Protein AF-A0A925QGD0-F1 (afdb_monomer_lite)

Sequence (1045 aa):
MNSRRFLRGVLAGTLLAGLLAALILISPPASSQDLARMRQDIDKVLKSYDQIDLDPAVALKQVRQTRQLSLATSHGTFDLTLEPHDMRAPNYRAEVWGVAGVRALERGPVHTYKGTVRGMDGAQARFTIDGQTVVGTIITPGGLFFVEPASNFSPAARKTDFVVHAESSVKEGILGECGTTLAEDVGERVVALKQRTESRAAQDPDVREVFGPHLDIDTATEADFEYFTAFGNSATTANDQILTIMNQVEGIYSSQLGLEFNIVFQRVWESNTDPYTSTAASAALTEFRTAYDGSFGPGAPPQRDLTHMWTGKDFDSSTIGIAYRPGFNCPDVGFAYGISQDILNNKAALSAHEIGHNFGARHPNQLTPVPSDCGGTIMNSFLTASTTFCQFSKDEITNHTADNVACLTRLSQPGCTYSISPPTQVFPSVGGSGSVNITTGSGCAWGVAEGATWVTFTGDSGAGSGTANYTVGANNGGARSVVVDIAGQPLTIQQAASANCTITPIGFGQTSNGTLATSDCRSGQPERTDAFIDQYSFSGSMGQGIRIEMNAVTAPPAGLDTFLYLFAPDGSIAASNDDIVLGSQTNSRIPMAAGTFFSLPQSGTFIIVATSFENDETGDYSVTLTAQDGGTPTPTPTPTPTPTPTPTPTPTPTPNPNASNVQFSSGNYAVVEAVGGDGLGFEGTGFRTITVTRSGDLSTPASVDYATSDGTANGRKDYEISLGTLRFGAGETSKTFIVFIADDVFLEADETVNLTLSNPVATILGAIPVALLTIDSQDSSDGPNPVAAASFNPGFFVRINYLDFFTREPDLSGFNFWVGQTSGGCGNPDLVVCRVNTSGAFFLSIEFQQTGYVVYRTFTSAFGPTSVGGTVPLTLEEFLPDVQRIGRGVIIGQPGADALLEANKQAYFNEFVARARFVAQYPTSQSPGVFVNALNANAGGALSQSQRDTLVAELTGGTKTRAQVLRAVAEDSDLVGAHFNRAFVLMQYFGYLRRNPFDSPEPTLNFAGYNFWLGKLNQFNGDFVSAEMVKAFIESSEYRERFGP

Foldseek 3Di:
DDDDDDDDDDDDDDDDDDDDDDDDDDDDDQDPVLVVVLCVQVVVWWQDWDKFQAQLQVQVVCCVVPQWDWDQTPVGIFTKRKDFDDLADPLAWEWEQEPVGIDTDDDDDTQWIKTAGPPAPLKIKIWGGDNQDIWIWIQHPVAIKTKGQSCLRDPSGDSRTIIIDTLVGTDDDAQFFADEAQQVLLVQVLVLLLVPPPPDDDDDDDDDPDDDAAFEFEEAEEEEQLLCVVQPLDPVSSVSVVVSLLSVLQVLCCSAQRYHYHHRYYYYYSYPPDQQDALAANVSQVSVLVCQQVVDDPDGHPQGLAYEYEYQDHHPDRHFKYAYACCDDPPRNSRRYIYGYPDSDDSNLRVSQRNLRPLRFAALVVRVVRDPPQVQASNHRGHHSHSHDDPRSSVSSNVSCVSHVQSRDFLWPPPKDKDKPPLEDEAELQWFKDKIKIAMDAFRKKAKHDKPPQKAWPDGIDGHIDMIIITGHHHQAAKDWIWIDMNNGTRIYTYHGDPQADEAEDDAQDKDKDKQDPSAGFPCDPLGRAWGKHKYKDWDAAFWFKKKKKAWPDFPPVTFQKKKWKADPVGDTPDIFRDLEPPDGSMTMVVNDPPGTDGDHHGTMMMMMITGPHGPDIGMMMMHMHTDDDDDDDDDDDDDDDDDDDDDDDDDDDDDPQFKAKAWPDQEAEAELDADPQLQNPSVHQKDKTKMFMDGQLQAKKKKKKWKDADPDDCQFFKPTDIAMDIRGRPRTMDIDMIGTQRFFAPDAFGKIKMAIHDIGSHHHDPHRIHMYTHGYPHDHFDDQCLDPVNDDLSSLLQLLCCLQQVDGDDPVVSVVLSCQLVCVSNDPDSLVSSLSSSLSSCSRPLNCLFQLLLLLLQLLQPAADPFQRARPAWLVNRPRRSCQLNPVADPPDPCNVVSSVVSLLVSLVVVCVDPVSCVSPPPPDQLLVLLVSSCVSLVNLDDPVSSVVSNVCVVVVVDDSSRSSSCSSPRPSSCVVCVLSSSLQSLCSRQLVGGCLDPVPVRSRNPVSVVLSVLCVVVVNPCVNSCPSVCSSVDPSNSVSHGD

Structure (mmCIF, N/CA/C/O backbone):
data_AF-A0A925QGD0-F1
#
_entry.id   AF-A0A925QGD0-F1
#
loop_
_atom_site.group_PDB
_atom_site.id
_atom_site.type_symbol
_atom_site.label_atom_id
_atom_site.label_alt_id
_atom_site.label_comp_id
_atom_site.label_asym_id
_atom_site.label_entity_id
_atom_site.label_seq_id
_atom_site.pdbx_PDB_ins_code
_atom_site.Cartn_x
_atom_site.Cartn_y
_atom_site.Cartn_z
_atom_site.occupancy
_atom_site.B_iso_or_equiv
_atom_site.auth_seq_id
_atom_site.auth_comp_id
_atom_site.auth_asym_id
_atom_site.auth_atom_id
_atom_site.pdbx_PDB_model_num
ATOM 1 N N . MET A 1 1 ? -31.158 84.415 5.275 1.00 31.31 1 MET A N 1
ATOM 2 C CA . MET A 1 1 ? -30.586 85.781 5.175 1.00 31.31 1 MET A CA 1
ATOM 3 C C . MET A 1 1 ? -29.456 85.777 4.145 1.00 31.31 1 MET A C 1
ATOM 5 O O . MET A 1 1 ? -29.075 84.703 3.705 1.00 31.31 1 MET A O 1
ATOM 9 N N . ASN A 1 2 ? -28.988 86.961 3.739 1.00 33.88 2 ASN A N 1
ATOM 10 C CA . ASN A 1 2 ? -27.954 87.239 2.719 1.00 33.88 2 ASN A CA 1
ATOM 11 C C . ASN A 1 2 ? -26.645 86.410 2.906 1.00 33.88 2 ASN A C 1
ATOM 13 O O . ASN A 1 2 ? -26.377 85.970 4.017 1.00 33.88 2 ASN A O 1
ATOM 17 N N . SER A 1 3 ? -25.754 86.227 1.912 1.00 38.00 3 SER A N 1
ATOM 18 C CA . SER A 1 3 ? -25.413 87.184 0.839 1.00 38.00 3 SER A CA 1
ATOM 19 C C . SER A 1 3 ? -24.612 86.616 -0.364 1.00 38.00 3 SER A C 1
ATOM 21 O O . SER A 1 3 ? -23.861 85.665 -0.213 1.00 38.00 3 SER A O 1
ATOM 23 N N . ARG A 1 4 ? -24.664 87.353 -1.494 1.00 39.19 4 ARG A N 1
ATOM 24 C CA . ARG A 1 4 ? -23.730 87.416 -2.661 1.00 39.19 4 ARG A CA 1
ATOM 25 C C . ARG A 1 4 ? -23.638 86.279 -3.723 1.00 39.19 4 ARG A C 1
ATOM 27 O O . ARG A 1 4 ? -22.869 85.344 -3.578 1.00 39.19 4 ARG A O 1
ATOM 34 N N . ARG A 1 5 ? -24.159 86.649 -4.916 1.00 43.16 5 ARG A N 1
ATOM 35 C CA . ARG A 1 5 ? -23.635 86.486 -6.310 1.00 43.16 5 ARG A CA 1
ATOM 36 C C . ARG A 1 5 ? -23.916 85.217 -7.158 1.00 43.16 5 ARG A C 1
ATOM 38 O O . ARG A 1 5 ? -23.405 84.157 -6.852 1.00 43.16 5 ARG A O 1
ATOM 45 N N . PHE A 1 6 ? -24.480 85.491 -8.358 1.00 32.09 6 PHE A N 1
ATOM 46 C CA . PHE A 1 6 ? -24.287 84.828 -9.680 1.00 32.09 6 PHE A CA 1
ATOM 47 C C . PHE A 1 6 ? -24.783 83.365 -9.834 1.00 32.09 6 PHE A C 1
ATOM 49 O O . PHE A 1 6 ? -24.745 82.605 -8.883 1.00 32.09 6 PHE A O 1
ATOM 56 N N . LEU A 1 7 ? -25.250 82.876 -10.998 1.00 27.52 7 LEU A N 1
ATOM 57 C CA . LEU A 1 7 ? -25.846 83.490 -12.212 1.00 27.52 7 LEU A CA 1
ATOM 58 C C . LEU A 1 7 ? -26.756 82.418 -12.896 1.00 27.52 7 LEU A C 1
ATOM 60 O O . LEU A 1 7 ? -26.761 81.268 -12.471 1.00 27.52 7 LEU A O 1
ATOM 64 N N . ARG A 1 8 ? -27.546 82.756 -13.930 1.00 32.31 8 ARG A N 1
ATOM 65 C CA . ARG A 1 8 ? -28.428 81.805 -14.658 1.00 32.31 8 ARG A CA 1
ATOM 66 C C . ARG A 1 8 ? -27.741 81.127 -15.860 1.00 32.31 8 ARG A C 1
ATOM 68 O O . ARG A 1 8 ? -27.150 81.848 -16.658 1.00 32.31 8 ARG A O 1
ATOM 75 N N . GLY A 1 9 ? -28.059 79.847 -16.111 1.00 28.83 9 GLY A N 1
ATOM 76 C CA . GLY A 1 9 ? -28.420 79.372 -17.466 1.00 28.83 9 GLY A CA 1
ATOM 77 C C . GLY A 1 9 ? -27.849 78.029 -17.971 1.00 28.83 9 GLY A C 1
ATOM 78 O O . GLY A 1 9 ? -26.639 77.923 -18.099 1.00 28.83 9 GLY A O 1
ATOM 79 N N . VAL A 1 10 ? -28.760 77.130 -18.413 1.00 32.72 10 VAL A N 1
ATOM 80 C CA . VAL A 1 10 ? -28.604 75.992 -19.378 1.00 32.72 10 VAL A CA 1
ATOM 81 C C . VAL A 1 10 ? -27.551 74.890 -19.058 1.00 32.72 10 VAL A C 1
ATOM 83 O O . VAL A 1 10 ? -26.688 75.097 -18.222 1.00 32.72 10 VAL A O 1
ATOM 86 N N . LEU A 1 11 ? -27.576 73.657 -19.606 1.00 27.48 11 LEU A N 1
ATOM 87 C CA . LEU A 1 11 ? -28.367 73.022 -20.694 1.00 27.48 11 LEU A CA 1
ATOM 88 C C . LEU A 1 11 ? -28.887 71.604 -20.274 1.00 27.48 11 LEU A C 1
ATOM 90 O O . LEU A 1 11 ? -29.039 71.369 -19.079 1.00 27.48 11 LEU A O 1
ATOM 94 N N . ALA A 1 12 ? -29.245 70.693 -21.200 1.00 30.91 12 ALA A N 1
ATOM 95 C CA . ALA A 1 12 ? -30.087 69.500 -20.932 1.00 30.91 12 ALA A CA 1
ATOM 96 C C . ALA A 1 12 ? -29.628 68.165 -21.587 1.00 30.91 12 ALA A C 1
ATOM 98 O O . ALA A 1 12 ? -28.854 68.186 -22.540 1.00 30.91 12 ALA A O 1
ATOM 99 N N . GLY A 1 13 ? -30.197 67.033 -21.122 1.00 28.69 13 GLY A N 1
ATOM 100 C CA . GLY A 1 13 ? -30.033 65.653 -21.648 1.00 28.69 13 GLY A CA 1
ATOM 101 C C . GLY A 1 13 ? -29.218 64.716 -20.725 1.00 28.69 13 GLY A C 1
ATOM 102 O O . GLY A 1 13 ? -28.343 65.203 -20.021 1.00 28.69 13 GLY A O 1
ATOM 103 N N . THR A 1 14 ? -29.433 63.387 -20.654 1.00 32.31 14 THR A N 1
ATOM 104 C CA . THR A 1 14 ? -30.451 62.525 -21.312 1.00 32.31 14 THR A CA 1
ATOM 105 C C . THR A 1 14 ? -30.561 61.127 -20.651 1.00 32.31 14 THR A C 1
ATOM 107 O O . THR A 1 14 ? -29.597 60.665 -20.054 1.00 32.31 14 THR A O 1
ATOM 110 N N . LEU A 1 15 ? -31.672 60.417 -20.925 1.00 28.31 15 LEU A N 1
ATOM 111 C CA . LEU A 1 15 ? -31.855 58.943 -20.889 1.00 28.31 15 LEU A CA 1
ATOM 112 C C . LEU A 1 15 ? -31.986 58.193 -19.540 1.00 28.31 15 LEU A C 1
ATOM 114 O O . LEU A 1 15 ? -31.924 58.780 -18.466 1.00 28.31 15 LEU A O 1
ATOM 118 N N . LEU A 1 16 ? -32.382 56.911 -19.645 1.00 38.38 16 LEU A N 1
ATOM 119 C CA . LEU A 1 16 ? -33.252 56.214 -18.686 1.00 38.38 16 LEU A CA 1
ATOM 120 C C . LEU A 1 16 ? -32.875 54.727 -18.489 1.00 38.38 16 LEU A C 1
ATOM 122 O O . LEU A 1 16 ? -32.901 53.962 -19.449 1.00 38.38 16 LEU A O 1
ATOM 126 N N . ALA A 1 17 ? -32.608 54.323 -17.244 1.00 28.38 17 ALA A N 1
ATOM 127 C CA . ALA A 1 17 ? -32.645 52.954 -16.698 1.00 28.38 17 ALA A CA 1
ATOM 128 C C . ALA A 1 17 ? -32.521 53.065 -15.157 1.00 28.38 17 ALA A C 1
ATOM 130 O O . ALA A 1 17 ? -31.949 54.034 -14.669 1.00 28.38 17 ALA A O 1
ATOM 131 N N . GLY A 1 18 ? -33.015 52.161 -14.309 1.00 28.33 18 GLY A N 1
ATOM 132 C CA . GLY A 1 18 ? -33.725 50.907 -14.572 1.00 28.33 18 GLY A CA 1
ATOM 133 C C . GLY A 1 18 ? -33.719 50.010 -13.325 1.00 28.33 18 GLY A C 1
ATOM 134 O O . GLY A 1 18 ? -33.228 48.892 -13.393 1.00 28.33 18 GLY A O 1
ATOM 135 N N . LEU A 1 19 ? -34.179 50.519 -12.172 1.00 31.20 19 LEU A N 1
ATOM 136 C CA . LEU A 1 19 ? -34.149 49.793 -10.893 1.00 31.20 19 LEU A CA 1
ATOM 137 C C . LEU A 1 19 ? -35.474 49.072 -10.607 1.00 31.20 19 LEU A C 1
ATOM 139 O O . LEU A 1 19 ? -36.514 49.719 -10.496 1.00 31.20 19 LEU A O 1
ATOM 143 N N . LEU A 1 20 ? -35.407 47.758 -10.378 1.00 31.67 20 LEU A N 1
ATOM 144 C CA . LEU A 1 20 ? -36.472 46.972 -9.754 1.00 31.67 20 LEU A CA 1
ATOM 145 C C . LEU A 1 20 ? -35.869 46.157 -8.597 1.00 31.67 20 LEU A C 1
ATOM 147 O O . LEU A 1 20 ? -35.367 45.056 -8.796 1.00 31.67 20 LEU A O 1
ATOM 151 N N . ALA A 1 21 ? -35.888 46.714 -7.386 1.00 33.22 21 ALA A N 1
ATOM 152 C CA . ALA A 1 21 ? -35.538 45.969 -6.179 1.00 33.22 21 ALA A CA 1
ATOM 153 C C . ALA A 1 21 ? -36.771 45.188 -5.699 1.00 33.22 21 ALA A C 1
ATOM 155 O O . ALA A 1 21 ? -37.814 45.787 -5.426 1.00 33.22 21 ALA A O 1
ATOM 156 N N . ALA A 1 22 ? -36.671 43.860 -5.620 1.00 35.00 22 ALA A N 1
ATOM 157 C CA . ALA A 1 22 ? -37.748 43.016 -5.114 1.00 35.00 22 ALA A CA 1
ATOM 158 C C . ALA A 1 22 ? -37.791 43.068 -3.578 1.00 35.00 22 ALA A C 1
ATOM 160 O O . ALA A 1 22 ? -36.783 42.856 -2.909 1.00 35.00 22 ALA A O 1
ATOM 161 N N . LEU A 1 23 ? -38.966 43.359 -3.014 1.00 35.38 23 LEU A N 1
ATOM 162 C CA . LEU A 1 23 ? -39.160 43.436 -1.567 1.00 35.38 23 LEU A CA 1
ATOM 163 C C . LEU A 1 23 ? -39.446 42.032 -1.009 1.00 35.38 23 LEU A C 1
ATOM 165 O O . LEU A 1 23 ? -40.459 41.428 -1.365 1.00 35.38 23 LEU A O 1
ATOM 169 N N . ILE A 1 24 ? -38.566 41.517 -0.147 1.00 39.31 24 ILE A N 1
ATOM 170 C CA . ILE A 1 24 ? -38.722 40.195 0.481 1.00 39.31 24 ILE A CA 1
ATOM 171 C C . ILE A 1 24 ? -39.913 40.216 1.454 1.00 39.31 24 ILE A C 1
ATOM 173 O O . ILE A 1 24 ? -40.088 41.158 2.231 1.00 39.31 24 ILE A O 1
ATOM 177 N N . LEU A 1 25 ? -40.746 39.172 1.407 1.00 35.12 25 LEU A N 1
ATOM 178 C CA . LEU A 1 25 ? -41.879 38.998 2.316 1.00 35.12 25 LEU A CA 1
ATOM 179 C C . LEU A 1 25 ? -41.391 38.461 3.666 1.00 35.12 25 LEU A C 1
ATOM 181 O O . LEU A 1 25 ? -40.912 37.337 3.766 1.00 35.12 25 LEU A O 1
ATOM 185 N N . ILE A 1 26 ? -41.534 39.278 4.709 1.00 37.69 26 ILE A N 1
ATOM 186 C CA . ILE A 1 26 ? -41.058 38.964 6.058 1.00 37.69 26 ILE A CA 1
ATOM 187 C C . ILE A 1 26 ? -41.940 37.870 6.682 1.00 37.69 26 ILE A C 1
ATOM 189 O O . ILE A 1 26 ? -43.096 38.114 7.036 1.00 37.69 26 ILE A O 1
ATOM 193 N N . SER A 1 27 ? -41.372 36.673 6.842 1.00 41.72 27 SER A N 1
ATOM 194 C CA . SER A 1 27 ? -41.927 35.613 7.696 1.00 41.72 27 SER A CA 1
ATOM 195 C C . SER A 1 27 ? -42.014 36.076 9.160 1.00 41.72 27 SER A C 1
ATOM 197 O O . SER A 1 27 ? -41.230 36.936 9.568 1.00 41.72 27 SER A O 1
ATOM 199 N N . PRO A 1 28 ? -42.935 35.532 9.985 1.00 46.72 28 PRO A N 1
ATOM 200 C CA . PRO A 1 28 ? -43.021 35.908 11.395 1.00 46.72 28 PRO A CA 1
ATOM 201 C C . PRO A 1 28 ? -41.665 35.708 12.098 1.00 46.72 28 PRO A C 1
ATOM 203 O O . PRO A 1 28 ? -40.990 34.709 11.833 1.00 46.72 28 PRO A O 1
ATOM 206 N N . PRO A 1 29 ? -41.248 36.637 12.978 1.00 53.28 29 PRO A N 1
ATOM 207 C CA . PRO A 1 29 ? -39.946 36.554 13.624 1.00 53.28 29 PRO A CA 1
ATOM 208 C C . PRO A 1 29 ? -39.860 35.299 14.496 1.00 53.28 29 PRO A C 1
ATOM 210 O O . PRO A 1 29 ? -40.768 35.020 15.283 1.00 53.28 29 PRO A O 1
ATOM 213 N N . ALA A 1 30 ? -38.746 34.572 14.378 1.00 55.50 30 ALA A N 1
ATOM 214 C CA . ALA A 1 30 ? -38.374 33.535 15.336 1.00 55.50 30 ALA A CA 1
ATOM 215 C C . ALA A 1 30 ? -38.306 34.125 16.757 1.00 55.50 30 ALA A C 1
ATOM 217 O O . ALA A 1 30 ? -38.094 35.333 16.927 1.00 55.50 30 ALA A O 1
ATOM 218 N N . SER A 1 31 ? -38.493 33.297 17.792 1.00 60.56 31 SER A N 1
ATOM 219 C CA . SER A 1 31 ? -38.429 33.824 19.154 1.00 60.56 31 SER A CA 1
ATOM 220 C C . SER A 1 31 ? -37.020 34.342 19.459 1.00 60.56 31 SER A C 1
ATOM 222 O O . SER A 1 31 ? -36.017 33.870 18.916 1.00 60.56 31 SER A O 1
ATOM 224 N N . SER A 1 32 ? -36.923 35.307 20.374 1.00 62.28 32 SER A N 1
ATOM 225 C CA . SER A 1 32 ? -35.627 35.825 20.822 1.00 62.28 32 SER A CA 1
ATOM 226 C C . SER A 1 32 ? -34.759 34.764 21.510 1.00 62.28 32 SER A C 1
ATOM 228 O O . SER A 1 32 ? -33.556 34.972 21.644 1.00 62.28 32 SER A O 1
ATOM 230 N N . GLN A 1 33 ? -35.342 33.631 21.921 1.00 65.50 33 GLN A N 1
ATOM 231 C CA . GLN A 1 33 ? -34.616 32.485 22.467 1.00 65.50 33 GLN A CA 1
ATOM 232 C C . GLN A 1 33 ? -34.072 31.576 21.357 1.00 65.50 33 GLN A C 1
ATOM 234 O O . GLN A 1 33 ? -32.922 31.154 21.447 1.00 65.50 33 GLN A O 1
ATOM 239 N N . ASP A 1 34 ? -34.837 31.337 20.288 1.00 71.75 34 ASP A N 1
ATOM 240 C CA . ASP A 1 34 ? -34.401 30.495 19.162 1.00 71.75 34 ASP A CA 1
ATOM 241 C C . ASP A 1 34 ? -33.256 31.157 18.386 1.00 71.75 34 ASP A C 1
ATOM 243 O O . ASP A 1 34 ? -32.241 30.519 18.120 1.00 71.75 34 ASP A O 1
ATOM 247 N N . LEU A 1 35 ? -33.354 32.467 18.124 1.00 74.69 35 LEU A N 1
ATOM 248 C CA . LEU A 1 35 ? -32.278 33.242 17.489 1.00 74.69 35 LEU A CA 1
ATOM 249 C C . LEU A 1 35 ? -31.003 33.297 18.345 1.00 74.69 35 LEU A C 1
ATOM 251 O O . LEU A 1 35 ? -29.898 33.258 17.806 1.00 74.69 35 LEU A O 1
ATOM 255 N N . ALA A 1 36 ? -31.141 33.378 19.673 1.00 76.94 36 ALA A N 1
ATOM 256 C CA . ALA A 1 36 ? -30.000 33.343 20.585 1.00 76.94 36 ALA A CA 1
ATOM 257 C C . ALA A 1 36 ? -29.346 31.953 20.623 1.00 76.94 36 ALA A C 1
ATOM 259 O O . ALA A 1 36 ? -28.121 31.855 20.599 1.00 76.94 36 ALA A O 1
ATOM 260 N N . ARG A 1 37 ? -30.154 30.885 20.623 1.00 79.19 37 ARG A N 1
ATOM 261 C CA . ARG A 1 37 ? -29.684 29.496 20.577 1.00 79.19 37 ARG A CA 1
ATOM 262 C C . ARG A 1 37 ? -28.984 29.173 19.258 1.00 79.19 37 ARG A C 1
ATOM 264 O O . ARG A 1 37 ? -27.882 28.645 19.291 1.00 79.19 37 ARG A O 1
ATOM 271 N N . MET A 1 38 ? -29.587 29.529 18.124 1.00 84.00 38 MET A N 1
ATOM 272 C CA . MET A 1 38 ? -29.006 29.317 16.797 1.00 84.00 38 MET A CA 1
ATOM 273 C C . MET A 1 38 ? -27.627 29.970 16.685 1.00 84.00 38 MET A C 1
ATOM 275 O O . MET A 1 38 ? -26.682 29.324 16.247 1.00 84.00 38 MET A O 1
ATOM 279 N N . ARG A 1 39 ? -27.482 31.217 17.154 1.00 84.19 39 ARG A N 1
ATOM 280 C CA . ARG A 1 39 ? -26.175 31.890 17.203 1.00 84.19 39 ARG A CA 1
ATOM 281 C C . ARG A 1 39 ? -25.210 31.193 18.154 1.00 84.19 39 ARG A C 1
ATOM 283 O O . ARG A 1 39 ? -24.106 30.890 17.743 1.00 84.19 39 ARG A O 1
ATOM 290 N N . GLN A 1 40 ? -25.635 30.834 19.368 1.00 80.44 40 GLN A N 1
ATOM 291 C CA . GLN A 1 40 ? -24.795 30.072 20.305 1.00 80.44 40 GLN A CA 1
ATOM 292 C C . GLN A 1 40 ? -24.326 28.717 19.734 1.00 80.44 40 GLN A C 1
ATOM 294 O O . GLN A 1 40 ? -23.266 28.228 20.122 1.00 80.44 40 GLN A O 1
ATOM 299 N N . ASP A 1 41 ? -25.106 28.096 18.851 1.00 73.50 41 ASP A N 1
ATOM 300 C CA . ASP A 1 41 ? -24.743 26.860 18.162 1.00 73.50 41 ASP A CA 1
ATOM 301 C C . ASP A 1 41 ? -23.742 27.120 17.014 1.00 73.50 41 ASP A C 1
ATOM 303 O O . ASP A 1 41 ? -22.681 26.497 17.008 1.00 73.50 41 ASP A O 1
ATOM 307 N N . ILE A 1 42 ? -23.996 28.090 16.120 1.00 74.62 42 ILE A N 1
ATOM 308 C CA . ILE A 1 42 ? -23.058 28.486 15.043 1.00 74.62 42 ILE A CA 1
ATOM 309 C C . ILE A 1 42 ? -21.723 28.987 15.629 1.00 74.62 42 ILE A C 1
ATOM 311 O O . ILE A 1 42 ? -20.648 28.604 15.165 1.00 74.62 42 ILE A O 1
ATOM 315 N N . ASP A 1 43 ? -21.775 29.770 16.710 1.00 81.06 43 ASP A N 1
ATOM 316 C CA . ASP A 1 43 ? -20.621 30.305 17.442 1.00 81.06 43 ASP A CA 1
ATOM 317 C C . ASP A 1 43 ? -19.727 29.202 18.050 1.00 81.06 43 ASP A C 1
ATOM 319 O O . ASP A 1 43 ? -18.641 29.511 18.544 1.00 81.06 43 ASP A O 1
ATOM 323 N N . LYS A 1 44 ? -20.115 27.918 18.034 1.00 67.44 44 LYS A N 1
ATOM 324 C CA . LYS A 1 44 ? -19.212 26.802 18.385 1.00 67.44 44 LYS A CA 1
ATOM 325 C C . LYS A 1 44 ? -18.251 26.464 17.248 1.00 67.44 44 LYS A C 1
ATOM 327 O O . LYS A 1 44 ? -17.107 26.119 17.523 1.00 67.44 44 LYS A O 1
ATOM 332 N N . VAL A 1 45 ? -18.713 26.589 16.003 1.00 57.69 45 VAL A N 1
ATOM 333 C CA . VAL A 1 45 ? -18.028 26.123 14.786 1.00 57.69 45 VAL A CA 1
ATOM 334 C C . VAL A 1 45 ? -17.341 27.276 14.051 1.00 57.69 45 VAL A C 1
ATOM 336 O O . VAL A 1 45 ? -16.243 27.104 13.528 1.00 57.69 45 VAL A O 1
ATOM 339 N N . LEU A 1 46 ? -17.928 28.478 14.061 1.00 68.75 46 LEU A N 1
ATOM 340 C CA . LEU A 1 46 ? -17.412 29.636 13.327 1.00 68.75 46 LEU A CA 1
ATOM 341 C C . LEU A 1 46 ? -16.832 30.727 14.249 1.00 68.75 46 LEU A C 1
ATOM 343 O O . LEU A 1 46 ? -17.335 31.017 15.338 1.00 68.75 46 LEU A O 1
ATOM 347 N N . LYS A 1 47 ? -15.728 31.332 13.797 1.00 79.00 47 LYS A N 1
ATOM 348 C CA . LYS A 1 47 ? -15.051 32.532 14.322 1.00 79.00 47 LYS A CA 1
ATOM 349 C C . LYS A 1 47 ? -15.828 33.806 13.961 1.00 79.00 47 LYS A C 1
ATOM 351 O O . LYS A 1 47 ? -15.853 34.742 14.755 1.00 79.00 47 LYS A O 1
ATOM 356 N N . SER A 1 48 ? -16.433 33.842 12.772 1.00 83.12 48 SER A N 1
ATOM 357 C CA . SER A 1 48 ? -17.214 34.963 12.230 1.00 83.12 48 SER A CA 1
ATOM 358 C C . SER A 1 48 ? -18.136 34.494 11.098 1.00 83.12 48 SER A C 1
ATOM 360 O O . SER A 1 48 ? -17.845 33.502 10.440 1.00 83.12 48 SER A O 1
ATOM 362 N N . TYR A 1 49 ? -19.256 35.185 10.882 1.00 87.12 49 TYR A N 1
ATOM 363 C CA . TYR A 1 49 ? -20.195 34.924 9.787 1.00 87.12 49 TYR A CA 1
ATOM 364 C C . TYR A 1 49 ? -21.181 36.087 9.626 1.00 87.12 49 TYR A C 1
ATOM 366 O O . TYR A 1 49 ? -21.445 36.830 10.575 1.00 87.12 49 TYR A O 1
ATOM 374 N N . ASP A 1 50 ? -21.769 36.196 8.440 1.00 89.75 50 ASP A N 1
ATOM 375 C CA . ASP A 1 50 ? -22.983 36.957 8.172 1.00 89.75 50 ASP A CA 1
ATOM 376 C C . ASP A 1 50 ? -24.203 36.026 8.230 1.00 89.75 50 ASP A C 1
ATOM 378 O O . ASP A 1 50 ? -24.193 34.931 7.671 1.00 89.75 50 ASP A O 1
ATOM 382 N N . GLN A 1 51 ? -25.278 36.465 8.889 1.00 88.38 51 GLN A N 1
ATOM 383 C CA . GLN A 1 51 ? -26.580 35.790 8.848 1.00 88.38 51 GLN A CA 1
ATOM 384 C C . GLN A 1 51 ? -27.478 36.517 7.839 1.00 88.38 51 GLN A C 1
ATOM 386 O O . GLN A 1 51 ? -27.756 37.705 8.020 1.00 88.38 51 GLN A O 1
ATOM 391 N N . ILE A 1 52 ? -27.971 35.808 6.823 1.00 87.81 52 ILE A N 1
ATOM 392 C CA . ILE A 1 52 ? -28.887 36.347 5.805 1.00 87.81 52 ILE A CA 1
ATOM 393 C C . ILE A 1 52 ? -30.252 35.641 5.865 1.00 87.81 52 ILE A C 1
ATOM 395 O O . ILE A 1 52 ? -30.333 34.463 6.206 1.00 87.81 52 ILE A O 1
ATOM 399 N N . ASP A 1 53 ? -31.329 36.365 5.538 1.00 88.00 53 ASP A N 1
ATOM 400 C CA . ASP A 1 53 ? -32.678 35.797 5.376 1.00 88.00 53 ASP A CA 1
ATOM 401 C C . ASP A 1 53 ? -32.944 35.619 3.871 1.00 88.00 53 ASP A C 1
ATOM 403 O O . ASP A 1 53 ? -33.112 36.600 3.141 1.00 88.00 53 ASP A O 1
ATOM 407 N N . LEU A 1 54 ? -32.888 34.373 3.397 1.00 87.50 54 LEU A N 1
ATOM 408 C CA . LEU A 1 54 ? -32.901 34.001 1.982 1.00 87.50 54 LEU A CA 1
ATOM 409 C C . LEU A 1 54 ? -33.955 32.913 1.744 1.00 87.50 54 LEU A C 1
ATOM 411 O O . LEU A 1 54 ? -33.820 31.791 2.217 1.00 87.50 54 LEU A O 1
ATOM 415 N N . ASP A 1 55 ? -35.011 33.240 0.997 1.00 89.62 55 ASP A N 1
ATOM 416 C CA . ASP A 1 55 ? -36.044 32.279 0.588 1.00 89.62 55 ASP A CA 1
ATOM 417 C C . ASP A 1 55 ? -35.575 31.502 -0.664 1.00 89.62 55 ASP A C 1
ATOM 419 O O . ASP A 1 55 ? -35.406 32.121 -1.724 1.00 89.62 55 ASP A O 1
ATOM 423 N N . PRO A 1 56 ? -35.383 30.167 -0.591 1.00 87.75 56 PRO A N 1
ATOM 424 C CA . PRO A 1 56 ? -34.886 29.380 -1.721 1.00 87.75 56 PRO A CA 1
ATOM 425 C C . PRO A 1 56 ? -35.818 29.374 -2.934 1.00 87.75 56 PRO A C 1
ATOM 427 O O . PRO A 1 56 ? -35.361 29.468 -4.071 1.00 87.75 56 PRO A O 1
ATOM 430 N N . ALA A 1 57 ? -37.137 29.341 -2.723 1.00 86.38 57 ALA A N 1
ATOM 431 C CA . ALA A 1 57 ? -38.107 29.334 -3.813 1.00 86.38 57 ALA A CA 1
ATOM 432 C C . ALA A 1 57 ? -38.157 30.691 -4.540 1.00 86.38 57 ALA A C 1
ATOM 434 O O . ALA A 1 57 ? -38.345 30.738 -5.762 1.00 86.38 57 ALA A O 1
ATOM 435 N N . VAL A 1 58 ? -37.943 31.797 -3.818 1.00 89.12 58 VAL A N 1
ATOM 436 C CA . VAL A 1 58 ? -37.757 33.132 -4.408 1.00 89.12 58 VAL A CA 1
ATOM 437 C C . VAL A 1 58 ? -36.416 33.220 -5.141 1.00 89.12 58 VAL A C 1
ATOM 439 O O . VAL A 1 58 ? -36.402 33.666 -6.289 1.00 89.12 58 VAL A O 1
ATOM 442 N N . ALA A 1 59 ? -35.318 32.750 -4.540 1.00 87.19 59 ALA A N 1
ATOM 443 C CA . ALA A 1 59 ? -33.986 32.751 -5.149 1.00 87.19 59 ALA A CA 1
ATOM 444 C C . ALA A 1 59 ? -33.949 31.934 -6.454 1.00 87.19 59 ALA A C 1
ATOM 446 O O . ALA A 1 59 ? -33.538 32.449 -7.495 1.00 87.19 59 ALA A O 1
ATOM 447 N N . LEU A 1 60 ? -34.483 30.708 -6.438 1.00 87.75 60 LEU A N 1
ATOM 448 C CA . LEU A 1 60 ? -34.627 29.847 -7.614 1.00 87.75 60 LEU A CA 1
ATOM 449 C C . LEU A 1 60 ? -35.424 30.533 -8.724 1.00 87.75 60 LEU A C 1
ATOM 451 O O . LEU A 1 60 ? -35.032 30.507 -9.893 1.00 87.75 60 LEU A O 1
ATOM 455 N N . LYS A 1 61 ? -36.558 31.150 -8.372 1.00 86.19 61 LYS A N 1
ATOM 456 C CA . LYS A 1 61 ? -37.399 31.870 -9.330 1.00 86.19 61 LYS A CA 1
ATOM 457 C C . LYS A 1 61 ? -36.664 33.071 -9.923 1.00 86.19 61 LYS A C 1
ATOM 459 O O . LYS A 1 61 ? -36.772 33.289 -11.127 1.00 86.19 61 LYS A O 1
ATOM 464 N N . GLN A 1 62 ? -35.921 33.820 -9.109 1.00 87.44 62 GLN A N 1
ATOM 465 C CA . GLN A 1 62 ? -35.134 34.963 -9.559 1.00 87.44 62 GLN A CA 1
ATOM 466 C C . GLN A 1 62 ? -34.037 34.516 -10.531 1.00 87.44 62 GLN A C 1
ATOM 468 O O . GLN A 1 62 ? -34.048 34.947 -11.680 1.00 87.44 62 GLN A O 1
ATOM 473 N N . VAL A 1 63 ? -33.170 33.579 -10.137 1.00 89.12 63 VAL A N 1
ATOM 474 C CA . VAL A 1 63 ? -32.072 33.077 -10.984 1.00 89.12 63 VAL A CA 1
ATOM 475 C C . VAL A 1 63 ? -32.597 32.480 -12.295 1.00 89.12 63 VAL A C 1
ATOM 477 O O . VAL A 1 63 ? -32.066 32.778 -13.365 1.00 89.12 63 VAL A O 1
ATOM 480 N N . ARG A 1 64 ? -33.711 31.734 -12.267 1.00 84.50 64 ARG A N 1
ATOM 481 C CA . ARG A 1 64 ? -34.351 31.212 -13.491 1.00 84.50 64 ARG A CA 1
ATOM 482 C C . ARG A 1 64 ? -34.946 32.294 -14.405 1.00 84.50 64 ARG A C 1
ATOM 484 O O . ARG A 1 64 ? -35.136 32.012 -15.585 1.00 84.50 64 ARG A O 1
ATOM 491 N N . GLN A 1 65 ? -35.242 33.496 -13.902 1.00 86.81 65 GLN A N 1
ATOM 492 C CA . GLN A 1 65 ? -35.831 34.603 -14.674 1.00 86.81 65 GLN A CA 1
ATOM 493 C C . GLN A 1 65 ? -34.823 35.678 -15.108 1.00 86.81 65 GLN A C 1
ATOM 495 O O . GLN A 1 65 ? -34.990 36.250 -16.182 1.00 86.81 65 GLN A O 1
ATOM 500 N N . THR A 1 66 ? -33.808 35.972 -14.293 1.00 87.81 66 THR A N 1
ATOM 501 C CA . THR A 1 66 ? -32.872 37.095 -14.499 1.00 87.81 66 THR A CA 1
ATOM 502 C C . THR A 1 66 ? -31.409 36.675 -14.596 1.00 87.81 66 THR A C 1
ATOM 504 O O . THR A 1 66 ? -30.574 37.526 -14.894 1.00 87.81 66 THR A O 1
ATOM 507 N N . ARG A 1 67 ? -31.089 35.401 -14.319 1.00 90.12 67 ARG A N 1
ATOM 508 C CA . ARG A 1 67 ? -29.719 34.883 -14.143 1.00 90.12 67 ARG A CA 1
ATOM 509 C C . ARG A 1 67 ? -28.929 35.566 -13.023 1.00 90.12 67 ARG A C 1
ATOM 511 O O . ARG A 1 67 ? -27.710 35.472 -13.005 1.00 90.12 67 ARG A O 1
ATOM 518 N N . GLN A 1 68 ? -29.589 36.260 -12.091 1.00 91.00 68 GLN A N 1
ATOM 519 C CA . GLN A 1 68 ? -28.915 37.086 -11.081 1.00 91.00 68 GLN A CA 1
ATOM 520 C C . GLN A 1 68 ? -29.330 36.743 -9.650 1.00 91.00 68 GLN A C 1
ATOM 522 O O . GLN A 1 68 ? -30.519 36.604 -9.355 1.00 91.00 68 GLN A O 1
ATOM 527 N N . LEU A 1 69 ? -28.347 36.690 -8.750 1.00 92.44 69 LEU A N 1
ATOM 528 C CA . LEU A 1 69 ? -28.522 36.565 -7.301 1.00 92.44 69 LEU A CA 1
ATOM 529 C C . LEU A 1 69 ? -27.561 37.539 -6.608 1.00 92.44 69 LEU A C 1
ATOM 531 O O . LEU A 1 69 ? -26.360 37.460 -6.829 1.00 92.44 69 LEU A O 1
ATOM 535 N N . SER A 1 70 ? -28.077 38.443 -5.775 1.00 90.81 70 SER A N 1
ATOM 536 C CA . SER A 1 70 ? -27.258 39.401 -5.020 1.00 90.81 70 SER A CA 1
ATOM 537 C C . SER A 1 70 ? -27.263 39.028 -3.541 1.00 90.81 70 SER A C 1
ATOM 539 O O . SER A 1 70 ? -28.329 39.005 -2.924 1.00 90.81 70 SER A O 1
ATOM 541 N N . LEU A 1 71 ? -26.088 38.757 -2.971 1.00 89.75 71 LEU A N 1
ATOM 542 C CA . LEU A 1 71 ? -25.922 38.417 -1.554 1.00 89.75 71 LEU A CA 1
ATOM 543 C C . LEU A 1 71 ? -25.182 39.549 -0.833 1.00 89.75 71 LEU A C 1
ATOM 545 O O . LEU A 1 71 ? -24.029 39.839 -1.147 1.00 89.75 71 LEU A O 1
ATOM 549 N N . ALA A 1 72 ? -25.848 40.205 0.119 1.00 84.62 72 ALA A N 1
ATOM 550 C CA . ALA A 1 72 ? -25.261 41.277 0.922 1.00 84.62 72 ALA A CA 1
ATOM 551 C C . ALA A 1 72 ? -24.600 40.707 2.188 1.00 84.62 72 ALA A C 1
ATOM 553 O O . ALA A 1 72 ? -25.244 39.992 2.952 1.00 84.62 72 ALA A O 1
ATOM 554 N N . THR A 1 73 ? -23.329 41.042 2.403 1.00 85.25 73 THR A N 1
ATOM 555 C CA . THR A 1 73 ? -22.471 40.545 3.486 1.00 85.25 73 THR A CA 1
ATOM 556 C C . THR A 1 73 ? -21.665 41.695 4.104 1.00 85.25 73 THR A C 1
ATOM 558 O O . THR A 1 73 ? -21.561 42.788 3.540 1.00 85.25 73 THR A O 1
ATOM 561 N N . SER A 1 74 ? -21.038 41.453 5.252 1.00 78.44 74 SER A N 1
ATOM 562 C CA . SER A 1 74 ? -20.057 42.350 5.873 1.00 78.44 74 SER A CA 1
ATOM 563 C C . SER A 1 74 ? -18.813 42.585 5.002 1.00 78.44 74 SER A C 1
ATOM 565 O O . SER A 1 74 ? -18.152 43.616 5.139 1.00 78.44 74 SER A O 1
ATOM 567 N N . HIS A 1 75 ? -18.529 41.672 4.067 1.00 71.38 75 HIS A N 1
ATOM 568 C CA . HIS A 1 75 ? -17.428 41.756 3.106 1.00 71.38 75 HIS A CA 1
ATOM 569 C C . HIS A 1 75 ? -17.789 42.527 1.820 1.00 71.38 75 HIS A C 1
ATOM 571 O O . HIS A 1 75 ? -16.895 42.886 1.054 1.00 71.38 75 HIS A O 1
ATOM 577 N N . GLY A 1 76 ? -19.074 42.810 1.570 1.00 79.31 76 GLY A N 1
ATOM 578 C CA . GLY A 1 76 ? -19.546 43.527 0.383 1.00 79.31 76 GLY A CA 1
ATOM 579 C C . GLY A 1 76 ? -20.888 43.004 -0.131 1.00 79.31 76 GLY A C 1
ATOM 580 O O . GLY A 1 76 ? -21.641 42.353 0.581 1.00 79.31 76 GLY A O 1
ATOM 581 N N . THR A 1 77 ? -21.229 43.292 -1.386 1.00 86.56 77 THR A N 1
ATOM 582 C CA . THR A 1 77 ? -22.365 42.636 -2.059 1.00 86.56 77 THR A CA 1
ATOM 583 C C . THR A 1 77 ? -21.838 41.782 -3.197 1.00 86.56 77 THR A C 1
ATOM 585 O O . THR A 1 77 ? -21.245 42.304 -4.140 1.00 86.56 77 THR A O 1
ATOM 588 N N . PHE A 1 78 ? -22.060 40.474 -3.111 1.00 88.44 78 PHE A N 1
ATOM 589 C CA . PHE A 1 78 ? -21.773 39.542 -4.191 1.00 88.44 78 PHE A CA 1
ATOM 590 C C . PHE A 1 78 ? -22.931 39.572 -5.192 1.00 88.44 78 PHE A C 1
ATOM 592 O O . PHE A 1 78 ? -23.931 38.880 -5.015 1.00 88.44 78 PHE A O 1
ATOM 599 N N . ASP A 1 79 ? -22.806 40.405 -6.227 1.00 91.06 79 ASP A N 1
ATOM 600 C CA . ASP A 1 79 ? -23.695 40.412 -7.395 1.00 91.06 79 ASP A CA 1
ATOM 601 C C . ASP A 1 79 ? -23.309 39.246 -8.324 1.00 91.06 79 ASP A C 1
ATOM 603 O O . ASP A 1 79 ? -22.407 39.367 -9.157 1.00 91.06 79 ASP A O 1
ATOM 607 N N . LEU A 1 80 ? -23.965 38.097 -8.173 1.00 91.38 80 LEU A N 1
ATOM 608 C CA . LEU A 1 80 ? -23.691 36.888 -8.950 1.00 91.38 80 LEU A CA 1
ATOM 609 C C . LEU A 1 80 ? -24.485 36.881 -10.259 1.00 91.38 80 LEU A C 1
ATOM 611 O O . LEU A 1 80 ? -25.687 37.156 -10.265 1.00 91.38 80 LEU A O 1
ATOM 615 N N . THR A 1 81 ? -23.834 36.491 -11.355 1.00 91.25 81 THR A N 1
ATOM 616 C CA . THR A 1 81 ? -24.504 36.071 -12.599 1.00 91.25 81 THR A CA 1
ATOM 617 C C . THR A 1 81 ? -24.357 34.556 -12.725 1.00 91.25 81 THR A C 1
ATOM 619 O O . THR A 1 81 ? -23.232 34.074 -12.812 1.00 91.25 81 THR A O 1
ATOM 622 N N . LEU A 1 82 ? -25.468 33.816 -12.683 1.00 87.50 82 LEU A N 1
ATOM 623 C CA . LEU A 1 82 ? -25.532 32.355 -12.556 1.00 87.50 82 LEU A CA 1
ATOM 624 C C . LEU A 1 82 ? -26.260 31.725 -13.753 1.00 87.50 82 LEU A C 1
ATOM 626 O O . LEU A 1 82 ? -27.457 31.951 -13.947 1.00 87.50 82 LEU A O 1
ATOM 630 N N . GLU A 1 83 ? -25.557 30.879 -14.503 1.00 87.44 83 GLU A N 1
ATOM 631 C CA . GLU A 1 83 ? -26.112 30.050 -15.576 1.00 87.44 83 GLU A CA 1
ATOM 632 C C . GLU A 1 83 ? -26.340 28.608 -15.082 1.00 87.44 83 GLU A C 1
ATOM 634 O O . GLU A 1 83 ? -25.523 28.094 -14.313 1.00 87.44 83 GLU A O 1
ATOM 639 N N . PRO A 1 84 ? -27.432 27.924 -15.484 1.00 84.31 84 PRO A N 1
ATOM 640 C CA . PRO A 1 84 ? -27.626 26.508 -15.183 1.00 84.31 84 PRO A CA 1
ATOM 641 C C . PRO A 1 84 ? -26.497 25.676 -15.787 1.00 84.31 84 PRO A C 1
ATOM 643 O O . PRO A 1 84 ? -26.172 25.833 -16.964 1.00 84.31 84 PRO A O 1
ATOM 646 N N . HIS A 1 85 ? -25.943 24.767 -14.997 1.00 84.56 85 HIS A N 1
ATOM 647 C CA . HIS A 1 85 ? -24.816 23.933 -15.385 1.00 84.56 85 HIS A CA 1
ATOM 648 C C . HIS A 1 85 ? -25.102 22.509 -14.924 1.00 84.56 85 HIS A C 1
ATOM 650 O O . HIS A 1 85 ? -25.098 22.219 -13.730 1.00 84.56 85 HIS A O 1
ATOM 656 N N . ASP A 1 86 ? -25.438 21.640 -15.874 1.00 85.00 86 ASP A N 1
ATOM 657 C CA . ASP A 1 86 ? -25.708 20.232 -15.608 1.00 85.00 86 ASP A CA 1
ATOM 658 C C . ASP A 1 86 ? -24.435 19.426 -15.864 1.00 85.00 86 ASP A C 1
ATOM 660 O O . ASP A 1 86 ? -24.104 19.166 -17.017 1.00 85.00 86 ASP A O 1
ATOM 664 N N . MET A 1 87 ? -23.738 19.033 -14.795 1.00 84.31 87 MET A N 1
ATOM 665 C CA . MET A 1 87 ? -22.536 18.192 -14.876 1.00 84.31 87 MET A CA 1
ATOM 666 C C . MET A 1 87 ? -22.819 16.789 -15.424 1.00 84.31 87 MET A C 1
ATOM 668 O O . MET A 1 87 ? -21.896 16.032 -15.691 1.00 84.31 87 MET A O 1
ATOM 672 N N . ARG A 1 88 ? -24.088 16.375 -15.523 1.00 84.56 88 ARG A N 1
ATOM 673 C CA . ARG A 1 88 ? -24.436 15.002 -15.893 1.00 84.56 88 ARG A CA 1
ATOM 674 C C . ARG A 1 88 ? -24.327 14.821 -17.402 1.00 84.56 88 ARG A C 1
ATOM 676 O O . ARG A 1 88 ? -25.080 15.437 -18.164 1.00 84.56 88 ARG A O 1
ATOM 683 N N . ALA A 1 89 ? -23.445 13.927 -17.824 1.00 77.06 89 ALA A N 1
ATOM 684 C CA . ALA A 1 89 ? -23.126 13.672 -19.223 1.00 77.06 89 ALA A CA 1
ATOM 685 C C . ALA A 1 89 ? -24.366 13.262 -20.062 1.00 77.06 89 ALA A C 1
ATOM 687 O O . ALA A 1 89 ? -25.393 12.846 -19.509 1.00 77.06 89 ALA A O 1
ATOM 688 N N . PRO A 1 90 ? -24.334 13.346 -21.408 1.00 70.31 90 PRO A N 1
ATOM 689 C CA . PRO A 1 90 ? -25.471 12.961 -22.257 1.00 70.31 90 PRO A CA 1
ATOM 690 C C . PRO A 1 90 ? -25.894 11.486 -22.118 1.00 70.31 90 PRO A C 1
ATOM 692 O O . PRO A 1 90 ? -27.064 11.161 -22.303 1.00 70.31 90 PRO A O 1
ATOM 695 N N . ASN A 1 91 ? -24.948 10.612 -21.767 1.00 66.62 91 ASN A N 1
ATOM 696 C CA . ASN A 1 91 ? -25.105 9.180 -21.490 1.00 66.62 91 ASN A CA 1
ATOM 697 C C . ASN A 1 91 ? -25.396 8.856 -20.006 1.00 66.62 91 ASN A C 1
ATOM 699 O O . ASN A 1 91 ? -25.460 7.676 -19.660 1.00 66.62 91 ASN A O 1
ATOM 703 N N . TYR A 1 92 ? -25.568 9.867 -19.142 1.00 81.88 92 TYR A N 1
ATOM 704 C CA . TYR A 1 92 ? -25.814 9.691 -17.707 1.00 81.88 92 TYR A CA 1
ATOM 705 C C . TYR A 1 92 ? -26.960 8.719 -17.415 1.00 81.88 92 TYR A C 1
ATOM 707 O O . TYR A 1 92 ? -28.075 8.877 -17.925 1.00 81.88 92 TYR A O 1
ATOM 715 N N . ARG A 1 93 ? -26.711 7.797 -16.483 1.00 83.12 93 ARG A N 1
ATOM 716 C CA . ARG A 1 93 ? -27.751 7.033 -15.784 1.00 83.12 93 ARG A CA 1
ATOM 717 C C . ARG A 1 93 ? -27.489 7.041 -14.281 1.00 83.12 93 ARG A C 1
ATOM 719 O O . ARG A 1 93 ? -26.339 7.110 -13.854 1.00 83.12 93 ARG A O 1
ATOM 726 N N . ALA A 1 94 ? -28.547 6.891 -13.494 1.00 88.25 94 ALA A N 1
ATOM 727 C CA . ALA A 1 94 ? -28.438 6.645 -12.064 1.00 88.25 94 ALA A CA 1
ATOM 728 C C . ALA A 1 94 ? -29.217 5.386 -11.667 1.00 88.25 94 ALA A C 1
ATOM 730 O O . ALA A 1 94 ? -30.231 5.041 -12.279 1.00 88.25 94 ALA A O 1
ATOM 731 N N . GLU A 1 95 ? -28.730 4.699 -10.641 1.00 90.19 95 GLU A N 1
ATOM 732 C CA . GLU A 1 95 ? -29.271 3.444 -10.123 1.00 90.19 95 GLU A CA 1
ATOM 733 C C . GLU A 1 95 ? -29.427 3.528 -8.599 1.00 90.19 95 GLU A C 1
ATOM 735 O O . GLU A 1 95 ? -28.668 4.212 -7.912 1.00 90.19 95 GLU A O 1
ATOM 740 N N . VAL A 1 96 ? -30.406 2.810 -8.054 1.00 90.38 96 VAL A N 1
ATOM 741 C CA . VAL A 1 96 ? -30.549 2.597 -6.612 1.00 90.38 96 VAL A CA 1
ATOM 742 C C . VAL A 1 96 ? -30.628 1.103 -6.345 1.00 90.38 96 VAL A C 1
ATOM 744 O O . VAL A 1 96 ? -31.304 0.366 -7.070 1.00 90.38 96 VAL A O 1
ATOM 747 N N . TRP A 1 97 ? -29.899 0.669 -5.328 1.00 89.12 97 TRP A N 1
ATOM 748 C CA . TRP A 1 97 ? -29.679 -0.725 -4.978 1.00 89.12 97 TRP A CA 1
ATOM 749 C C . TRP A 1 97 ? -30.273 -1.010 -3.596 1.00 89.12 97 TRP A C 1
ATOM 751 O O . TRP A 1 97 ? -29.915 -0.369 -2.610 1.00 89.12 97 TRP A O 1
ATOM 761 N N . GLY A 1 98 ? -31.205 -1.961 -3.511 1.00 83.31 98 GLY A N 1
ATOM 762 C CA . GLY A 1 98 ? -31.892 -2.294 -2.262 1.00 83.31 98 GLY A CA 1
ATOM 763 C C . GLY A 1 98 ? -32.498 -3.696 -2.260 1.00 83.31 98 GLY A C 1
ATOM 764 O O . GLY A 1 98 ? -32.343 -4.462 -3.210 1.00 83.31 98 GLY A O 1
ATOM 765 N N . VAL A 1 99 ? -33.239 -4.038 -1.201 1.00 76.88 99 VAL A N 1
ATOM 766 C CA . VAL A 1 99 ? -33.804 -5.392 -0.987 1.00 76.88 99 VAL A CA 1
ATOM 767 C C . VAL A 1 99 ? -34.783 -5.871 -2.072 1.00 76.88 99 VAL A C 1
ATOM 769 O O . VAL A 1 99 ? -35.105 -7.055 -2.130 1.00 76.88 99 VAL A O 1
ATOM 772 N N . ALA A 1 100 ? -35.268 -4.968 -2.930 1.00 75.94 100 ALA A N 1
ATOM 773 C CA . ALA A 1 100 ? -36.121 -5.278 -4.079 1.00 75.94 100 ALA A CA 1
ATOM 774 C C . ALA A 1 100 ? -35.334 -5.532 -5.386 1.00 75.94 100 ALA A C 1
ATOM 776 O O . ALA A 1 100 ? -35.947 -5.787 -6.423 1.00 75.94 100 ALA A O 1
ATOM 777 N N . GLY A 1 101 ? -33.999 -5.465 -5.345 1.00 79.38 101 GLY A N 1
ATOM 778 C CA . GLY A 1 101 ? -33.112 -5.487 -6.506 1.00 79.38 101 GLY A CA 1
ATOM 779 C C . GLY A 1 101 ? -32.701 -4.084 -6.968 1.00 79.38 101 GLY A C 1
ATOM 780 O O . GLY A 1 101 ? -32.885 -3.094 -6.260 1.00 79.38 101 GLY A O 1
ATOM 781 N N . VAL A 1 102 ? -32.128 -4.012 -8.170 1.00 85.50 102 VAL A N 1
ATOM 782 C CA . VAL A 1 102 ? -31.671 -2.759 -8.789 1.00 85.50 102 VAL A CA 1
ATOM 783 C C . VAL A 1 102 ? -32.833 -2.048 -9.475 1.00 85.50 102 VAL A C 1
ATOM 785 O O . VAL A 1 102 ? -33.571 -2.656 -10.253 1.00 85.50 102 VAL A O 1
ATOM 788 N N . ARG A 1 103 ? -32.962 -0.740 -9.244 1.00 88.50 103 ARG A N 1
ATOM 789 C CA . ARG A 1 103 ? -33.916 0.134 -9.940 1.00 88.50 103 ARG A CA 1
ATOM 790 C C . ARG A 1 103 ? -33.204 1.345 -10.536 1.00 88.50 103 ARG A C 1
ATOM 792 O O . ARG A 1 103 ? -32.356 1.948 -9.887 1.00 88.50 103 ARG A O 1
ATOM 799 N N . ALA A 1 104 ? -33.573 1.735 -11.754 1.00 86.31 104 ALA A N 1
ATOM 800 C CA . ALA A 1 104 ? -33.112 2.998 -12.326 1.00 86.31 104 ALA A CA 1
ATOM 801 C C . ALA A 1 104 ? -33.687 4.196 -11.545 1.00 86.31 104 ALA A C 1
ATOM 803 O O . ALA A 1 104 ? -34.781 4.118 -10.972 1.00 86.31 104 ALA A O 1
ATOM 804 N N . LEU A 1 105 ? -32.958 5.309 -11.548 1.00 85.62 105 LEU A N 1
ATOM 805 C CA . LEU A 1 105 ? -33.399 6.603 -11.041 1.00 85.62 105 LEU A CA 1
ATOM 806 C C . LEU A 1 105 ? -33.500 7.587 -12.214 1.00 85.62 105 LEU A C 1
ATOM 808 O O . LEU A 1 105 ? -32.545 7.772 -12.967 1.00 85.62 105 LEU A O 1
ATOM 812 N N . GLU A 1 106 ? -34.669 8.204 -12.375 1.00 82.75 106 GLU A N 1
ATOM 813 C CA . GLU A 1 106 ? -34.935 9.166 -13.450 1.00 82.75 106 GLU A CA 1
ATOM 814 C C . GLU A 1 106 ? -34.034 10.407 -13.354 1.00 82.75 106 GLU A C 1
ATOM 816 O O . GLU A 1 106 ? -33.758 10.909 -12.260 1.00 82.75 106 GLU A O 1
ATOM 821 N N . ARG A 1 107 ? -33.613 10.949 -14.507 1.00 82.19 107 ARG A N 1
ATOM 822 C CA . ARG A 1 107 ? -32.760 12.148 -14.568 1.00 82.19 107 ARG A CA 1
ATOM 823 C C . ARG A 1 107 ? -33.540 13.378 -14.091 1.00 82.19 107 ARG A C 1
ATOM 825 O O . ARG A 1 107 ? -34.286 13.994 -14.851 1.00 82.19 107 ARG A O 1
ATOM 832 N N . GLY A 1 108 ? -33.341 13.744 -12.824 1.00 79.25 108 GLY A N 1
ATOM 833 C CA . GLY A 1 108 ? -33.958 14.917 -12.201 1.00 79.25 108 GLY A CA 1
ATOM 834 C C . GLY A 1 108 ? -33.600 16.244 -12.897 1.00 79.25 108 GLY A C 1
ATOM 835 O O . GLY A 1 108 ? -32.605 16.316 -13.629 1.00 79.25 108 GLY A O 1
ATOM 836 N N . PRO A 1 109 ? -34.386 17.315 -12.684 1.00 79.56 109 PRO A N 1
ATOM 837 C CA . PRO A 1 109 ? -34.108 18.629 -13.260 1.00 79.56 109 PRO A CA 1
ATOM 838 C C . PRO A 1 109 ? -32.769 19.207 -12.772 1.00 79.56 109 PRO A C 1
ATOM 840 O O . PRO A 1 109 ? -32.208 18.770 -11.775 1.00 79.56 109 PRO A O 1
ATOM 843 N N . VAL A 1 110 ? -32.245 20.205 -13.489 1.00 79.25 110 VAL A N 1
ATOM 844 C CA . VAL A 1 110 ? -30.968 20.844 -13.133 1.00 79.25 110 VAL A CA 1
ATOM 845 C C . VAL A 1 110 ? -31.149 21.752 -11.913 1.00 79.25 110 VAL A C 1
ATOM 847 O O . VAL A 1 110 ? -31.993 22.662 -11.919 1.00 79.25 110 VAL A O 1
ATOM 850 N N . HIS A 1 111 ? -30.329 21.501 -10.894 1.00 83.50 111 HIS A N 1
ATOM 851 C CA . HIS A 1 111 ? -30.256 22.267 -9.648 1.00 83.50 111 HIS A CA 1
ATOM 852 C C . HIS A 1 111 ? -28.926 23.010 -9.473 1.00 83.50 111 HIS A C 1
ATOM 854 O O . HIS A 1 111 ? -28.886 24.002 -8.750 1.00 83.50 111 HIS A O 1
ATOM 860 N N . THR A 1 112 ? -27.874 22.579 -10.167 1.00 87.38 112 THR A N 1
ATOM 861 C CA . THR A 1 112 ? -26.530 23.168 -10.179 1.00 87.38 112 THR A CA 1
ATOM 862 C C . THR A 1 112 ? -26.399 24.331 -11.176 1.00 87.38 112 THR A C 1
ATOM 864 O O . THR A 1 112 ? -27.009 24.350 -12.250 1.00 87.38 112 THR A O 1
ATOM 867 N N . TYR A 1 113 ? -25.594 25.325 -10.805 1.00 86.62 113 TYR A N 1
ATOM 868 C CA . TYR A 1 113 ? -25.323 26.553 -11.554 1.00 86.62 113 TYR A CA 1
ATOM 869 C C . TYR A 1 113 ? -23.830 26.908 -11.460 1.00 86.62 113 TYR A C 1
ATOM 871 O O . TYR A 1 113 ? -23.269 26.868 -10.357 1.00 86.62 113 TYR A O 1
ATOM 879 N N . LYS A 1 114 ? -23.223 27.335 -12.581 1.00 87.38 114 LYS A N 1
ATOM 880 C CA . LYS A 1 114 ? -21.900 27.992 -12.611 1.00 87.38 114 LYS A CA 1
ATOM 881 C C . LYS A 1 114 ? -22.014 29.441 -13.085 1.00 87.38 114 LYS A C 1
ATOM 883 O O . LYS A 1 114 ? -22.947 29.803 -13.802 1.00 87.38 114 LYS A O 1
ATOM 888 N N . GLY A 1 115 ? -21.127 30.309 -12.608 1.00 85.19 115 GLY A N 1
ATOM 889 C CA . GLY A 1 115 ? -21.289 31.748 -12.795 1.00 85.19 115 GLY A CA 1
ATOM 890 C C . GLY A 1 115 ? -20.113 32.603 -12.341 1.00 85.19 115 GLY A C 1
ATOM 891 O O . GLY A 1 115 ? -19.076 32.090 -11.928 1.00 85.19 115 GLY A O 1
ATOM 892 N N . THR A 1 116 ? -20.295 33.921 -12.411 1.00 87.12 116 THR A N 1
ATOM 893 C CA . THR A 1 116 ? -19.254 34.936 -12.161 1.00 87.12 116 THR A CA 1
ATOM 894 C C . THR A 1 116 ? -19.713 35.998 -11.166 1.00 87.12 116 THR A C 1
ATOM 896 O O . THR A 1 116 ? -20.900 36.342 -11.129 1.00 87.12 116 THR A O 1
ATOM 899 N N . VAL A 1 117 ? -18.771 36.592 -10.429 1.00 86.06 117 VAL A N 1
ATOM 900 C CA . VAL A 1 117 ? -19.030 37.747 -9.552 1.00 86.06 117 VAL A CA 1
ATOM 901 C C . VAL A 1 117 ? -18.851 39.053 -10.332 1.00 86.06 117 VAL A C 1
ATOM 903 O O . VAL A 1 117 ? -17.815 39.307 -10.944 1.00 86.06 117 VAL A O 1
ATOM 906 N N . ARG A 1 118 ? -19.869 39.914 -10.326 1.00 85.81 118 ARG A N 1
ATOM 907 C CA . ARG A 1 118 ? -19.876 41.149 -11.114 1.00 85.81 118 ARG A CA 1
ATOM 908 C C . ARG A 1 118 ? -18.827 42.151 -10.622 1.00 85.81 118 ARG A C 1
ATOM 910 O O . ARG A 1 118 ? -18.894 42.625 -9.493 1.00 85.81 118 ARG A O 1
ATOM 917 N N . GLY A 1 119 ? -17.924 42.553 -11.518 1.00 77.88 119 GLY A N 1
ATOM 918 C CA . GLY A 1 119 ? -16.886 43.549 -11.224 1.00 77.88 119 GLY A CA 1
ATOM 919 C C . GLY A 1 119 ? -15.675 42.994 -10.470 1.00 77.88 119 GLY A C 1
ATOM 920 O O . GLY A 1 119 ? -14.919 43.776 -9.899 1.00 77.88 119 GLY A O 1
ATOM 921 N N . MET A 1 120 ? -15.498 41.670 -10.460 1.00 79.06 120 MET A N 1
ATOM 922 C CA . MET A 1 120 ? -14.350 40.993 -9.866 1.00 79.06 120 MET A CA 1
ATOM 923 C C . MET A 1 120 ? -13.812 39.961 -10.864 1.00 79.06 120 MET A C 1
ATOM 925 O O . MET A 1 120 ? -14.310 38.840 -10.949 1.00 79.06 120 MET A O 1
ATOM 929 N N . ASP A 1 121 ? -12.824 40.366 -11.662 1.00 71.62 121 ASP A N 1
ATOM 930 C CA . ASP A 1 121 ? -12.273 39.523 -12.726 1.00 71.62 121 ASP A CA 1
ATOM 931 C C . ASP A 1 121 ? -11.656 38.235 -12.151 1.00 71.62 121 ASP A C 1
ATOM 933 O O . ASP A 1 121 ? -11.015 38.242 -11.098 1.00 71.62 121 ASP A O 1
ATOM 937 N N . GLY A 1 122 ? -11.898 37.109 -12.827 1.00 64.00 122 GLY A N 1
ATOM 938 C CA . GLY A 1 122 ? -11.489 35.771 -12.383 1.00 64.00 122 GLY A CA 1
ATOM 939 C C . GLY A 1 122 ? -12.349 35.142 -11.275 1.00 64.00 122 GLY A C 1
ATOM 940 O O . GLY A 1 122 ? -12.231 33.941 -11.049 1.00 64.00 122 GLY A O 1
ATOM 941 N N . ALA A 1 123 ? -13.236 35.891 -10.608 1.00 74.06 123 ALA A N 1
ATOM 942 C CA . ALA A 1 123 ? -14.053 35.351 -9.520 1.00 74.06 123 ALA A CA 1
ATOM 943 C C . ALA A 1 123 ? -15.260 34.540 -10.021 1.00 74.06 123 ALA A C 1
ATOM 945 O O . ALA A 1 123 ? -16.059 35.003 -10.844 1.00 74.06 123 ALA A O 1
ATOM 946 N N . GLN A 1 124 ? -15.418 33.339 -9.466 1.00 80.81 124 GLN A N 1
ATOM 947 C CA . GLN A 1 124 ? -16.408 32.349 -9.886 1.00 80.81 124 GLN A CA 1
ATOM 948 C C . GLN A 1 124 ? -17.433 32.062 -8.784 1.00 80.81 124 GLN A C 1
ATOM 950 O O . GLN A 1 124 ? -17.178 32.243 -7.596 1.00 80.81 124 GLN A O 1
ATOM 955 N N . ALA A 1 125 ? -18.598 31.569 -9.187 1.00 84.75 125 ALA A N 1
ATOM 956 C CA . ALA A 1 125 ? -19.654 31.103 -8.300 1.00 84.75 125 ALA A CA 1
ATOM 957 C C . ALA A 1 125 ? -20.106 29.699 -8.721 1.00 84.75 125 ALA A C 1
ATOM 959 O O . ALA A 1 125 ? -20.307 29.443 -9.912 1.00 84.75 125 ALA A O 1
ATOM 960 N N . ARG A 1 126 ? -20.277 28.803 -7.747 1.00 84.88 126 ARG A N 1
ATOM 961 C CA . ARG A 1 126 ? -20.808 27.443 -7.922 1.00 84.88 126 ARG A CA 1
ATOM 962 C C . ARG A 1 126 ? -21.921 27.228 -6.902 1.00 84.88 126 ARG A C 1
ATOM 964 O O . ARG A 1 126 ? -21.668 27.262 -5.704 1.00 84.88 126 ARG A O 1
ATOM 971 N N . PHE A 1 127 ? -23.160 27.091 -7.369 1.00 86.25 127 PHE A N 1
ATOM 972 C CA . PHE A 1 127 ? -24.357 27.057 -6.518 1.00 86.25 127 PHE A CA 1
ATOM 973 C C . PHE A 1 127 ? -25.270 25.888 -6.875 1.00 86.25 127 PHE A C 1
ATOM 975 O O . PHE A 1 127 ? -25.483 25.612 -8.052 1.00 86.25 127 PHE A O 1
ATOM 982 N N . THR A 1 128 ? -25.885 25.281 -5.864 1.00 85.94 128 THR A N 1
ATOM 983 C CA . THR A 1 128 ? -27.074 24.438 -5.994 1.00 85.94 128 THR A CA 1
ATOM 984 C C . THR A 1 128 ? -28.272 25.197 -5.440 1.00 85.94 128 THR A C 1
ATOM 986 O O . THR A 1 128 ? -28.286 25.615 -4.281 1.00 85.94 128 THR A O 1
ATOM 989 N N . ILE A 1 129 ? -29.289 25.389 -6.279 1.00 87.00 129 ILE A N 1
ATOM 990 C CA . ILE A 1 129 ? -30.489 26.160 -5.952 1.00 87.00 129 ILE A CA 1
ATOM 991 C C . ILE A 1 129 ? -31.721 25.329 -6.312 1.00 87.00 129 ILE A C 1
ATOM 993 O O . ILE A 1 129 ? -31.926 24.952 -7.472 1.00 87.00 129 ILE A O 1
ATOM 997 N N . ASP A 1 130 ? -32.575 25.071 -5.325 1.00 82.31 130 ASP A N 1
ATOM 998 C CA . ASP A 1 130 ? -33.852 24.386 -5.511 1.00 82.31 130 ASP A CA 1
ATOM 999 C C . ASP A 1 130 ? -35.002 25.099 -4.765 1.00 82.31 130 ASP A C 1
ATOM 1001 O O . ASP A 1 130 ? -34.908 26.274 -4.415 1.00 82.31 130 ASP A O 1
ATOM 1005 N N . GLY A 1 131 ? -36.151 24.435 -4.609 1.00 78.12 131 GLY A N 1
ATOM 1006 C CA . GLY A 1 131 ? -37.307 25.002 -3.904 1.00 78.12 131 GLY A CA 1
ATOM 1007 C C . GLY A 1 131 ? -37.223 24.935 -2.372 1.00 78.12 131 GLY A C 1
ATOM 1008 O O . GLY A 1 131 ? -38.205 25.269 -1.712 1.00 78.12 131 GLY A O 1
ATOM 1009 N N . GLN A 1 132 ? -36.113 24.446 -1.811 1.00 79.31 132 GLN A N 1
ATOM 1010 C CA . GLN A 1 132 ? -35.939 24.118 -0.394 1.00 79.31 132 GLN A CA 1
ATOM 1011 C C . GLN A 1 132 ? -34.600 24.572 0.207 1.00 79.31 132 GLN A C 1
ATOM 1013 O O . GLN A 1 132 ? -34.549 24.747 1.424 1.00 79.31 132 GLN A O 1
ATOM 1018 N N . THR A 1 133 ? -33.549 24.763 -0.596 1.00 82.19 133 THR A N 1
ATOM 1019 C CA . THR A 1 133 ? -32.205 25.169 -0.168 1.00 82.19 133 THR A CA 1
ATOM 1020 C C . THR A 1 133 ? -31.472 26.031 -1.209 1.00 82.19 133 THR A C 1
ATOM 1022 O O . THR A 1 133 ? -31.777 26.010 -2.405 1.00 82.19 133 THR A O 1
ATOM 1025 N N . VAL A 1 134 ? -30.481 26.789 -0.731 1.00 85.62 134 VAL A N 1
ATOM 1026 C CA . VAL A 1 134 ? -29.491 27.520 -1.534 1.00 85.62 134 VAL A CA 1
ATOM 1027 C C . VAL A 1 134 ? -28.112 27.233 -0.944 1.00 85.62 134 VAL A C 1
ATOM 1029 O O . VAL A 1 134 ? -27.684 27.904 -0.010 1.00 85.62 134 VAL A O 1
ATOM 1032 N N . VAL A 1 135 ? -27.429 26.218 -1.465 1.00 84.25 135 VAL A N 1
ATOM 1033 C CA . VAL A 1 135 ? -26.041 25.909 -1.083 1.00 84.25 135 VAL A CA 1
ATOM 1034 C C . VAL A 1 135 ? -25.129 26.479 -2.158 1.00 84.25 135 VAL A C 1
ATOM 1036 O O . VAL A 1 135 ? -25.427 26.344 -3.345 1.00 84.25 135 VAL A O 1
ATOM 1039 N N . GLY A 1 136 ? -24.017 27.105 -1.797 1.00 77.00 136 GLY A N 1
ATOM 1040 C CA . GLY A 1 136 ? -23.060 27.516 -2.815 1.00 77.00 136 GLY A CA 1
ATOM 1041 C C . GLY A 1 136 ? -21.816 28.196 -2.297 1.00 77.00 136 GLY A C 1
ATOM 1042 O O . GLY A 1 136 ? -21.713 28.567 -1.134 1.00 77.00 136 GLY A O 1
ATOM 1043 N N . THR A 1 137 ? -20.876 28.360 -3.214 1.00 80.00 137 THR A N 1
ATOM 1044 C CA . THR A 1 137 ? -19.503 28.740 -2.916 1.00 80.00 137 THR A CA 1
ATOM 1045 C C . THR A 1 137 ? -19.036 29.777 -3.929 1.00 80.00 137 THR A C 1
ATOM 1047 O O . THR A 1 137 ? -19.278 29.661 -5.136 1.00 80.00 137 THR A O 1
ATOM 1050 N N . ILE A 1 138 ? -18.401 30.831 -3.421 1.00 81.50 138 ILE A N 1
ATOM 1051 C CA . ILE A 1 138 ? -17.922 31.982 -4.183 1.00 81.50 138 ILE A CA 1
ATOM 1052 C C . ILE A 1 138 ? -16.397 31.998 -4.079 1.00 81.50 138 ILE A C 1
ATOM 1054 O O . ILE A 1 138 ? -15.831 32.259 -3.016 1.00 81.50 138 ILE A O 1
ATOM 1058 N N . ILE A 1 139 ? -15.746 31.699 -5.199 1.00 73.19 139 ILE A N 1
ATOM 1059 C CA . ILE A 1 139 ? -14.294 31.628 -5.349 1.00 73.19 139 ILE A CA 1
ATOM 1060 C C . ILE A 1 139 ? -13.812 33.015 -5.771 1.00 73.19 139 ILE A C 1
ATOM 1062 O O . ILE A 1 139 ? -14.165 33.486 -6.854 1.00 73.19 139 ILE A O 1
ATOM 1066 N N . THR A 1 140 ? -13.017 33.685 -4.935 1.00 72.38 140 THR A N 1
ATOM 1067 C CA . THR A 1 140 ? -12.470 35.016 -5.245 1.00 72.38 140 THR A CA 1
ATOM 1068 C C . THR A 1 140 ? -10.944 35.039 -5.145 1.00 72.38 140 THR A C 1
ATOM 1070 O O . THR A 1 140 ? -10.380 34.287 -4.350 1.00 72.38 140 THR A O 1
ATOM 1073 N N . PRO A 1 141 ? -10.256 35.972 -5.833 1.00 60.59 141 PRO A N 1
ATOM 1074 C CA . PRO A 1 141 ? -8.829 36.225 -5.606 1.00 60.59 141 PRO A CA 1
ATOM 1075 C C . PRO A 1 141 ? -8.471 36.647 -4.166 1.00 60.59 141 PRO A C 1
ATOM 1077 O O . PRO A 1 141 ? -7.295 36.689 -3.820 1.00 60.59 141 PRO A O 1
ATOM 1080 N N . GLY A 1 142 ? -9.463 36.995 -3.334 1.00 62.38 142 GLY A N 1
ATOM 1081 C CA . GLY A 1 142 ? -9.297 37.325 -1.914 1.00 62.38 142 GLY A CA 1
ATOM 1082 C C . GLY A 1 142 ? -9.646 36.186 -0.948 1.00 62.38 142 GLY A C 1
ATOM 1083 O O . GLY A 1 142 ? -9.692 36.431 0.256 1.00 62.38 142 GLY A O 1
ATOM 1084 N N . GLY A 1 143 ? -9.919 34.978 -1.454 1.00 62.25 143 GLY A N 1
ATOM 1085 C CA . GLY A 1 143 ? -10.319 33.806 -0.671 1.00 62.25 143 GLY A CA 1
ATOM 1086 C C . GLY A 1 143 ? -11.714 33.276 -1.016 1.00 62.25 143 GLY A C 1
ATOM 1087 O O . GLY A 1 143 ? -12.435 33.830 -1.854 1.00 62.25 143 GLY A O 1
ATOM 1088 N N . LEU A 1 144 ? -12.082 32.177 -0.363 1.00 69.06 144 LEU A N 1
ATOM 1089 C CA . LEU A 1 144 ? -13.329 31.450 -0.581 1.00 69.06 144 LEU A CA 1
ATOM 1090 C C . LEU A 1 144 ? -14.419 31.867 0.423 1.00 69.06 144 LEU A C 1
ATOM 1092 O O . LEU A 1 144 ? -14.140 32.062 1.610 1.00 69.06 144 LEU A O 1
ATOM 1096 N N . PHE A 1 145 ? -15.666 31.957 -0.047 1.00 78.31 145 PHE A N 1
ATOM 1097 C CA . PHE A 1 145 ? -16.848 32.193 0.786 1.00 78.31 145 PHE A CA 1
ATOM 1098 C C . PHE A 1 145 ? -17.903 31.110 0.557 1.00 78.31 145 PHE A C 1
ATOM 1100 O O . PHE A 1 145 ? -18.263 30.835 -0.588 1.00 78.31 145 PHE A O 1
ATOM 1107 N N . PHE A 1 146 ? -18.432 30.553 1.643 1.00 80.06 146 PHE A N 1
ATOM 1108 C CA . PHE A 1 146 ? -19.508 29.564 1.644 1.00 80.06 146 PHE A CA 1
ATOM 1109 C C . PHE A 1 146 ? -20.857 30.226 1.938 1.00 80.06 146 PHE A C 1
ATOM 1111 O O . PHE A 1 146 ? -20.923 31.214 2.671 1.00 80.06 146 PHE A O 1
ATOM 1118 N N . VAL A 1 147 ? -21.929 29.667 1.377 1.00 85.88 147 VAL A N 1
ATOM 1119 C CA . VAL A 1 147 ? -23.334 30.034 1.590 1.00 85.88 147 VAL A CA 1
ATOM 1120 C C . VAL A 1 147 ? -24.088 28.757 1.946 1.00 85.88 147 VAL A C 1
ATOM 1122 O O . VAL A 1 147 ? -24.284 27.892 1.092 1.00 85.88 147 VAL A O 1
ATOM 1125 N N . GLU A 1 148 ? -24.497 28.631 3.207 1.00 81.81 148 GLU A N 1
ATOM 1126 C CA . GLU A 1 148 ? -25.052 27.392 3.762 1.00 81.81 148 GLU A CA 1
ATOM 1127 C C . GLU A 1 148 ? -26.322 27.625 4.595 1.00 81.81 148 GLU A C 1
ATOM 1129 O O . GLU A 1 148 ? -26.450 28.662 5.251 1.00 81.81 148 GLU A O 1
ATOM 1134 N N . PRO A 1 149 ? -27.270 26.669 4.633 1.00 82.81 149 PRO A N 1
ATOM 1135 C CA . PRO A 1 149 ? -28.383 26.704 5.576 1.00 82.81 149 PRO A CA 1
ATOM 1136 C C . PRO A 1 149 ? -27.893 26.765 7.028 1.00 82.81 149 PRO A C 1
ATOM 1138 O O . PRO A 1 149 ? -27.103 25.928 7.463 1.00 82.81 149 PRO A O 1
ATOM 1141 N N . ALA A 1 150 ? -28.439 27.672 7.842 1.00 81.94 150 ALA A N 1
ATOM 1142 C CA . ALA A 1 150 ? -28.127 27.715 9.274 1.00 81.94 150 ALA A CA 1
ATOM 1143 C C . ALA A 1 150 ? -28.566 26.435 10.019 1.00 81.94 150 ALA A C 1
ATOM 1145 O O . ALA A 1 150 ? -28.072 26.149 11.112 1.00 81.94 150 ALA A O 1
ATOM 1146 N N . SER A 1 151 ? -29.441 25.625 9.406 1.00 76.44 151 SER A N 1
ATOM 1147 C CA . SER A 1 151 ? -29.816 24.290 9.882 1.00 76.44 151 SER A CA 1
ATOM 1148 C C . SER A 1 151 ? -28.664 23.283 9.904 1.00 76.44 151 SER A C 1
ATOM 1150 O O . SER A 1 151 ? -28.751 22.326 10.668 1.00 76.44 151 SER A O 1
ATOM 1152 N N . ASN A 1 152 ? -27.591 23.503 9.133 1.00 68.56 152 ASN A N 1
ATOM 1153 C CA . ASN A 1 152 ? -26.379 22.674 9.175 1.00 68.56 152 ASN A CA 1
ATOM 1154 C C . ASN A 1 152 ? -25.672 22.804 10.540 1.00 68.56 152 ASN A C 1
ATOM 1156 O O . ASN A 1 152 ? -25.071 21.853 11.030 1.00 68.56 152 ASN A O 1
ATOM 1160 N N . PHE A 1 153 ? -25.806 23.968 11.187 1.00 72.06 153 PHE A N 1
ATOM 1161 C CA . PHE A 1 153 ? -25.158 24.299 12.458 1.00 72.06 153 PHE A CA 1
ATOM 1162 C C . PHE A 1 153 ? -26.110 24.247 13.665 1.00 72.06 153 PHE A C 1
ATOM 1164 O O . PHE A 1 153 ? -25.664 24.001 14.786 1.00 72.06 153 PHE A O 1
ATOM 1171 N N . SER A 1 154 ? -27.416 24.490 13.479 1.00 74.94 154 SER A N 1
ATOM 1172 C CA . SER A 1 154 ? -28.400 24.451 14.569 1.00 74.94 154 SER A CA 1
ATOM 1173 C C . SER A 1 154 ? -29.801 24.005 14.130 1.00 74.94 154 SER A C 1
ATOM 1175 O O . SER A 1 154 ? -30.405 24.642 13.265 1.00 74.94 154 SER A O 1
ATOM 1177 N N . PRO A 1 155 ? -30.430 23.035 14.826 1.00 74.19 155 PRO A N 1
ATOM 1178 C CA . PRO A 1 155 ? -31.829 22.667 14.595 1.00 74.19 155 PRO A CA 1
ATOM 1179 C C . PRO A 1 155 ? -32.838 23.742 15.054 1.00 74.19 155 PRO A C 1
ATOM 1181 O O . PRO A 1 155 ? -34.042 23.515 14.973 1.00 74.19 155 PRO A O 1
ATOM 1184 N N . ALA A 1 156 ? -32.378 24.894 15.564 1.00 78.75 156 ALA A N 1
ATOM 1185 C CA . ALA A 1 156 ? -33.220 26.056 15.868 1.00 78.75 156 ALA A CA 1
ATOM 1186 C C . ALA A 1 156 ? -33.403 27.020 14.671 1.00 78.75 156 ALA A C 1
ATOM 1188 O O . ALA A 1 156 ? -34.170 27.977 14.776 1.00 78.75 156 ALA A O 1
ATOM 1189 N N . ALA A 1 157 ? -32.708 26.791 13.551 1.00 81.00 157 ALA A N 1
ATOM 1190 C CA . ALA A 1 157 ? -32.786 27.627 12.354 1.00 81.00 157 ALA A CA 1
ATOM 1191 C C . ALA A 1 157 ? -34.111 27.483 11.582 1.00 81.00 157 ALA A C 1
ATOM 1193 O O . ALA A 1 157 ? -34.691 26.397 11.497 1.00 81.00 157 ALA A O 1
ATOM 1194 N N . ARG A 1 158 ? -34.573 28.568 10.942 1.00 84.31 158 ARG A N 1
ATOM 1195 C CA . ARG A 1 158 ? -35.650 28.508 9.937 1.00 84.31 158 ARG A CA 1
ATOM 1196 C C . ARG A 1 158 ? -35.079 28.060 8.589 1.00 84.31 158 ARG A C 1
ATOM 1198 O O . ARG A 1 158 ? -33.917 28.307 8.294 1.00 84.31 158 ARG A O 1
ATOM 1205 N N . LYS A 1 159 ? -35.936 27.547 7.696 1.00 80.44 159 LYS A N 1
ATOM 1206 C CA . LYS A 1 159 ? -35.580 27.233 6.291 1.00 80.44 159 LYS A CA 1
ATOM 1207 C C . LYS A 1 159 ? -35.094 28.430 5.449 1.00 80.44 159 LYS A C 1
ATOM 1209 O O . LYS A 1 159 ? -34.679 28.220 4.316 1.00 80.44 159 LYS A O 1
ATOM 1214 N N . THR A 1 160 ? -35.188 29.660 5.961 1.00 86.12 160 THR A N 1
ATOM 1215 C CA . THR A 1 160 ? -34.672 30.871 5.301 1.00 86.12 160 THR A CA 1
ATOM 1216 C C . THR A 1 160 ? -33.513 31.524 6.053 1.00 86.12 160 THR A C 1
ATOM 1218 O O . THR A 1 160 ? -32.971 32.509 5.567 1.00 86.12 160 THR A O 1
ATOM 1221 N N . ASP A 1 161 ? -33.095 30.997 7.211 1.00 87.88 161 ASP A N 1
ATOM 1222 C CA . ASP A 1 161 ? -31.859 31.439 7.861 1.00 87.88 161 ASP A CA 1
ATOM 1223 C C . ASP A 1 161 ? -30.670 30.768 7.162 1.00 87.88 161 ASP A C 1
ATOM 1225 O O . ASP A 1 161 ? -30.505 29.550 7.236 1.00 87.88 161 ASP A O 1
ATOM 1229 N N . PHE A 1 162 ? -29.834 31.566 6.500 1.00 88.50 162 PHE A N 1
ATOM 1230 C CA . PHE A 1 162 ? -28.588 31.123 5.878 1.00 88.50 162 PHE A CA 1
ATOM 1231 C C . PHE A 1 162 ? -27.391 31.832 6.517 1.00 88.50 162 PHE A C 1
ATOM 1233 O O . PHE A 1 162 ? -27.489 32.959 7.011 1.00 88.50 162 PHE A O 1
ATOM 1240 N N . VAL A 1 163 ? -26.255 31.148 6.501 1.00 86.81 163 VAL A N 1
ATOM 1241 C CA . VAL A 1 163 ? -24.956 31.622 6.967 1.00 86.81 163 VAL A CA 1
ATOM 1242 C C . VAL A 1 163 ? -24.089 31.869 5.739 1.00 86.81 163 VAL A C 1
ATOM 1244 O O . VAL A 1 163 ? -23.987 31.004 4.870 1.00 86.81 163 VAL A O 1
ATOM 1247 N N . VAL A 1 164 ? -23.459 33.039 5.669 1.00 86.12 164 VAL A N 1
ATOM 1248 C CA . VAL A 1 164 ? -22.374 33.312 4.723 1.00 86.12 164 VAL A CA 1
ATOM 1249 C C . VAL A 1 164 ? -21.101 33.534 5.522 1.00 86.12 164 VAL A C 1
ATOM 1251 O O . VAL A 1 164 ? -21.070 34.395 6.400 1.00 86.12 164 VAL A O 1
ATOM 1254 N N . HIS A 1 165 ? -20.050 32.768 5.253 1.00 80.19 165 HIS A N 1
ATOM 1255 C CA . HIS A 1 165 ? -18.776 32.922 5.954 1.00 80.19 165 HIS A CA 1
ATOM 1256 C C . HIS A 1 165 ? -17.588 32.716 5.022 1.00 80.19 165 HIS A C 1
ATOM 1258 O O . HIS A 1 165 ? -17.681 32.029 4.006 1.00 80.19 165 HIS A O 1
ATOM 1264 N N . ALA A 1 166 ? -16.457 33.321 5.378 1.00 73.44 166 ALA A N 1
ATOM 1265 C CA . ALA A 1 166 ? -15.195 33.028 4.723 1.00 73.44 166 ALA A CA 1
ATOM 1266 C C . ALA A 1 166 ? -14.670 31.655 5.171 1.00 73.44 166 ALA A C 1
ATOM 1268 O O . ALA A 1 166 ? -14.966 31.175 6.267 1.00 73.44 166 ALA A O 1
ATOM 1269 N N . GLU A 1 167 ? -13.824 31.053 4.348 1.00 63.91 167 GLU A N 1
ATOM 1270 C CA . GLU A 1 167 ? -13.005 29.884 4.684 1.00 63.91 167 GLU A CA 1
ATOM 1271 C C . GLU A 1 167 ? -12.245 30.055 6.014 1.00 63.91 167 GLU A C 1
ATOM 1273 O O . GLU A 1 167 ? -12.361 29.248 6.937 1.00 63.91 167 GLU A O 1
ATOM 1278 N N . SER A 1 168 ? -11.535 31.178 6.155 1.00 61.41 168 SER A N 1
ATOM 1279 C CA . SER A 1 168 ? -10.729 31.513 7.337 1.00 61.41 168 SER A CA 1
ATOM 1280 C C . SER A 1 168 ? -11.547 31.709 8.622 1.00 61.41 168 SER A C 1
ATOM 1282 O O . SER A 1 168 ? -10.975 31.778 9.718 1.00 61.41 168 SER A O 1
ATOM 1284 N N . SER A 1 169 ? -12.878 31.764 8.508 1.00 65.88 169 SER A N 1
ATOM 1285 C CA . SER A 1 169 ? -13.807 31.873 9.626 1.00 65.88 169 SER A CA 1
ATOM 1286 C C . SER A 1 169 ? -14.106 30.549 10.333 1.00 65.88 169 SER A C 1
ATOM 1288 O O . SER A 1 169 ? -14.716 30.599 11.395 1.00 65.88 169 SER A O 1
ATOM 1290 N N . VAL A 1 170 ? -13.698 29.378 9.839 1.00 62.53 170 VAL A N 1
ATOM 1291 C CA . VAL A 1 170 ? -13.910 28.110 10.574 1.00 62.53 170 VAL A CA 1
ATOM 1292 C C . VAL A 1 170 ? -12.991 28.042 11.805 1.00 62.53 170 VAL A C 1
ATOM 1294 O O . VAL A 1 170 ? -11.840 28.485 11.757 1.00 62.53 170 VAL A O 1
ATOM 1297 N N . LYS A 1 171 ? -13.481 27.537 12.946 1.00 57.88 171 LYS A N 1
ATOM 1298 C CA . LYS A 1 171 ? -12.670 27.353 14.164 1.00 57.88 171 LYS A CA 1
ATOM 1299 C C . LYS A 1 171 ? -11.760 26.135 14.040 1.00 57.88 171 LYS A C 1
ATOM 1301 O O . LYS A 1 171 ? -12.209 25.049 13.703 1.00 57.88 171 LYS A O 1
ATOM 1306 N N . GLU A 1 172 ? -10.484 26.320 14.365 1.00 44.44 172 GLU A N 1
ATOM 1307 C CA . GLU A 1 172 ? -9.517 25.223 14.428 1.00 44.44 172 GLU A CA 1
ATOM 1308 C C . GLU A 1 172 ? -9.825 24.323 15.629 1.00 44.44 172 GLU A C 1
ATOM 1310 O O . GLU A 1 172 ? -9.706 24.737 16.784 1.00 44.44 172 GLU A O 1
ATOM 1315 N N . GLY A 1 173 ? -10.240 23.092 15.338 1.00 38.34 173 GLY A N 1
ATOM 1316 C CA . GLY A 1 173 ? -10.548 22.079 16.336 1.00 38.34 173 GLY A CA 1
ATOM 1317 C C . GLY A 1 173 ? -11.128 20.820 15.702 1.00 38.34 173 GLY A C 1
ATOM 1318 O O . GLY A 1 173 ? -12.334 20.747 15.514 1.00 38.34 173 GLY A O 1
ATOM 1319 N N . ILE A 1 174 ? -10.262 19.827 15.462 1.00 37.94 174 ILE A N 1
ATOM 1320 C CA . ILE A 1 174 ? -10.598 18.459 15.023 1.00 37.94 174 ILE A CA 1
ATOM 1321 C C . ILE A 1 174 ? -11.256 18.403 13.626 1.00 37.94 174 ILE A C 1
ATOM 1323 O O . ILE A 1 174 ? -12.475 18.436 13.500 1.00 37.94 174 ILE A O 1
ATOM 1327 N N . LEU A 1 175 ? -10.435 18.260 12.577 1.00 47.41 175 LEU A N 1
ATOM 1328 C CA . LEU A 1 175 ? -10.874 18.001 11.190 1.00 47.41 175 LEU A CA 1
ATOM 1329 C C . LEU A 1 175 ? -10.151 16.799 10.543 1.00 47.41 175 LEU A C 1
ATOM 1331 O O . LEU A 1 175 ? -10.088 16.707 9.326 1.00 47.41 175 LEU A O 1
ATOM 1335 N N . GLY A 1 176 ? -9.626 15.879 11.357 1.00 44.09 176 GLY A N 1
ATOM 1336 C CA . GLY A 1 176 ? -9.026 14.627 10.886 1.00 44.09 176 GLY A CA 1
ATOM 1337 C C . GLY A 1 176 ? -7.690 14.756 10.143 1.00 44.09 176 GLY A C 1
ATOM 1338 O O . GLY A 1 176 ? -7.122 15.838 9.977 1.00 44.09 176 GLY A O 1
ATOM 1339 N N . GLU A 1 177 ? -7.196 13.599 9.721 1.00 49.09 177 GLU A N 1
ATOM 1340 C CA . GLU A 1 177 ? -6.035 13.401 8.853 1.00 49.09 177 GLU A CA 1
ATOM 1341 C C . GLU A 1 177 ? -6.510 12.760 7.536 1.00 49.09 177 GLU A C 1
ATOM 1343 O O . GLU A 1 177 ? -7.571 12.129 7.496 1.00 49.09 177 GLU A O 1
ATOM 1348 N N . CYS A 1 178 ? -5.753 12.924 6.453 1.00 39.22 178 CYS A N 1
ATOM 1349 C CA . CYS A 1 178 ? -6.067 12.294 5.165 1.00 39.22 178 CYS A CA 1
ATOM 1350 C C . CYS A 1 178 ? -5.190 11.052 4.967 1.00 39.22 178 CYS A C 1
ATOM 1352 O O . CYS A 1 178 ? -3.995 11.073 5.282 1.00 39.22 178 CYS A O 1
ATOM 1354 N N . GLY A 1 179 ? -5.783 9.954 4.499 1.00 40.34 179 GLY A N 1
ATOM 1355 C CA . GLY A 1 179 ? -5.086 8.684 4.322 1.00 40.34 179 GLY A CA 1
ATOM 1356 C C . GLY A 1 179 ? -4.589 8.495 2.893 1.00 40.34 179 GLY A C 1
ATOM 1357 O O . GLY A 1 179 ? -5.387 8.458 1.966 1.00 40.34 179 GLY A O 1
ATOM 1358 N N . THR A 1 180 ? -3.291 8.263 2.715 1.00 34.47 180 THR A N 1
ATOM 1359 C CA . THR A 1 180 ? -2.776 7.567 1.524 1.00 34.47 180 THR A CA 1
ATOM 1360 C C . THR A 1 180 ? -2.807 6.058 1.762 1.00 34.47 180 THR A C 1
ATOM 1362 O O . THR A 1 180 ? -2.872 5.598 2.910 1.00 34.47 180 THR A O 1
ATOM 1365 N N . THR A 1 181 ? -2.766 5.240 0.704 1.00 32.16 181 THR A N 1
ATOM 1366 C CA . THR A 1 181 ? -2.687 3.790 0.928 1.00 32.16 181 THR A CA 1
ATOM 1367 C C . THR A 1 181 ? -1.331 3.403 1.514 1.00 32.16 181 THR A C 1
ATOM 1369 O O . THR A 1 181 ? -0.307 4.041 1.274 1.00 32.16 181 THR A O 1
ATOM 1372 N N . LEU A 1 182 ? -1.298 2.318 2.291 1.00 32.81 182 LEU A N 1
ATOM 1373 C CA . LEU A 1 182 ? -0.089 1.901 3.007 1.00 32.81 182 LEU A CA 1
ATOM 1374 C C . LEU A 1 182 ? 1.076 1.561 2.053 1.00 32.81 182 LEU A C 1
ATOM 1376 O O . LEU A 1 182 ? 2.236 1.647 2.446 1.00 32.81 182 LEU A O 1
ATOM 1380 N N . ALA A 1 183 ? 0.768 1.235 0.791 1.00 30.78 183 ALA A N 1
ATOM 1381 C CA . ALA A 1 183 ? 1.731 1.054 -0.292 1.00 30.78 183 ALA A CA 1
ATOM 1382 C C . ALA A 1 183 ? 2.538 2.330 -0.627 1.00 30.78 183 ALA A C 1
ATOM 1384 O O . ALA A 1 183 ? 3.664 2.242 -1.117 1.00 30.78 183 ALA A O 1
ATOM 1385 N N . GLU A 1 184 ? 1.982 3.514 -0.358 1.00 41.03 184 GLU A N 1
ATOM 1386 C CA . GLU A 1 184 ? 2.462 4.796 -0.880 1.00 41.03 184 GLU A CA 1
ATOM 1387 C C . GLU A 1 184 ? 3.418 5.542 0.068 1.00 41.03 184 GLU A C 1
ATOM 1389 O O . GLU A 1 184 ? 4.425 6.058 -0.418 1.00 41.03 184 GLU A O 1
ATOM 1394 N N . ASP A 1 185 ? 3.199 5.533 1.398 1.00 34.75 185 ASP A N 1
ATOM 1395 C CA . ASP A 1 185 ? 4.145 6.102 2.401 1.00 34.75 185 ASP A CA 1
ATOM 1396 C C . ASP A 1 185 ? 5.555 5.491 2.236 1.00 34.75 185 ASP A C 1
ATOM 1398 O O . ASP A 1 185 ? 6.589 6.149 2.369 1.00 34.75 185 ASP A O 1
ATOM 1402 N N . VAL A 1 186 ? 5.609 4.225 1.818 1.00 32.38 186 VAL A N 1
ATOM 1403 C CA . VAL A 1 186 ? 6.849 3.512 1.491 1.00 32.38 186 VAL A CA 1
ATOM 1404 C C . VAL A 1 186 ? 7.531 4.074 0.247 1.00 32.38 186 VAL A C 1
ATOM 1406 O O . VAL A 1 186 ? 8.730 4.363 0.280 1.00 32.38 186 VAL A O 1
ATOM 1409 N N . GLY A 1 187 ? 6.783 4.252 -0.845 1.00 30.55 187 GLY A N 1
ATOM 1410 C CA . GLY A 1 187 ? 7.304 4.857 -2.070 1.00 30.55 187 GLY A CA 1
ATOM 1411 C C . GLY A 1 187 ? 7.784 6.292 -1.837 1.00 30.55 187 GLY A C 1
ATOM 1412 O O . GLY A 1 187 ? 8.841 6.691 -2.330 1.00 30.55 187 GLY A O 1
ATOM 1413 N N . GLU A 1 188 ? 7.061 7.056 -1.018 1.00 38.06 188 GLU A N 1
ATOM 1414 C CA . GLU A 1 188 ? 7.400 8.441 -0.692 1.00 38.06 188 GLU A CA 1
ATOM 1415 C C . GLU A 1 188 ? 8.699 8.569 0.091 1.00 38.06 188 GLU A C 1
ATOM 1417 O O . GLU A 1 188 ? 9.524 9.410 -0.265 1.00 38.06 188 GLU A O 1
ATOM 1422 N N . ARG A 1 189 ? 8.960 7.712 1.084 1.00 34.12 189 ARG A N 1
ATOM 1423 C CA . ARG A 1 189 ? 10.226 7.761 1.837 1.00 34.12 189 ARG A CA 1
ATOM 1424 C C . ARG A 1 189 ? 11.449 7.430 0.977 1.00 34.12 189 ARG A C 1
ATOM 1426 O O . ARG A 1 189 ? 12.523 7.973 1.229 1.00 34.12 189 ARG A O 1
ATOM 1433 N N . VAL A 1 190 ? 11.290 6.614 -0.068 1.00 31.75 190 VAL A N 1
ATOM 1434 C CA . VAL A 1 190 ? 12.355 6.332 -1.049 1.00 31.75 190 VAL A CA 1
ATOM 1435 C C . VAL A 1 190 ? 12.537 7.503 -2.030 1.00 31.75 190 VAL A C 1
ATOM 1437 O O . VAL A 1 190 ? 13.667 7.900 -2.326 1.00 31.75 190 VAL A O 1
ATOM 1440 N N . VAL A 1 191 ? 11.452 8.130 -2.496 1.00 33.53 191 VAL A N 1
ATOM 1441 C CA . VAL A 1 191 ? 11.513 9.281 -3.424 1.00 33.53 191 VAL A CA 1
ATOM 1442 C C . VAL A 1 191 ? 11.946 10.584 -2.727 1.00 33.53 191 VAL A C 1
ATOM 1444 O O . VAL A 1 191 ? 12.660 11.392 -3.323 1.00 33.53 191 VAL A O 1
ATOM 1447 N N . ALA A 1 192 ? 11.633 10.773 -1.443 1.00 34.84 192 ALA A N 1
ATOM 1448 C CA . ALA A 1 192 ? 12.090 11.909 -0.633 1.00 34.84 192 ALA A CA 1
ATOM 1449 C C . ALA A 1 192 ? 13.609 11.895 -0.342 1.00 34.84 192 ALA A C 1
ATOM 1451 O O . ALA A 1 192 ? 14.146 12.867 0.206 1.00 34.84 192 ALA A O 1
ATOM 1452 N N . LEU A 1 193 ? 14.312 10.817 -0.713 1.00 35.19 193 LEU A N 1
ATOM 1453 C CA . LEU A 1 193 ? 15.775 10.734 -0.732 1.00 35.19 193 LEU A CA 1
ATOM 1454 C C . LEU A 1 193 ? 16.364 11.028 -2.126 1.00 35.19 193 LEU A C 1
ATOM 1456 O O . LEU A 1 193 ? 17.433 11.631 -2.194 1.00 35.19 193 LEU A O 1
ATOM 1460 N N . LYS A 1 194 ? 15.654 10.716 -3.227 1.00 32.59 194 LYS A N 1
ATOM 1461 C CA . LYS A 1 194 ? 16.056 11.072 -4.611 1.00 32.59 194 LYS A CA 1
ATOM 1462 C C . LYS A 1 194 ? 16.307 12.578 -4.768 1.00 32.59 194 LYS A C 1
ATOM 1464 O O . LYS A 1 194 ? 17.386 13.000 -5.175 1.00 32.59 194 LYS A O 1
ATOM 1469 N N . GLN A 1 195 ? 15.338 13.407 -4.373 1.00 34.50 195 GLN A N 1
ATOM 1470 C CA . GLN A 1 195 ? 15.370 14.857 -4.631 1.00 34.50 195 GLN A CA 1
ATOM 1471 C C . GLN A 1 195 ? 16.452 15.637 -3.852 1.00 34.50 195 GLN A C 1
ATOM 1473 O O . GLN A 1 195 ? 16.658 16.820 -4.115 1.00 34.50 195 GLN A O 1
ATOM 1478 N N . ARG A 1 196 ? 17.178 15.002 -2.919 1.00 35.03 196 ARG A N 1
ATOM 1479 C CA . ARG A 1 196 ? 18.220 15.654 -2.103 1.00 35.03 196 ARG A CA 1
ATOM 1480 C C . ARG A 1 196 ? 19.608 15.718 -2.754 1.00 35.03 196 ARG A C 1
ATOM 1482 O O . ARG A 1 196 ? 20.477 16.391 -2.205 1.00 35.03 196 ARG A O 1
ATOM 1489 N N . THR A 1 197 ? 19.841 15.061 -3.897 1.00 31.64 197 THR A N 1
ATOM 1490 C CA . THR A 1 197 ? 21.164 15.062 -4.567 1.00 31.64 197 THR A CA 1
ATOM 1491 C C . THR A 1 197 ? 21.243 15.963 -5.809 1.00 31.64 197 THR A C 1
ATOM 1493 O O . THR A 1 197 ? 22.317 16.481 -6.105 1.00 31.64 197 THR A O 1
ATOM 1496 N N . GLU A 1 198 ? 20.140 16.208 -6.521 1.00 32.81 198 GLU A N 1
ATOM 1497 C CA . GLU A 1 198 ? 20.188 16.827 -7.863 1.00 32.81 198 GLU A CA 1
ATOM 1498 C C . GLU A 1 198 ? 20.013 18.357 -7.903 1.00 32.81 198 GLU A C 1
ATOM 1500 O O . GLU A 1 198 ? 20.200 18.978 -8.951 1.00 32.81 198 GLU A O 1
ATOM 1505 N N . SER A 1 199 ? 19.700 19.010 -6.779 1.00 30.78 199 SER A N 1
ATOM 1506 C CA . SER A 1 199 ? 19.337 20.436 -6.729 1.00 30.78 199 SER A CA 1
ATOM 1507 C C . SER A 1 199 ? 20.528 21.410 -6.869 1.00 30.78 199 SER A C 1
ATOM 1509 O O . SER A 1 199 ? 20.735 22.283 -6.018 1.00 30.78 199 SER A O 1
ATOM 1511 N N . ARG A 1 200 ? 21.337 21.282 -7.935 1.00 29.59 200 ARG A N 1
ATOM 1512 C CA . ARG A 1 200 ? 22.368 22.275 -8.298 1.00 29.59 200 ARG A CA 1
ATOM 1513 C C . ARG A 1 200 ? 22.727 22.382 -9.792 1.00 29.59 200 ARG A C 1
ATOM 1515 O O . ARG A 1 200 ? 23.883 22.648 -10.123 1.00 29.59 200 ARG A O 1
ATOM 1522 N N . ALA A 1 201 ? 21.747 22.264 -10.686 1.00 26.06 201 ALA A N 1
ATOM 1523 C CA . ALA A 1 201 ? 21.896 22.608 -12.105 1.00 26.06 201 ALA A CA 1
ATOM 1524 C C . ALA A 1 201 ? 20.723 23.471 -12.616 1.00 26.06 201 ALA A C 1
ATOM 1526 O O . ALA A 1 201 ? 19.626 23.385 -12.083 1.00 26.06 201 ALA A O 1
ATOM 1527 N N . ALA A 1 202 ? 20.996 24.279 -13.649 1.00 27.33 202 ALA A N 1
ATOM 1528 C CA . ALA A 1 202 ? 20.056 25.079 -14.451 1.00 27.33 202 ALA A CA 1
ATOM 1529 C C . ALA A 1 202 ? 19.101 26.048 -13.707 1.00 27.33 202 ALA A C 1
ATOM 1531 O O . ALA A 1 202 ? 18.036 25.682 -13.222 1.00 27.33 202 ALA A O 1
ATOM 1532 N N . GLN A 1 203 ? 19.439 27.340 -13.753 1.00 29.92 203 GLN A N 1
ATOM 1533 C CA . GLN A 1 203 ? 18.442 28.415 -13.732 1.00 29.92 203 GLN A CA 1
ATOM 1534 C C . GLN A 1 203 ? 18.041 28.719 -15.182 1.00 29.92 203 GLN A C 1
ATOM 1536 O O . GLN A 1 203 ? 18.944 28.940 -15.986 1.00 29.92 203 GLN A O 1
ATOM 1541 N N . ASP A 1 204 ? 16.747 28.838 -15.483 1.00 24.70 204 ASP A N 1
ATOM 1542 C CA . ASP A 1 204 ? 16.247 29.882 -16.394 1.00 24.70 204 ASP A CA 1
ATOM 1543 C C . ASP A 1 204 ? 14.735 30.103 -16.158 1.00 24.70 204 ASP A C 1
ATOM 1545 O O . ASP A 1 204 ? 14.014 29.113 -16.012 1.00 24.70 204 ASP A O 1
ATOM 1549 N N . PRO A 1 205 ? 14.226 31.348 -16.063 1.00 31.56 205 PRO A N 1
ATOM 1550 C CA . PRO A 1 205 ? 12.809 31.614 -15.849 1.00 31.56 205 PRO A CA 1
ATOM 1551 C C . PRO A 1 205 ? 12.135 32.085 -17.146 1.00 31.56 205 PRO A C 1
ATOM 1553 O O . PRO A 1 205 ? 12.112 33.284 -17.426 1.00 31.56 205 PRO A O 1
ATOM 1556 N N . ASP A 1 206 ? 11.539 31.164 -17.905 1.00 23.48 206 ASP A N 1
ATOM 1557 C CA . ASP A 1 206 ? 10.633 31.522 -19.005 1.00 23.48 206 ASP A CA 1
ATOM 1558 C C . ASP A 1 206 ? 9.285 30.795 -18.889 1.00 23.48 206 ASP A C 1
ATOM 1560 O O . ASP A 1 206 ? 9.185 29.681 -18.366 1.00 23.48 206 ASP A O 1
ATOM 1564 N N . VAL A 1 207 ? 8.223 31.475 -19.313 1.00 34.12 207 VAL A N 1
ATOM 1565 C CA . VAL A 1 207 ? 6.842 31.135 -18.965 1.00 34.12 207 VAL A CA 1
ATOM 1566 C C . VAL A 1 207 ? 6.290 30.100 -19.938 1.00 34.12 207 VAL A C 1
ATOM 1568 O O . VAL A 1 207 ? 5.935 30.416 -21.073 1.00 34.12 207 VAL A O 1
ATOM 1571 N N . ARG A 1 208 ? 6.124 28.859 -19.471 1.00 26.00 208 ARG A N 1
ATOM 1572 C CA . ARG A 1 208 ? 5.201 27.924 -20.123 1.00 26.00 208 ARG A CA 1
ATOM 1573 C C . ARG A 1 208 ? 3.769 28.326 -19.782 1.00 26.00 208 ARG A C 1
ATOM 1575 O O . ARG A 1 208 ? 3.285 28.039 -18.691 1.00 26.00 208 ARG A O 1
ATOM 1582 N N . GLU A 1 209 ? 3.091 28.969 -20.730 1.00 33.75 209 GLU A N 1
ATOM 1583 C CA . GLU A 1 209 ? 1.632 29.112 -20.724 1.00 33.75 209 GLU A CA 1
ATOM 1584 C C . GLU A 1 209 ? 0.988 27.727 -20.907 1.00 33.75 209 GLU A C 1
ATOM 1586 O O . GLU A 1 209 ? 0.659 27.306 -22.016 1.00 33.75 209 GLU A O 1
ATOM 1591 N N . VAL A 1 210 ? 0.842 26.980 -19.812 1.00 28.56 210 VAL A N 1
ATOM 1592 C CA . VAL A 1 210 ? 0.114 25.709 -19.817 1.00 28.56 210 VAL A CA 1
ATOM 1593 C C . VAL A 1 210 ? -1.378 26.013 -19.708 1.00 28.56 210 VAL A C 1
ATOM 1595 O O . VAL A 1 210 ? -1.888 26.246 -18.619 1.00 28.56 210 VAL A O 1
ATOM 1598 N N . PHE A 1 211 ? -2.052 26.112 -20.855 1.00 28.62 211 PHE A N 1
ATOM 1599 C CA . PHE A 1 211 ? -3.114 25.178 -21.259 1.00 28.62 211 PHE A CA 1
ATOM 1600 C C . PHE A 1 211 ? -3.766 25.617 -22.580 1.00 28.62 211 PHE A C 1
ATOM 1602 O O . PHE A 1 211 ? -4.052 26.792 -22.810 1.00 28.62 211 PHE A O 1
ATOM 1609 N N . GLY A 1 212 ? -4.017 24.633 -23.448 1.00 30.78 212 GLY A N 1
ATOM 1610 C CA . GLY A 1 212 ? -4.953 24.755 -24.565 1.00 30.78 212 GLY A CA 1
ATOM 1611 C C . GLY A 1 212 ? -6.408 24.580 -24.091 1.00 30.78 212 GLY A C 1
ATOM 1612 O O . GLY A 1 212 ? -6.723 24.945 -22.958 1.00 30.78 212 GLY A O 1
ATOM 1613 N N . PRO A 1 213 ? -7.322 24.045 -24.925 1.00 38.22 213 PRO A N 1
ATOM 1614 C CA . PRO A 1 213 ? -8.686 23.751 -24.481 1.00 38.22 213 PRO A CA 1
ATOM 1615 C C . PRO A 1 213 ? -8.704 22.773 -23.292 1.00 38.22 213 PRO A C 1
ATOM 1617 O O . PRO A 1 213 ? -7.819 21.928 -23.168 1.00 38.22 213 PRO A O 1
ATOM 1620 N N . HIS A 1 214 ? -9.714 22.922 -22.432 1.00 50.75 214 HIS A N 1
ATOM 1621 C CA . HIS A 1 214 ? -9.902 22.130 -21.212 1.00 50.75 214 HIS A CA 1
ATOM 1622 C C . HIS A 1 214 ? -10.043 20.628 -21.494 1.00 50.75 214 HIS A C 1
ATOM 1624 O O . HIS A 1 214 ? -10.474 20.233 -22.581 1.00 50.75 214 HIS A O 1
ATOM 1630 N N . LEU A 1 215 ? -9.690 19.815 -20.496 1.00 57.94 215 LEU A N 1
ATOM 1631 C CA . LEU A 1 215 ? -9.896 18.368 -20.506 1.00 57.94 215 LEU A CA 1
ATOM 1632 C C . LEU A 1 215 ? -11.119 18.008 -19.655 1.00 57.94 215 LEU A C 1
ATOM 1634 O O . LEU A 1 215 ? -11.303 18.552 -18.564 1.00 57.94 215 LEU A O 1
ATOM 1638 N N . ASP A 1 216 ? -11.921 17.079 -20.164 1.00 70.44 216 ASP A N 1
ATOM 1639 C CA . ASP A 1 216 ? -13.135 16.560 -19.533 1.00 70.44 216 ASP A CA 1
ATOM 1640 C C . ASP A 1 216 ? -12.826 15.224 -18.836 1.00 70.44 216 ASP A C 1
ATOM 1642 O O . ASP A 1 216 ? -12.201 14.354 -19.440 1.00 70.44 216 ASP A O 1
ATOM 1646 N N . ILE A 1 217 ? -13.294 15.051 -17.595 1.00 82.88 217 ILE A N 1
ATOM 1647 C CA . ILE A 1 217 ? -13.076 13.846 -16.774 1.00 82.88 217 ILE A CA 1
ATOM 1648 C C . ILE A 1 217 ? -14.411 13.120 -16.532 1.00 82.88 217 ILE A C 1
ATOM 1650 O O . ILE A 1 217 ? -15.244 13.590 -15.744 1.00 82.88 217 ILE A O 1
ATOM 1654 N N . ASP A 1 218 ? -14.631 11.970 -17.176 1.00 84.06 218 ASP A N 1
ATOM 1655 C CA . ASP A 1 218 ? -15.848 11.163 -17.008 1.00 84.06 218 ASP A CA 1
ATOM 1656 C C . ASP A 1 218 ? -15.824 10.462 -15.634 1.00 84.06 218 ASP A C 1
ATOM 1658 O O . ASP A 1 218 ? -15.035 9.559 -15.367 1.00 84.06 218 ASP A O 1
ATOM 1662 N N . THR A 1 219 ? -16.711 10.870 -14.730 1.00 89.94 219 THR A N 1
ATOM 1663 C CA . THR A 1 219 ? -16.717 10.468 -13.317 1.00 89.94 219 THR A CA 1
ATOM 1664 C C . THR A 1 219 ? -17.969 9.670 -12.950 1.00 89.94 219 THR A C 1
ATOM 1666 O O . THR A 1 219 ? -19.106 10.107 -13.162 1.00 89.94 219 THR A O 1
ATOM 1669 N N . ALA A 1 220 ? -17.778 8.504 -12.341 1.00 91.69 220 ALA A N 1
ATOM 1670 C CA . ALA A 1 220 ? -18.823 7.756 -11.654 1.00 91.69 220 ALA A CA 1
ATOM 1671 C C . ALA A 1 220 ? -18.846 8.110 -10.157 1.00 91.69 220 ALA A C 1
ATOM 1673 O O . ALA A 1 220 ? -17.800 8.348 -9.558 1.00 91.69 220 ALA A O 1
ATOM 1674 N N . THR A 1 221 ? -20.028 8.122 -9.534 1.00 95.31 221 THR A N 1
ATOM 1675 C CA . THR A 1 221 ? -20.155 8.369 -8.086 1.00 95.31 221 THR A CA 1
ATOM 1676 C C . THR A 1 221 ? -20.992 7.313 -7.373 1.00 95.31 221 THR A C 1
ATOM 1678 O O . THR A 1 221 ? -21.894 6.719 -7.970 1.00 95.31 221 THR A O 1
ATOM 1681 N N . GLU A 1 222 ? -20.711 7.088 -6.093 1.00 94.19 222 GLU A N 1
ATOM 1682 C CA . GLU A 1 222 ? -21.461 6.161 -5.245 1.00 94.19 222 GLU A CA 1
ATOM 1683 C C . GLU A 1 222 ? -21.785 6.771 -3.870 1.00 94.19 222 GLU A C 1
ATOM 1685 O O . GLU A 1 222 ? -21.052 7.621 -3.362 1.00 94.19 222 GLU A O 1
ATOM 1690 N N . ALA A 1 223 ? -22.892 6.333 -3.271 1.00 95.69 223 ALA A N 1
ATOM 1691 C CA . ALA A 1 223 ? -23.296 6.652 -1.906 1.00 95.69 223 ALA A CA 1
ATOM 1692 C C . ALA A 1 223 ? -23.711 5.377 -1.162 1.00 95.69 223 ALA A C 1
ATOM 1694 O O . ALA A 1 223 ? -24.566 4.628 -1.651 1.00 95.69 223 ALA A O 1
ATOM 1695 N N . ASP A 1 224 ? -23.141 5.159 0.022 1.00 94.81 224 ASP A N 1
ATOM 1696 C CA . ASP A 1 224 ? -23.479 4.018 0.879 1.00 94.81 224 ASP A CA 1
ATOM 1697 C C . ASP A 1 224 ? -24.789 4.216 1.665 1.00 94.81 224 ASP A C 1
ATOM 1699 O O . ASP A 1 224 ? -25.439 5.268 1.596 1.00 94.81 224 ASP A O 1
ATOM 1703 N N . PHE A 1 225 ? -25.218 3.176 2.385 1.00 94.38 225 PHE A N 1
ATOM 1704 C CA . PHE A 1 225 ? -26.474 3.197 3.131 1.00 94.38 225 PHE A CA 1
ATOM 1705 C C . PHE A 1 225 ? -26.504 4.267 4.231 1.00 94.38 225 PHE A C 1
ATOM 1707 O O . PHE A 1 225 ? -27.535 4.913 4.455 1.00 94.38 225 PHE A O 1
ATOM 1714 N N . GLU A 1 226 ? -25.386 4.487 4.915 1.00 94.12 226 GLU A N 1
ATOM 1715 C CA . GLU A 1 226 ? -25.251 5.517 5.936 1.00 94.12 226 GLU A CA 1
ATOM 1716 C C . GLU A 1 226 ? -25.375 6.919 5.319 1.00 94.12 226 GLU A C 1
ATOM 1718 O O . GLU A 1 226 ? -26.107 7.750 5.861 1.00 94.12 226 GLU A O 1
ATOM 1723 N N . TYR A 1 227 ? -24.779 7.169 4.146 1.00 92.94 227 TYR A N 1
ATOM 1724 C CA . TYR A 1 227 ? -24.937 8.429 3.409 1.00 92.94 227 TYR A CA 1
ATOM 1725 C C . TYR A 1 227 ? -26.391 8.640 2.949 1.00 92.94 227 TYR A C 1
ATOM 1727 O O . TYR A 1 227 ? -26.985 9.700 3.167 1.00 92.94 227 TYR A O 1
ATOM 1735 N N . PHE A 1 228 ? -27.023 7.606 2.385 1.00 94.12 228 PHE A N 1
ATOM 1736 C CA . PHE A 1 228 ? -28.453 7.607 2.046 1.00 94.12 228 PHE A CA 1
ATOM 1737 C C . PHE A 1 228 ? -29.343 7.932 3.260 1.00 94.12 228 PHE A C 1
ATOM 1739 O O . PHE A 1 228 ? -30.313 8.694 3.146 1.00 94.12 228 PHE A O 1
ATOM 1746 N N . THR A 1 229 ? -29.002 7.386 4.428 1.00 91.75 229 THR A N 1
ATOM 1747 C CA . THR A 1 229 ? -29.715 7.610 5.692 1.00 91.75 229 THR A CA 1
ATOM 1748 C C . THR A 1 229 ? -29.516 9.040 6.201 1.00 91.75 229 THR A C 1
ATOM 1750 O O . THR A 1 229 ? -30.498 9.689 6.575 1.00 91.75 229 THR A O 1
ATOM 1753 N N . ALA A 1 230 ? -28.286 9.567 6.150 1.00 83.00 230 ALA A N 1
ATOM 1754 C CA . ALA A 1 230 ? -27.954 10.944 6.523 1.00 83.00 230 ALA A CA 1
ATOM 1755 C C . ALA A 1 230 ? -28.763 11.969 5.708 1.00 83.00 230 ALA A C 1
ATOM 1757 O O . ALA A 1 230 ? -29.334 12.905 6.271 1.00 83.00 230 ALA A O 1
ATOM 1758 N N . PHE A 1 231 ? -28.936 11.728 4.403 1.00 84.00 231 PHE A N 1
ATOM 1759 C CA . PHE A 1 231 ? -29.772 12.553 3.519 1.00 84.00 231 PHE A CA 1
ATOM 1760 C C . PHE A 1 231 ? -31.257 12.157 3.501 1.00 84.00 231 PHE A C 1
ATOM 1762 O O . PHE A 1 231 ? -31.979 12.366 2.522 1.00 84.00 231 PHE A O 1
ATOM 1769 N N . GLY A 1 232 ? -31.748 11.650 4.635 1.00 85.19 232 GLY A N 1
ATOM 1770 C CA . GLY A 1 232 ? -33.173 11.517 4.923 1.00 85.19 232 GLY A CA 1
ATOM 1771 C C . GLY A 1 232 ? -33.847 10.302 4.290 1.00 85.19 232 GLY A C 1
ATOM 1772 O O . GLY A 1 232 ? -35.074 10.291 4.200 1.00 85.19 232 GLY A O 1
ATOM 1773 N N . ASN A 1 233 ? -33.085 9.271 3.911 1.00 90.06 233 ASN A N 1
ATOM 1774 C CA . ASN A 1 233 ? -33.554 8.079 3.190 1.00 90.06 233 ASN A CA 1
ATOM 1775 C C . ASN A 1 233 ? -34.064 8.419 1.774 1.00 90.06 233 ASN A C 1
ATOM 1777 O O . ASN A 1 233 ? -35.110 7.939 1.330 1.00 90.06 233 ASN A O 1
ATOM 1781 N N . SER A 1 234 ? -33.342 9.296 1.071 1.00 91.19 234 SER A N 1
ATOM 1782 C CA . SER A 1 234 ? -33.702 9.791 -0.260 1.00 91.19 234 SER A CA 1
ATOM 1783 C C . SER A 1 234 ? -32.511 9.704 -1.211 1.00 91.19 234 SER A C 1
ATOM 1785 O O . SER A 1 234 ? -31.616 10.546 -1.191 1.00 91.19 234 SER A O 1
ATOM 1787 N N . ALA A 1 235 ? -32.522 8.706 -2.097 1.00 90.06 235 ALA A N 1
ATOM 1788 C CA . ALA A 1 235 ? -31.459 8.502 -3.083 1.00 90.06 235 ALA A CA 1
ATOM 1789 C C . ALA A 1 235 ? -31.325 9.669 -4.081 1.00 90.06 235 ALA A C 1
ATOM 1791 O O . ALA A 1 235 ? -30.224 9.986 -4.518 1.00 90.06 235 ALA A O 1
ATOM 1792 N N . THR A 1 236 ? -32.428 10.356 -4.401 1.00 88.94 236 THR A N 1
ATOM 1793 C CA . THR A 1 236 ? -32.380 11.606 -5.174 1.00 88.94 236 THR A CA 1
ATOM 1794 C C . THR A 1 236 ? -31.623 12.686 -4.403 1.00 88.94 236 THR A C 1
ATOM 1796 O O . THR A 1 236 ? -30.718 13.295 -4.953 1.00 88.94 236 THR A O 1
ATOM 1799 N N . THR A 1 237 ? -31.919 12.864 -3.111 1.00 86.62 237 THR A N 1
ATOM 1800 C CA . THR A 1 237 ? -31.252 13.875 -2.277 1.00 86.62 237 THR A CA 1
ATOM 1801 C C . THR A 1 237 ? -29.771 13.561 -2.066 1.00 86.62 237 THR A C 1
ATOM 1803 O O . THR A 1 237 ? -28.964 14.477 -2.150 1.00 86.62 237 THR A O 1
ATOM 1806 N N . ALA A 1 238 ? -29.395 12.294 -1.868 1.00 89.62 238 ALA A N 1
ATOM 1807 C CA . ALA A 1 238 ? -27.991 11.880 -1.809 1.00 89.62 238 ALA A CA 1
ATOM 1808 C C . ALA A 1 238 ? -27.239 12.218 -3.115 1.00 89.62 238 ALA A C 1
ATOM 1810 O O . ALA A 1 238 ? -26.201 12.877 -3.077 1.00 89.62 238 ALA A O 1
ATOM 1811 N N . ASN A 1 239 ? -27.804 11.866 -4.276 1.00 91.69 239 ASN A N 1
ATOM 1812 C CA . ASN A 1 239 ? -27.206 12.186 -5.577 1.00 91.69 239 ASN A CA 1
ATOM 1813 C C . ASN A 1 239 ? -27.125 13.699 -5.845 1.00 91.69 239 ASN A C 1
ATOM 1815 O O . ASN A 1 239 ? -26.107 14.163 -6.357 1.00 91.69 239 ASN A O 1
ATOM 1819 N N . ASP A 1 240 ? -28.147 14.477 -5.475 1.00 87.38 240 ASP A N 1
ATOM 1820 C CA . ASP A 1 240 ? -28.154 15.942 -5.610 1.00 87.38 240 ASP A CA 1
ATOM 1821 C C . ASP A 1 240 ? -27.113 16.619 -4.691 1.00 87.38 240 ASP A C 1
ATOM 1823 O O . ASP A 1 240 ? -26.555 17.662 -5.042 1.00 87.38 240 ASP A O 1
ATOM 1827 N N . GLN A 1 241 ? -26.798 16.026 -3.534 1.00 86.31 241 GLN A N 1
ATOM 1828 C CA . GLN A 1 241 ? -25.725 16.496 -2.646 1.00 86.31 241 GLN A CA 1
ATOM 1829 C C . GLN A 1 241 ? -24.339 16.162 -3.204 1.00 86.31 241 GLN A C 1
ATOM 1831 O O . GLN A 1 241 ? -23.482 17.043 -3.240 1.00 86.31 241 GLN A O 1
ATOM 1836 N N . ILE A 1 242 ? -24.138 14.966 -3.765 1.00 92.50 242 ILE A N 1
ATOM 1837 C CA . ILE A 1 242 ? -22.904 14.628 -4.492 1.00 92.50 242 ILE A CA 1
ATOM 1838 C C . ILE A 1 242 ? -22.694 15.573 -5.686 1.00 92.50 242 ILE A C 1
ATOM 1840 O O . ILE A 1 242 ? -21.603 16.110 -5.861 1.00 92.50 242 ILE A O 1
ATOM 1844 N N . LEU A 1 243 ? -23.745 15.881 -6.457 1.00 90.75 243 LEU A N 1
ATOM 1845 C CA . LEU A 1 243 ? -23.684 16.889 -7.526 1.00 90.75 243 LEU A CA 1
ATOM 1846 C C . LEU A 1 243 ? -23.361 18.293 -6.983 1.00 90.75 243 LEU A C 1
ATOM 1848 O O . LEU A 1 243 ? -22.653 19.057 -7.633 1.00 90.75 243 LEU A O 1
ATOM 1852 N N . THR A 1 244 ? -23.821 18.631 -5.776 1.00 85.81 244 THR A N 1
ATOM 1853 C CA . THR A 1 244 ? -23.499 19.900 -5.097 1.00 85.81 244 THR A CA 1
ATOM 1854 C C . THR A 1 244 ? -22.038 19.971 -4.648 1.00 85.81 244 THR A C 1
ATOM 1856 O O . THR A 1 244 ? -21.441 21.048 -4.701 1.00 85.81 244 THR A O 1
ATOM 1859 N N . ILE A 1 245 ? -21.448 18.847 -4.234 1.00 88.19 245 ILE A N 1
ATOM 1860 C CA . ILE A 1 245 ? -20.022 18.730 -3.901 1.00 88.19 245 ILE A CA 1
ATOM 1861 C C . ILE A 1 245 ? -19.186 18.811 -5.184 1.00 88.19 245 ILE A C 1
ATOM 1863 O O . ILE A 1 245 ? -18.324 19.682 -5.294 1.00 88.19 245 ILE A O 1
ATOM 1867 N N . MET A 1 246 ? -19.488 17.993 -6.195 1.00 91.56 246 MET A N 1
ATOM 1868 C CA . MET A 1 246 ? -18.732 17.954 -7.452 1.00 91.56 246 MET A CA 1
ATOM 1869 C C . MET A 1 246 ? -18.794 19.273 -8.235 1.00 91.56 246 MET A C 1
ATOM 1871 O O . MET A 1 246 ? -17.785 19.680 -8.799 1.00 91.56 246 MET A O 1
ATOM 1875 N N . ASN A 1 247 ? -19.907 20.013 -8.182 1.00 88.62 247 ASN A N 1
ATOM 1876 C CA . ASN A 1 247 ? -20.018 21.359 -8.765 1.00 88.62 247 ASN A CA 1
ATOM 1877 C C . ASN A 1 247 ? -19.024 22.355 -8.134 1.00 88.62 247 ASN A C 1
ATOM 1879 O O . ASN A 1 247 ? -18.624 23.324 -8.772 1.00 88.62 247 ASN A O 1
ATOM 1883 N N . GLN A 1 248 ? -18.596 22.127 -6.888 1.00 83.56 248 GLN A N 1
ATOM 1884 C CA . GLN A 1 248 ? -17.554 22.919 -6.228 1.00 83.56 248 GLN A CA 1
ATOM 1885 C C . GLN A 1 248 ? -16.149 22.387 -6.539 1.00 83.56 248 GLN A C 1
ATOM 1887 O O . GLN A 1 248 ? -15.260 23.196 -6.798 1.00 83.56 248 GLN A O 1
ATOM 1892 N N . VAL A 1 249 ? -15.960 21.061 -6.585 1.00 89.31 249 VAL A N 1
ATOM 1893 C CA . VAL A 1 249 ? -14.701 20.421 -7.021 1.00 89.31 249 VAL A CA 1
ATOM 1894 C C . VAL A 1 249 ? -14.332 20.865 -8.443 1.00 89.31 249 VAL A C 1
ATOM 1896 O O . VAL A 1 249 ? -13.221 21.333 -8.664 1.00 89.31 249 VAL A O 1
ATOM 1899 N N . GLU A 1 250 ? -15.277 20.843 -9.387 1.00 86.69 250 GLU A N 1
ATOM 1900 C CA . GLU A 1 250 ? -15.081 21.352 -10.753 1.00 86.69 250 GLU A CA 1
ATOM 1901 C C . GLU A 1 250 ? -14.690 22.839 -10.747 1.00 86.69 250 GLU A C 1
ATOM 1903 O O . GLU A 1 250 ? -13.779 23.234 -11.463 1.00 86.69 250 GLU A O 1
ATOM 1908 N N . GLY A 1 251 ? -15.279 23.663 -9.872 1.00 77.62 251 GLY A N 1
ATOM 1909 C CA . GLY A 1 251 ? -14.855 25.057 -9.689 1.00 77.62 251 GLY A CA 1
ATOM 1910 C C . GLY A 1 251 ? -13.427 25.229 -9.165 1.00 77.62 251 GLY A C 1
ATOM 1911 O O . GLY A 1 251 ? -12.746 26.177 -9.559 1.00 77.62 251 GLY A O 1
ATOM 1912 N N . ILE A 1 252 ? -12.954 24.321 -8.310 1.00 81.31 252 ILE A N 1
ATOM 1913 C CA . ILE A 1 252 ? -11.580 24.302 -7.789 1.00 81.31 252 ILE A CA 1
ATOM 1914 C C . ILE A 1 252 ? -10.597 23.909 -8.899 1.00 81.31 252 ILE A C 1
ATOM 1916 O O . ILE A 1 252 ? -9.608 24.611 -9.109 1.00 81.31 252 ILE A O 1
ATOM 1920 N N . TYR A 1 253 ? -10.884 22.828 -9.627 1.00 85.31 253 TYR A N 1
ATOM 1921 C CA . TYR A 1 253 ? -10.015 22.292 -10.675 1.00 85.31 253 TYR A CA 1
ATOM 1922 C C . TYR A 1 253 ? -10.032 23.146 -11.950 1.00 85.31 253 TYR A C 1
ATOM 1924 O O . TYR A 1 253 ? -8.967 23.526 -12.437 1.00 85.31 253 TYR A O 1
ATOM 1932 N N . SER A 1 254 ? -11.196 23.547 -12.466 1.00 76.06 254 SER A N 1
ATOM 1933 C CA . SER A 1 254 ? -11.278 24.317 -13.716 1.00 76.06 254 SER A CA 1
ATOM 1934 C C . SER A 1 254 ? -10.623 25.698 -13.601 1.00 76.06 254 SER A C 1
ATOM 1936 O O . SER A 1 254 ? -10.046 26.195 -14.566 1.00 76.06 254 SER A O 1
ATOM 1938 N N . SER A 1 255 ? -10.627 26.297 -12.402 1.00 71.06 255 SER A N 1
ATOM 1939 C CA . SER A 1 255 ? -9.994 27.597 -12.135 1.00 71.06 255 SER A CA 1
ATOM 1940 C C . SER A 1 255 ? -8.484 27.541 -11.866 1.00 71.06 255 SER A C 1
ATOM 1942 O O . SER A 1 255 ? -7.824 28.577 -11.953 1.00 71.06 255 SER A O 1
ATOM 1944 N N . GLN A 1 256 ? -7.926 26.369 -11.540 1.00 77.25 256 GLN A N 1
ATOM 1945 C CA . GLN A 1 256 ? -6.519 26.218 -11.131 1.00 77.25 256 GLN A CA 1
ATOM 1946 C C . GLN A 1 256 ? -5.684 25.289 -12.020 1.00 77.25 256 GLN A C 1
ATOM 1948 O O . GLN A 1 256 ? -4.457 25.381 -11.969 1.00 77.25 256 GLN A O 1
ATOM 1953 N N . LEU A 1 257 ? -6.341 24.405 -12.776 1.00 72.81 257 LEU A N 1
ATOM 1954 C CA . LEU A 1 257 ? -5.767 23.282 -13.529 1.00 72.81 257 LEU A CA 1
ATOM 1955 C C . LEU A 1 257 ? -6.428 23.067 -14.906 1.00 72.81 257 LEU A C 1
ATOM 1957 O O . LEU A 1 257 ? -5.928 22.278 -15.694 1.00 72.81 257 LEU A O 1
ATOM 1961 N N . GLY A 1 258 ? -7.549 23.734 -15.210 1.00 70.06 258 GLY A N 1
ATOM 1962 C CA . GLY A 1 258 ? -8.205 23.637 -16.522 1.00 70.06 258 GLY A CA 1
ATOM 1963 C C . GLY A 1 258 ? -8.919 22.308 -16.812 1.00 70.06 258 GLY A C 1
ATOM 1964 O O . GLY A 1 258 ? -9.136 22.000 -17.983 1.00 70.06 258 GLY A O 1
ATOM 1965 N N . LEU A 1 259 ? -9.281 21.541 -15.776 1.00 77.06 259 LEU A N 1
ATOM 1966 C CA . LEU A 1 259 ? -10.052 20.293 -15.888 1.00 77.06 259 LEU A CA 1
ATOM 1967 C C . LEU A 1 259 ? -11.536 20.539 -15.537 1.00 77.06 259 LEU A C 1
ATOM 1969 O O . LEU A 1 259 ? -11.819 21.157 -14.507 1.00 77.06 259 LEU A O 1
ATOM 1973 N N . GLU A 1 260 ? -12.473 20.054 -16.358 1.00 79.81 260 GLU A N 1
ATOM 1974 C CA . GLU A 1 260 ? -13.919 20.004 -16.055 1.00 79.81 260 GLU A CA 1
ATOM 1975 C C . GLU A 1 260 ? -14.373 18.541 -15.824 1.00 79.81 260 GLU A C 1
ATOM 1977 O O . GLU A 1 260 ? -13.721 17.596 -16.262 1.00 79.81 260 GLU A O 1
ATOM 1982 N N . PHE A 1 261 ? -15.469 18.326 -15.084 1.00 86.12 261 PHE A N 1
ATOM 1983 C CA . PHE A 1 261 ? -15.890 16.997 -14.604 1.00 86.12 261 PHE A CA 1
ATOM 1984 C C . PHE A 1 261 ? -17.297 16.632 -15.097 1.00 86.12 261 PHE A C 1
ATOM 1986 O O . PHE A 1 261 ? -18.272 17.316 -14.776 1.00 86.12 261 PHE A O 1
ATOM 1993 N N . ASN A 1 262 ? -17.413 15.509 -15.809 1.00 85.69 262 ASN A N 1
ATOM 1994 C CA . ASN A 1 262 ? -18.663 14.987 -16.360 1.00 85.69 262 ASN A CA 1
ATOM 1995 C C . ASN A 1 262 ? -19.166 13.803 -15.526 1.00 85.69 262 ASN A C 1
ATOM 1997 O O . ASN A 1 262 ? -18.566 12.735 -15.522 1.00 85.69 262 ASN A O 1
ATOM 2001 N N . ILE A 1 263 ? -20.303 13.929 -14.845 1.00 89.81 263 ILE A N 1
ATOM 2002 C CA . ILE A 1 263 ? -20.892 12.804 -14.108 1.00 89.81 263 ILE A CA 1
ATOM 2003 C C . ILE A 1 263 ? -21.596 11.860 -15.093 1.00 89.81 263 ILE A C 1
ATOM 2005 O O . ILE A 1 263 ? -22.650 12.193 -15.641 1.00 89.81 263 ILE A O 1
ATOM 2009 N N . VAL A 1 264 ? -21.036 10.669 -15.303 1.00 86.12 264 VAL A N 1
ATOM 2010 C CA . VAL A 1 264 ? -21.568 9.627 -16.208 1.00 86.12 264 VAL A CA 1
ATOM 2011 C C . VAL A 1 264 ? -22.451 8.601 -15.498 1.00 86.12 264 VAL A C 1
ATOM 2013 O O . VAL A 1 264 ? -23.311 7.974 -16.122 1.00 86.12 264 VAL A O 1
ATOM 2016 N N . PHE A 1 265 ? -22.266 8.421 -14.189 1.00 89.75 265 PHE A N 1
ATOM 2017 C CA . PHE A 1 265 ? -22.980 7.412 -13.410 1.00 89.75 265 PHE A CA 1
ATOM 2018 C C . PHE A 1 265 ? -23.144 7.813 -11.944 1.00 89.75 265 PHE A C 1
ATOM 2020 O O . PHE A 1 265 ? -22.237 8.412 -11.366 1.00 89.75 265 PHE A O 1
ATOM 2027 N N . GLN A 1 266 ? -24.268 7.437 -11.328 1.00 93.88 266 GLN A N 1
ATOM 2028 C CA . GLN A 1 266 ? -24.445 7.506 -9.873 1.00 93.88 266 GLN A CA 1
ATOM 2029 C C . GLN A 1 266 ? -25.163 6.263 -9.336 1.00 93.88 266 GLN A C 1
ATOM 2031 O O . GLN A 1 266 ? -26.215 5.893 -9.866 1.00 93.88 266 GLN A O 1
ATOM 2036 N N . ARG A 1 267 ? -24.656 5.660 -8.256 1.00 92.56 267 ARG A N 1
ATOM 2037 C CA . ARG A 1 267 ? -25.346 4.601 -7.498 1.00 92.56 267 ARG A CA 1
ATOM 2038 C C . ARG A 1 267 ? -25.607 5.051 -6.062 1.00 92.56 267 ARG A C 1
ATOM 2040 O O . ARG A 1 267 ? -24.765 5.700 -5.453 1.00 92.56 267 ARG A O 1
ATOM 2047 N N . VAL A 1 268 ? -26.755 4.665 -5.509 1.00 94.88 268 VAL A N 1
ATOM 2048 C CA . VAL A 1 268 ? -27.054 4.805 -4.074 1.00 94.88 268 VAL A CA 1
ATOM 2049 C C . VAL A 1 268 ? -27.532 3.473 -3.509 1.00 94.88 268 VAL A C 1
ATOM 2051 O O . VAL A 1 268 ? -28.360 2.805 -4.137 1.00 94.88 268 VAL A O 1
ATOM 2054 N N . TRP A 1 269 ? -27.077 3.109 -2.314 1.00 93.94 269 TRP A N 1
ATOM 2055 C CA . TRP A 1 269 ? -27.595 1.958 -1.576 1.00 93.94 269 TRP A CA 1
ATOM 2056 C C . TRP A 1 269 ? -28.721 2.385 -0.620 1.00 93.94 269 TRP A C 1
ATOM 2058 O O . TRP A 1 269 ? -28.530 3.224 0.252 1.00 93.94 269 TRP A O 1
ATOM 2068 N N . GLU A 1 270 ? -29.922 1.818 -0.780 1.00 93.44 270 GLU A N 1
ATOM 2069 C CA . GLU A 1 270 ? -31.103 2.105 0.063 1.00 93.44 270 GLU A CA 1
ATOM 2070 C C . GLU A 1 270 ? -31.374 1.022 1.126 1.00 93.44 270 GLU A C 1
ATOM 2072 O O . GLU A 1 270 ? -32.458 0.953 1.706 1.00 93.44 270 GLU A O 1
ATOM 2077 N N . SER A 1 271 ? -30.394 0.147 1.371 1.00 86.19 271 SER A N 1
ATOM 2078 C CA . SER A 1 271 ? -30.468 -0.990 2.295 1.00 86.19 271 SER A CA 1
ATOM 2079 C C . SER A 1 271 ? -29.155 -1.154 3.053 1.00 86.19 271 SER A C 1
ATOM 2081 O O . SER A 1 271 ? -28.100 -1.101 2.430 1.00 86.19 271 SER A O 1
ATOM 2083 N N . ASN A 1 272 ? -29.216 -1.480 4.350 1.00 84.50 272 ASN A N 1
ATOM 2084 C CA . ASN A 1 272 ? -28.061 -1.784 5.216 1.00 84.50 272 ASN A CA 1
ATOM 2085 C C . ASN A 1 272 ? -27.408 -3.154 4.918 1.00 84.50 272 ASN A C 1
ATOM 2087 O O . ASN A 1 272 ? -26.924 -3.858 5.804 1.00 84.50 272 ASN A O 1
ATOM 2091 N N . THR A 1 273 ? -27.483 -3.557 3.656 1.00 82.56 273 THR A N 1
ATOM 2092 C CA . THR A 1 273 ? -26.929 -4.769 3.058 1.00 82.56 273 THR A CA 1
ATOM 2093 C C . THR A 1 273 ? -26.089 -4.377 1.841 1.00 82.56 273 THR A C 1
ATOM 2095 O O . THR A 1 273 ? -26.086 -5.092 0.837 1.00 82.56 273 THR A O 1
ATOM 2098 N N . ASP A 1 274 ? -25.489 -3.187 1.892 1.00 87.44 274 ASP A N 1
ATOM 2099 C CA . ASP A 1 274 ? -24.451 -2.777 0.959 1.00 87.44 274 ASP A CA 1
ATOM 2100 C C . ASP A 1 274 ? -23.156 -3.577 1.234 1.00 87.44 274 ASP A C 1
ATOM 2102 O O . ASP A 1 274 ? -23.065 -4.289 2.243 1.00 87.44 274 ASP A O 1
ATOM 2106 N N . PRO A 1 275 ? -22.186 -3.571 0.307 1.00 87.38 275 PRO A N 1
ATOM 2107 C CA . PRO A 1 275 ? -20.982 -4.383 0.421 1.00 87.38 275 PRO A CA 1
ATOM 2108 C C . PRO A 1 275 ? -19.859 -3.685 1.209 1.00 87.38 275 PRO A C 1
ATOM 2110 O O . PRO A 1 275 ? -18.722 -4.150 1.163 1.00 87.38 275 PRO A O 1
ATOM 2113 N N . TYR A 1 276 ? -20.153 -2.585 1.912 1.00 91.06 276 TYR A N 1
ATOM 2114 C CA . TYR A 1 276 ? -19.174 -1.739 2.592 1.00 91.06 276 TYR A CA 1
ATOM 2115 C C . TYR A 1 276 ? -19.273 -1.969 4.097 1.00 91.06 276 TYR A C 1
ATOM 2117 O O . TYR A 1 276 ? -20.131 -1.410 4.778 1.00 91.06 276 TYR A O 1
ATOM 2125 N N . THR A 1 277 ? -18.417 -2.845 4.622 1.00 86.50 277 THR A N 1
ATOM 2126 C CA . THR A 1 277 ? -18.482 -3.320 6.013 1.00 86.50 277 THR A CA 1
ATOM 2127 C C . THR A 1 277 ? -17.361 -2.776 6.893 1.00 86.50 277 THR A C 1
ATOM 2129 O O . THR A 1 277 ? -17.486 -2.782 8.119 1.00 86.50 277 THR A O 1
ATOM 2132 N N . SER A 1 278 ? -16.282 -2.279 6.286 1.00 81.62 278 SER A N 1
ATOM 2133 C CA . SER A 1 278 ? -15.111 -1.757 6.980 1.00 81.62 278 SER A CA 1
ATOM 2134 C C . SER A 1 278 ? -15.259 -0.287 7.374 1.00 81.62 278 SER A C 1
ATOM 2136 O O . SER A 1 278 ? -15.551 0.570 6.542 1.00 81.62 278 SER A O 1
ATOM 2138 N N . THR A 1 279 ? -14.930 0.027 8.628 1.00 78.81 279 THR A N 1
ATOM 2139 C CA . THR A 1 279 ? -14.592 1.390 9.073 1.00 78.81 279 THR A CA 1
ATOM 2140 C C . THR A 1 279 ? -13.093 1.687 8.946 1.00 78.81 279 THR A C 1
ATOM 2142 O O . THR A 1 279 ? -12.697 2.846 8.933 1.00 78.81 279 THR A O 1
ATOM 2145 N N . ALA A 1 280 ? -12.220 0.690 8.777 1.00 71.88 280 ALA A N 1
ATOM 2146 C CA . ALA A 1 280 ? -10.809 0.935 8.474 1.00 71.88 280 ALA A CA 1
ATOM 2147 C C . ALA A 1 280 ? -10.652 1.409 7.017 1.00 71.88 280 ALA A C 1
ATOM 2149 O O . ALA A 1 280 ? -10.953 0.655 6.085 1.00 71.88 280 ALA A O 1
ATOM 2150 N N . ALA A 1 281 ? -10.166 2.640 6.821 1.00 70.25 281 ALA A N 1
ATOM 2151 C CA . ALA A 1 281 ? -10.201 3.354 5.540 1.00 70.25 281 ALA A CA 1
ATOM 2152 C C . ALA A 1 281 ? -9.596 2.569 4.354 1.00 70.25 281 ALA A C 1
ATOM 2154 O O . ALA A 1 281 ? -10.245 2.418 3.322 1.00 70.25 281 ALA A O 1
ATOM 2155 N N . SER A 1 282 ? -8.398 1.987 4.496 1.00 68.75 282 SER A N 1
ATOM 2156 C CA . SER A 1 282 ? -7.732 1.243 3.405 1.00 68.75 282 SER A CA 1
ATOM 2157 C C . SER A 1 282 ? -8.482 -0.028 2.992 1.00 68.75 282 SER A C 1
ATOM 2159 O O . SER A 1 282 ? -8.490 -0.406 1.817 1.00 68.75 282 SER A O 1
ATOM 2161 N N . ALA A 1 283 ? -9.151 -0.674 3.950 1.00 68.88 283 ALA A N 1
ATOM 2162 C CA . ALA A 1 283 ? -10.019 -1.811 3.676 1.00 68.88 283 ALA A CA 1
ATOM 2163 C C . ALA A 1 283 ? -11.355 -1.354 3.066 1.00 68.88 283 ALA A C 1
ATOM 2165 O O . ALA A 1 283 ? -11.812 -1.986 2.122 1.00 68.88 283 ALA A O 1
ATOM 2166 N N . ALA A 1 284 ? -11.916 -0.218 3.498 1.00 77.12 284 ALA A N 1
ATOM 2167 C CA . ALA A 1 284 ? -13.119 0.370 2.904 1.00 77.12 284 ALA A CA 1
ATOM 2168 C C . ALA A 1 284 ? -12.901 0.796 1.438 1.00 77.12 284 ALA A C 1
ATOM 2170 O O . ALA A 1 284 ? -13.755 0.540 0.593 1.00 77.12 284 ALA A O 1
ATOM 2171 N N . LEU A 1 285 ? -11.737 1.366 1.097 1.00 83.44 285 LEU A N 1
ATOM 2172 C CA . LEU A 1 285 ? -11.358 1.677 -0.291 1.00 83.44 285 LEU A CA 1
ATOM 2173 C C . LEU A 1 285 ? -11.247 0.412 -1.157 1.00 83.44 285 LEU A C 1
ATOM 2175 O O . LEU A 1 285 ? -11.674 0.394 -2.314 1.00 83.44 285 LEU A O 1
ATOM 2179 N N . THR A 1 286 ? -10.721 -0.667 -0.577 1.00 78.56 286 THR A N 1
ATOM 2180 C CA . THR A 1 286 ? -10.578 -1.960 -1.256 1.00 78.56 286 THR A CA 1
ATOM 2181 C C . THR A 1 286 ? -11.928 -2.672 -1.419 1.00 78.56 286 THR A C 1
ATOM 2183 O O . THR A 1 286 ? -12.191 -3.226 -2.489 1.00 78.56 286 THR A O 1
ATOM 2186 N N . GLU A 1 287 ? -12.818 -2.607 -0.421 1.00 86.62 287 GLU A N 1
ATOM 2187 C CA . GLU A 1 287 ? -14.226 -3.013 -0.542 1.00 86.62 287 GLU A CA 1
ATOM 2188 C C . GLU A 1 287 ? -14.938 -2.191 -1.627 1.00 86.62 287 GLU A C 1
ATOM 2190 O O . GLU A 1 287 ? -15.588 -2.780 -2.492 1.00 86.62 287 GLU A O 1
ATOM 2195 N N . PHE A 1 288 ? -14.764 -0.860 -1.643 1.00 91.56 288 PHE A N 1
ATOM 2196 C CA . PHE A 1 288 ? -15.374 0.037 -2.629 1.00 91.56 288 PHE A CA 1
ATOM 2197 C C . PHE A 1 288 ? -15.026 -0.362 -4.059 1.00 91.56 288 PHE A C 1
ATOM 2199 O O . PHE A 1 288 ? -15.929 -0.697 -4.827 1.00 91.56 288 PHE A O 1
ATOM 2206 N N . ARG A 1 289 ? -13.733 -0.421 -4.391 1.00 87.38 289 ARG A N 1
ATOM 2207 C CA . ARG A 1 289 ? -13.254 -0.866 -5.707 1.00 87.38 289 ARG A CA 1
ATOM 2208 C C . ARG A 1 289 ? -13.784 -2.253 -6.074 1.00 87.38 289 ARG A C 1
ATOM 2210 O O . ARG A 1 289 ? -14.387 -2.429 -7.131 1.00 87.38 289 ARG A O 1
ATOM 2217 N N . THR A 1 290 ? -13.568 -3.237 -5.196 1.00 83.62 290 THR A N 1
ATOM 2218 C CA . THR A 1 290 ? -13.879 -4.649 -5.479 1.00 83.62 290 THR A CA 1
ATOM 2219 C C . THR A 1 290 ? -15.372 -4.854 -5.711 1.00 83.62 290 THR A C 1
ATOM 2221 O O . THR A 1 290 ? -15.771 -5.546 -6.649 1.00 83.62 290 THR A O 1
ATOM 2224 N N . ALA A 1 291 ? -16.212 -4.232 -4.883 1.00 85.62 291 ALA A N 1
ATOM 2225 C CA . ALA A 1 291 ? -17.650 -4.319 -5.041 1.00 85.62 291 ALA A CA 1
ATOM 2226 C C . ALA A 1 291 ? -18.156 -3.478 -6.215 1.00 85.62 291 ALA A C 1
ATOM 2228 O O . ALA A 1 291 ? -19.081 -3.922 -6.886 1.00 85.62 291 ALA A O 1
ATOM 2229 N N . TYR A 1 292 ? -17.572 -2.309 -6.504 1.00 86.56 292 TYR A N 1
ATOM 2230 C CA . TYR A 1 292 ? -17.992 -1.483 -7.635 1.00 86.56 292 TYR A CA 1
ATOM 2231 C C . TYR A 1 292 ? -17.801 -2.225 -8.961 1.00 86.56 292 TYR A C 1
ATOM 2233 O O . TYR A 1 292 ? -18.783 -2.439 -9.674 1.00 86.56 292 TYR A O 1
ATOM 2241 N N . ASP A 1 293 ? -16.575 -2.675 -9.258 1.00 81.50 293 ASP A N 1
ATOM 2242 C CA . ASP A 1 293 ? -16.275 -3.419 -10.489 1.00 81.50 293 ASP A CA 1
ATOM 2243 C C . ASP A 1 293 ? -17.019 -4.772 -10.531 1.00 81.50 293 ASP A C 1
ATOM 2245 O O . ASP A 1 293 ? -17.472 -5.193 -11.595 1.00 81.50 293 ASP A O 1
ATOM 2249 N N . GLY A 1 294 ? -17.229 -5.421 -9.377 1.00 74.44 294 GLY A N 1
ATOM 2250 C CA . GLY A 1 294 ? -17.972 -6.683 -9.258 1.00 74.44 294 GLY A CA 1
ATOM 2251 C C . GLY A 1 294 ? -19.507 -6.577 -9.270 1.00 74.44 294 GLY A C 1
ATOM 2252 O O . GLY A 1 294 ? -20.174 -7.605 -9.383 1.00 74.44 294 GLY A O 1
ATOM 2253 N N . SER A 1 295 ? -20.091 -5.376 -9.154 1.00 68.88 295 SER A N 1
ATOM 2254 C CA . SER A 1 295 ? -21.555 -5.173 -9.067 1.00 68.88 295 SER A CA 1
ATOM 2255 C C . SER A 1 295 ? -22.234 -4.907 -10.412 1.00 68.88 295 SER A C 1
ATOM 2257 O O . SER A 1 295 ? -23.446 -4.691 -10.467 1.00 68.88 295 SER A O 1
ATOM 2259 N N . PHE A 1 296 ? -21.500 -4.926 -11.522 1.00 63.56 296 PHE A N 1
ATOM 2260 C CA . PHE A 1 296 ? -22.109 -4.956 -12.851 1.00 63.56 296 PHE A CA 1
ATOM 2261 C C . PHE A 1 296 ? -22.263 -6.418 -13.304 1.00 63.56 296 PHE A C 1
ATOM 2263 O O . PHE A 1 296 ? -21.466 -7.280 -12.947 1.00 63.56 296 PHE A O 1
ATOM 2270 N N . GLY A 1 297 ? -23.365 -6.727 -13.997 1.00 52.03 297 GLY A N 1
ATOM 2271 C CA . GLY A 1 297 ? -23.742 -8.106 -14.339 1.00 52.03 297 GLY A CA 1
ATOM 2272 C C . GLY A 1 297 ? -22.951 -8.667 -15.535 1.00 52.03 297 GLY A C 1
ATOM 2273 O O . GLY A 1 297 ? -21.743 -8.484 -15.621 1.00 52.03 297 GLY A O 1
ATOM 2274 N N . PRO A 1 298 ? -23.596 -9.318 -16.525 1.00 37.19 298 PRO A N 1
ATOM 2275 C CA . PRO A 1 298 ? -22.942 -9.689 -17.787 1.00 37.19 298 PRO A CA 1
ATOM 2276 C C . PRO A 1 298 ? -22.720 -8.465 -18.709 1.00 37.19 298 PRO A C 1
ATOM 2278 O O . PRO A 1 298 ? -23.056 -8.485 -19.891 1.00 37.19 298 PRO A O 1
ATOM 2281 N N . GLY A 1 299 ? -22.198 -7.372 -18.152 1.00 43.59 299 GLY A N 1
ATOM 2282 C CA . GLY A 1 299 ? -21.897 -6.106 -18.809 1.00 43.59 299 GLY A CA 1
ATOM 2283 C C . GLY A 1 299 ? -20.961 -5.282 -17.924 1.00 43.59 299 GLY A C 1
ATOM 2284 O O . GLY A 1 299 ? -21.031 -5.378 -16.704 1.00 43.59 299 GLY A O 1
ATOM 2285 N N . ALA A 1 300 ? -20.075 -4.506 -18.543 1.00 54.50 300 ALA A N 1
ATOM 2286 C CA . ALA A 1 300 ? -19.032 -3.751 -17.851 1.00 54.50 300 ALA A CA 1
ATOM 2287 C C . ALA A 1 300 ? -19.584 -2.613 -16.954 1.00 54.50 300 ALA A C 1
ATOM 2289 O O . ALA A 1 300 ? -20.730 -2.178 -17.147 1.00 54.50 300 ALA A O 1
ATOM 2290 N N . PRO A 1 301 ? -18.762 -2.067 -16.030 1.00 63.59 301 PRO A N 1
ATOM 2291 C CA . PRO A 1 301 ? -18.977 -0.725 -15.481 1.00 63.59 301 PRO A CA 1
ATOM 2292 C C . PRO A 1 301 ? -19.213 0.327 -16.587 1.00 63.59 301 PRO A C 1
ATOM 2294 O O . PRO A 1 301 ? -18.886 0.095 -17.757 1.00 63.59 301 PRO A O 1
ATOM 2297 N N . PRO A 1 302 ? -19.788 1.503 -16.258 1.00 70.31 302 PRO A N 1
ATOM 2298 C CA . PRO A 1 302 ? -19.799 2.631 -17.192 1.00 70.31 302 PRO A CA 1
ATOM 2299 C C . PRO A 1 302 ? -18.380 2.933 -17.701 1.00 70.31 302 PRO A C 1
ATOM 2301 O O . PRO A 1 302 ? -17.407 2.747 -16.972 1.00 70.31 302 PRO A O 1
ATOM 2304 N N . GLN A 1 303 ? -18.259 3.459 -18.925 1.00 76.19 303 GLN A N 1
ATOM 2305 C CA . GLN A 1 303 ? -17.035 4.169 -19.301 1.00 76.19 303 GLN A CA 1
ATOM 2306 C C . GLN A 1 303 ? -16.878 5.338 -18.317 1.00 76.19 303 GLN A C 1
ATOM 2308 O O . GLN A 1 303 ? -17.805 6.138 -18.197 1.00 76.19 303 GLN A O 1
ATOM 2313 N N . ARG A 1 304 ? -15.762 5.363 -17.585 1.00 81.38 304 ARG A N 1
ATOM 2314 C CA . ARG A 1 304 ? -15.370 6.404 -16.629 1.00 81.38 304 ARG A CA 1
ATOM 2315 C C . ARG A 1 304 ? -13.852 6.416 -16.486 1.00 81.38 304 ARG A C 1
ATOM 2317 O O . ARG A 1 304 ? -13.231 5.360 -16.600 1.00 81.38 304 ARG A O 1
ATOM 2324 N N . ASP A 1 305 ? -13.323 7.579 -16.162 1.00 82.50 305 ASP A N 1
ATOM 2325 C CA . ASP A 1 305 ? -11.923 7.848 -15.851 1.00 82.50 305 ASP A CA 1
ATOM 2326 C C . ASP A 1 305 ? -11.677 7.824 -14.333 1.00 82.50 305 ASP A C 1
ATOM 2328 O O . ASP A 1 305 ? -10.600 7.459 -13.873 1.00 82.50 305 ASP A O 1
ATOM 2332 N N . LEU A 1 306 ? -12.708 8.184 -13.556 1.00 88.62 306 LEU A N 1
ATOM 2333 C CA . LEU A 1 306 ? -12.687 8.331 -12.099 1.00 88.62 306 LEU A CA 1
ATOM 2334 C C . LEU A 1 306 ? -13.950 7.725 -11.464 1.00 88.62 306 LEU A C 1
ATOM 2336 O O . LEU A 1 306 ? -15.038 7.791 -12.041 1.00 88.62 306 LEU A O 1
ATOM 2340 N N . THR A 1 307 ? -13.833 7.156 -10.261 1.00 91.38 307 THR A N 1
ATOM 2341 C CA . THR A 1 307 ? -14.955 6.592 -9.492 1.00 91.38 307 THR A CA 1
ATOM 2342 C C . THR A 1 307 ? -14.858 6.989 -8.011 1.00 91.38 307 THR A C 1
ATOM 2344 O O . THR A 1 307 ? -13.946 6.554 -7.322 1.00 91.38 307 THR A O 1
ATOM 2347 N N . HIS A 1 308 ? -15.787 7.791 -7.478 1.00 95.56 308 HIS A N 1
ATOM 2348 C CA . HIS A 1 308 ? -15.677 8.328 -6.103 1.00 95.56 308 HIS A CA 1
ATOM 2349 C C . HIS A 1 308 ? -16.892 8.006 -5.225 1.00 95.56 308 HIS A C 1
ATOM 2351 O O . HIS A 1 308 ? -18.029 8.156 -5.672 1.00 95.56 308 HIS A O 1
ATOM 2357 N N . MET A 1 309 ? -16.675 7.597 -3.972 1.00 95.88 309 MET A N 1
ATOM 2358 C CA . MET A 1 309 ? -17.751 7.335 -3.005 1.00 95.88 309 MET A CA 1
ATOM 2359 C C . MET A 1 309 ? -17.839 8.412 -1.926 1.00 95.88 309 MET A C 1
ATOM 2361 O O . MET A 1 309 ? -16.830 8.910 -1.428 1.00 95.88 309 MET A O 1
ATOM 2365 N N . TRP A 1 310 ? -19.064 8.702 -1.498 1.00 95.75 310 TRP A N 1
ATOM 2366 C CA . TRP A 1 310 ? -19.323 9.399 -0.245 1.00 95.75 310 TRP A CA 1
ATOM 2367 C C . TRP A 1 310 ? -19.963 8.444 0.763 1.00 95.75 310 TRP A C 1
ATOM 2369 O O . TRP A 1 310 ? -20.924 7.743 0.443 1.00 95.75 310 TRP A O 1
ATOM 2379 N N . THR A 1 311 ? -19.409 8.406 1.976 1.00 93.38 311 THR A N 1
ATOM 2380 C CA . THR A 1 311 ? -19.856 7.512 3.054 1.00 93.38 311 THR A CA 1
ATOM 2381 C C . THR A 1 311 ? -20.401 8.297 4.239 1.00 93.38 311 THR A C 1
ATOM 2383 O O . THR A 1 311 ? -19.876 9.351 4.604 1.00 93.38 311 THR A O 1
ATOM 2386 N N . GLY A 1 312 ? -21.473 7.785 4.845 1.00 86.19 312 GLY A N 1
ATOM 2387 C CA . GLY A 1 312 ? -21.970 8.265 6.137 1.00 86.19 312 GLY A CA 1
ATOM 2388 C C . GLY A 1 312 ? -21.348 7.550 7.343 1.00 86.19 312 GLY A C 1
ATOM 2389 O O . GLY A 1 312 ? -21.768 7.811 8.470 1.00 86.19 312 GLY A O 1
ATOM 2390 N N . LYS A 1 313 ? -20.402 6.626 7.127 1.00 85.94 313 LYS A N 1
ATOM 2391 C CA . LYS A 1 313 ? -19.684 5.908 8.185 1.00 85.94 313 LYS A CA 1
ATOM 2392 C C . LYS A 1 313 ? -18.550 6.776 8.731 1.00 85.94 313 LYS A C 1
ATOM 2394 O O . LYS A 1 313 ? -17.826 7.407 7.965 1.00 85.94 313 LYS A O 1
ATOM 2399 N N . ASP A 1 314 ? -18.356 6.753 10.047 1.00 80.06 314 ASP A N 1
ATOM 2400 C CA . ASP A 1 314 ? -17.122 7.253 10.653 1.00 80.06 314 ASP A CA 1
ATOM 2401 C C . ASP A 1 314 ? -16.012 6.209 10.454 1.00 80.06 314 ASP A C 1
ATOM 2403 O O . ASP A 1 314 ? -16.209 5.036 10.784 1.00 80.06 314 ASP A O 1
ATOM 2407 N N . PHE A 1 315 ? -14.858 6.610 9.913 1.00 72.19 315 PHE A N 1
ATOM 2408 C CA . PHE A 1 315 ? -13.712 5.707 9.801 1.00 72.19 315 PHE A CA 1
ATOM 2409 C C . PHE A 1 315 ? -13.024 5.475 11.161 1.00 72.19 315 PHE A C 1
ATOM 2411 O O . PHE A 1 315 ? -13.051 6.313 12.064 1.00 72.19 315 PHE A O 1
ATOM 2418 N N . ASP A 1 316 ? -12.358 4.328 11.294 1.00 53.09 316 ASP A N 1
ATOM 2419 C CA . ASP A 1 316 ? -11.469 4.031 12.414 1.00 53.09 316 ASP A CA 1
ATOM 2420 C C . ASP A 1 316 ? -10.236 4.954 12.353 1.00 53.09 316 ASP A C 1
ATOM 2422 O O . ASP A 1 316 ? -9.588 5.063 11.311 1.00 53.09 316 ASP A O 1
ATOM 2426 N N . SER A 1 317 ? -9.851 5.519 13.506 1.00 54.38 317 SER A N 1
ATOM 2427 C CA . SER A 1 317 ? -8.750 6.484 13.723 1.00 54.38 317 SER A CA 1
ATOM 2428 C C . SER A 1 317 ? -9.082 7.953 13.387 1.00 54.38 317 SER A C 1
ATOM 2430 O O . SER A 1 317 ? -10.188 8.414 13.656 1.00 54.38 317 SER A O 1
ATOM 2432 N N . SER A 1 318 ? -8.089 8.726 12.946 1.00 58.84 318 SER A N 1
ATOM 2433 C CA . SER A 1 318 ? -8.170 10.143 12.571 1.00 58.84 318 SER A CA 1
ATOM 2434 C C . SER A 1 318 ? -8.534 10.356 11.099 1.00 58.84 318 SER A C 1
ATOM 2436 O O . SER A 1 318 ? -8.844 11.487 10.719 1.00 58.84 318 SER A O 1
ATOM 2438 N N . THR A 1 319 ? -8.476 9.306 10.274 1.00 67.44 319 THR A N 1
ATOM 2439 C CA . THR A 1 319 ? -8.715 9.367 8.828 1.00 67.44 319 THR A CA 1
ATOM 2440 C C . THR A 1 319 ? -10.143 9.807 8.496 1.00 67.44 319 THR A C 1
ATOM 2442 O O . THR A 1 319 ? -11.087 9.253 9.041 1.00 67.44 319 THR A O 1
ATOM 2445 N N . ILE A 1 320 ? -10.308 10.758 7.569 1.00 68.44 320 ILE A N 1
ATOM 2446 C CA . ILE A 1 320 ? -11.632 11.213 7.074 1.00 68.44 320 ILE A CA 1
ATOM 2447 C C . ILE A 1 320 ? -11.828 11.065 5.554 1.00 68.44 320 ILE A C 1
ATOM 2449 O O . ILE A 1 320 ? -12.921 11.284 5.026 1.00 68.44 320 ILE A O 1
ATOM 2453 N N . GLY A 1 321 ? -10.778 10.676 4.839 1.00 78.31 321 GLY A N 1
ATOM 2454 C CA . GLY A 1 321 ? -10.786 10.415 3.405 1.00 78.31 321 GLY A CA 1
ATOM 2455 C C . GLY A 1 321 ? -9.602 9.536 3.018 1.00 78.31 321 GLY A C 1
ATOM 2456 O O . GLY A 1 321 ? -8.635 9.423 3.783 1.00 78.31 321 GLY A O 1
ATOM 2457 N N . ILE A 1 322 ? -9.742 8.838 1.891 1.00 80.44 322 ILE A N 1
ATOM 2458 C CA . ILE A 1 322 ? -8.693 7.988 1.324 1.00 80.44 322 ILE A CA 1
ATOM 2459 C C . ILE A 1 322 ? -8.892 7.777 -0.182 1.00 80.44 322 ILE A C 1
ATOM 2461 O O . ILE A 1 322 ? -10.020 7.594 -0.649 1.00 80.44 322 ILE A O 1
ATOM 2465 N N . ALA A 1 323 ? -7.795 7.700 -0.932 1.00 81.81 323 ALA A N 1
ATOM 2466 C CA . ALA A 1 323 ? -7.774 7.355 -2.351 1.00 81.81 323 ALA A CA 1
ATOM 2467 C C . ALA A 1 323 ? -6.488 6.597 -2.731 1.00 81.81 323 ALA A C 1
ATOM 2469 O O . ALA A 1 323 ? -5.493 6.646 -2.009 1.00 81.81 323 ALA A O 1
ATOM 2470 N N . TYR A 1 324 ? -6.505 5.885 -3.864 1.00 74.06 324 TYR A N 1
ATOM 2471 C CA . TYR A 1 324 ? -5.286 5.305 -4.450 1.00 74.06 324 TYR A CA 1
ATOM 2472 C C . TYR A 1 324 ? -4.500 6.364 -5.234 1.00 74.06 324 TYR A C 1
ATOM 2474 O O . TYR A 1 324 ? -5.097 7.132 -6.002 1.00 74.06 324 TYR A O 1
ATOM 2482 N N . ARG A 1 325 ? -3.164 6.334 -5.129 1.00 74.62 325 ARG A N 1
ATOM 2483 C CA . ARG A 1 325 ? -2.259 7.161 -5.943 1.00 74.62 325 ARG A CA 1
ATOM 2484 C C . ARG A 1 325 ? -1.188 6.333 -6.681 1.00 74.62 325 ARG A C 1
ATOM 2486 O O . ARG A 1 325 ? -0.443 5.596 -6.034 1.00 74.62 325 ARG A O 1
ATOM 2493 N N . PRO A 1 326 ? -0.989 6.543 -7.997 1.00 55.62 326 PRO A N 1
ATOM 2494 C CA . PRO A 1 326 ? -1.897 7.241 -8.913 1.00 55.62 326 PRO A CA 1
ATOM 2495 C C . PRO A 1 326 ? -3.233 6.496 -9.042 1.00 55.62 326 PRO A C 1
ATOM 2497 O O . PRO A 1 326 ? -3.296 5.288 -8.818 1.00 55.62 326 PRO A O 1
ATOM 2500 N N . GLY A 1 327 ? -4.294 7.210 -9.418 1.00 59.50 327 GLY A N 1
ATOM 2501 C CA . GLY A 1 327 ? -5.605 6.607 -9.650 1.00 59.50 327 GLY A CA 1
ATOM 2502 C C . GLY A 1 327 ? -5.675 5.895 -10.999 1.00 59.50 327 GLY A C 1
ATOM 2503 O O . GLY A 1 327 ? -5.981 4.709 -11.070 1.00 59.50 327 GLY A O 1
ATOM 2504 N N . PHE A 1 328 ? -5.370 6.597 -12.086 1.00 64.69 328 PHE A N 1
ATOM 2505 C CA . PHE A 1 328 ? -5.389 6.033 -13.436 1.00 64.69 328 PHE A CA 1
ATOM 2506 C C . PHE A 1 328 ? -3.970 5.955 -14.015 1.00 64.69 328 PHE A C 1
ATOM 2508 O O . PHE A 1 328 ? -3.154 6.850 -13.828 1.00 64.69 328 PHE A O 1
ATOM 2515 N N . ASN A 1 329 ? -3.678 4.873 -14.735 1.00 66.00 329 ASN A N 1
ATOM 2516 C CA . ASN A 1 329 ? -2.478 4.708 -15.553 1.00 66.00 329 ASN A CA 1
ATOM 2517 C C . ASN A 1 329 ? -2.940 4.205 -16.926 1.00 66.00 329 ASN A C 1
ATOM 2519 O O . ASN A 1 329 ? -3.082 2.999 -17.138 1.00 66.00 329 ASN A O 1
ATOM 2523 N N . CYS A 1 330 ? -3.275 5.122 -17.834 1.00 54.94 330 CYS A N 1
ATOM 2524 C CA . CYS A 1 330 ? -4.032 4.799 -19.042 1.00 54.94 330 CYS A CA 1
ATOM 2525 C C . CYS A 1 330 ? -3.336 3.719 -19.901 1.00 54.94 330 CYS A C 1
ATOM 2527 O O . CYS A 1 330 ? -2.130 3.801 -20.135 1.00 54.94 330 CYS A O 1
ATOM 2529 N N . PRO A 1 331 ? -4.081 2.729 -20.431 1.00 52.09 331 PRO A N 1
ATOM 2530 C CA . PRO A 1 331 ? -5.544 2.637 -20.456 1.00 52.09 331 PRO A CA 1
ATOM 2531 C C . PRO A 1 331 ? -6.196 2.052 -19.185 1.00 52.09 331 PRO A C 1
ATOM 2533 O O . PRO A 1 331 ? -7.416 1.899 -19.169 1.00 52.09 331 PRO A O 1
ATOM 2536 N N . ASP A 1 332 ? -5.436 1.713 -18.138 1.00 59.91 332 ASP A N 1
ATOM 2537 C CA . ASP A 1 332 ? -5.987 1.136 -16.907 1.00 59.91 332 ASP A CA 1
ATOM 2538 C C . ASP A 1 332 ? -6.448 2.217 -15.910 1.00 59.91 332 ASP A C 1
ATOM 2540 O O . ASP A 1 332 ? -5.661 2.851 -15.207 1.00 59.91 332 ASP A O 1
ATOM 2544 N N . VAL A 1 333 ? -7.766 2.399 -15.829 1.00 64.19 333 VAL A N 1
ATOM 2545 C CA . VAL A 1 333 ? -8.454 3.224 -14.816 1.00 64.19 333 VAL A CA 1
ATOM 2546 C C . VAL A 1 333 ? -8.795 2.427 -13.547 1.00 64.19 333 VAL A C 1
ATOM 2548 O O . VAL A 1 333 ? -9.510 2.907 -12.671 1.00 64.19 333 VAL A O 1
ATOM 2551 N N . GLY A 1 334 ? -8.326 1.182 -13.435 1.00 67.62 334 GLY A N 1
ATOM 2552 C CA . GLY A 1 334 ? -8.732 0.227 -12.409 1.00 67.62 334 GLY A CA 1
ATOM 2553 C C . GLY A 1 334 ? -8.381 0.621 -10.975 1.00 67.62 334 GLY A C 1
ATOM 2554 O O . GLY A 1 334 ? -8.946 0.034 -10.059 1.00 67.62 334 GLY A O 1
ATOM 2555 N N . PHE A 1 335 ? -7.494 1.593 -10.754 1.00 73.50 335 PHE A N 1
ATOM 2556 C CA . PHE A 1 335 ? -7.164 2.131 -9.430 1.00 73.50 335 PHE A CA 1
ATOM 2557 C C . PHE A 1 335 ? -7.799 3.513 -9.172 1.00 73.50 335 PHE A C 1
ATOM 2559 O O . PHE A 1 335 ? -7.583 4.076 -8.105 1.00 73.50 335 PHE A O 1
ATOM 2566 N N . ALA A 1 336 ? -8.617 4.062 -10.080 1.00 81.81 336 ALA A N 1
ATOM 2567 C CA . ALA A 1 336 ? -9.136 5.430 -9.992 1.00 81.81 336 ALA A CA 1
ATOM 2568 C C . ALA A 1 336 ? -10.329 5.542 -9.027 1.00 81.81 336 ALA A C 1
ATOM 2570 O O . ALA A 1 336 ? -11.453 5.856 -9.426 1.00 81.81 336 ALA A O 1
ATOM 2571 N N . TYR A 1 337 ? -10.062 5.241 -7.755 1.00 88.69 337 TYR A N 1
ATOM 2572 C CA . TYR A 1 337 ? -11.025 5.184 -6.664 1.00 88.69 337 TYR A CA 1
ATOM 2573 C C . TYR A 1 337 ? -10.616 6.063 -5.481 1.00 88.69 337 TYR A C 1
ATOM 2575 O O . TYR A 1 337 ? -9.451 6.062 -5.066 1.00 88.69 337 TYR A O 1
ATOM 2583 N N . GLY A 1 338 ? -11.609 6.736 -4.900 1.00 91.06 338 GLY A N 1
ATOM 2584 C CA . GLY A 1 338 ? -11.498 7.496 -3.657 1.00 91.06 338 GLY A CA 1
ATOM 2585 C C . GLY A 1 338 ? -12.788 7.458 -2.832 1.00 91.06 338 GLY A C 1
ATOM 2586 O O . GLY A 1 338 ? -13.868 7.164 -3.354 1.00 91.06 338 GLY A O 1
ATOM 2587 N N . ILE A 1 339 ? -12.677 7.738 -1.531 1.00 92.81 339 ILE A N 1
ATOM 2588 C CA . ILE A 1 339 ? -13.798 7.849 -0.589 1.00 92.81 339 ILE A CA 1
ATOM 2589 C C . ILE A 1 339 ? -13.657 9.129 0.241 1.00 92.81 339 ILE A C 1
ATOM 2591 O O . ILE A 1 339 ? -12.586 9.418 0.771 1.00 92.81 339 ILE A O 1
ATOM 2595 N N . SER A 1 340 ? -14.756 9.866 0.420 1.00 92.00 340 SER A N 1
ATOM 2596 C CA . SER A 1 340 ? -14.862 10.974 1.382 1.00 92.00 340 SER A CA 1
ATOM 2597 C C . SER A 1 340 ? -15.961 10.713 2.421 1.00 92.00 340 SER A C 1
ATOM 2599 O O . SER A 1 340 ? -17.093 10.389 2.059 1.00 92.00 340 SER A O 1
ATOM 2601 N N . GLN A 1 341 ? -15.659 10.900 3.708 1.00 86.75 341 GLN A N 1
ATOM 2602 C CA . GLN A 1 341 ? -16.650 10.875 4.792 1.00 86.75 341 GLN A CA 1
ATOM 2603 C C . GLN A 1 341 ? -17.544 12.131 4.767 1.00 86.75 341 GLN A C 1
ATOM 2605 O O . GLN A 1 341 ? -17.092 13.219 4.397 1.00 86.75 341 GLN A O 1
ATOM 2610 N N . ASP A 1 342 ? -18.810 12.018 5.188 1.00 81.75 342 ASP A N 1
ATOM 2611 C CA . ASP A 1 342 ? -19.752 13.150 5.262 1.00 81.75 342 ASP A CA 1
ATOM 2612 C C . ASP A 1 342 ? -19.479 14.100 6.451 1.00 81.75 342 ASP A C 1
ATOM 2614 O O . ASP A 1 342 ? -20.273 14.255 7.378 1.00 81.75 342 ASP A O 1
ATOM 2618 N N . ILE A 1 343 ? -18.326 14.768 6.427 1.00 68.56 343 ILE A N 1
ATOM 2619 C CA . ILE A 1 343 ? -17.893 15.698 7.476 1.00 68.56 343 ILE A CA 1
ATOM 2620 C C . ILE A 1 343 ? -18.725 16.993 7.506 1.00 68.56 343 ILE A C 1
ATOM 2622 O O . ILE A 1 343 ? -19.083 17.556 6.474 1.00 68.56 343 ILE A O 1
ATOM 2626 N N . LEU A 1 344 ? -18.999 17.531 8.700 1.00 55.28 344 LEU A N 1
ATOM 2627 C CA . LEU A 1 344 ? -19.903 18.683 8.886 1.00 55.28 344 LEU A CA 1
ATOM 2628 C C . LEU A 1 344 ? -19.453 20.005 8.229 1.00 55.28 344 LEU A C 1
ATOM 2630 O O . LEU A 1 344 ? -20.262 20.922 8.142 1.00 55.28 344 LEU A O 1
ATOM 2634 N N . ASN A 1 345 ? -18.196 20.135 7.794 1.00 55.19 345 ASN A N 1
ATOM 2635 C CA . ASN A 1 345 ? -17.661 21.338 7.145 1.00 55.19 345 ASN A CA 1
ATOM 2636 C C . ASN A 1 345 ? -16.686 20.941 6.023 1.00 55.19 345 ASN A C 1
ATOM 2638 O O . ASN A 1 345 ? -16.014 19.924 6.128 1.00 55.19 345 ASN A O 1
ATOM 2642 N N . ASN A 1 346 ? -16.545 21.779 4.992 1.00 64.50 346 ASN A N 1
ATOM 2643 C CA . ASN A 1 346 ? -15.511 21.674 3.946 1.00 64.50 346 ASN A CA 1
ATOM 2644 C C . ASN A 1 346 ? -15.486 20.377 3.094 1.00 64.50 346 ASN A C 1
ATOM 2646 O O . ASN A 1 346 ? -14.451 20.021 2.528 1.00 64.50 346 ASN A O 1
ATOM 2650 N N . LYS A 1 347 ? -16.639 19.707 2.929 1.00 76.94 347 LYS A N 1
ATOM 2651 C CA . LYS A 1 347 ? -16.816 18.484 2.108 1.00 76.94 347 LYS A CA 1
ATOM 2652 C C . LYS A 1 347 ? -16.191 18.575 0.706 1.00 76.94 347 LYS A C 1
ATOM 2654 O O . LYS A 1 347 ? -15.623 17.606 0.218 1.00 76.94 347 LYS A O 1
ATOM 2659 N N . ALA A 1 348 ? -16.272 19.746 0.067 1.00 78.50 348 ALA A N 1
ATOM 2660 C CA . ALA A 1 348 ? -15.717 19.976 -1.267 1.00 78.50 348 ALA A CA 1
ATOM 2661 C C . ALA A 1 348 ? -14.179 19.983 -1.305 1.00 78.50 348 ALA A C 1
ATOM 2663 O O . ALA A 1 348 ? -13.614 19.494 -2.279 1.00 78.50 348 ALA A O 1
ATOM 2664 N N . ALA A 1 349 ? -13.500 20.489 -0.268 1.00 76.19 349 ALA A N 1
ATOM 2665 C CA . ALA A 1 349 ? -12.040 20.435 -0.200 1.00 76.19 349 ALA A CA 1
ATOM 2666 C C . ALA A 1 349 ? -11.546 19.009 0.062 1.00 76.19 349 ALA A C 1
ATOM 2668 O O . ALA A 1 349 ? -10.604 18.581 -0.593 1.00 76.19 349 ALA A O 1
ATOM 2669 N N . LEU A 1 350 ? -12.225 18.258 0.942 1.00 82.62 350 LEU A N 1
ATOM 2670 C CA . LEU A 1 350 ? -11.937 16.840 1.174 1.00 82.62 350 LEU A CA 1
ATOM 2671 C C . LEU A 1 350 ? -12.056 16.035 -0.128 1.00 82.62 350 LEU A C 1
ATOM 2673 O O . LEU A 1 350 ? -11.108 15.377 -0.533 1.00 82.62 350 LEU A O 1
ATOM 2677 N N . SER A 1 351 ? -13.178 16.133 -0.846 1.00 89.62 351 SER A N 1
ATOM 2678 C CA . SER A 1 351 ? -13.320 15.400 -2.110 1.00 89.62 351 SER A CA 1
ATOM 2679 C C . SER A 1 351 ? -12.332 15.868 -3.183 1.00 89.62 351 SER A C 1
ATOM 2681 O O . SER A 1 351 ? -11.792 15.037 -3.900 1.00 89.62 351 SER A O 1
ATOM 2683 N N . ALA A 1 352 ? -12.020 17.166 -3.268 1.00 88.12 352 ALA A N 1
ATOM 2684 C CA . ALA A 1 352 ? -10.995 17.670 -4.186 1.00 88.12 352 ALA A CA 1
ATOM 2685 C C . ALA A 1 352 ? -9.561 17.216 -3.829 1.00 88.12 352 ALA A C 1
ATOM 2687 O O . ALA A 1 352 ? -8.746 17.073 -4.742 1.00 88.12 352 ALA A O 1
ATOM 2688 N N . HIS A 1 353 ? -9.272 16.980 -2.543 1.00 87.44 353 HIS A N 1
ATOM 2689 C CA . HIS A 1 353 ? -8.017 16.425 -2.026 1.00 87.44 353 HIS A CA 1
ATOM 2690 C C . HIS A 1 353 ? -7.860 14.949 -2.413 1.00 87.44 353 HIS A C 1
ATOM 2692 O O . HIS A 1 353 ? -6.884 14.591 -3.066 1.00 87.44 353 HIS A O 1
ATOM 2698 N N . GLU A 1 354 ? -8.851 14.109 -2.100 1.00 89.75 354 GLU A N 1
ATOM 2699 C CA . GLU A 1 354 ? -8.815 12.674 -2.428 1.00 89.75 354 GLU A CA 1
ATOM 2700 C C . GLU A 1 354 ? -8.757 12.435 -3.945 1.00 89.75 354 GLU A C 1
ATOM 2702 O O . GLU A 1 354 ? -7.956 11.643 -4.441 1.00 89.75 354 GLU A O 1
ATOM 2707 N N . ILE A 1 355 ? -9.531 13.207 -4.714 1.00 92.44 355 ILE A N 1
ATOM 2708 C CA . ILE A 1 355 ? -9.445 13.206 -6.179 1.00 92.44 355 ILE A CA 1
ATOM 2709 C C . ILE A 1 355 ? -8.043 13.653 -6.636 1.00 92.44 355 ILE A C 1
ATOM 2711 O O . ILE A 1 355 ? -7.521 13.121 -7.611 1.00 92.44 355 ILE A O 1
ATOM 2715 N N . GLY A 1 356 ? -7.373 14.544 -5.897 1.00 88.44 356 GLY A N 1
ATOM 2716 C CA . GLY A 1 356 ? -5.994 14.966 -6.162 1.00 88.44 356 GLY A CA 1
ATOM 2717 C C . GLY A 1 356 ? -4.981 13.825 -6.053 1.00 88.44 356 GLY A C 1
ATOM 2718 O O . GLY A 1 356 ? -4.061 13.751 -6.868 1.00 88.44 356 GLY A O 1
ATOM 2719 N N . HIS A 1 357 ? -5.182 12.885 -5.124 1.00 82.81 357 HIS A N 1
ATOM 2720 C CA . HIS A 1 357 ? -4.424 11.631 -5.086 1.00 82.81 357 HIS A CA 1
ATOM 2721 C C . HIS A 1 357 ? -4.743 10.729 -6.284 1.00 82.81 357 HIS A C 1
ATOM 2723 O O . HIS A 1 357 ? -3.823 10.170 -6.881 1.00 82.81 357 HIS A O 1
ATOM 2729 N N . ASN A 1 358 ? -5.996 10.645 -6.742 1.00 86.62 358 ASN A N 1
ATOM 2730 C CA . ASN A 1 358 ? -6.269 9.945 -8.002 1.00 86.62 358 ASN A CA 1
ATOM 2731 C C . ASN A 1 358 ? -5.564 10.612 -9.205 1.00 86.62 358 ASN A C 1
ATOM 2733 O O . ASN A 1 358 ? -5.102 9.898 -10.091 1.00 86.62 358 ASN A O 1
ATOM 2737 N N . PHE A 1 359 ? -5.368 11.936 -9.180 1.00 83.69 359 PHE A N 1
ATOM 2738 C CA . PHE A 1 359 ? -4.521 12.694 -10.115 1.00 83.69 359 PHE A CA 1
ATOM 2739 C C . PHE A 1 359 ? -3.008 12.682 -9.784 1.00 83.69 359 PHE A C 1
ATOM 2741 O O . PHE A 1 359 ? -2.250 13.494 -10.315 1.00 83.69 359 PHE A O 1
ATOM 2748 N N . GLY A 1 360 ? -2.525 11.775 -8.930 1.00 76.12 360 GLY A N 1
ATOM 2749 C CA . GLY A 1 360 ? -1.089 11.576 -8.696 1.00 76.12 360 GLY A CA 1
ATOM 2750 C C . GLY A 1 360 ? -0.423 12.540 -7.701 1.00 76.12 360 GLY A C 1
ATOM 2751 O O . GLY A 1 360 ? 0.772 12.387 -7.440 1.00 76.12 360 GLY A O 1
ATOM 2752 N N . ALA A 1 361 ? -1.152 13.496 -7.115 1.00 80.62 361 ALA A N 1
ATOM 2753 C CA . ALA A 1 361 ? -0.592 14.488 -6.192 1.00 80.62 361 ALA A CA 1
ATOM 2754 C C . ALA A 1 361 ? -0.203 13.893 -4.828 1.00 80.62 361 ALA A C 1
ATOM 2756 O O . ALA A 1 361 ? -0.910 13.044 -4.280 1.00 80.62 361 ALA A O 1
ATOM 2757 N N . ARG A 1 362 ? 0.893 14.383 -4.242 1.00 79.19 362 ARG A N 1
ATOM 2758 C CA . ARG A 1 362 ? 1.378 14.020 -2.897 1.00 79.19 362 ARG A CA 1
ATOM 2759 C C . ARG A 1 362 ? 1.051 15.076 -1.846 1.00 79.19 362 ARG A C 1
ATOM 2761 O O . ARG A 1 362 ? 0.799 16.237 -2.164 1.00 79.19 362 ARG A O 1
ATOM 2768 N N . HIS A 1 363 ? 1.160 14.677 -0.579 1.00 77.88 363 HIS A N 1
ATOM 2769 C CA . HIS A 1 363 ? 1.099 15.567 0.578 1.00 77.88 363 HIS A CA 1
ATOM 2770 C C . HIS A 1 363 ? 2.354 16.463 0.674 1.00 77.88 363 HIS A C 1
ATOM 2772 O O . HIS A 1 363 ? 3.400 16.005 1.145 1.00 77.88 363 HIS A O 1
ATOM 2778 N N . PRO A 1 364 ? 2.316 17.760 0.300 1.00 70.81 364 PRO A N 1
ATOM 2779 C CA . PRO A 1 364 ? 3.530 18.570 0.223 1.00 70.81 364 PRO A CA 1
ATOM 2780 C C . PRO A 1 364 ? 4.103 18.886 1.614 1.00 70.81 364 PRO A C 1
ATOM 2782 O O . PRO A 1 364 ? 5.305 19.094 1.757 1.00 70.81 364 PRO A O 1
ATOM 2785 N N . ASN A 1 365 ? 3.263 18.874 2.653 1.00 65.88 365 ASN A N 1
ATOM 2786 C CA . ASN A 1 365 ? 3.648 19.044 4.054 1.00 65.88 365 ASN A CA 1
ATOM 2787 C C . ASN A 1 365 ? 4.344 17.816 4.675 1.00 65.88 365 ASN A C 1
ATOM 2789 O O . ASN A 1 365 ? 4.911 17.956 5.757 1.00 65.88 365 ASN A O 1
ATOM 2793 N N . GLN A 1 366 ? 4.306 16.646 4.027 1.00 62.06 366 GLN A N 1
ATOM 2794 C CA . GLN A 1 366 ? 5.045 15.446 4.451 1.00 62.06 366 GLN A CA 1
ATOM 2795 C C . GLN A 1 366 ? 6.414 15.321 3.751 1.00 62.06 366 GLN A C 1
ATOM 2797 O O . GLN A 1 366 ? 7.289 14.582 4.208 1.00 62.06 366 GLN A O 1
ATOM 2802 N N . LEU A 1 367 ? 6.649 16.085 2.678 1.00 54.25 367 LEU A N 1
ATOM 2803 C CA . LEU A 1 367 ? 7.928 16.114 1.967 1.00 54.25 367 LEU A CA 1
ATOM 2804 C C . LEU A 1 367 ? 9.017 16.840 2.773 1.00 54.25 367 LEU A C 1
ATOM 2806 O O . LEU A 1 367 ? 8.752 17.727 3.581 1.00 54.25 367 LEU A O 1
ATOM 2810 N N . THR A 1 368 ? 10.280 16.469 2.543 1.00 48.38 368 THR A N 1
ATOM 2811 C CA . THR A 1 368 ? 11.444 17.073 3.213 1.00 48.38 368 THR A CA 1
ATOM 2812 C C . THR A 1 368 ? 12.520 17.453 2.186 1.00 48.38 368 THR A C 1
ATOM 2814 O O . THR A 1 368 ? 13.176 16.554 1.654 1.00 48.38 368 THR A O 1
ATOM 2817 N N . PRO A 1 369 ? 12.759 18.757 1.931 1.00 53.50 369 PRO A N 1
ATOM 2818 C CA . PRO A 1 369 ? 12.052 19.913 2.498 1.00 53.50 369 PRO A CA 1
ATOM 2819 C C . PRO A 1 369 ? 10.599 20.027 2.002 1.00 53.50 369 PRO A C 1
ATOM 2821 O O . PRO A 1 369 ? 10.296 19.647 0.874 1.00 53.50 369 PRO A O 1
ATOM 2824 N N . VAL A 1 370 ? 9.726 20.610 2.830 1.00 61.34 370 VAL A N 1
ATOM 2825 C CA . VAL A 1 370 ? 8.375 21.025 2.415 1.00 61.34 370 VAL A CA 1
ATOM 2826 C C . VAL A 1 370 ? 8.513 22.090 1.315 1.00 61.34 370 VAL A C 1
ATOM 2828 O O . VAL A 1 370 ? 9.250 23.060 1.532 1.00 61.34 370 VAL A O 1
ATOM 2831 N N . PRO A 1 371 ? 7.844 21.957 0.152 1.00 70.06 371 PRO A N 1
ATOM 2832 C CA . PRO A 1 371 ? 7.925 22.954 -0.910 1.00 70.06 371 PRO A CA 1
ATOM 2833 C C . PRO A 1 371 ? 7.396 24.321 -0.455 1.00 70.06 371 PRO A C 1
ATOM 2835 O O . PRO A 1 371 ? 6.449 24.417 0.334 1.00 70.06 371 PRO A O 1
ATOM 2838 N N . SER A 1 372 ? 8.006 25.396 -0.960 1.00 69.38 372 SER A N 1
ATOM 2839 C CA . SER A 1 372 ? 7.579 26.765 -0.658 1.00 69.38 372 SER A CA 1
ATOM 2840 C C . SER A 1 372 ? 6.121 26.997 -1.056 1.00 69.38 372 SER A C 1
ATOM 2842 O O . SER A 1 372 ? 5.644 26.465 -2.056 1.00 69.38 372 SER A O 1
ATOM 2844 N N . ASP A 1 373 ? 5.423 27.800 -0.255 1.00 67.50 373 ASP A N 1
ATOM 2845 C CA . ASP A 1 373 ? 4.032 28.222 -0.468 1.00 67.50 373 ASP A CA 1
ATOM 2846 C C . ASP A 1 373 ? 2.973 27.092 -0.461 1.00 67.50 373 ASP A C 1
ATOM 2848 O O . ASP A 1 373 ? 1.794 27.348 -0.688 1.00 67.50 373 ASP A O 1
ATOM 2852 N N . CYS A 1 374 ? 3.348 25.857 -0.097 1.00 72.31 374 CYS A N 1
ATOM 2853 C CA . CYS A 1 374 ? 2.407 24.753 0.153 1.00 72.31 374 CYS A CA 1
ATOM 2854 C C . CYS A 1 374 ? 1.843 24.694 1.582 1.00 72.31 374 CYS A C 1
ATOM 2856 O O . CYS A 1 374 ? 0.922 23.922 1.854 1.00 72.31 374 CYS A O 1
ATOM 2858 N N . GLY A 1 375 ? 2.362 25.502 2.510 1.00 67.75 375 GLY A N 1
ATOM 2859 C CA . GLY A 1 375 ? 1.933 25.498 3.909 1.00 67.75 375 GLY A CA 1
ATOM 2860 C C . GLY A 1 375 ? 0.466 25.900 4.083 1.00 67.75 375 GLY A C 1
ATOM 2861 O O . GLY A 1 375 ? 0.143 27.082 4.025 1.00 67.75 375 GLY A O 1
ATOM 2862 N N . GLY A 1 376 ? -0.403 24.921 4.353 1.00 64.31 376 GLY A N 1
ATOM 2863 C CA . GLY A 1 376 ? -1.837 25.141 4.572 1.00 64.31 376 GLY A CA 1
ATOM 2864 C C . GLY A 1 376 ? -2.703 24.987 3.317 1.00 64.31 376 GLY A C 1
ATOM 2865 O O . GLY A 1 376 ? -3.829 25.474 3.317 1.00 64.31 376 GLY A O 1
ATOM 2866 N N . THR A 1 377 ? -2.191 24.345 2.263 1.00 76.31 377 THR A N 1
ATOM 2867 C CA . THR A 1 377 ? -2.905 24.152 0.986 1.00 76.31 377 THR A CA 1
ATOM 2868 C C . THR A 1 377 ? -3.769 22.887 0.957 1.00 76.31 377 THR A C 1
ATOM 2870 O O . THR A 1 377 ? -3.756 22.097 1.903 1.00 76.31 377 THR A O 1
ATOM 2873 N N . ILE A 1 378 ? -4.564 22.715 -0.107 1.00 80.94 378 ILE A N 1
ATOM 2874 C CA . ILE A 1 378 ? -5.599 21.671 -0.196 1.00 80.94 378 ILE A CA 1
ATOM 2875 C C . ILE A 1 378 ? -5.034 20.249 -0.077 1.00 80.94 378 ILE A C 1
ATOM 2877 O O . ILE A 1 378 ? -5.627 19.423 0.603 1.00 80.94 378 ILE A O 1
ATOM 2881 N N . MET A 1 379 ? -3.852 19.981 -0.646 1.00 81.38 379 MET A N 1
ATOM 2882 C CA . MET A 1 379 ? -3.193 18.667 -0.589 1.00 81.38 379 MET A CA 1
ATOM 2883 C C . MET A 1 379 ? -2.431 18.405 0.719 1.00 81.38 379 MET A C 1
ATOM 2885 O O . MET A 1 379 ? -1.654 17.465 0.777 1.00 81.38 379 MET A O 1
ATOM 2889 N N . ASN A 1 380 ? -2.581 19.202 1.779 1.00 74.06 380 ASN A N 1
ATOM 2890 C CA . ASN A 1 380 ? -1.943 18.872 3.058 1.00 74.06 380 ASN A CA 1
ATOM 2891 C C . ASN A 1 380 ? -2.549 17.603 3.685 1.00 74.06 380 ASN A C 1
ATOM 2893 O O . ASN A 1 380 ? -3.764 17.460 3.706 1.00 74.06 380 ASN A O 1
ATOM 2897 N N . SER A 1 381 ? -1.717 16.759 4.307 1.00 63.47 381 SER A N 1
ATOM 2898 C CA . SER A 1 381 ? -2.097 15.487 4.968 1.00 63.47 381 SER A CA 1
ATOM 2899 C C . SER A 1 381 ? -3.050 15.581 6.174 1.00 63.47 381 SER A C 1
ATOM 2901 O O . SER A 1 381 ? -3.257 14.611 6.901 1.00 63.47 381 SER A O 1
ATOM 2903 N N . PHE A 1 382 ? -3.563 16.771 6.445 1.00 63.56 382 PHE A N 1
ATOM 2904 C CA . PHE A 1 382 ? -4.615 17.062 7.403 1.00 63.56 382 PHE A CA 1
ATOM 2905 C C . PHE A 1 382 ? -5.511 18.100 6.743 1.00 63.56 382 PHE A C 1
ATOM 2907 O O . PHE A 1 382 ? -4.997 19.038 6.122 1.00 63.56 382 PHE A O 1
ATOM 2914 N N . LEU A 1 383 ? -6.832 17.954 6.867 1.00 60.09 383 LEU A N 1
ATOM 2915 C CA . LEU A 1 383 ? -7.759 18.818 6.145 1.00 60.09 383 LEU A CA 1
ATOM 2916 C C . LEU A 1 383 ? -7.610 20.269 6.611 1.00 60.09 383 LEU A C 1
ATOM 2918 O O . LEU A 1 383 ? -8.012 20.660 7.711 1.00 60.09 383 LEU A O 1
ATOM 2922 N N . THR A 1 384 ? -7.010 21.079 5.746 1.00 57.19 384 THR A N 1
ATOM 2923 C CA . THR A 1 384 ? -6.934 22.524 5.930 1.00 57.19 384 THR A CA 1
ATOM 2924 C C . THR A 1 384 ? -8.275 23.147 5.550 1.00 57.19 384 THR A C 1
ATOM 2926 O O . THR A 1 384 ? -9.161 22.505 4.983 1.00 57.19 384 THR A O 1
ATOM 2929 N N . ALA A 1 385 ? -8.448 24.433 5.845 1.00 51.59 385 ALA A N 1
ATOM 2930 C CA . ALA A 1 385 ? -9.588 25.155 5.295 1.00 51.59 385 ALA A CA 1
ATOM 2931 C C . ALA A 1 385 ? -9.442 25.371 3.769 1.00 51.59 385 ALA A C 1
ATOM 2933 O O . ALA A 1 385 ? -10.445 25.551 3.083 1.00 51.59 385 ALA A O 1
ATOM 2934 N N . SER A 1 386 ? -8.218 25.327 3.224 1.00 65.31 386 SER A N 1
ATOM 2935 C CA . SER A 1 386 ? -7.926 25.859 1.895 1.00 65.31 386 SER A CA 1
ATOM 2936 C C . SER A 1 386 ? -8.350 24.961 0.743 1.00 65.31 386 SER A C 1
ATOM 2938 O O . SER A 1 386 ? -8.094 23.762 0.720 1.00 65.31 386 SER A O 1
ATOM 2940 N N . THR A 1 387 ? -8.904 25.601 -0.285 1.00 69.69 387 THR A N 1
ATOM 2941 C CA . THR A 1 387 ? -9.209 24.998 -1.593 1.00 69.69 387 THR A CA 1
ATOM 2942 C C . THR A 1 387 ? -8.158 25.312 -2.667 1.00 69.69 387 THR A C 1
ATOM 2944 O O . THR A 1 387 ? -8.368 25.064 -3.855 1.00 69.69 387 THR A O 1
ATOM 2947 N N . THR A 1 388 ? -7.012 25.878 -2.277 1.00 76.62 388 THR A N 1
ATOM 2948 C CA . THR A 1 388 ? -5.932 26.238 -3.209 1.00 76.62 388 THR A CA 1
ATOM 2949 C C . THR A 1 388 ? -4.910 25.112 -3.318 1.00 76.62 388 THR A C 1
ATOM 2951 O O . THR A 1 388 ? -4.400 24.651 -2.299 1.00 76.62 388 THR A O 1
ATOM 2954 N N . PHE A 1 389 ? -4.547 24.716 -4.539 1.00 79.75 389 PHE A N 1
ATOM 2955 C CA . PHE A 1 389 ? -3.343 23.921 -4.796 1.00 79.75 389 PHE A CA 1
ATOM 2956 C C . PHE A 1 389 ? -2.115 24.843 -4.799 1.00 79.75 389 PHE A C 1
ATOM 2958 O O . PHE A 1 389 ? -2.116 25.867 -5.487 1.00 79.75 389 PHE A O 1
ATOM 2965 N N . CYS A 1 390 ? -1.040 24.488 -4.088 1.00 80.88 390 CYS A N 1
ATOM 2966 C CA . CYS A 1 390 ? 0.255 25.133 -4.329 1.00 80.88 390 CYS A CA 1
ATOM 2967 C C . CYS A 1 390 ? 0.844 24.690 -5.672 1.00 80.88 390 CYS A C 1
ATOM 2969 O O . CYS A 1 390 ? 0.440 23.665 -6.223 1.00 80.88 390 CYS A O 1
ATOM 2971 N N . GLN A 1 391 ? 1.824 25.441 -6.186 1.00 79.44 391 GLN A N 1
ATOM 2972 C CA . GLN A 1 391 ? 2.392 25.172 -7.510 1.00 79.44 391 GLN A CA 1
ATOM 2973 C C . GLN A 1 391 ? 2.926 23.740 -7.639 1.00 79.44 391 GLN A C 1
ATOM 2975 O O . GLN A 1 391 ? 2.615 23.082 -8.619 1.00 79.44 391 GLN A O 1
ATOM 2980 N N . PHE A 1 392 ? 3.598 23.221 -6.607 1.00 79.50 392 PHE A N 1
ATOM 2981 C CA . PHE A 1 392 ? 4.068 21.834 -6.561 1.00 79.50 392 PHE A CA 1
ATOM 2982 C C . PHE A 1 392 ? 2.953 20.814 -6.866 1.00 79.50 392 PHE A C 1
ATOM 2984 O O . PHE A 1 392 ? 3.094 20.008 -7.780 1.00 79.50 392 PHE A O 1
ATOM 2991 N N . SER A 1 393 ? 1.817 20.878 -6.162 1.00 81.12 393 SER A N 1
ATOM 2992 C CA . SER A 1 393 ? 0.697 19.957 -6.405 1.00 81.12 393 SER A CA 1
ATOM 2993 C C . SER A 1 393 ? 0.031 20.194 -7.764 1.00 81.12 393 SER A C 1
ATOM 2995 O O . SER A 1 393 ? -0.493 19.252 -8.352 1.00 81.12 393 SER A O 1
ATOM 2997 N N . LYS A 1 394 ? 0.070 21.426 -8.298 1.00 80.81 394 LYS A N 1
ATOM 2998 C CA . LYS A 1 394 ? -0.392 21.695 -9.669 1.00 80.81 394 LYS A CA 1
ATOM 2999 C C . LYS A 1 394 ? 0.506 21.054 -10.712 1.00 80.81 394 LYS A C 1
ATOM 3001 O O . LYS A 1 394 ? -0.013 20.492 -11.671 1.00 80.81 394 LYS A O 1
ATOM 3006 N N . ASP A 1 395 ? 1.820 21.127 -10.524 1.00 76.19 395 ASP A N 1
ATOM 3007 C CA . ASP A 1 395 ? 2.801 20.519 -11.418 1.00 76.19 395 ASP A CA 1
ATOM 3008 C C . ASP A 1 395 ? 2.633 18.990 -11.422 1.00 76.19 395 ASP A C 1
ATOM 3010 O O . ASP A 1 395 ? 2.624 18.384 -12.490 1.00 76.19 395 ASP A O 1
ATOM 3014 N N . GLU A 1 396 ? 2.412 18.364 -10.258 1.00 79.75 396 GLU A N 1
ATOM 3015 C CA . GLU A 1 396 ? 2.130 16.922 -10.161 1.00 79.75 396 GLU A CA 1
ATOM 3016 C C . GLU A 1 396 ? 0.857 16.515 -10.916 1.00 79.75 396 GLU A C 1
ATOM 3018 O O . GLU A 1 396 ? 0.933 15.652 -11.790 1.00 79.75 396 GLU A O 1
ATOM 3023 N N . ILE A 1 397 ? -0.279 17.174 -10.649 1.00 77.50 397 ILE A N 1
ATOM 3024 C CA . ILE A 1 397 ? -1.553 16.881 -11.330 1.00 77.50 397 ILE A CA 1
ATOM 3025 C C . ILE A 1 397 ? -1.435 17.126 -12.838 1.00 77.50 397 ILE A C 1
ATOM 3027 O O . ILE A 1 397 ? -1.897 16.314 -13.637 1.00 77.50 397 ILE A O 1
ATOM 3031 N N . THR A 1 398 ? -0.785 18.220 -13.243 1.00 71.81 398 THR A N 1
ATOM 3032 C CA . THR A 1 398 ? -0.595 18.581 -14.656 1.00 71.81 398 THR A CA 1
ATOM 3033 C C . THR A 1 398 ? 0.246 17.542 -15.391 1.00 71.81 398 THR A C 1
ATOM 3035 O O . THR A 1 398 ? -0.153 17.092 -16.463 1.00 71.81 398 THR A O 1
ATOM 3038 N N . ASN A 1 399 ? 1.382 17.132 -14.816 1.00 69.88 399 ASN A N 1
ATOM 3039 C CA . ASN A 1 399 ? 2.257 16.129 -15.421 1.00 69.88 399 ASN A CA 1
ATOM 3040 C C . ASN A 1 399 ? 1.554 14.769 -15.498 1.00 69.88 399 ASN A C 1
ATOM 3042 O O . ASN A 1 399 ? 1.482 14.187 -16.575 1.00 69.88 399 ASN A O 1
ATOM 3046 N N . HIS A 1 400 ? 0.946 14.308 -14.400 1.00 70.12 400 HIS A N 1
ATOM 3047 C CA . HIS A 1 400 ? 0.244 13.025 -14.377 1.00 70.12 400 HIS A CA 1
ATOM 3048 C C . HIS A 1 400 ? -0.935 12.982 -15.364 1.00 70.12 400 HIS A C 1
ATOM 3050 O O . HIS A 1 400 ? -1.117 11.974 -16.044 1.00 70.12 400 HIS A O 1
ATOM 3056 N N . THR A 1 401 ? -1.686 14.080 -15.503 1.00 68.06 401 THR A N 1
ATOM 3057 C CA . THR A 1 401 ? -2.762 14.217 -16.504 1.00 68.06 401 THR A CA 1
ATOM 3058 C C . THR A 1 401 ? -2.215 14.194 -17.935 1.00 68.06 401 THR A C 1
ATOM 3060 O O . THR A 1 401 ? -2.811 13.566 -18.806 1.00 68.06 401 THR A O 1
ATOM 3063 N N . ALA A 1 402 ? -1.077 14.848 -18.194 1.00 62.66 402 ALA A N 1
ATOM 3064 C CA . ALA A 1 402 ? -0.449 14.875 -19.516 1.00 62.66 402 ALA A CA 1
ATOM 3065 C C . ALA A 1 402 ? 0.114 13.502 -19.925 1.00 62.66 402 ALA A C 1
ATOM 3067 O O . ALA A 1 402 ? -0.141 13.049 -21.041 1.00 62.66 402 ALA A O 1
ATOM 3068 N N . ASP A 1 403 ? 0.802 12.817 -19.007 1.00 60.03 403 ASP A N 1
ATOM 3069 C CA . ASP A 1 403 ? 1.329 11.459 -19.202 1.00 60.03 403 ASP A CA 1
ATOM 3070 C C . ASP A 1 403 ? 0.203 10.422 -19.416 1.00 60.03 403 ASP A C 1
ATOM 3072 O O . ASP A 1 403 ? 0.427 9.365 -20.005 1.00 60.03 403 ASP A O 1
ATOM 3076 N N . ASN A 1 404 ? -1.025 10.741 -18.986 1.00 60.41 404 ASN A N 1
ATOM 3077 C CA . ASN A 1 404 ? -2.211 9.884 -19.055 1.00 60.41 404 ASN A CA 1
ATOM 3078 C C . ASN A 1 404 ? -3.353 10.470 -19.907 1.00 60.41 404 ASN A C 1
ATOM 3080 O O . ASN A 1 404 ? -4.519 10.126 -19.731 1.00 60.41 404 ASN A O 1
ATOM 3084 N N . VAL A 1 405 ? -3.058 11.309 -20.902 1.00 61.91 405 VAL A N 1
ATOM 3085 C CA . VAL A 1 405 ? -4.105 11.839 -21.801 1.00 61.91 405 VAL A CA 1
ATOM 3086 C C . VAL A 1 405 ? -4.808 10.740 -22.630 1.00 61.91 405 VAL A C 1
ATOM 3088 O O . VAL A 1 405 ? -5.914 10.936 -23.128 1.00 61.91 405 VAL A O 1
ATOM 3091 N N . ALA A 1 406 ? -4.196 9.555 -22.751 1.00 57.47 406 ALA A N 1
ATOM 3092 C CA . ALA A 1 406 ? -4.635 8.461 -23.624 1.00 57.47 406 ALA A CA 1
ATOM 3093 C C . ALA A 1 406 ? -5.991 7.816 -23.266 1.00 57.47 406 ALA A C 1
ATOM 3095 O O . ALA A 1 406 ? -6.593 7.184 -24.135 1.00 57.47 406 ALA A O 1
ATOM 3096 N N . CYS A 1 407 ? -6.479 7.958 -22.027 1.00 56.41 407 CYS A N 1
ATOM 3097 C CA . CYS A 1 407 ? -7.860 7.609 -21.667 1.00 56.41 407 CYS A CA 1
ATOM 3098 C C . CYS A 1 407 ? -8.739 8.838 -21.363 1.00 56.41 407 CYS A C 1
ATOM 3100 O O . CYS A 1 407 ? -9.921 8.823 -21.701 1.00 56.41 407 CYS A O 1
ATOM 3102 N N . LEU A 1 408 ? -8.144 9.942 -20.895 1.00 60.62 408 LEU A N 1
ATOM 3103 C CA . LEU A 1 408 ? -8.806 11.212 -20.559 1.00 60.62 408 LEU A CA 1
ATOM 3104 C C . LEU A 1 408 ? -9.198 12.084 -21.776 1.00 60.62 408 LEU A C 1
ATOM 3106 O O . LEU A 1 408 ? -8.959 13.294 -21.781 1.00 60.62 408 LEU A O 1
ATOM 3110 N N . THR A 1 409 ? -9.726 11.520 -22.869 1.00 49.19 409 THR A N 1
ATOM 3111 C CA . THR A 1 409 ? -10.143 12.330 -24.034 1.00 49.19 409 THR A CA 1
ATOM 3112 C C . THR A 1 409 ? -11.252 11.700 -24.876 1.00 49.19 409 THR A C 1
ATOM 3114 O O . THR A 1 409 ? -11.098 10.624 -25.455 1.00 49.19 409 THR A O 1
ATOM 3117 N N . ARG A 1 410 ? -12.308 12.487 -25.137 1.00 48.44 410 ARG A N 1
ATOM 3118 C CA . ARG A 1 410 ? -13.044 12.430 -26.412 1.00 48.44 410 ARG A CA 1
ATOM 3119 C C . ARG A 1 410 ? -13.230 13.810 -27.031 1.00 48.44 410 ARG A C 1
ATOM 3121 O O . ARG A 1 410 ? -13.945 14.659 -26.512 1.00 48.44 410 ARG A O 1
ATOM 3128 N N . LEU A 1 411 ? -12.689 13.980 -28.238 1.00 50.06 411 LEU A N 1
ATOM 3129 C CA . LEU A 1 411 ? -12.911 15.144 -29.104 1.00 50.06 411 LEU A CA 1
ATOM 3130 C C . LEU A 1 411 ? -14.297 15.102 -29.785 1.00 50.06 411 LEU A C 1
ATOM 3132 O O . LEU A 1 411 ? -14.405 15.137 -31.011 1.00 50.06 411 LEU A O 1
ATOM 3136 N N . SER A 1 412 ? -15.367 15.023 -28.990 1.00 45.06 412 SER A N 1
ATOM 3137 C CA . SER A 1 412 ? -16.755 15.157 -29.448 1.00 45.06 412 SER A CA 1
ATOM 3138 C C . SER A 1 412 ? -17.369 16.432 -28.875 1.00 45.06 412 SER A C 1
ATOM 3140 O O . SER A 1 412 ? -17.703 16.484 -27.694 1.00 45.06 412 SER A O 1
ATOM 3142 N N . GLN A 1 413 ? -17.540 17.468 -29.700 1.00 45.59 413 GLN A N 1
ATOM 3143 C CA . GLN A 1 413 ? -18.115 18.730 -29.226 1.00 45.59 413 GLN A CA 1
ATOM 3144 C C . GLN A 1 413 ? -19.584 18.539 -28.794 1.00 45.59 413 GLN A C 1
ATOM 3146 O O . GLN A 1 413 ? -20.367 17.963 -29.559 1.00 45.59 413 GLN A O 1
ATOM 3151 N N . PRO A 1 414 ? -20.004 19.033 -27.611 1.00 42.75 414 PRO A N 1
ATOM 3152 C CA . PRO A 1 414 ? -21.381 18.890 -27.144 1.00 42.75 414 PRO A CA 1
ATOM 3153 C C . PRO A 1 414 ? -22.412 19.423 -28.151 1.00 42.75 414 PRO A C 1
ATOM 3155 O O . PRO A 1 414 ? -22.365 20.576 -28.576 1.00 42.75 414 PRO A O 1
ATOM 3158 N N . GLY A 1 415 ? -23.361 18.564 -28.537 1.00 51.59 415 GLY A N 1
ATOM 3159 C CA . GLY A 1 415 ? -24.380 18.859 -29.553 1.00 51.59 415 GLY A CA 1
ATOM 3160 C C . GLY A 1 415 ? -24.006 18.469 -30.991 1.00 51.59 415 GLY A C 1
ATOM 3161 O O . GLY A 1 415 ? -24.863 18.544 -31.872 1.00 51.59 415 GLY A O 1
ATOM 3162 N N . CYS A 1 416 ? -22.779 18.007 -31.238 1.00 57.34 416 CYS A N 1
ATOM 3163 C CA . CYS A 1 416 ? -22.367 17.442 -32.520 1.00 57.34 416 CYS A CA 1
ATOM 3164 C C . CYS A 1 416 ? -22.619 15.930 -32.594 1.00 57.34 416 CYS A C 1
ATOM 3166 O O . CYS A 1 416 ? -22.505 15.204 -31.609 1.00 57.34 416 CYS A O 1
ATOM 3168 N N . THR A 1 417 ? -22.937 15.444 -33.794 1.00 72.00 417 THR A N 1
ATOM 3169 C CA . THR A 1 417 ? -23.097 14.014 -34.097 1.00 72.00 417 THR A CA 1
ATOM 3170 C C . THR A 1 417 ? -22.144 13.621 -35.211 1.00 72.00 417 THR A C 1
ATOM 3172 O O . THR A 1 417 ? -22.111 14.289 -36.245 1.00 72.00 417 THR A O 1
ATOM 3175 N N . TYR A 1 418 ? -21.420 12.523 -35.018 1.00 75.94 418 TYR A N 1
ATOM 3176 C CA . TYR A 1 418 ? -20.373 12.047 -35.916 1.00 75.94 418 TYR A CA 1
ATOM 3177 C C . TYR A 1 418 ? -20.726 10.656 -36.440 1.00 75.94 418 TYR A C 1
ATOM 3179 O O . TYR A 1 418 ? -21.369 9.866 -35.753 1.00 75.94 418 TYR A O 1
ATOM 3187 N N . SER A 1 419 ? -20.311 10.359 -37.666 1.00 84.94 419 SER A N 1
ATOM 3188 C CA . SER A 1 419 ? -20.363 9.013 -38.241 1.00 84.94 419 SER A CA 1
ATOM 3189 C C . SER A 1 419 ? -19.234 8.846 -39.249 1.00 84.94 419 SER A C 1
ATOM 3191 O O . SER A 1 419 ? -18.911 9.792 -39.973 1.00 84.94 419 SER A O 1
ATOM 3193 N N . ILE A 1 420 ? -18.625 7.661 -39.291 1.00 89.62 420 ILE A N 1
ATOM 3194 C CA . ILE A 1 420 ? -17.506 7.361 -40.192 1.00 89.62 420 ILE A CA 1
ATOM 3195 C C . ILE A 1 420 ? -17.900 6.369 -41.285 1.00 89.62 420 ILE A C 1
ATOM 3197 O O . ILE A 1 420 ? -18.724 5.479 -41.073 1.00 89.62 420 ILE A O 1
ATOM 3201 N N . SER A 1 421 ? -17.288 6.497 -42.463 1.00 89.00 421 SER A N 1
ATOM 3202 C CA . SER A 1 421 ? -17.484 5.549 -43.561 1.00 89.00 421 SER A CA 1
ATOM 3203 C C . SER A 1 421 ? -16.217 5.357 -44.407 1.00 89.00 421 SER A C 1
ATOM 3205 O O . SER A 1 421 ? -15.721 6.343 -44.964 1.00 89.00 421 SER A O 1
ATOM 3207 N N . PRO A 1 422 ? -15.745 4.109 -44.607 1.00 87.75 422 PRO A N 1
ATOM 3208 C CA . PRO A 1 422 ? -16.210 2.870 -43.966 1.00 87.75 422 PRO A CA 1
ATOM 3209 C C . PRO A 1 422 ? -15.651 2.719 -42.529 1.00 87.75 422 PRO A C 1
ATOM 3211 O O . PRO A 1 422 ? -14.532 3.161 -42.279 1.00 87.75 422 PRO A O 1
ATOM 3214 N N . PRO A 1 423 ? -16.370 2.057 -41.598 1.00 76.44 423 PRO A N 1
ATOM 3215 C CA . PRO A 1 423 ? -15.891 1.785 -40.233 1.00 76.44 423 PRO A CA 1
ATOM 3216 C C . PRO A 1 423 ? -14.906 0.602 -40.146 1.00 76.44 423 PRO A C 1
ATOM 3218 O O . PRO A 1 423 ? -14.362 0.308 -39.084 1.00 76.44 423 PRO A O 1
ATOM 3221 N N . THR A 1 424 ? -14.667 -0.111 -41.249 1.00 84.06 424 THR A N 1
ATOM 3222 C CA . THR A 1 424 ? -13.688 -1.203 -41.320 1.00 84.06 424 THR A CA 1
ATOM 3223 C C . THR A 1 424 ? -12.983 -1.179 -42.669 1.00 84.06 424 THR A C 1
ATOM 3225 O O . THR A 1 424 ? -13.639 -1.025 -43.701 1.00 84.06 424 THR A O 1
ATOM 3228 N N . GLN A 1 425 ? -11.659 -1.342 -42.672 1.00 82.81 425 GLN A N 1
ATOM 3229 C CA . GLN A 1 425 ? -10.841 -1.477 -43.881 1.00 82.81 425 GLN A CA 1
ATOM 3230 C C . GLN A 1 425 ? -9.852 -2.634 -43.722 1.00 82.81 425 GLN A C 1
ATOM 3232 O O . GLN A 1 425 ? -9.343 -2.881 -42.630 1.00 82.81 425 GLN A O 1
ATOM 3237 N N . VAL A 1 426 ? -9.598 -3.350 -44.820 1.00 83.00 426 VAL A N 1
ATOM 3238 C CA . VAL A 1 426 ? -8.765 -4.559 -44.847 1.00 83.00 426 VAL A CA 1
ATOM 3239 C C . VAL A 1 426 ? -7.645 -4.373 -45.865 1.00 83.00 426 VAL A C 1
ATOM 3241 O O . VAL A 1 426 ? -7.909 -4.077 -47.031 1.00 83.00 426 VAL A O 1
ATOM 3244 N N . PHE A 1 427 ? -6.404 -4.560 -45.426 1.00 84.31 427 PHE A N 1
ATOM 3245 C CA . PHE A 1 427 ? -5.193 -4.339 -46.213 1.00 84.31 427 PHE A CA 1
ATOM 3246 C C . PHE A 1 427 ? -4.442 -5.650 -46.486 1.00 84.31 427 PHE A C 1
ATOM 3248 O O . PHE A 1 427 ? -4.433 -6.552 -45.642 1.00 84.31 427 PHE A O 1
ATOM 3255 N N . PRO A 1 428 ? -3.767 -5.775 -47.643 1.00 74.12 428 PRO A N 1
ATOM 3256 C CA . PRO A 1 428 ? -2.820 -6.859 -47.870 1.00 74.12 428 PRO A CA 1
ATOM 3257 C C . PRO A 1 428 ? -1.583 -6.692 -46.974 1.00 74.12 428 PRO A C 1
ATOM 3259 O O . PRO A 1 428 ? -1.290 -5.602 -46.473 1.00 74.12 428 PRO A O 1
ATOM 3262 N N . SER A 1 429 ? -0.800 -7.759 -46.832 1.00 72.12 429 SER A N 1
ATOM 3263 C CA . SER A 1 429 ? 0.463 -7.742 -46.082 1.00 72.12 429 SER A CA 1
ATOM 3264 C C . SER A 1 429 ? 1.439 -6.663 -46.554 1.00 72.12 429 SER A C 1
ATOM 3266 O O . SER A 1 429 ? 2.103 -6.050 -45.734 1.00 72.12 429 SER A O 1
ATOM 3268 N N . VAL A 1 430 ? 1.465 -6.312 -47.842 1.00 76.62 430 VAL A N 1
ATOM 3269 C CA . VAL A 1 430 ? 2.322 -5.221 -48.356 1.00 76.62 430 VAL A CA 1
ATOM 3270 C C . VAL A 1 430 ? 1.936 -3.809 -47.873 1.00 76.62 430 VAL A C 1
ATOM 3272 O O . VAL A 1 430 ? 2.692 -2.870 -48.107 1.00 76.62 430 VAL A O 1
ATOM 3275 N N . GLY A 1 431 ? 0.793 -3.643 -47.197 1.00 86.38 431 GLY A N 1
ATOM 3276 C CA . GLY A 1 431 ? 0.291 -2.344 -46.737 1.00 86.38 431 GLY A CA 1
ATOM 3277 C C . GLY A 1 431 ? -0.445 -1.558 -47.827 1.00 86.38 431 GLY A C 1
ATOM 3278 O O . GLY A 1 431 ? -0.881 -2.120 -48.834 1.00 86.38 431 GLY A O 1
ATOM 3279 N N . GLY A 1 432 ? -0.617 -0.251 -47.616 1.00 88.56 432 GLY A N 1
ATOM 3280 C CA . GLY A 1 432 ? -1.277 0.648 -48.570 1.00 88.56 432 GLY A CA 1
ATOM 3281 C C . GLY A 1 432 ? -1.830 1.929 -47.940 1.00 88.56 432 GLY A C 1
ATOM 3282 O O . GLY A 1 432 ? -1.769 2.118 -46.730 1.00 88.56 432 GLY A O 1
ATOM 3283 N N . SER A 1 433 ? -2.388 2.821 -48.758 1.00 92.38 433 SER A N 1
ATOM 3284 C CA . SER A 1 433 ? -3.086 4.025 -48.280 1.00 92.38 433 SER A CA 1
ATOM 3285 C C . SER A 1 433 ? -4.569 3.746 -48.036 1.00 92.38 433 SER A C 1
ATOM 3287 O O . SER A 1 433 ? -5.220 3.115 -48.869 1.00 92.38 433 SER A O 1
ATOM 3289 N N . GLY A 1 434 ? -5.100 4.255 -46.927 1.00 90.12 434 GLY A N 1
ATOM 3290 C CA . GLY A 1 434 ? -6.520 4.239 -46.583 1.00 90.12 434 GLY A CA 1
ATOM 3291 C C . GLY A 1 434 ? -7.083 5.648 -46.424 1.00 90.12 434 GLY A C 1
ATOM 3292 O O . GLY A 1 434 ? -6.348 6.620 -46.233 1.00 90.12 434 GLY A O 1
ATOM 3293 N N . SER A 1 435 ? -8.404 5.764 -46.501 1.00 92.31 435 SER A N 1
ATOM 3294 C CA . SER A 1 435 ? -9.110 7.012 -46.211 1.00 92.31 435 SER A CA 1
ATOM 3295 C C . SER A 1 435 ? -10.484 6.730 -45.625 1.00 92.31 435 SER A C 1
ATOM 3297 O O . SER A 1 435 ? -11.170 5.789 -46.024 1.00 92.31 435 SER A O 1
ATOM 3299 N N . VAL A 1 436 ? -10.889 7.536 -44.651 1.00 92.44 436 VAL A N 1
ATOM 3300 C CA . VAL A 1 436 ? -12.175 7.418 -43.963 1.00 92.44 436 VAL A CA 1
ATOM 3301 C C . VAL A 1 436 ? -12.874 8.769 -43.994 1.00 92.44 436 VAL A C 1
ATOM 3303 O O . VAL A 1 436 ? -12.264 9.804 -43.732 1.00 92.44 436 VAL A O 1
ATOM 3306 N N . ASN A 1 437 ? -14.155 8.776 -44.356 1.00 92.50 437 ASN A N 1
ATOM 3307 C CA . ASN A 1 437 ? -14.955 9.995 -44.396 1.00 92.50 437 ASN A CA 1
ATOM 3308 C C . ASN A 1 437 ? -15.663 10.191 -43.056 1.00 92.50 437 ASN A C 1
ATOM 3310 O O . ASN A 1 437 ? -16.374 9.289 -42.616 1.00 92.50 437 ASN A O 1
ATOM 3314 N N . ILE A 1 438 ? -15.502 11.367 -42.454 1.00 91.62 438 ILE A N 1
ATOM 3315 C CA . ILE A 1 438 ? -16.189 11.806 -41.241 1.00 91.62 438 ILE A CA 1
ATOM 3316 C C . ILE A 1 438 ? -17.377 12.664 -41.676 1.00 91.62 438 ILE A C 1
ATOM 3318 O O . ILE A 1 438 ? -17.201 13.711 -42.298 1.00 91.62 438 ILE A O 1
ATOM 3322 N N . THR A 1 439 ? -18.593 12.246 -41.331 1.00 88.94 439 THR A N 1
ATOM 3323 C CA . THR A 1 439 ? -19.815 13.034 -41.538 1.00 88.94 439 THR A CA 1
ATOM 3324 C C . THR A 1 439 ? -20.259 13.634 -40.208 1.00 88.94 439 THR A C 1
ATOM 3326 O O . THR A 1 439 ? -20.571 12.901 -39.270 1.00 88.94 439 THR A O 1
ATOM 3329 N N . THR A 1 440 ? -20.275 14.966 -40.130 1.00 82.69 440 THR A N 1
ATOM 3330 C CA . THR A 1 440 ? -20.671 15.751 -38.948 1.00 82.69 440 THR A CA 1
ATOM 3331 C C . THR A 1 440 ? -21.194 17.146 -39.329 1.00 82.69 440 THR A C 1
ATOM 3333 O O . THR A 1 440 ? -21.062 17.589 -40.477 1.00 82.69 440 THR A O 1
ATOM 3336 N N . GLY A 1 441 ? -21.817 17.834 -38.369 1.00 73.31 441 GLY A N 1
ATOM 3337 C CA . GLY A 1 441 ? -22.448 19.145 -38.540 1.00 73.31 441 GLY A CA 1
ATOM 3338 C C . GLY A 1 441 ? -21.471 20.280 -38.879 1.00 73.31 441 GLY A C 1
ATOM 3339 O O . GLY A 1 441 ? -20.272 20.213 -38.617 1.00 73.31 441 GLY A O 1
ATOM 3340 N N . SER A 1 442 ? -21.982 21.364 -39.467 1.00 67.44 442 SER A N 1
ATOM 3341 C CA . SER A 1 442 ? -21.175 22.547 -39.792 1.00 67.44 442 SER A CA 1
ATOM 3342 C C . SER A 1 442 ? -20.674 23.242 -38.522 1.00 67.44 442 SER A C 1
ATOM 3344 O O . SER A 1 442 ? -21.484 23.746 -37.747 1.00 67.44 442 SER A O 1
ATOM 3346 N N . GLY A 1 443 ? -19.352 23.304 -38.346 1.00 60.28 443 GLY A N 1
ATOM 3347 C CA . GLY A 1 443 ? -18.699 23.858 -37.153 1.00 60.28 443 GLY A CA 1
ATOM 3348 C C . GLY A 1 443 ? -18.223 22.804 -36.148 1.00 60.28 443 GLY A C 1
ATOM 3349 O O . GLY A 1 443 ? -17.417 23.140 -35.291 1.00 60.28 443 GLY A O 1
ATOM 3350 N N . CYS A 1 444 ? -18.646 21.544 -36.292 1.00 61.97 444 CYS A N 1
ATOM 3351 C CA . CYS A 1 444 ? -18.228 20.446 -35.425 1.00 61.97 444 CYS A CA 1
ATOM 3352 C C . CYS A 1 444 ? -16.777 20.032 -35.702 1.00 61.97 444 CYS A C 1
ATOM 3354 O O . CYS A 1 444 ? -16.487 19.484 -36.768 1.00 61.97 444 CYS A O 1
ATOM 3356 N N . ALA A 1 445 ? -15.877 20.278 -34.753 1.00 62.22 445 ALA A N 1
ATOM 3357 C CA . ALA A 1 445 ? -14.501 19.787 -34.788 1.00 62.22 445 ALA A CA 1
ATOM 3358 C C . ALA A 1 445 ? -14.445 18.264 -34.583 1.00 62.22 445 ALA A C 1
ATOM 3360 O O . ALA A 1 445 ? -15.296 17.706 -33.891 1.00 62.22 445 ALA A O 1
ATOM 3361 N N . TRP A 1 446 ? -13.450 17.599 -35.165 1.00 71.56 446 TRP A N 1
ATOM 3362 C CA . TRP A 1 446 ? -13.133 16.185 -34.946 1.00 71.56 446 TRP A CA 1
ATOM 3363 C C . TRP A 1 446 ? -11.619 15.969 -34.932 1.00 71.56 446 TRP A C 1
ATOM 3365 O O . TRP A 1 446 ? -10.869 16.739 -35.535 1.00 71.56 446 TRP A O 1
ATOM 3375 N N . GLY A 1 447 ? -11.193 14.894 -34.271 1.00 61.69 447 GLY A N 1
ATOM 3376 C CA . GLY A 1 447 ? -9.815 14.418 -34.259 1.00 61.69 447 GLY A CA 1
ATOM 3377 C C . GLY A 1 447 ? -9.739 12.893 -34.316 1.00 61.69 447 GLY A C 1
ATOM 3378 O O . GLY A 1 447 ? -10.740 12.208 -34.097 1.00 61.69 447 GLY A O 1
ATOM 3379 N N . VAL A 1 448 ? -8.551 12.393 -34.632 1.00 60.81 448 VAL A N 1
ATOM 3380 C CA . VAL A 1 448 ? -8.160 10.982 -34.682 1.00 60.81 448 VAL A CA 1
ATOM 3381 C C . VAL A 1 448 ? -7.265 10.703 -33.473 1.00 60.81 448 VAL A C 1
ATOM 3383 O O . VAL A 1 448 ? -6.296 11.428 -33.259 1.00 60.81 448 VAL A O 1
ATOM 3386 N N . ALA A 1 449 ? -7.580 9.677 -32.684 1.00 54.50 449 ALA A N 1
ATOM 3387 C CA . ALA A 1 449 ? -6.719 9.234 -31.586 1.00 54.50 449 ALA A CA 1
ATOM 3388 C C . ALA A 1 449 ? -5.444 8.551 -32.118 1.00 54.50 449 ALA A C 1
ATOM 3390 O O . ALA A 1 449 ? -5.446 8.004 -33.224 1.00 54.50 449 ALA A O 1
ATOM 3391 N N . GLU A 1 450 ? -4.358 8.544 -31.338 1.00 49.38 450 GLU A N 1
ATOM 3392 C CA . GLU A 1 450 ? -3.148 7.816 -31.738 1.00 49.38 450 GLU A CA 1
ATOM 3393 C C . GLU A 1 450 ? -3.429 6.312 -31.897 1.00 49.38 450 GLU A C 1
ATOM 3395 O O . GLU A 1 450 ? -4.184 5.703 -31.138 1.00 49.38 450 GLU A O 1
ATOM 3400 N N . GLY A 1 451 ? -2.848 5.721 -32.942 1.00 53.88 451 GLY A N 1
ATOM 3401 C CA . GLY A 1 451 ? -3.038 4.319 -33.309 1.00 53.88 451 GLY A CA 1
ATOM 3402 C C . GLY A 1 451 ? -1.746 3.512 -33.209 1.00 53.88 451 GLY A C 1
ATOM 3403 O O . GLY A 1 451 ? -0.685 4.024 -32.861 1.00 53.88 451 GLY A O 1
ATOM 3404 N N . ALA A 1 452 ? -1.818 2.229 -33.568 1.00 58.25 452 ALA A N 1
ATOM 3405 C CA . ALA A 1 452 ? -0.633 1.378 -33.619 1.00 58.25 452 ALA A CA 1
ATOM 3406 C C . ALA A 1 452 ? 0.419 1.936 -34.596 1.00 58.25 452 ALA A C 1
ATOM 3408 O O . ALA A 1 452 ? 0.082 2.395 -35.685 1.00 58.25 452 ALA A O 1
ATOM 3409 N N . THR A 1 453 ? 1.700 1.806 -34.242 1.00 63.19 453 THR A N 1
ATOM 3410 C CA . THR A 1 453 ? 2.865 2.407 -34.932 1.00 63.19 453 THR A CA 1
ATOM 3411 C C . THR A 1 453 ? 3.029 2.044 -36.416 1.00 63.19 453 THR A C 1
ATOM 3413 O O . THR A 1 453 ? 3.805 2.679 -37.127 1.00 63.19 453 THR A O 1
ATOM 3416 N N . TRP A 1 454 ? 2.295 1.043 -36.907 1.00 70.56 454 TRP A N 1
ATOM 3417 C CA . TRP A 1 454 ? 2.228 0.650 -38.317 1.00 70.56 454 TRP A CA 1
ATOM 3418 C C . TRP A 1 454 ? 1.080 1.317 -39.103 1.00 70.56 454 TRP A C 1
ATOM 3420 O O . TRP A 1 454 ? 0.888 0.997 -40.278 1.00 70.56 454 TRP A O 1
ATOM 3430 N N . VAL A 1 455 ? 0.340 2.253 -38.499 1.00 77.69 455 VAL A N 1
ATOM 3431 C CA . VAL A 1 455 ? -0.646 3.123 -39.157 1.00 77.69 455 VAL A CA 1
ATOM 3432 C C . VAL A 1 455 ? -0.290 4.588 -38.897 1.00 77.69 455 VAL A C 1
ATOM 3434 O O . VAL A 1 455 ? -0.170 5.012 -37.754 1.00 77.69 455 VAL A O 1
ATOM 3437 N N . THR A 1 456 ? -0.153 5.390 -39.954 1.00 83.44 456 THR A N 1
ATOM 3438 C CA . THR A 1 456 ? 0.188 6.820 -39.852 1.00 83.44 456 THR A CA 1
ATOM 3439 C C . THR A 1 456 ? -0.868 7.670 -40.545 1.00 83.44 456 THR A C 1
ATOM 3441 O O . THR A 1 456 ? -1.094 7.506 -41.746 1.00 83.44 456 THR A O 1
ATOM 3444 N N . PHE A 1 457 ? -1.500 8.588 -39.811 1.00 84.12 457 PHE A N 1
ATOM 3445 C CA . PHE A 1 457 ? -2.462 9.550 -40.353 1.00 84.12 457 PHE A CA 1
ATOM 3446 C C . PHE A 1 457 ? -1.760 10.802 -40.897 1.00 84.12 457 PHE A C 1
ATOM 3448 O O . PHE A 1 457 ? -0.694 11.195 -40.435 1.00 84.12 457 PHE A O 1
ATOM 3455 N N . THR A 1 458 ? -2.365 11.430 -41.906 1.00 74.56 458 THR A N 1
ATOM 3456 C CA . THR A 1 458 ? -1.890 12.675 -42.546 1.00 74.56 458 THR A CA 1
ATOM 3457 C C . THR A 1 458 ? -2.989 13.745 -42.599 1.00 74.56 458 THR A C 1
ATOM 3459 O O . THR A 1 458 ? -2.968 14.646 -43.437 1.00 74.56 458 THR A O 1
ATOM 3462 N N . GLY A 1 459 ? -4.001 13.578 -41.753 1.00 65.75 459 GLY A N 1
ATOM 3463 C CA . GLY A 1 459 ? -5.190 14.408 -41.593 1.00 65.75 459 GLY A CA 1
ATOM 3464 C C . GLY A 1 459 ? -5.869 13.963 -40.305 1.00 65.75 459 GLY A C 1
ATOM 3465 O O . GLY A 1 459 ? -6.910 13.314 -40.346 1.00 65.75 459 GLY A O 1
ATOM 3466 N N . ASP A 1 460 ? -5.174 14.208 -39.196 1.00 68.81 460 ASP A N 1
ATOM 3467 C CA . ASP A 1 460 ? -5.513 13.807 -37.824 1.00 68.81 460 ASP A CA 1
ATOM 3468 C C . ASP A 1 460 ? -6.655 14.628 -37.205 1.00 68.81 460 ASP A C 1
ATOM 3470 O O . ASP A 1 460 ? -7.202 14.248 -36.176 1.00 68.81 460 ASP A O 1
ATOM 3474 N N . SER A 1 461 ? -7.027 15.747 -37.822 1.00 72.12 461 SER A N 1
ATOM 3475 C CA . SER A 1 461 ? -7.953 16.724 -37.262 1.00 72.12 461 SER A CA 1
ATOM 3476 C C . SER A 1 461 ? -8.688 17.508 -38.352 1.00 72.12 461 SER A C 1
ATOM 3478 O O . SER A 1 461 ? -8.219 17.648 -39.486 1.00 72.12 461 SER A O 1
ATOM 3480 N N . GLY A 1 462 ? -9.871 18.030 -38.021 1.00 69.44 462 GLY A N 1
ATOM 3481 C CA . GLY A 1 462 ? -10.681 18.814 -38.950 1.00 69.44 462 GLY A CA 1
ATOM 3482 C C . GLY A 1 462 ? -11.921 19.443 -38.317 1.00 69.44 462 GLY A C 1
ATOM 3483 O O . GLY A 1 462 ? -12.183 19.292 -37.126 1.00 69.44 462 GLY A O 1
ATOM 3484 N N . ALA A 1 463 ? -12.693 20.177 -39.124 1.00 74.06 463 ALA A N 1
ATOM 3485 C CA . ALA A 1 463 ? -13.935 20.819 -38.695 1.00 74.06 463 ALA A CA 1
ATOM 3486 C C . ALA A 1 463 ? -15.001 20.786 -39.800 1.00 74.06 463 ALA A C 1
ATOM 3488 O O . ALA A 1 463 ? -14.732 21.119 -40.955 1.00 74.06 463 ALA A O 1
ATOM 3489 N N . GLY A 1 464 ? -16.226 20.402 -39.435 1.00 75.75 464 GLY A N 1
ATOM 3490 C CA . GLY A 1 464 ? -17.260 19.999 -40.387 1.00 75.75 464 GLY A CA 1
ATOM 3491 C C . GLY A 1 464 ? -16.989 18.618 -40.995 1.00 75.75 464 GLY A C 1
ATOM 3492 O O . GLY A 1 464 ? -15.997 17.965 -40.681 1.00 75.75 464 GLY A O 1
ATOM 3493 N N . SER A 1 465 ? -17.881 18.153 -41.872 1.00 87.81 465 SER A N 1
ATOM 3494 C CA . SER A 1 465 ? -17.671 16.888 -42.594 1.00 87.81 465 SER A CA 1
ATOM 3495 C C . SER A 1 465 ? -16.395 16.931 -43.452 1.00 87.81 465 SER A C 1
ATOM 3497 O O . SER A 1 465 ? -16.154 17.921 -44.144 1.00 87.81 465 SER A O 1
ATOM 3499 N N . GLY A 1 466 ? -15.600 15.859 -43.436 1.00 84.94 466 GLY A N 1
ATOM 3500 C CA . GLY A 1 466 ? -14.288 15.793 -44.089 1.00 84.94 466 GLY A CA 1
ATOM 3501 C C . GLY A 1 466 ? -13.755 14.365 -44.243 1.00 84.94 466 GLY A C 1
ATOM 3502 O O . GLY A 1 466 ? -14.507 13.400 -44.119 1.00 84.94 466 GLY A O 1
ATOM 3503 N N . THR A 1 467 ? -12.457 14.222 -44.515 1.00 89.81 467 THR A N 1
ATOM 3504 C CA . THR A 1 467 ? -11.814 12.923 -44.777 1.00 89.81 467 THR A CA 1
ATOM 3505 C C . THR A 1 467 ? -10.458 12.854 -44.079 1.00 89.81 467 THR A C 1
ATOM 3507 O O . THR A 1 467 ? -9.573 13.652 -44.391 1.00 89.81 467 THR A O 1
ATOM 3510 N N . ALA A 1 468 ? -10.273 11.879 -43.190 1.00 84.94 468 ALA A N 1
ATOM 3511 C CA . ALA A 1 468 ? -8.965 11.540 -42.640 1.00 84.94 468 ALA A CA 1
ATOM 3512 C C . ALA A 1 468 ? -8.275 10.532 -43.572 1.00 84.94 468 ALA A C 1
ATOM 3514 O O . ALA A 1 468 ? -8.868 9.527 -43.971 1.00 84.94 468 ALA A O 1
ATOM 3515 N N . ASN A 1 469 ? -7.025 10.812 -43.943 1.00 90.50 469 ASN A N 1
ATOM 3516 C CA . ASN A 1 469 ? -6.215 9.955 -44.812 1.00 90.50 469 ASN A CA 1
ATOM 3517 C C . ASN A 1 469 ? -5.079 9.338 -43.998 1.00 90.50 469 ASN A C 1
ATOM 3519 O O . ASN A 1 469 ? -4.518 10.006 -43.128 1.00 90.50 469 ASN A O 1
ATOM 3523 N N . TYR A 1 470 ? -4.740 8.083 -44.284 1.00 91.31 470 TYR A N 1
ATOM 3524 C CA . TYR A 1 470 ? -3.710 7.349 -43.558 1.00 91.31 470 TYR A CA 1
ATOM 3525 C C . TYR A 1 470 ? -2.943 6.366 -44.445 1.00 91.31 470 TYR A C 1
ATOM 3527 O O . TYR A 1 470 ? -3.339 6.038 -45.566 1.00 91.31 470 TYR A O 1
ATOM 3535 N N . THR A 1 471 ? -1.821 5.882 -43.927 1.00 90.88 471 THR A N 1
ATOM 3536 C CA . THR A 1 471 ? -0.981 4.856 -44.549 1.00 90.88 471 THR A CA 1
ATOM 3537 C C . THR A 1 471 ? -0.771 3.702 -43.584 1.00 90.88 471 THR A C 1
ATOM 3539 O O . THR A 1 471 ? -0.485 3.911 -42.411 1.00 90.88 471 THR A O 1
ATOM 3542 N N . VAL A 1 472 ? -0.945 2.485 -44.090 1.00 89.44 472 VAL A N 1
ATOM 3543 C CA . VAL A 1 472 ? -0.718 1.219 -43.396 1.00 89.4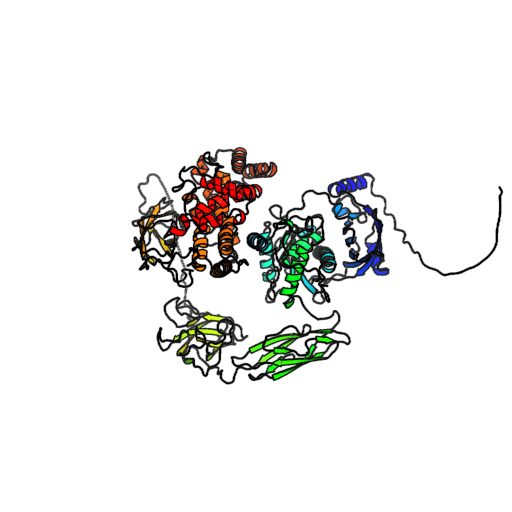4 472 VAL A CA 1
ATOM 3544 C C . VAL A 1 472 ? 0.617 0.667 -43.883 1.00 89.44 472 VAL A C 1
ATOM 3546 O O . VAL A 1 472 ? 0.778 0.396 -45.077 1.00 89.44 472 VAL A O 1
ATOM 3549 N N . GLY A 1 473 ? 1.579 0.526 -42.974 1.00 84.19 473 GLY A N 1
ATOM 3550 C CA . GLY A 1 473 ? 2.904 -0.022 -43.256 1.00 84.19 473 GLY A CA 1
ATOM 3551 C C . GLY A 1 473 ? 2.867 -1.511 -43.609 1.00 84.19 473 GLY A C 1
ATOM 3552 O O . GLY A 1 473 ? 1.889 -2.211 -43.345 1.00 84.19 473 GLY A O 1
ATOM 3553 N N . ALA A 1 474 ? 3.947 -2.020 -44.201 1.00 79.06 474 ALA A N 1
ATOM 3554 C CA . ALA A 1 474 ? 4.056 -3.439 -44.533 1.00 79.06 474 ALA A CA 1
ATOM 3555 C C . ALA A 1 474 ? 4.021 -4.335 -43.276 1.00 79.06 474 ALA A C 1
ATOM 3557 O O . ALA A 1 474 ? 4.460 -3.949 -42.188 1.00 79.06 474 ALA A O 1
ATOM 3558 N N . ASN A 1 475 ? 3.478 -5.536 -43.440 1.00 75.81 475 ASN A N 1
ATOM 3559 C CA . ASN A 1 475 ? 3.381 -6.599 -42.456 1.00 75.81 475 ASN A CA 1
ATOM 3560 C C . ASN A 1 475 ? 4.136 -7.832 -42.961 1.00 75.81 475 ASN A C 1
ATOM 3562 O O . ASN A 1 475 ? 3.750 -8.435 -43.963 1.00 75.81 475 ASN A O 1
ATOM 3566 N N . ASN A 1 476 ? 5.188 -8.213 -42.240 1.00 64.19 476 ASN A N 1
ATOM 3567 C CA . ASN A 1 476 ? 6.030 -9.357 -42.590 1.00 64.19 476 ASN A CA 1
ATOM 3568 C C . ASN A 1 476 ? 5.701 -10.615 -41.756 1.00 64.19 476 ASN A C 1
ATOM 3570 O O . ASN A 1 476 ? 6.158 -11.700 -42.108 1.00 64.19 476 ASN A O 1
ATOM 3574 N N . GLY A 1 477 ? 4.901 -10.483 -40.689 1.00 62.62 477 GLY A N 1
ATOM 3575 C CA . GLY A 1 477 ? 4.505 -11.578 -39.794 1.00 62.62 477 GLY A CA 1
ATOM 3576 C C . GLY A 1 477 ? 3.065 -12.059 -40.007 1.00 62.62 477 GLY A C 1
ATOM 3577 O O . GLY A 1 477 ? 2.500 -11.934 -41.100 1.00 62.62 477 GLY A O 1
ATOM 3578 N N . GLY A 1 478 ? 2.470 -12.603 -38.941 1.00 59.16 478 GLY A N 1
ATOM 3579 C CA . GLY A 1 478 ? 1.070 -13.048 -38.897 1.00 59.16 478 GLY A CA 1
ATOM 3580 C C . GLY A 1 478 ? 0.040 -11.928 -39.119 1.00 59.16 478 GLY A C 1
ATOM 3581 O O . GLY A 1 478 ? 0.379 -10.750 -39.224 1.00 59.16 478 GLY A O 1
ATOM 3582 N N . ALA A 1 479 ? -1.242 -12.284 -39.232 1.00 64.50 479 ALA A N 1
ATOM 3583 C CA . ALA A 1 479 ? -2.311 -11.305 -39.449 1.00 64.50 479 ALA A CA 1
ATOM 3584 C C . ALA A 1 479 ? -2.476 -10.389 -38.224 1.00 64.50 479 ALA A C 1
ATOM 3586 O O . ALA A 1 479 ? -2.444 -10.861 -37.091 1.00 64.50 479 ALA A O 1
ATOM 3587 N N . ARG A 1 480 ? -2.676 -9.086 -38.453 1.00 69.56 480 ARG A N 1
ATOM 3588 C CA . ARG A 1 480 ? -2.764 -8.068 -37.392 1.00 69.56 480 ARG A CA 1
ATOM 3589 C C . ARG A 1 480 ? -3.951 -7.132 -37.593 1.00 69.56 480 ARG A C 1
ATOM 3591 O O . ARG A 1 480 ? -4.425 -6.947 -38.713 1.00 69.56 480 ARG A O 1
ATOM 3598 N N . SER A 1 481 ? -4.436 -6.532 -36.512 1.00 70.44 481 SER A N 1
ATOM 3599 C CA . SER A 1 481 ? -5.560 -5.594 -36.533 1.00 70.44 481 SER A CA 1
ATOM 3600 C C . SER A 1 481 ? -5.353 -4.492 -35.500 1.00 70.44 481 SER A C 1
ATOM 3602 O O . SER A 1 481 ? -4.716 -4.717 -34.477 1.00 70.44 481 SER A O 1
ATOM 3604 N N . VAL A 1 482 ? -5.916 -3.313 -35.754 1.00 64.50 482 VAL A N 1
ATOM 3605 C CA . VAL A 1 482 ? -6.008 -2.206 -34.793 1.00 64.50 482 VAL A CA 1
ATOM 3606 C C . VAL A 1 482 ? -7.385 -1.550 -34.898 1.00 64.50 482 VAL A C 1
ATOM 3608 O O . VAL A 1 482 ? -8.021 -1.601 -35.953 1.00 64.50 482 VAL A O 1
ATOM 3611 N N . VAL A 1 483 ? -7.853 -0.939 -33.812 1.00 61.59 483 VAL A N 1
ATOM 3612 C CA . VAL A 1 483 ? -9.000 -0.024 -33.818 1.00 61.59 483 VAL A CA 1
ATOM 3613 C C . VAL A 1 483 ? -8.481 1.371 -33.487 1.00 61.59 483 VAL A C 1
ATOM 3615 O O . VAL A 1 483 ? -7.720 1.526 -32.538 1.00 61.59 483 VAL A O 1
ATOM 3618 N N . VAL A 1 484 ? -8.871 2.366 -34.279 1.00 61.44 484 VAL A N 1
ATOM 3619 C CA . VAL A 1 484 ? -8.512 3.779 -34.095 1.00 61.44 484 VAL A CA 1
ATOM 3620 C C . VAL A 1 484 ? -9.800 4.571 -33.896 1.00 61.44 484 VAL A C 1
ATOM 3622 O O . VAL A 1 484 ? -10.722 4.442 -34.703 1.00 61.44 484 VAL A O 1
ATOM 3625 N N . ASP A 1 485 ? -9.896 5.371 -32.834 1.00 60.06 485 ASP A N 1
ATOM 3626 C CA . ASP A 1 485 ? -11.067 6.226 -32.607 1.00 60.06 485 ASP A CA 1
ATOM 3627 C C . ASP A 1 485 ? -10.978 7.526 -33.418 1.00 60.06 485 ASP A C 1
ATOM 3629 O O . ASP A 1 485 ? -9.916 8.142 -33.528 1.00 60.06 485 ASP A O 1
ATOM 3633 N N . ILE A 1 486 ? -12.107 7.935 -34.000 1.00 72.31 486 ILE A N 1
ATOM 3634 C CA . ILE A 1 486 ? -12.254 9.197 -34.726 1.00 72.31 486 ILE A CA 1
ATOM 3635 C C . ILE A 1 486 ? -13.526 9.897 -34.238 1.00 72.31 486 ILE A C 1
ATOM 3637 O O . ILE A 1 486 ? -14.632 9.555 -34.658 1.00 72.31 486 ILE A O 1
ATOM 3641 N N . ALA A 1 487 ? -13.370 10.877 -33.344 1.00 60.72 487 ALA A N 1
ATOM 3642 C CA . ALA A 1 487 ? -14.460 11.605 -32.679 1.00 60.72 487 ALA A CA 1
ATOM 3643 C C . ALA A 1 487 ? -15.556 10.696 -32.068 1.00 60.72 487 ALA A C 1
ATOM 3645 O O . ALA A 1 487 ? -16.755 10.927 -32.246 1.00 60.72 487 ALA A O 1
ATOM 3646 N N . GLY A 1 488 ? -15.146 9.648 -31.349 1.00 53.97 488 GLY A N 1
ATOM 3647 C CA . GLY A 1 488 ? -16.033 8.673 -30.712 1.00 53.97 488 GLY A CA 1
ATOM 3648 C C . GLY A 1 488 ? -16.586 7.613 -31.667 1.00 53.97 488 GLY A C 1
ATOM 3649 O O . GLY A 1 488 ? -17.666 7.073 -31.412 1.00 53.97 488 GLY A O 1
ATOM 3650 N N . GLN A 1 489 ? -15.920 7.356 -32.797 1.00 71.56 489 GLN A N 1
ATOM 3651 C CA . GLN A 1 489 ? -16.310 6.353 -33.793 1.00 71.56 489 GLN A CA 1
ATOM 3652 C C . GLN A 1 489 ? -15.135 5.400 -34.096 1.00 71.56 489 GLN A C 1
ATOM 3654 O O . GLN A 1 489 ? -14.091 5.867 -34.555 1.00 71.56 489 GLN A O 1
ATOM 3659 N N . PRO A 1 490 ? -15.284 4.073 -33.904 1.00 66.88 490 PRO A N 1
ATOM 3660 C CA . PRO A 1 490 ? -14.184 3.122 -34.059 1.00 66.88 490 PRO A CA 1
ATOM 3661 C C . PRO A 1 490 ? -13.947 2.727 -35.526 1.00 66.88 490 PRO A C 1
ATOM 3663 O O . PRO A 1 490 ? -14.753 2.017 -36.132 1.00 66.88 490 PRO A O 1
ATOM 3666 N N . LEU A 1 491 ? -12.803 3.125 -36.085 1.00 80.75 491 LEU A N 1
ATOM 3667 C CA . LEU A 1 491 ? -12.288 2.620 -37.357 1.00 80.75 491 LEU A CA 1
ATOM 3668 C C . LEU A 1 491 ? -11.445 1.362 -37.114 1.00 80.75 491 LEU A C 1
ATOM 3670 O O . LEU A 1 491 ? -10.354 1.433 -36.555 1.00 80.75 491 LEU A O 1
ATOM 3674 N N . THR A 1 492 ? -11.909 0.210 -37.593 1.00 79.12 492 THR A N 1
ATOM 3675 C CA . THR A 1 492 ? -11.131 -1.040 -37.556 1.00 79.12 492 THR A CA 1
ATOM 3676 C C . THR A 1 492 ? -10.242 -1.161 -38.798 1.00 79.12 492 THR A C 1
ATOM 3678 O O . THR A 1 492 ? -10.739 -1.143 -39.926 1.00 79.12 492 THR A O 1
ATOM 3681 N N . ILE A 1 493 ? -8.934 -1.330 -38.613 1.00 83.56 493 ILE A N 1
ATOM 3682 C CA . ILE A 1 493 ? -7.956 -1.552 -39.686 1.00 83.56 493 ILE A CA 1
ATOM 3683 C C . ILE A 1 493 ? -7.367 -2.951 -39.511 1.00 83.56 493 ILE A C 1
ATOM 3685 O O . ILE A 1 493 ? -6.582 -3.195 -38.598 1.00 83.56 493 ILE A O 1
ATOM 3689 N N . GLN A 1 494 ? -7.739 -3.866 -40.403 1.00 79.31 494 GLN A N 1
ATOM 3690 C CA . GLN A 1 494 ? -7.202 -5.226 -40.467 1.00 79.31 494 GLN A CA 1
ATOM 3691 C C . GLN A 1 494 ? -6.117 -5.315 -41.540 1.00 79.31 494 GLN A C 1
ATOM 3693 O O . GLN A 1 494 ? -6.240 -4.713 -42.608 1.00 79.31 494 GLN A O 1
ATOM 3698 N N . GLN A 1 495 ? -5.080 -6.110 -41.297 1.00 85.00 495 GLN A N 1
ATOM 3699 C CA . GLN A 1 495 ? -4.021 -6.376 -42.260 1.00 85.00 495 GLN A CA 1
ATOM 3700 C C . GLN A 1 495 ? -3.682 -7.868 -42.306 1.00 85.00 495 GLN A C 1
ATOM 3702 O O . GLN A 1 495 ? -3.406 -8.499 -41.285 1.00 85.00 495 GLN A O 1
ATOM 3707 N N . ALA A 1 496 ? -3.699 -8.430 -43.514 1.00 71.81 496 ALA A N 1
ATOM 3708 C CA . ALA A 1 496 ? -3.432 -9.844 -43.741 1.00 71.81 496 ALA A CA 1
ATOM 3709 C C . ALA A 1 496 ? -2.009 -10.253 -43.314 1.00 71.81 496 ALA A C 1
ATOM 3711 O O . ALA A 1 496 ? -1.074 -9.443 -43.345 1.00 71.81 496 ALA A O 1
ATOM 3712 N N . ALA A 1 497 ? -1.856 -11.532 -42.961 1.00 60.97 497 ALA A N 1
ATOM 3713 C CA . ALA A 1 497 ? -0.561 -12.173 -42.755 1.00 60.97 497 ALA A CA 1
ATOM 3714 C C . ALA A 1 497 ? 0.304 -12.112 -44.025 1.00 60.97 497 ALA A C 1
ATOM 3716 O O . ALA A 1 497 ? -0.219 -12.006 -45.143 1.00 60.97 497 ALA A O 1
ATOM 3717 N N . SER A 1 498 ? 1.625 -12.210 -43.869 1.00 64.25 498 SER A N 1
ATOM 3718 C CA . SER A 1 498 ? 2.518 -12.408 -45.011 1.00 64.25 498 SER A CA 1
ATOM 3719 C C . SER A 1 498 ? 2.207 -13.733 -45.730 1.00 64.25 498 SER A C 1
ATOM 3721 O O . SER A 1 498 ? 1.574 -14.637 -45.181 1.00 64.25 498 SER A O 1
ATOM 3723 N N . ALA A 1 499 ? 2.615 -13.849 -46.996 1.00 55.69 499 ALA A N 1
ATOM 3724 C CA . ALA A 1 499 ? 2.239 -14.981 -47.851 1.00 55.69 499 ALA A CA 1
ATOM 3725 C C . ALA A 1 499 ? 2.851 -16.334 -47.423 1.00 55.69 499 ALA A C 1
ATOM 3727 O O . ALA A 1 499 ? 2.543 -17.353 -48.041 1.00 55.69 499 ALA A O 1
ATOM 3728 N N . ASN A 1 500 ? 3.693 -16.340 -46.385 1.00 56.66 500 ASN A N 1
ATOM 3729 C CA . ASN A 1 500 ? 4.397 -17.516 -45.884 1.00 56.66 500 ASN A CA 1
ATOM 3730 C C . ASN A 1 500 ? 3.653 -18.201 -44.715 1.00 56.66 500 ASN A C 1
ATOM 3732 O O . ASN A 1 500 ? 4.001 -19.323 -44.369 1.00 56.66 500 ASN A O 1
ATOM 3736 N N . CYS A 1 501 ? 2.631 -17.575 -44.110 1.00 63.16 501 CYS A N 1
ATOM 3737 C CA . CYS A 1 501 ? 1.996 -18.098 -42.890 1.00 63.16 501 CYS A CA 1
ATOM 3738 C C . CYS A 1 501 ? 0.796 -19.013 -43.217 1.00 63.16 501 CYS A C 1
ATOM 3740 O O . CYS A 1 501 ? -0.354 -18.565 -43.242 1.00 63.16 501 CYS A O 1
ATOM 3742 N N . THR A 1 502 ? 1.035 -20.298 -43.493 1.00 69.00 502 THR A N 1
ATOM 3743 C CA . THR A 1 502 ? -0.039 -21.278 -43.755 1.00 69.00 502 THR A CA 1
ATOM 3744 C C . THR A 1 502 ? -0.537 -21.966 -42.484 1.00 69.00 502 THR A C 1
ATOM 3746 O O . THR A 1 502 ? 0.242 -22.597 -41.782 1.00 69.00 502 THR A O 1
ATOM 3749 N N . ILE A 1 503 ? -1.849 -21.911 -42.228 1.00 80.19 503 ILE A N 1
ATOM 3750 C CA . ILE A 1 503 ? -2.489 -22.577 -41.080 1.00 80.19 503 ILE A CA 1
ATOM 3751 C C . ILE A 1 503 ? -2.873 -24.023 -41.439 1.00 80.19 503 ILE A C 1
ATOM 3753 O O . ILE A 1 503 ? -3.626 -24.252 -42.389 1.00 80.19 503 ILE A O 1
ATOM 3757 N N . THR A 1 504 ? -2.409 -24.990 -40.646 1.00 88.69 504 THR A N 1
ATOM 3758 C CA . THR A 1 504 ? -2.595 -26.434 -40.865 1.00 88.69 504 THR A CA 1
ATOM 3759 C C . THR A 1 504 ? -3.688 -27.026 -39.955 1.00 88.69 504 THR A C 1
ATOM 3761 O O . THR A 1 504 ? -3.575 -26.973 -38.731 1.00 88.69 504 THR A O 1
ATOM 3764 N N . PRO A 1 505 ? -4.764 -27.639 -40.484 1.00 89.94 505 PRO A N 1
ATOM 3765 C CA . PRO A 1 505 ? -5.777 -28.281 -39.643 1.00 89.94 505 PRO A CA 1
ATOM 3766 C C . PRO A 1 505 ? -5.236 -29.492 -38.862 1.00 89.94 505 PRO A C 1
ATOM 3768 O O . PRO A 1 505 ? -4.590 -30.359 -39.448 1.00 89.94 505 PRO A O 1
ATOM 3771 N N . ILE A 1 506 ? -5.563 -29.593 -37.568 1.00 92.38 506 ILE A N 1
ATOM 3772 C CA . ILE A 1 506 ? -5.215 -30.727 -36.694 1.00 92.38 506 ILE A CA 1
ATOM 3773 C C . ILE A 1 506 ? -6.447 -31.230 -35.923 1.00 92.38 506 ILE A C 1
ATOM 3775 O O . ILE A 1 506 ? -7.283 -30.449 -35.469 1.00 92.38 506 ILE A O 1
ATOM 3779 N N . GLY A 1 507 ? -6.594 -32.551 -35.803 1.00 89.31 507 GLY A N 1
ATOM 3780 C CA . GLY A 1 507 ? -7.693 -33.209 -35.090 1.00 89.31 507 GLY A CA 1
ATOM 3781 C C . GLY A 1 507 ? -7.296 -33.782 -33.727 1.00 89.31 507 GLY A C 1
ATOM 3782 O O . GLY A 1 507 ? -6.125 -34.035 -33.451 1.00 89.31 507 GLY A O 1
ATOM 3783 N N . PHE A 1 508 ? -8.287 -34.051 -32.874 1.00 88.31 508 PHE A N 1
ATOM 3784 C CA . PHE A 1 508 ? -8.065 -34.761 -31.611 1.00 88.31 508 PHE A CA 1
ATOM 3785 C C . PHE A 1 508 ? -7.531 -36.182 -31.858 1.00 88.31 508 PHE A C 1
ATOM 3787 O O . PHE A 1 508 ? -8.043 -36.912 -32.707 1.00 88.31 508 PHE A O 1
ATOM 3794 N N . GLY A 1 509 ? -6.508 -36.573 -31.098 1.00 84.62 509 GLY A N 1
ATOM 3795 C CA . GLY A 1 509 ? -5.772 -37.825 -31.268 1.00 84.62 509 GLY A CA 1
ATOM 3796 C C . GLY A 1 509 ? -4.745 -37.806 -32.406 1.00 84.62 509 GLY A C 1
ATOM 3797 O O . GLY A 1 509 ? -4.228 -38.867 -32.748 1.00 84.62 509 GLY A O 1
ATOM 3798 N N . GLN A 1 510 ? -4.459 -36.646 -33.011 1.00 90.25 510 GLN A N 1
ATOM 3799 C CA . GLN A 1 510 ? -3.449 -36.512 -34.063 1.00 90.25 510 GLN A CA 1
ATOM 3800 C C . GLN A 1 510 ? -2.171 -35.842 -33.557 1.00 90.25 510 GLN A C 1
ATOM 3802 O O . GLN A 1 510 ? -2.211 -34.913 -32.749 1.00 90.25 510 GLN A O 1
ATOM 3807 N N . THR A 1 511 ? -1.052 -36.293 -34.121 1.00 92.69 511 THR A N 1
ATOM 3808 C CA . THR A 1 511 ? 0.250 -35.625 -34.084 1.00 92.69 511 THR A CA 1
ATOM 3809 C C . THR A 1 511 ? 0.560 -35.113 -35.487 1.00 92.69 511 THR A C 1
ATOM 3811 O O . THR A 1 511 ? 0.463 -35.881 -36.448 1.00 92.69 511 THR A O 1
ATOM 3814 N N . SER A 1 512 ? 0.937 -33.843 -35.610 1.00 91.88 512 SER A N 1
ATOM 3815 C CA . SER A 1 512 ? 1.566 -33.288 -36.812 1.00 91.88 512 SER A CA 1
ATOM 3816 C C . SER A 1 512 ? 3.049 -33.065 -36.549 1.00 91.88 512 SER A C 1
ATOM 3818 O O . SER A 1 512 ? 3.427 -32.736 -35.428 1.00 91.88 512 SER A O 1
ATOM 3820 N N . ASN A 1 513 ? 3.878 -33.212 -37.577 1.00 91.12 513 ASN A N 1
ATOM 3821 C CA . ASN A 1 513 ? 5.291 -32.843 -37.524 1.00 91.12 513 ASN A CA 1
ATOM 3822 C C . ASN A 1 513 ? 5.492 -31.551 -38.318 1.00 91.12 513 ASN A C 1
ATOM 3824 O O . ASN A 1 513 ? 4.809 -31.351 -39.325 1.00 91.12 513 ASN A O 1
ATOM 3828 N N . GLY A 1 514 ? 6.437 -30.723 -37.888 1.00 88.44 514 GLY A N 1
ATOM 3829 C CA . GLY A 1 514 ? 6.836 -29.492 -38.564 1.00 88.44 514 GLY A CA 1
ATOM 3830 C C . GLY A 1 514 ? 8.318 -29.201 -38.341 1.00 88.44 514 GLY A C 1
ATOM 3831 O O . GLY A 1 514 ? 9.001 -29.924 -37.613 1.00 88.44 514 GLY A O 1
ATOM 3832 N N . THR A 1 515 ? 8.806 -28.141 -38.972 1.00 89.44 515 THR A N 1
ATOM 3833 C CA . THR A 1 515 ? 10.204 -27.711 -38.889 1.00 89.44 515 THR A CA 1
ATOM 3834 C C . THR A 1 515 ? 10.206 -26.195 -38.851 1.00 89.44 515 THR A C 1
ATOM 3836 O O . THR A 1 515 ? 9.910 -25.587 -39.873 1.00 89.44 515 THR A O 1
ATOM 3839 N N . LEU A 1 516 ? 10.547 -25.588 -37.712 1.00 88.38 516 LEU A N 1
ATOM 3840 C CA . LEU A 1 516 ? 10.738 -24.138 -37.661 1.00 88.38 516 LEU A CA 1
ATOM 3841 C C . LEU A 1 516 ? 12.004 -23.797 -38.448 1.00 88.38 516 LEU A C 1
ATOM 3843 O O . LEU A 1 516 ? 13.087 -24.293 -38.130 1.00 88.38 516 LEU A O 1
ATOM 3847 N N . ALA A 1 517 ? 11.864 -22.987 -39.490 1.00 82.50 517 ALA A N 1
ATOM 3848 C CA . ALA A 1 517 ? 12.905 -22.678 -40.456 1.00 82.50 517 ALA A CA 1
ATOM 3849 C C . ALA A 1 517 ? 12.951 -21.179 -40.795 1.00 82.50 517 ALA A C 1
ATOM 3851 O O . ALA A 1 517 ? 11.980 -20.438 -40.670 1.00 82.50 517 ALA A O 1
ATOM 3852 N N . THR A 1 518 ? 14.087 -20.726 -41.331 1.00 78.12 518 THR A N 1
ATOM 3853 C CA . THR A 1 518 ? 14.297 -19.317 -41.728 1.00 78.12 518 THR A CA 1
ATOM 3854 C C . THR A 1 518 ? 13.449 -18.850 -42.924 1.00 78.12 518 THR A C 1
ATOM 3856 O O . THR A 1 518 ? 13.547 -17.694 -43.340 1.00 78.12 518 THR A O 1
ATOM 3859 N N . SER A 1 519 ? 12.626 -19.734 -43.495 1.00 74.44 519 SER A N 1
ATOM 3860 C CA . SER A 1 519 ? 11.581 -19.432 -44.481 1.00 74.44 519 SER A CA 1
ATOM 3861 C C . SER A 1 519 ? 10.286 -18.892 -43.872 1.00 74.44 519 SER A C 1
ATOM 3863 O O . SER A 1 519 ? 9.469 -18.306 -44.595 1.00 74.44 519 SER A O 1
ATOM 3865 N N . ASP A 1 520 ? 10.085 -19.124 -42.579 1.00 76.50 520 ASP A N 1
ATOM 3866 C CA . ASP A 1 520 ? 8.758 -19.141 -41.978 1.00 76.50 520 ASP A CA 1
ATOM 3867 C C . ASP A 1 520 ? 8.389 -17.769 -41.409 1.00 76.50 520 ASP A C 1
ATOM 3869 O O . ASP A 1 520 ? 9.172 -16.812 -41.433 1.00 76.50 520 ASP A O 1
ATOM 3873 N N . CYS A 1 521 ? 7.152 -17.627 -40.942 1.00 72.81 521 CYS A N 1
ATOM 3874 C CA . CYS A 1 521 ? 6.706 -16.350 -40.403 1.00 72.81 521 CYS A CA 1
ATOM 3875 C C . CYS A 1 521 ? 7.352 -16.061 -39.051 1.00 72.81 521 CYS A C 1
ATOM 3877 O O . CYS A 1 521 ? 7.593 -16.969 -38.264 1.00 72.81 521 CYS A O 1
ATOM 3879 N N . ARG A 1 522 ? 7.589 -14.779 -38.756 1.00 77.62 522 ARG A N 1
ATOM 3880 C CA . ARG A 1 522 ? 7.973 -14.350 -37.408 1.00 77.62 522 ARG A CA 1
ATOM 3881 C C . ARG A 1 522 ? 6.736 -14.108 -36.543 1.00 77.62 522 ARG A C 1
ATOM 3883 O O . ARG A 1 522 ? 5.721 -13.602 -37.034 1.00 77.62 522 ARG A O 1
ATOM 3890 N N . SER A 1 523 ? 6.854 -14.473 -35.270 1.00 70.38 523 SER A N 1
ATOM 3891 C CA . SER A 1 523 ? 5.819 -14.417 -34.231 1.00 70.38 523 SER A CA 1
ATOM 3892 C C . SER A 1 523 ? 5.190 -13.028 -34.084 1.00 70.38 523 SER A C 1
ATOM 3894 O O . SER A 1 523 ? 3.964 -12.895 -34.116 1.00 70.38 523 SER A O 1
ATOM 3896 N N . GLY A 1 524 ? 6.016 -11.982 -33.956 1.00 56.31 524 GLY A N 1
ATOM 3897 C CA . GLY A 1 524 ? 5.553 -10.607 -33.760 1.00 56.31 524 GLY A CA 1
ATOM 3898 C C . GLY A 1 524 ? 4.851 -10.341 -32.420 1.00 56.31 524 GLY A C 1
ATOM 3899 O O . GLY A 1 524 ? 4.272 -9.267 -32.260 1.00 56.31 524 GLY A O 1
ATOM 3900 N N . GLN A 1 525 ? 4.882 -11.285 -31.472 1.00 59.56 525 GLN A N 1
ATOM 3901 C CA . GLN A 1 525 ? 4.420 -11.067 -30.096 1.00 59.56 525 GLN A CA 1
ATOM 3902 C C . GLN A 1 525 ? 5.460 -10.253 -29.302 1.00 59.56 525 GLN A C 1
ATOM 3904 O O . GLN A 1 525 ? 6.654 -10.426 -29.551 1.00 59.56 525 GLN A O 1
ATOM 3909 N N . PRO A 1 526 ? 5.063 -9.409 -28.325 1.00 46.72 526 PRO A N 1
ATOM 3910 C CA . PRO A 1 526 ? 5.993 -8.513 -27.625 1.00 46.72 526 PRO A CA 1
ATOM 3911 C C . PRO A 1 526 ? 7.183 -9.217 -26.956 1.00 46.72 526 PRO A C 1
ATOM 3913 O O . PRO A 1 526 ? 8.294 -8.700 -26.977 1.00 46.72 526 PRO A O 1
ATOM 3916 N N . GLU A 1 527 ? 6.960 -10.412 -26.408 1.00 53.16 527 GLU A N 1
ATOM 3917 C CA . GLU A 1 527 ? 7.968 -11.222 -25.703 1.00 53.16 527 GLU A CA 1
ATOM 3918 C C . GLU A 1 527 ? 8.917 -11.965 -26.657 1.00 53.16 527 GLU A C 1
ATOM 3920 O O . GLU A 1 527 ? 10.059 -12.254 -26.311 1.00 53.16 527 GLU A O 1
ATOM 3925 N N . ARG A 1 528 ? 8.452 -12.275 -27.874 1.00 66.12 528 ARG A N 1
ATOM 3926 C CA . ARG A 1 528 ? 9.177 -13.046 -28.897 1.00 66.12 528 ARG A CA 1
ATOM 3927 C C . ARG A 1 528 ? 8.885 -12.454 -30.266 1.00 66.12 528 ARG A C 1
ATOM 3929 O O . ARG A 1 528 ? 8.116 -13.014 -31.048 1.00 66.12 528 ARG A O 1
ATOM 3936 N N . THR A 1 529 ? 9.447 -11.275 -30.531 1.00 62.69 529 THR A N 1
ATOM 3937 C CA . THR A 1 529 ? 9.158 -10.528 -31.768 1.00 62.69 529 THR A CA 1
ATOM 3938 C C . THR A 1 529 ? 9.671 -11.281 -33.000 1.00 62.69 529 THR A C 1
ATOM 3940 O O . THR A 1 529 ? 8.985 -11.307 -34.026 1.00 62.69 529 THR A O 1
ATOM 3943 N N . ASP A 1 530 ? 10.818 -11.958 -32.876 1.00 72.31 530 ASP A N 1
ATOM 3944 C CA . ASP A 1 530 ? 11.560 -12.549 -33.990 1.00 72.31 530 ASP A CA 1
ATOM 3945 C C . ASP A 1 530 ? 11.666 -14.090 -33.960 1.00 72.31 530 ASP A C 1
ATOM 3947 O O . ASP A 1 530 ? 12.325 -14.670 -34.820 1.00 72.31 530 ASP A O 1
ATOM 3951 N N . ALA A 1 531 ? 10.983 -14.796 -33.055 1.00 81.00 531 ALA A N 1
ATOM 3952 C CA . ALA A 1 531 ? 10.868 -16.260 -33.120 1.00 81.00 531 ALA A CA 1
ATOM 3953 C C . ALA A 1 531 ? 10.124 -16.725 -34.394 1.00 81.00 531 ALA A C 1
ATOM 3955 O O . ALA A 1 531 ? 9.172 -16.065 -34.830 1.00 81.00 531 ALA A O 1
ATOM 3956 N N . PHE A 1 532 ? 10.546 -17.845 -34.996 1.00 85.94 532 PHE A N 1
ATOM 3957 C CA . PHE A 1 532 ? 9.875 -18.443 -36.160 1.00 85.94 532 PHE A CA 1
ATOM 3958 C C . PHE A 1 532 ? 8.623 -19.216 -35.733 1.00 85.94 532 PHE A C 1
ATOM 3960 O O . PHE A 1 532 ? 8.625 -19.861 -34.685 1.00 85.94 532 PHE A O 1
ATOM 3967 N N . ILE A 1 533 ? 7.557 -19.154 -36.538 1.00 86.44 533 ILE A N 1
ATOM 3968 C CA . ILE A 1 533 ? 6.255 -19.735 -36.199 1.00 86.44 533 ILE A CA 1
ATOM 3969 C C . ILE A 1 533 ? 5.639 -20.607 -37.291 1.00 86.44 533 ILE A C 1
ATOM 3971 O O . ILE A 1 533 ? 5.579 -20.241 -38.466 1.00 86.44 533 ILE A O 1
ATOM 3975 N N . ASP A 1 534 ? 5.042 -21.698 -36.826 1.00 87.38 534 ASP A N 1
ATOM 3976 C CA . ASP A 1 534 ? 4.092 -22.542 -37.543 1.00 87.38 534 ASP A CA 1
ATOM 3977 C C . ASP A 1 534 ? 2.705 -22.409 -36.892 1.00 87.38 534 ASP A C 1
ATOM 3979 O O . ASP A 1 534 ? 2.586 -22.184 -35.683 1.00 87.38 534 ASP A O 1
ATOM 3983 N N . GLN A 1 535 ? 1.629 -22.560 -37.670 1.00 88.69 535 GLN A N 1
ATOM 3984 C CA . GLN A 1 535 ? 0.261 -22.393 -37.162 1.00 88.69 535 GLN A CA 1
ATOM 3985 C C . GLN A 1 535 ? -0.628 -23.598 -37.462 1.00 88.69 535 GLN A C 1
ATOM 3987 O O . GLN A 1 535 ? -0.697 -24.078 -38.593 1.00 88.69 535 GLN A O 1
ATOM 3992 N N . TYR A 1 536 ? -1.393 -24.028 -36.460 1.00 91.81 536 TYR A N 1
ATOM 3993 C CA . TYR A 1 536 ? -2.369 -25.108 -36.567 1.00 91.81 536 TYR A CA 1
ATOM 3994 C C . TYR A 1 536 ? -3.761 -24.659 -36.134 1.00 91.81 536 TYR A C 1
ATOM 3996 O O . TYR A 1 536 ? -3.898 -23.753 -35.320 1.00 91.81 536 TYR A O 1
ATOM 4004 N N . SER A 1 537 ? -4.811 -25.314 -36.629 1.00 93.38 537 SER A N 1
ATOM 4005 C CA . SER A 1 537 ? -6.197 -24.993 -36.256 1.00 93.38 537 SER A CA 1
ATOM 4006 C C . SER A 1 537 ? -7.028 -26.225 -35.919 1.00 93.38 537 SER A C 1
ATOM 4008 O O . SER A 1 537 ? -7.000 -27.206 -36.665 1.00 93.38 537 SER A O 1
ATOM 4010 N N . PHE A 1 538 ? -7.845 -26.135 -34.870 1.00 93.94 538 PHE A N 1
ATOM 4011 C CA . PHE A 1 538 ? -8.847 -27.144 -34.513 1.00 93.94 538 PHE A CA 1
ATOM 4012 C C . PHE A 1 538 ? -10.144 -26.472 -34.044 1.00 93.94 538 PHE A C 1
ATOM 4014 O O . PHE A 1 538 ? -10.136 -25.311 -33.639 1.00 93.94 538 PHE A O 1
ATOM 4021 N N . SER A 1 539 ? -11.267 -27.192 -34.072 1.00 91.88 539 SER A N 1
ATOM 4022 C CA . SER A 1 539 ? -12.535 -26.708 -33.505 1.00 91.88 539 SER A CA 1
ATOM 4023 C C . SER A 1 539 ? -12.864 -27.440 -32.205 1.00 91.88 539 SER A C 1
ATOM 4025 O O . SER A 1 539 ? -12.770 -28.666 -32.141 1.00 91.88 539 SER A O 1
ATOM 4027 N N . GLY A 1 540 ? -13.272 -26.693 -31.179 1.00 86.31 540 GLY A N 1
ATOM 4028 C CA . GLY A 1 540 ? -13.599 -27.214 -29.851 1.00 86.31 540 GLY A CA 1
ATOM 4029 C C . GLY A 1 540 ? -14.819 -26.533 -29.230 1.00 86.31 540 GLY A C 1
ATOM 4030 O O . GLY A 1 540 ? -15.312 -25.524 -29.738 1.00 86.31 540 GLY A O 1
ATOM 4031 N N . SER A 1 541 ? -15.328 -27.112 -28.141 1.00 86.56 541 SER A N 1
ATOM 4032 C CA . SER A 1 541 ? -16.494 -26.603 -27.399 1.00 86.56 541 SER A CA 1
ATOM 4033 C C . SER A 1 541 ? -16.105 -26.059 -26.025 1.00 86.56 541 SER A C 1
ATOM 4035 O O . SER A 1 541 ? -15.216 -26.602 -25.376 1.00 86.56 541 SER A O 1
ATOM 4037 N N . MET A 1 542 ? -16.817 -25.039 -25.546 1.00 83.44 542 MET A N 1
ATOM 4038 C CA . MET A 1 542 ? -16.666 -24.503 -24.189 1.00 83.44 542 MET A CA 1
ATOM 4039 C C . MET A 1 542 ? -16.756 -25.619 -23.135 1.00 83.44 542 MET A C 1
ATOM 4041 O O . MET A 1 542 ? -17.664 -26.450 -23.181 1.00 83.44 542 MET A O 1
ATOM 4045 N N . GLY A 1 543 ? -15.824 -25.636 -22.181 1.00 78.44 543 GLY A N 1
ATOM 4046 C CA . GLY A 1 543 ? -15.751 -26.650 -21.126 1.00 78.44 543 GLY A CA 1
ATOM 4047 C C . GLY A 1 543 ? -15.161 -28.001 -21.558 1.00 78.44 543 GLY A C 1
ATOM 4048 O O . GLY A 1 543 ? -15.087 -28.918 -20.742 1.00 78.44 543 GLY A O 1
ATOM 4049 N N . GLN A 1 544 ? -14.749 -28.160 -22.821 1.00 88.56 544 GLN A N 1
ATOM 4050 C CA . GLN A 1 544 ? -14.083 -29.373 -23.291 1.00 88.56 544 GLN A CA 1
ATOM 4051 C C . GLN A 1 544 ? -12.642 -29.424 -22.766 1.00 88.56 544 GLN A C 1
ATOM 4053 O O . GLN A 1 544 ? -11.852 -28.519 -23.032 1.00 88.56 544 GLN A O 1
ATOM 4058 N N . GLY A 1 545 ? -12.295 -30.505 -22.063 1.00 90.38 545 GLY A N 1
ATOM 4059 C CA . GLY A 1 545 ? -10.922 -30.790 -21.647 1.00 90.38 545 GLY A CA 1
ATOM 4060 C C . GLY A 1 545 ? -10.055 -31.207 -22.836 1.00 90.38 545 GLY A C 1
ATOM 4061 O O . GLY A 1 545 ? -10.332 -32.218 -23.489 1.00 90.38 545 GLY A O 1
ATOM 4062 N N . ILE A 1 546 ? -9.002 -30.439 -23.108 1.00 93.06 546 ILE A N 1
ATOM 4063 C CA . ILE A 1 546 ? -8.012 -30.686 -24.161 1.00 93.06 546 ILE A CA 1
ATOM 4064 C C . ILE A 1 546 ? -6.590 -30.729 -23.597 1.00 93.06 546 ILE A C 1
ATOM 4066 O O . ILE A 1 546 ? -6.341 -30.362 -22.451 1.00 93.06 546 ILE A O 1
ATOM 4070 N N . ARG A 1 547 ? -5.640 -31.172 -24.412 1.00 92.00 547 ARG A N 1
ATOM 4071 C CA . ARG A 1 547 ? -4.215 -31.135 -24.101 1.00 92.00 547 ARG A CA 1
ATOM 4072 C C . ARG A 1 547 ? -3.413 -30.976 -25.385 1.00 92.00 547 ARG A C 1
ATOM 4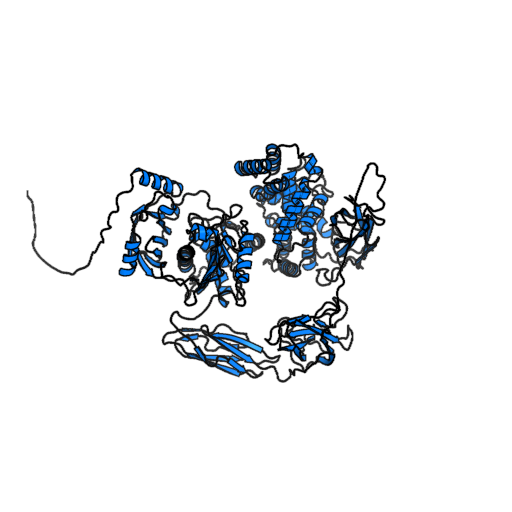074 O O . ARG A 1 547 ? -3.691 -31.682 -26.353 1.00 92.00 547 ARG A O 1
ATOM 4081 N N . ILE A 1 548 ? -2.436 -30.079 -25.377 1.00 93.94 548 ILE A N 1
ATOM 4082 C CA . ILE A 1 548 ? -1.512 -29.842 -26.489 1.00 93.94 548 ILE A CA 1
ATOM 4083 C C . ILE A 1 548 ? -0.107 -30.163 -25.986 1.00 93.94 548 ILE A C 1
ATOM 4085 O O . ILE A 1 548 ? 0.272 -29.682 -24.922 1.00 93.94 548 ILE A O 1
ATOM 4089 N N . GLU A 1 549 ? 0.635 -30.986 -26.720 1.00 91.06 549 GLU A N 1
ATOM 4090 C CA . GLU A 1 549 ? 1.999 -31.421 -26.385 1.00 91.06 549 GLU A CA 1
ATOM 4091 C C . GLU A 1 549 ? 2.905 -31.203 -27.605 1.00 91.06 549 GLU A C 1
ATOM 4093 O O . GLU A 1 549 ? 2.719 -31.861 -28.632 1.00 91.06 549 GLU A O 1
ATOM 4098 N N . MET A 1 550 ? 3.855 -30.270 -27.504 1.00 91.50 550 MET A N 1
ATOM 4099 C CA . MET A 1 550 ? 4.890 -29.989 -28.503 1.00 91.50 550 MET A CA 1
ATOM 4100 C C . MET A 1 550 ? 6.202 -30.628 -28.050 1.00 91.50 550 MET A C 1
ATOM 4102 O O . MET A 1 550 ? 6.544 -30.570 -26.877 1.00 91.50 550 MET A O 1
ATOM 4106 N N . ASN A 1 551 ? 6.908 -31.305 -28.953 1.00 87.44 551 ASN A N 1
ATOM 4107 C CA . ASN A 1 551 ? 8.143 -32.013 -28.628 1.00 87.44 551 ASN A CA 1
ATOM 4108 C C . ASN A 1 551 ? 9.168 -31.826 -29.744 1.00 87.44 551 ASN A C 1
ATOM 4110 O O . ASN A 1 551 ? 8.846 -32.078 -30.911 1.00 87.44 551 ASN A O 1
ATOM 4114 N N . ALA A 1 552 ? 10.396 -31.453 -29.395 1.00 84.69 552 ALA A N 1
ATOM 4115 C CA . ALA A 1 552 ? 11.515 -31.423 -30.328 1.00 84.69 552 ALA A CA 1
ATOM 4116 C C . ALA A 1 552 ? 11.878 -32.844 -30.803 1.00 84.69 552 ALA A C 1
ATOM 4118 O O . ALA A 1 552 ? 11.836 -33.810 -30.037 1.00 84.69 552 ALA A O 1
ATOM 4119 N N . VAL A 1 553 ? 12.246 -32.993 -32.079 1.00 79.38 553 VAL A N 1
ATOM 4120 C CA . VAL A 1 553 ? 12.648 -34.293 -32.660 1.00 79.38 553 VAL A CA 1
ATOM 4121 C C . VAL A 1 553 ? 14.085 -34.671 -32.271 1.00 79.38 553 VAL A C 1
ATOM 4123 O O . VAL A 1 553 ? 14.421 -35.854 -32.204 1.00 79.38 553 VAL A O 1
ATOM 4126 N N . THR A 1 554 ? 14.920 -33.674 -31.966 1.00 73.69 554 THR A N 1
ATOM 4127 C CA . THR A 1 554 ? 16.266 -33.845 -31.396 1.00 73.69 554 THR A CA 1
ATOM 4128 C C . THR A 1 554 ? 16.265 -33.340 -29.954 1.00 73.69 554 THR A C 1
ATOM 4130 O O . THR A 1 554 ? 15.614 -32.345 -29.660 1.00 73.69 554 THR A O 1
ATOM 4133 N N . ALA A 1 555 ? 16.984 -34.015 -29.055 1.00 56.19 555 ALA A N 1
ATOM 4134 C CA . ALA A 1 555 ? 17.084 -33.628 -27.646 1.00 56.19 555 ALA A CA 1
ATOM 4135 C C . ALA A 1 555 ? 18.169 -32.548 -27.404 1.00 56.19 555 ALA A C 1
ATOM 4137 O O . ALA A 1 555 ? 19.164 -32.508 -28.139 1.00 56.19 555 ALA A O 1
ATOM 4138 N N . PRO A 1 556 ? 18.032 -31.708 -26.358 1.00 50.88 556 PRO A N 1
ATOM 4139 C CA . PRO A 1 556 ? 19.052 -30.732 -25.968 1.00 50.88 556 PRO A CA 1
ATOM 4140 C C . PRO A 1 556 ? 20.403 -31.399 -25.627 1.00 50.88 556 PRO A C 1
ATOM 4142 O O . PRO A 1 556 ? 20.435 -32.568 -25.231 1.00 50.88 556 PRO A O 1
ATOM 4145 N N . PRO A 1 557 ? 21.541 -30.687 -25.771 1.00 49.28 557 PRO A N 1
ATOM 4146 C CA . PRO A 1 557 ? 21.681 -29.266 -26.119 1.00 49.28 557 PRO A CA 1
ATOM 4147 C C . PRO A 1 557 ? 21.777 -28.999 -27.639 1.00 49.28 557 PRO A C 1
ATOM 4149 O O . PRO A 1 557 ? 22.336 -27.990 -28.054 1.00 49.28 557 PRO A O 1
ATOM 4152 N N . ALA A 1 558 ? 21.298 -29.922 -28.481 1.00 55.09 558 ALA A N 1
ATOM 4153 C CA . ALA A 1 558 ? 21.260 -29.778 -29.943 1.00 55.09 558 ALA A CA 1
ATOM 4154 C C . ALA A 1 558 ? 19.831 -29.926 -30.507 1.00 55.09 558 ALA A C 1
ATOM 4156 O O . ALA A 1 558 ? 19.646 -30.300 -31.666 1.00 55.09 558 ALA A O 1
ATOM 4157 N N . GLY A 1 559 ? 18.832 -29.695 -29.656 1.00 65.75 559 GLY A N 1
ATOM 4158 C CA . GLY A 1 559 ? 17.409 -29.751 -29.960 1.00 65.75 559 GLY A CA 1
ATOM 4159 C C . GLY A 1 559 ? 16.779 -28.372 -29.841 1.00 65.75 559 GLY A C 1
ATOM 4160 O O . GLY A 1 559 ? 17.306 -27.539 -29.113 1.00 65.75 559 GLY A O 1
ATOM 4161 N N . LEU A 1 560 ? 15.668 -28.180 -30.552 1.00 79.38 560 LEU A N 1
ATOM 4162 C CA . LEU A 1 560 ? 14.838 -26.981 -30.475 1.00 79.38 560 LEU A CA 1
ATOM 4163 C C . LEU A 1 560 ? 14.301 -26.798 -29.051 1.00 79.38 560 LEU A C 1
ATOM 4165 O O . LEU A 1 560 ? 13.742 -27.752 -28.499 1.00 79.38 560 LEU A O 1
ATOM 4169 N N . ASP A 1 561 ? 14.402 -25.591 -28.502 1.00 83.12 561 ASP A N 1
ATOM 4170 C CA . ASP A 1 561 ? 13.649 -25.220 -27.312 1.00 83.12 561 ASP A CA 1
ATOM 4171 C C . ASP A 1 561 ? 12.248 -24.739 -27.695 1.00 83.12 561 ASP A C 1
ATOM 4173 O O . ASP A 1 561 ? 12.082 -23.796 -28.470 1.00 83.12 561 ASP A O 1
ATOM 4177 N N . THR A 1 562 ? 11.216 -25.458 -27.253 1.00 87.75 562 THR A N 1
ATOM 4178 C CA . THR A 1 562 ? 9.864 -25.305 -27.809 1.00 87.75 562 THR A CA 1
ATOM 4179 C C . THR A 1 562 ? 8.981 -24.400 -26.960 1.00 87.75 562 THR A C 1
ATOM 4181 O O . THR A 1 562 ? 9.050 -24.402 -25.735 1.00 87.75 562 THR A O 1
ATOM 4184 N N . PHE A 1 563 ? 8.093 -23.652 -27.615 1.00 87.88 563 PHE A N 1
ATOM 4185 C CA . PHE A 1 563 ? 7.052 -22.880 -26.949 1.00 87.88 563 PHE A CA 1
ATOM 4186 C C . PHE A 1 563 ? 5.722 -22.943 -27.719 1.00 87.88 563 PHE A C 1
ATOM 4188 O O . PHE A 1 563 ? 5.673 -22.987 -28.952 1.00 87.88 563 PHE A O 1
ATOM 4195 N N . LEU A 1 564 ? 4.613 -22.928 -26.978 1.00 90.56 564 LEU A N 1
ATOM 4196 C CA . LEU A 1 564 ? 3.245 -22.948 -27.494 1.00 90.56 564 LEU A CA 1
ATOM 4197 C C . LEU A 1 564 ? 2.470 -21.688 -27.101 1.00 90.56 564 LEU A C 1
ATOM 4199 O O . LEU A 1 564 ? 2.421 -21.333 -25.926 1.00 90.56 564 LEU A O 1
ATOM 4203 N N . TYR A 1 565 ? 1.724 -21.118 -28.050 1.00 88.25 565 TYR A N 1
ATOM 4204 C CA . TYR A 1 565 ? 0.558 -20.272 -27.758 1.00 88.25 565 TYR A CA 1
ATOM 4205 C C . TYR A 1 565 ? -0.731 -20.963 -28.232 1.00 88.25 565 TYR A C 1
ATOM 4207 O O . TYR A 1 565 ? -0.758 -21.614 -29.278 1.00 88.25 565 TYR A O 1
ATOM 4215 N N . LEU A 1 566 ? -1.827 -20.776 -27.496 1.00 92.19 566 LEU A N 1
ATOM 4216 C CA . LEU A 1 566 ? -3.183 -21.166 -27.879 1.00 92.19 566 LEU A CA 1
ATOM 4217 C C . LEU A 1 566 ? -4.060 -19.912 -27.958 1.00 92.19 566 LEU A C 1
ATOM 4219 O O . LEU A 1 566 ? -4.388 -19.323 -26.931 1.00 92.19 566 LEU A O 1
ATOM 4223 N N . PHE A 1 567 ? -4.480 -19.537 -29.163 1.00 81.12 567 PHE A N 1
ATOM 4224 C CA . PHE A 1 567 ? -5.400 -18.429 -29.413 1.00 81.12 567 PHE A CA 1
ATOM 4225 C C . PHE A 1 567 ? -6.849 -18.916 -29.523 1.00 81.12 567 PHE A C 1
ATOM 4227 O O . PHE A 1 567 ? -7.139 -19.946 -30.142 1.00 81.12 567 PHE A O 1
ATOM 4234 N N . ALA A 1 568 ? -7.762 -18.150 -28.933 1.00 79.56 568 ALA A N 1
ATOM 4235 C CA . ALA A 1 568 ? -9.199 -18.379 -28.954 1.00 79.56 568 ALA A CA 1
ATOM 4236 C C . ALA A 1 568 ? -9.871 -17.812 -30.229 1.00 79.56 568 ALA A C 1
ATOM 4238 O O . ALA A 1 568 ? -9.259 -17.025 -30.953 1.00 79.56 568 ALA A O 1
ATOM 4239 N N . PRO A 1 569 ? -11.142 -18.174 -30.511 1.00 79.38 569 PRO A N 1
ATOM 4240 C CA . PRO A 1 569 ? -11.873 -17.734 -31.708 1.00 79.38 569 PRO A CA 1
ATOM 4241 C C . PRO A 1 569 ? -12.056 -16.213 -31.871 1.00 79.38 569 PRO A C 1
ATOM 4243 O O . PRO A 1 569 ? -12.385 -15.764 -32.967 1.00 79.38 569 PRO A O 1
ATOM 4246 N N . ASP A 1 570 ? -11.874 -15.432 -30.804 1.00 64.00 570 ASP A N 1
ATOM 4247 C CA . ASP A 1 570 ? -11.925 -13.962 -30.798 1.00 64.00 570 ASP A CA 1
ATOM 4248 C C . ASP A 1 570 ? -10.552 -13.288 -30.998 1.00 64.00 570 ASP A C 1
ATOM 4250 O O . ASP A 1 570 ? -10.483 -12.067 -31.131 1.00 64.00 570 ASP A O 1
ATOM 4254 N N . GLY A 1 571 ? -9.467 -14.068 -31.055 1.00 58.53 571 GLY A N 1
ATOM 4255 C CA . GLY A 1 571 ? -8.091 -13.582 -31.179 1.00 58.53 571 GLY A CA 1
ATOM 4256 C C . GLY A 1 571 ? -7.356 -13.353 -29.852 1.00 58.53 571 GLY A C 1
ATOM 4257 O O . GLY A 1 571 ? -6.195 -12.954 -29.885 1.00 58.53 571 GLY A O 1
ATOM 4258 N N . SER A 1 572 ? -7.977 -13.619 -28.698 1.00 66.25 572 SER A N 1
ATOM 4259 C CA . SER A 1 572 ? -7.293 -13.594 -27.394 1.00 66.25 572 SER A CA 1
ATOM 4260 C C . SER A 1 572 ? -6.366 -14.804 -27.198 1.00 66.25 572 SER A C 1
ATOM 4262 O O . SER A 1 572 ? -6.599 -15.873 -27.766 1.00 66.25 572 SER A O 1
ATOM 4264 N N . ILE A 1 573 ? -5.320 -14.669 -26.374 1.00 76.00 573 ILE A N 1
ATOM 4265 C CA . ILE A 1 573 ? -4.505 -15.810 -25.921 1.00 76.00 573 ILE A CA 1
ATOM 4266 C C . ILE A 1 573 ? -5.258 -16.508 -24.780 1.00 76.00 573 ILE A C 1
ATOM 4268 O O . ILE A 1 573 ? -5.521 -15.907 -23.742 1.00 76.00 573 ILE A O 1
ATOM 4272 N N . ALA A 1 574 ? -5.600 -17.781 -24.971 1.00 74.69 574 ALA A N 1
ATOM 4273 C CA . ALA A 1 574 ? -6.259 -18.619 -23.969 1.00 74.69 574 ALA A CA 1
ATOM 4274 C C . ALA A 1 574 ? -5.264 -19.340 -23.042 1.00 74.69 574 ALA A C 1
ATOM 4276 O O . ALA A 1 574 ? -5.607 -19.637 -21.900 1.00 74.69 574 ALA A O 1
ATOM 4277 N N . ALA A 1 575 ? -4.066 -19.657 -23.543 1.00 81.06 575 ALA A N 1
ATOM 4278 C CA . ALA A 1 575 ? -2.956 -20.236 -22.784 1.00 81.06 575 ALA A CA 1
ATOM 4279 C C . ALA A 1 575 ? -1.637 -20.116 -23.567 1.00 81.06 575 ALA A C 1
ATOM 4281 O O . ALA A 1 575 ? -1.649 -20.032 -24.796 1.00 81.06 575 ALA A O 1
ATOM 4282 N N . SER A 1 576 ? -0.507 -20.184 -22.867 1.00 86.88 576 SER A N 1
ATOM 4283 C CA . SER A 1 576 ? 0.839 -20.247 -23.449 1.00 86.88 576 SER A CA 1
ATOM 4284 C C . SER A 1 576 ? 1.808 -20.974 -22.509 1.00 86.88 576 SER A C 1
ATOM 4286 O O . SER A 1 576 ? 1.539 -21.017 -21.308 1.00 86.88 576 SER A O 1
ATOM 4288 N N . ASN A 1 577 ? 2.869 -21.603 -23.035 1.00 82.94 577 ASN A N 1
ATOM 4289 C CA . ASN A 1 577 ? 3.769 -22.468 -22.253 1.00 82.94 577 ASN A CA 1
ATOM 4290 C C . ASN A 1 577 ? 5.067 -22.858 -22.993 1.00 82.94 577 ASN A C 1
ATOM 4292 O O . ASN A 1 577 ? 4.991 -23.244 -24.157 1.00 82.94 577 ASN A O 1
ATOM 4296 N N . ASP A 1 578 ? 6.194 -22.931 -22.277 1.00 76.62 578 ASP A N 1
ATOM 4297 C CA . ASP A 1 578 ? 7.512 -23.445 -22.710 1.00 76.62 578 ASP A CA 1
ATOM 4298 C C . ASP A 1 578 ? 7.713 -24.928 -22.354 1.00 76.62 578 ASP A C 1
ATOM 4300 O O . ASP A 1 578 ? 7.864 -25.756 -23.243 1.00 76.62 578 ASP A O 1
ATOM 4304 N N . ASP A 1 579 ? 7.608 -25.280 -21.065 1.00 71.25 579 ASP A N 1
ATOM 4305 C CA . ASP A 1 579 ? 8.052 -26.569 -20.498 1.00 71.25 579 ASP A CA 1
ATOM 4306 C C . ASP A 1 579 ? 6.911 -27.551 -20.142 1.00 71.25 579 ASP A C 1
ATOM 4308 O O . ASP A 1 579 ? 5.872 -27.168 -19.599 1.00 71.25 579 ASP A O 1
ATOM 4312 N N . ILE A 1 580 ? 7.115 -28.856 -20.356 1.00 61.84 580 ILE A N 1
ATOM 4313 C CA . ILE A 1 580 ? 6.204 -29.937 -19.915 1.00 61.84 580 ILE A CA 1
ATOM 4314 C C . ILE A 1 580 ? 6.305 -30.218 -18.408 1.00 61.84 580 ILE A C 1
ATOM 4316 O O . ILE A 1 580 ? 5.333 -30.648 -17.781 1.00 61.84 580 ILE A O 1
ATOM 4320 N N . VAL A 1 581 ? 7.488 -29.990 -17.836 1.00 54.97 581 VAL A N 1
ATOM 4321 C CA . VAL A 1 581 ? 7.807 -30.034 -16.405 1.00 54.97 581 VAL A CA 1
ATOM 4322 C C . VAL A 1 581 ? 8.991 -29.097 -16.196 1.00 54.97 581 VAL A C 1
ATOM 4324 O O . VAL A 1 581 ? 10.015 -29.313 -16.842 1.00 54.97 581 VAL A O 1
ATOM 4327 N N . LEU A 1 582 ? 8.859 -28.139 -15.269 1.00 44.44 582 LEU A N 1
ATOM 4328 C CA . LEU A 1 582 ? 9.924 -27.212 -14.862 1.00 44.44 582 LEU A CA 1
ATOM 4329 C C . LEU A 1 582 ? 11.288 -27.919 -14.769 1.00 44.44 582 LEU A C 1
ATOM 4331 O O . LEU A 1 582 ? 11.466 -28.809 -13.932 1.00 44.44 582 LEU A O 1
ATOM 4335 N N . GLY A 1 583 ? 12.230 -27.516 -15.624 1.00 48.34 583 GLY A N 1
ATOM 4336 C CA . GLY A 1 583 ? 13.651 -27.838 -15.479 1.00 48.34 583 GLY A CA 1
ATOM 4337 C C . GLY A 1 583 ? 14.071 -29.254 -15.890 1.00 48.34 583 GLY A C 1
ATOM 4338 O O . GLY A 1 583 ? 14.999 -29.802 -15.294 1.00 48.34 583 GLY A O 1
ATOM 4339 N N . SER A 1 584 ? 13.419 -29.896 -16.875 1.00 49.38 584 SER A N 1
ATOM 4340 C CA . SER A 1 584 ? 13.928 -31.196 -17.378 1.00 49.38 584 SER A CA 1
ATOM 4341 C C . SER A 1 584 ? 13.646 -31.599 -18.835 1.00 49.38 584 SER A C 1
ATOM 4343 O O . SER A 1 584 ? 14.131 -32.659 -19.241 1.00 49.38 584 SER A O 1
ATOM 4345 N N . GLN A 1 585 ? 12.888 -30.838 -19.635 1.00 56.81 585 GLN A N 1
ATOM 4346 C CA . GLN A 1 585 ? 12.612 -31.182 -21.043 1.00 56.81 585 GLN A CA 1
ATOM 4347 C C . GLN A 1 585 ? 12.083 -29.980 -21.833 1.00 56.81 585 GLN A C 1
ATOM 4349 O O . GLN A 1 585 ? 10.988 -29.521 -21.532 1.00 56.81 585 GLN A O 1
ATOM 4354 N N . THR A 1 586 ? 12.786 -29.620 -22.912 1.00 58.44 586 THR A N 1
ATOM 4355 C CA . THR A 1 586 ? 12.518 -28.525 -23.876 1.00 58.44 586 THR A CA 1
ATOM 4356 C C . THR A 1 586 ? 11.261 -28.726 -24.751 1.00 58.44 586 THR A C 1
ATOM 4358 O O . THR A 1 586 ? 11.239 -28.425 -25.946 1.00 58.44 586 THR A O 1
ATOM 4361 N N . ASN A 1 587 ? 10.219 -29.335 -24.187 1.00 80.56 587 ASN A N 1
ATOM 4362 C CA . ASN A 1 587 ? 9.018 -29.833 -24.855 1.00 80.56 587 ASN A CA 1
ATOM 4363 C C . ASN A 1 587 ? 7.785 -29.185 -24.211 1.00 80.56 587 ASN A C 1
ATOM 4365 O O . ASN A 1 587 ? 7.507 -29.468 -23.051 1.00 80.56 587 ASN A O 1
ATOM 4369 N N . SER A 1 588 ? 7.012 -28.369 -24.926 1.00 86.25 588 SER A N 1
ATOM 4370 C CA . SER A 1 588 ? 5.887 -27.629 -24.334 1.00 86.25 588 SER A CA 1
ATOM 4371 C C . SER A 1 588 ? 4.621 -28.432 -24.084 1.00 86.25 588 SER A C 1
ATOM 4373 O O . SER A 1 588 ? 4.247 -29.322 -24.854 1.00 86.25 588 SER A O 1
ATOM 4375 N N . ARG A 1 589 ? 3.857 -28.029 -23.058 1.00 88.25 589 ARG A N 1
ATOM 4376 C CA . ARG A 1 589 ? 2.552 -28.623 -22.761 1.00 88.25 589 ARG A CA 1
ATOM 4377 C C . ARG A 1 589 ? 1.516 -27.613 -22.276 1.00 88.25 589 ARG A C 1
ATOM 4379 O O . ARG A 1 589 ? 1.688 -26.960 -21.257 1.00 88.25 589 ARG A O 1
ATOM 4386 N N . ILE A 1 590 ? 0.364 -27.575 -22.943 1.00 88.12 590 ILE A N 1
ATOM 4387 C CA . ILE A 1 590 ? -0.832 -26.879 -22.448 1.00 88.12 590 ILE A CA 1
ATOM 4388 C C . ILE A 1 590 ? -1.839 -27.944 -21.983 1.00 88.12 590 ILE A C 1
ATOM 4390 O O . ILE A 1 590 ? -2.306 -28.727 -22.817 1.00 88.12 590 ILE A O 1
ATOM 4394 N N . PRO A 1 591 ? -2.211 -28.004 -20.688 1.00 80.94 591 PRO A N 1
ATOM 4395 C CA . PRO A 1 591 ? -1.702 -27.214 -19.553 1.00 80.94 591 PRO A CA 1
ATOM 4396 C C . PRO A 1 591 ? -0.368 -27.772 -19.016 1.00 80.94 591 PRO A C 1
ATOM 4398 O O . PRO A 1 591 ? -0.062 -28.932 -19.270 1.00 80.94 591 PRO A O 1
ATOM 4401 N N . MET A 1 592 ? 0.361 -27.023 -18.181 1.00 70.00 592 MET A N 1
ATOM 4402 C CA . MET A 1 592 ? 1.612 -27.486 -17.546 1.00 70.00 592 MET A CA 1
ATOM 4403 C C . MET A 1 592 ? 1.464 -28.857 -16.853 1.00 70.00 592 MET A C 1
ATOM 4405 O O . MET A 1 592 ? 2.065 -29.851 -17.250 1.00 70.00 592 MET A O 1
ATOM 4409 N N . ALA A 1 593 ? 0.617 -28.937 -15.818 1.00 68.56 593 ALA A N 1
ATOM 4410 C CA . ALA A 1 593 ? 0.628 -30.042 -14.857 1.00 68.56 593 ALA A CA 1
ATOM 4411 C C . ALA A 1 593 ? 0.359 -31.419 -15.497 1.00 68.56 593 ALA A C 1
ATOM 4413 O O . ALA A 1 593 ? -0.740 -31.685 -16.007 1.00 68.56 593 ALA A O 1
ATOM 4414 N N . ALA A 1 594 ? 1.354 -32.309 -15.439 1.00 61.72 594 ALA A N 1
ATOM 4415 C CA . ALA A 1 594 ? 1.307 -33.642 -16.035 1.00 61.72 594 ALA A CA 1
ATOM 4416 C C . ALA A 1 594 ? 0.046 -34.429 -15.625 1.00 61.72 594 ALA A C 1
ATOM 4418 O O . ALA A 1 594 ? -0.371 -34.439 -14.469 1.00 61.72 594 ALA A O 1
ATOM 4419 N N . GLY A 1 595 ? -0.590 -35.082 -16.601 1.00 64.44 595 GLY A N 1
ATOM 4420 C CA . GLY A 1 595 ? -1.843 -35.827 -16.412 1.00 64.44 595 GLY A CA 1
ATOM 4421 C C . GLY A 1 595 ? -3.131 -34.987 -16.408 1.00 64.44 595 GLY A C 1
ATOM 4422 O O . GLY A 1 595 ? -4.209 -35.568 -16.503 1.00 64.44 595 GLY A O 1
ATOM 4423 N N . THR A 1 596 ? -3.053 -33.652 -16.359 1.00 79.50 596 THR A N 1
ATOM 4424 C CA . THR A 1 596 ? -4.238 -32.766 -16.429 1.00 79.50 596 THR A CA 1
ATOM 4425 C C . THR A 1 596 ? -4.594 -32.345 -17.866 1.00 79.50 596 THR A C 1
ATOM 4427 O O . THR A 1 596 ? -3.825 -32.599 -18.802 1.00 79.50 596 THR A O 1
ATOM 4430 N N . PHE A 1 597 ? -5.767 -31.715 -18.024 1.00 86.69 597 PHE A N 1
ATOM 4431 C CA . PHE A 1 597 ? -6.332 -31.183 -19.271 1.00 86.69 597 PHE A CA 1
ATOM 4432 C C . PHE A 1 597 ? -6.756 -29.715 -19.078 1.00 86.69 597 PHE A C 1
ATOM 4434 O O . PHE A 1 597 ? -7.240 -29.343 -18.010 1.00 86.69 597 PHE A O 1
ATOM 4441 N N . PHE A 1 598 ? -6.592 -28.893 -20.113 1.00 89.62 598 PHE A N 1
ATOM 4442 C CA . PHE A 1 598 ? -7.007 -27.492 -20.172 1.00 89.62 598 PHE A CA 1
ATOM 4443 C C . PHE A 1 598 ? -8.464 -27.406 -20.637 1.00 89.62 598 PHE A C 1
ATOM 4445 O O . PHE A 1 598 ? -8.839 -28.055 -21.612 1.00 89.62 598 PHE A O 1
ATOM 4452 N N . SER A 1 599 ? -9.292 -26.618 -19.952 1.00 92.19 599 SER A N 1
ATOM 4453 C CA . SER A 1 599 ? -10.716 -26.472 -20.273 1.00 92.19 599 SER A CA 1
ATOM 4454 C C . SER A 1 599 ? -10.929 -25.294 -21.221 1.00 92.19 599 SER A C 1
ATOM 4456 O O . SER A 1 599 ? -10.593 -24.163 -20.873 1.00 92.19 599 SER A O 1
ATOM 4458 N N . LEU A 1 600 ? -11.479 -25.535 -22.415 1.00 86.94 600 LEU A N 1
ATOM 4459 C CA . LEU A 1 600 ? -11.660 -24.473 -23.412 1.00 86.94 600 LEU A CA 1
ATOM 4460 C C . LEU A 1 600 ? -12.623 -23.371 -22.913 1.00 86.94 600 LEU A C 1
ATOM 4462 O O . LEU A 1 600 ? -13.754 -23.689 -22.531 1.00 86.94 600 LEU A O 1
ATOM 4466 N N . PRO A 1 601 ? -12.240 -22.078 -22.972 1.00 73.00 601 PRO A N 1
ATOM 4467 C CA . PRO A 1 601 ? -13.043 -20.985 -22.416 1.00 73.00 601 PRO A CA 1
ATOM 4468 C C . PRO A 1 601 ? -14.296 -20.651 -23.241 1.00 73.00 601 PRO A C 1
ATOM 4470 O O . PRO A 1 601 ? -15.227 -20.045 -22.721 1.00 73.00 601 PRO A O 1
ATOM 4473 N N . GLN A 1 602 ? -14.343 -21.046 -24.516 1.00 81.31 602 GLN A N 1
ATOM 4474 C CA . GLN A 1 602 ? -15.464 -20.791 -25.426 1.00 81.31 602 GLN A CA 1
ATOM 4475 C C . GLN A 1 602 ? -15.524 -21.836 -26.555 1.00 81.31 602 GLN A C 1
ATOM 4477 O O . GLN A 1 602 ? -14.625 -22.666 -26.692 1.00 81.31 602 GLN A O 1
ATOM 4482 N N . SER A 1 603 ? -16.592 -21.814 -27.356 1.00 81.88 603 SER A N 1
ATOM 4483 C CA . SER A 1 603 ? -16.783 -22.723 -28.498 1.00 81.88 603 SER A CA 1
ATOM 4484 C C . SER A 1 603 ? -16.396 -22.047 -29.814 1.00 81.88 603 SER A C 1
ATOM 4486 O O . SER A 1 603 ? -16.873 -20.951 -30.095 1.00 81.88 603 SER A O 1
ATOM 4488 N N . GLY A 1 604 ? -15.609 -22.714 -30.657 1.00 82.06 604 GLY A N 1
ATOM 4489 C CA . GLY A 1 604 ? -15.220 -22.196 -31.973 1.00 82.06 604 GLY A CA 1
ATOM 4490 C C . GLY A 1 604 ? -13.937 -22.828 -32.510 1.00 82.06 604 GLY A C 1
ATOM 4491 O O . GLY A 1 604 ? -13.545 -23.910 -32.074 1.00 82.06 604 GLY A O 1
ATOM 4492 N N . THR A 1 605 ? -13.293 -22.154 -33.465 1.00 88.19 605 THR A N 1
ATOM 4493 C CA . THR A 1 605 ? -11.980 -22.552 -33.998 1.00 88.19 605 THR A CA 1
ATOM 4494 C C . THR A 1 605 ? -10.866 -21.858 -33.226 1.00 88.19 605 THR A C 1
ATOM 4496 O O . THR A 1 605 ? -10.813 -20.633 -33.191 1.00 88.19 605 THR A O 1
ATOM 4499 N N . PHE A 1 606 ? -9.983 -22.653 -32.636 1.00 90.50 606 PHE A N 1
ATOM 4500 C CA . PHE A 1 606 ? -8.784 -22.216 -31.931 1.00 90.50 606 PHE A CA 1
ATOM 4501 C C . PHE A 1 606 ? -7.566 -22.342 -32.851 1.00 90.50 606 PHE A C 1
ATOM 4503 O O . PHE A 1 606 ? -7.520 -23.246 -33.694 1.00 90.50 606 PHE A O 1
ATOM 4510 N N . ILE A 1 607 ? -6.576 -21.467 -32.662 1.00 89.69 607 ILE A N 1
ATOM 4511 C CA . ILE A 1 607 ? -5.283 -21.527 -33.356 1.00 89.69 607 ILE A CA 1
ATOM 4512 C C . ILE A 1 607 ? -4.197 -21.905 -32.349 1.00 89.69 607 ILE A C 1
ATOM 4514 O O . ILE A 1 607 ? -4.059 -21.262 -31.313 1.00 89.69 607 ILE A O 1
ATOM 4518 N N . ILE A 1 608 ? -3.419 -22.936 -32.657 1.00 92.75 608 ILE A N 1
ATOM 4519 C CA . ILE A 1 608 ? -2.194 -23.283 -31.934 1.00 92.75 608 ILE A CA 1
ATOM 4520 C C . ILE A 1 608 ? -1.038 -22.663 -32.715 1.00 92.75 608 ILE A C 1
ATOM 4522 O O . ILE A 1 608 ? -0.931 -22.895 -33.919 1.00 92.75 608 ILE A O 1
ATOM 4526 N N . VAL A 1 609 ? -0.174 -21.902 -32.052 1.00 90.44 609 VAL A N 1
ATOM 4527 C CA . VAL A 1 609 ? 1.092 -21.442 -32.631 1.00 90.44 609 VAL A CA 1
ATOM 4528 C C . VAL A 1 609 ? 2.215 -22.264 -32.020 1.00 90.44 609 VAL A C 1
ATOM 4530 O O . VAL A 1 609 ? 2.387 -22.259 -30.801 1.00 90.44 609 VAL A O 1
ATOM 4533 N N . ALA A 1 610 ? 2.940 -22.976 -32.878 1.00 91.19 610 ALA A N 1
ATOM 4534 C CA . ALA A 1 610 ? 4.185 -23.651 -32.548 1.00 91.19 610 ALA A CA 1
ATOM 4535 C C . ALA A 1 610 ? 5.336 -22.680 -32.835 1.00 91.19 610 ALA A C 1
ATOM 4537 O O . ALA A 1 610 ? 5.397 -22.105 -33.921 1.00 91.19 610 ALA A O 1
ATOM 4538 N N . THR A 1 611 ? 6.206 -22.462 -31.855 1.00 90.50 611 THR A N 1
ATOM 4539 C CA . THR A 1 611 ? 7.305 -21.491 -31.916 1.00 90.50 611 THR A CA 1
ATOM 4540 C C . THR A 1 611 ? 8.485 -21.988 -31.079 1.00 90.50 611 THR A C 1
ATOM 4542 O O . THR A 1 611 ? 8.369 -22.973 -30.351 1.00 90.50 611 THR A O 1
ATOM 4545 N N . SER A 1 612 ? 9.631 -21.331 -31.202 1.00 86.75 612 SER A N 1
ATOM 4546 C CA . SER A 1 612 ? 10.776 -21.506 -30.310 1.00 86.75 612 SER A CA 1
ATOM 4547 C C . SER A 1 612 ? 10.636 -20.696 -29.014 1.00 86.75 612 SER A C 1
ATOM 4549 O O . SER A 1 612 ? 9.863 -19.729 -28.969 1.00 86.75 612 SER A O 1
ATOM 4551 N N . PHE A 1 613 ? 11.405 -21.063 -27.982 1.00 81.88 613 PHE A N 1
ATOM 4552 C CA . PHE A 1 613 ? 11.647 -20.207 -26.817 1.00 81.88 613 PHE A CA 1
ATOM 4553 C C . PHE A 1 613 ? 12.555 -19.026 -27.193 1.00 81.88 613 PHE A C 1
ATOM 4555 O O . PHE A 1 613 ? 12.218 -17.881 -26.884 1.00 81.88 613 PHE A O 1
ATOM 4562 N N . GLU A 1 614 ? 13.659 -19.282 -27.901 1.00 79.06 614 GLU A N 1
ATOM 4563 C CA . GLU A 1 614 ? 14.585 -18.240 -28.357 1.00 79.06 614 GLU A CA 1
ATOM 4564 C C . GLU A 1 614 ? 14.164 -17.596 -29.687 1.00 79.06 614 GLU A C 1
ATOM 4566 O O . GLU A 1 614 ? 13.427 -18.169 -30.494 1.00 79.06 614 GLU A O 1
ATOM 4571 N N . ASN A 1 615 ? 14.650 -16.382 -29.955 1.00 79.94 615 ASN A N 1
ATOM 4572 C CA . ASN A 1 615 ? 14.448 -15.735 -31.259 1.00 79.94 615 ASN A CA 1
ATOM 4573 C C . ASN A 1 615 ? 15.413 -16.321 -32.314 1.00 79.94 615 ASN A C 1
ATOM 4575 O O . ASN A 1 615 ? 16.511 -16.756 -31.981 1.00 79.94 615 ASN A O 1
ATOM 4579 N N . ASP A 1 616 ? 15.016 -16.321 -33.595 1.00 80.31 616 ASP A N 1
ATOM 4580 C CA . ASP A 1 616 ? 15.783 -16.909 -34.718 1.00 80.31 616 ASP A CA 1
ATOM 4581 C C . ASP A 1 616 ? 16.132 -18.422 -34.609 1.00 80.31 616 ASP A C 1
ATOM 4583 O O . ASP A 1 616 ? 16.854 -18.956 -35.458 1.00 80.31 616 ASP A O 1
ATOM 4587 N N . GLU A 1 617 ? 15.605 -19.150 -33.621 1.00 86.00 617 GLU A N 1
ATOM 4588 C CA . GLU A 1 617 ? 15.887 -20.577 -33.425 1.00 86.00 617 GLU A CA 1
ATOM 4589 C C . GLU A 1 617 ? 15.127 -21.476 -34.424 1.00 86.00 617 GLU A C 1
ATOM 4591 O O . GLU A 1 617 ? 13.968 -21.234 -34.757 1.00 86.00 617 GLU A O 1
ATOM 4596 N N . THR A 1 618 ? 15.780 -22.535 -34.920 1.00 86.81 618 THR A N 1
ATOM 4597 C CA . THR A 1 618 ? 15.237 -23.424 -35.966 1.00 86.81 618 THR A CA 1
ATOM 4598 C C . THR A 1 618 ? 15.404 -24.896 -35.605 1.00 86.81 618 THR A C 1
ATOM 4600 O O . THR A 1 618 ? 16.455 -25.299 -35.106 1.00 86.81 618 THR A O 1
ATOM 4603 N N . GLY A 1 619 ? 14.397 -25.723 -35.897 1.00 86.75 619 GLY A N 1
ATOM 4604 C CA . GLY A 1 619 ? 14.467 -27.159 -35.633 1.00 86.75 619 GLY A CA 1
ATOM 4605 C C . GLY A 1 619 ? 13.192 -27.948 -35.932 1.00 86.75 619 GLY A C 1
ATOM 4606 O O . GLY A 1 619 ? 12.094 -27.401 -36.041 1.00 86.75 619 GLY A O 1
ATOM 4607 N N . ASP A 1 620 ? 13.362 -29.264 -36.061 1.00 89.50 620 ASP A N 1
ATOM 4608 C CA . ASP A 1 620 ? 12.282 -30.231 -36.267 1.00 89.50 620 ASP A CA 1
ATOM 4609 C C . ASP A 1 620 ? 11.511 -30.488 -34.962 1.00 89.50 620 ASP A C 1
ATOM 4611 O O . ASP A 1 620 ? 12.108 -30.779 -33.919 1.00 89.50 620 ASP A O 1
ATOM 4615 N N . TYR A 1 621 ? 10.179 -30.466 -35.029 1.00 91.75 621 TYR A N 1
ATOM 4616 C CA . TYR A 1 621 ? 9.290 -30.712 -33.892 1.00 91.75 621 TYR A CA 1
ATOM 4617 C C . TYR A 1 621 ? 8.056 -31.543 -34.280 1.00 91.75 621 TYR A C 1
ATOM 4619 O O . TYR A 1 621 ? 7.747 -31.783 -35.450 1.00 91.75 621 TYR A O 1
ATOM 4627 N N . SER A 1 622 ? 7.314 -31.971 -33.262 1.00 92.00 622 SER A N 1
ATOM 4628 C CA . SER A 1 622 ? 5.995 -32.589 -33.387 1.00 92.00 622 SER A CA 1
ATOM 4629 C C . SER A 1 622 ? 5.008 -31.951 -32.412 1.00 92.00 622 SER A C 1
ATOM 4631 O O . SER A 1 622 ? 5.364 -31.688 -31.268 1.00 92.00 622 SER A O 1
ATOM 4633 N N . VAL A 1 623 ? 3.772 -31.699 -32.842 1.00 94.12 623 VAL A N 1
ATOM 4634 C CA . VAL A 1 623 ? 2.680 -31.169 -32.011 1.00 94.12 623 VAL A CA 1
ATOM 4635 C C . VAL A 1 623 ? 1.509 -32.145 -31.995 1.00 94.12 623 VAL A C 1
ATOM 4637 O O . VAL A 1 623 ? 1.046 -32.602 -33.039 1.00 94.12 623 VAL A O 1
ATOM 4640 N N . THR A 1 624 ? 1.032 -32.483 -30.800 1.00 93.50 624 THR A N 1
ATOM 4641 C CA . THR A 1 624 ? -0.026 -33.474 -30.569 1.00 93.50 624 THR A CA 1
ATOM 4642 C C . THR A 1 624 ? -1.211 -32.841 -29.853 1.00 93.50 624 THR A C 1
ATOM 4644 O O . THR A 1 624 ? -1.034 -32.206 -28.816 1.00 93.50 624 THR A O 1
ATOM 4647 N N . LEU A 1 625 ? -2.425 -33.057 -30.368 1.00 94.81 625 LEU A N 1
ATOM 4648 C CA . LEU A 1 625 ? -3.675 -32.589 -29.763 1.00 94.81 625 LEU A CA 1
ATOM 4649 C C . LEU A 1 625 ? -4.476 -33.775 -29.205 1.00 94.81 625 LEU A C 1
ATOM 4651 O O . LEU A 1 625 ? -4.880 -34.666 -29.947 1.00 94.81 625 LEU A O 1
ATOM 4655 N N . THR A 1 626 ? -4.763 -33.775 -27.904 1.00 92.12 626 THR A N 1
ATOM 4656 C CA . THR A 1 626 ? -5.524 -34.825 -27.198 1.00 92.12 626 THR A CA 1
ATOM 4657 C C . THR A 1 626 ? -6.790 -34.242 -26.557 1.00 92.12 626 THR A C 1
ATOM 4659 O O . THR A 1 626 ? -6.804 -33.080 -26.159 1.00 92.12 626 THR A O 1
ATOM 4662 N N . ALA A 1 627 ? -7.854 -35.040 -26.434 1.00 89.31 627 ALA A N 1
ATOM 4663 C CA . ALA A 1 627 ? -9.075 -34.692 -25.697 1.00 89.31 627 ALA A CA 1
ATOM 4664 C C . ALA A 1 627 ? -9.240 -35.570 -24.444 1.00 89.31 627 ALA A C 1
ATOM 4666 O O . ALA A 1 627 ? -8.681 -36.664 -24.369 1.00 89.31 627 ALA A O 1
ATOM 4667 N N . GLN A 1 628 ? -10.015 -35.098 -23.470 1.00 83.56 628 GLN A N 1
ATOM 4668 C CA . GLN A 1 628 ? -10.379 -35.860 -22.277 1.00 83.56 628 GLN A CA 1
ATOM 4669 C C . GLN A 1 628 ? -11.554 -36.813 -22.568 1.00 83.56 628 GLN A C 1
ATOM 4671 O O . GLN A 1 628 ? -12.640 -36.364 -22.936 1.00 83.56 628 GLN A O 1
ATOM 4676 N N . ASP A 1 629 ? -11.358 -38.122 -22.378 1.00 67.56 629 ASP A N 1
ATOM 4677 C CA . ASP A 1 629 ? -12.401 -39.133 -22.613 1.00 67.56 629 ASP A CA 1
ATOM 4678 C C . ASP A 1 629 ? -13.579 -39.017 -21.625 1.00 67.56 629 ASP A C 1
ATOM 4680 O O . ASP A 1 629 ? -13.409 -38.954 -20.404 1.00 67.56 629 ASP A O 1
ATOM 4684 N N . GLY A 1 630 ? -14.804 -39.032 -22.161 1.00 49.84 630 GLY A N 1
ATOM 4685 C CA . GLY A 1 630 ? -16.043 -38.882 -21.392 1.00 49.84 630 GLY A CA 1
ATOM 4686 C C . GLY A 1 630 ? -16.542 -40.190 -20.766 1.00 49.84 630 GLY A C 1
ATOM 4687 O O . GLY A 1 630 ? -17.203 -40.988 -21.429 1.00 49.84 630 GLY A O 1
ATOM 4688 N N . GLY A 1 631 ? -16.284 -40.393 -19.471 1.00 33.69 631 GLY A N 1
ATOM 4689 C CA . GLY A 1 631 ? -16.753 -41.566 -18.721 1.00 33.69 631 GLY A CA 1
ATOM 4690 C C . GLY A 1 631 ? -18.228 -41.500 -18.284 1.00 33.69 631 GLY A C 1
ATOM 4691 O O . GLY A 1 631 ? -18.648 -40.560 -17.613 1.00 33.69 631 GLY A O 1
ATOM 4692 N N . THR A 1 632 ? -19.015 -42.535 -18.599 1.00 27.89 632 THR A N 1
ATOM 4693 C CA . THR A 1 632 ? -20.402 -42.710 -18.111 1.00 27.89 632 THR A CA 1
ATOM 4694 C C . THR A 1 632 ? -20.487 -43.213 -16.654 1.00 27.89 632 THR A C 1
ATOM 4696 O O . THR A 1 632 ? -19.636 -44.001 -16.242 1.00 27.89 632 THR A O 1
ATOM 4699 N N . PRO A 1 633 ? -21.530 -42.841 -15.878 1.00 36.88 633 PRO A N 1
ATOM 4700 C CA . PRO A 1 633 ? -21.615 -43.103 -14.432 1.00 36.88 633 PRO A CA 1
ATOM 4701 C C . PRO A 1 633 ? -22.257 -44.452 -14.038 1.00 36.88 633 PRO A C 1
ATOM 4703 O O . PRO A 1 633 ? -23.043 -45.035 -14.782 1.00 36.88 633 PRO A O 1
ATOM 4706 N N . THR A 1 634 ? -21.976 -44.928 -12.816 1.00 24.42 634 THR A N 1
ATOM 4707 C CA . THR A 1 634 ? -22.685 -46.015 -12.083 1.00 24.42 634 THR A CA 1
ATOM 4708 C C . THR A 1 634 ? -22.377 -45.896 -10.556 1.00 24.42 634 THR A C 1
ATOM 4710 O O . THR A 1 634 ? -21.550 -45.055 -10.207 1.00 24.42 634 THR A O 1
ATOM 4713 N N . PRO A 1 635 ? -23.094 -46.551 -9.604 1.00 30.78 635 PRO A N 1
ATOM 4714 C CA . PRO A 1 635 ? -23.794 -45.766 -8.574 1.00 30.78 635 PRO A CA 1
ATOM 4715 C C . PRO A 1 635 ? -23.547 -46.125 -7.082 1.00 30.78 635 PRO A C 1
ATOM 4717 O O . PRO A 1 635 ? -22.863 -47.080 -6.725 1.00 30.78 635 PRO A O 1
ATOM 4720 N N . THR A 1 636 ? -24.167 -45.319 -6.212 1.00 36.88 636 THR A N 1
ATOM 4721 C CA . THR A 1 636 ? -24.067 -45.239 -4.736 1.00 36.88 636 THR A CA 1
ATOM 4722 C C . THR A 1 636 ? -24.795 -46.351 -3.937 1.00 36.88 636 THR A C 1
ATOM 4724 O O . THR A 1 636 ? -25.876 -46.773 -4.348 1.00 36.88 636 THR A O 1
ATOM 4727 N N . PRO A 1 637 ? -24.301 -46.741 -2.736 1.00 30.73 637 PRO A N 1
ATOM 4728 C CA . PRO A 1 637 ? -25.046 -47.485 -1.699 1.00 30.73 637 PRO A CA 1
ATOM 4729 C C . PRO A 1 637 ? -25.386 -46.650 -0.429 1.00 30.73 637 PRO A C 1
ATOM 4731 O O . PRO A 1 637 ? -24.871 -45.551 -0.237 1.00 30.73 637 PRO A O 1
ATOM 4734 N N . THR A 1 638 ? -26.265 -47.144 0.461 1.00 26.48 638 THR A N 1
ATOM 4735 C CA . THR A 1 638 ? -26.765 -46.426 1.677 1.00 26.48 638 THR A CA 1
ATOM 4736 C C . THR A 1 638 ? -27.048 -47.429 2.859 1.00 26.48 638 THR A C 1
ATOM 4738 O O . THR A 1 638 ? -26.632 -48.576 2.705 1.00 26.48 638 THR A O 1
ATOM 4741 N N . PRO A 1 639 ? -27.589 -47.097 4.072 1.00 47.03 639 PRO A N 1
ATOM 4742 C CA . PRO A 1 639 ? -26.841 -47.259 5.348 1.00 47.03 639 PRO A CA 1
ATOM 4743 C C . PRO A 1 639 ? -27.533 -48.112 6.473 1.00 47.03 639 PRO A C 1
ATOM 4745 O O . PRO A 1 639 ? -28.423 -48.902 6.171 1.00 47.03 639 PRO A O 1
ATOM 4748 N N . THR A 1 640 ? -27.168 -47.875 7.766 1.00 27.09 640 THR A N 1
ATOM 4749 C CA . THR A 1 640 ? -27.900 -48.209 9.047 1.00 27.09 640 THR A CA 1
ATOM 4750 C C . THR A 1 640 ? -27.637 -49.616 9.672 1.00 27.09 640 THR A C 1
ATOM 4752 O O . THR A 1 640 ? -27.364 -50.519 8.884 1.00 27.09 640 THR A O 1
ATOM 4755 N N . PRO A 1 641 ? -27.712 -49.896 11.025 1.00 34.91 641 PRO A N 1
ATOM 4756 C CA . PRO A 1 641 ? -28.049 -49.104 12.252 1.00 34.91 641 PRO A CA 1
ATOM 4757 C C . PRO A 1 641 ? -27.033 -49.140 13.456 1.00 34.91 641 PRO A C 1
ATOM 4759 O O . PRO A 1 641 ? -25.972 -49.750 13.384 1.00 34.91 641 PRO A O 1
ATOM 4762 N N . THR A 1 642 ? -27.419 -48.537 14.603 1.00 35.44 642 THR A N 1
ATOM 4763 C CA . THR A 1 642 ? -26.677 -48.372 15.893 1.00 35.44 642 THR A CA 1
ATOM 4764 C C . THR A 1 642 ? -27.335 -49.100 17.098 1.00 35.44 642 THR A C 1
ATOM 4766 O O . THR A 1 642 ? -28.559 -49.240 17.102 1.00 35.44 642 THR A O 1
ATOM 4769 N N . PRO A 1 643 ? -26.584 -49.472 18.168 1.00 30.45 643 PRO A N 1
ATOM 4770 C CA . PRO A 1 643 ? -27.111 -49.538 19.555 1.00 30.45 643 PRO A CA 1
ATOM 4771 C C . PRO A 1 643 ? -26.174 -48.946 20.661 1.00 30.45 643 PRO A C 1
ATOM 4773 O O . PRO A 1 643 ? -25.086 -48.458 20.369 1.00 30.45 643 PRO A O 1
ATOM 4776 N N . THR A 1 644 ? -26.624 -48.906 21.934 1.00 30.14 644 THR A N 1
ATOM 4777 C CA . THR A 1 644 ? -26.111 -48.096 23.096 1.00 30.14 644 THR A CA 1
ATOM 4778 C C . THR A 1 644 ? -26.905 -48.500 24.387 1.00 30.14 644 THR A C 1
ATOM 4780 O O . THR A 1 644 ? -27.959 -49.098 24.143 1.00 30.14 644 THR A O 1
ATOM 4783 N N . PRO A 1 645 ? -26.566 -48.255 25.705 1.00 48.56 645 PRO A N 1
ATOM 4784 C CA . PRO A 1 645 ? -25.540 -47.401 26.394 1.00 48.56 645 PRO A CA 1
ATOM 4785 C C . PRO A 1 645 ? -24.750 -48.023 27.624 1.00 48.56 645 PRO A C 1
ATOM 4787 O O . PRO A 1 645 ? -25.016 -49.156 27.995 1.00 48.56 645 PRO A O 1
ATOM 4790 N N . THR A 1 646 ? -23.856 -47.229 28.284 1.00 30.92 646 THR A N 1
ATOM 4791 C CA . THR A 1 646 ? -23.591 -47.025 29.771 1.00 30.92 646 THR A CA 1
ATOM 4792 C C . THR A 1 646 ? -23.304 -48.218 30.746 1.00 30.92 646 THR A C 1
ATOM 4794 O O . THR A 1 646 ? -23.901 -49.268 30.540 1.00 30.92 646 THR A O 1
ATOM 4797 N N . PRO A 1 647 ? -22.505 -48.115 31.869 1.00 39.88 647 PRO A N 1
ATOM 4798 C CA . PRO A 1 647 ? -21.916 -46.948 32.595 1.00 39.88 647 PRO A CA 1
ATOM 4799 C C . PRO A 1 647 ? -20.383 -46.969 32.925 1.00 39.88 647 PRO A C 1
ATOM 4801 O O . PRO A 1 647 ? -19.680 -47.947 32.695 1.00 39.88 647 PRO A O 1
ATOM 4804 N N . THR A 1 648 ? -19.895 -45.874 33.539 1.00 39.97 648 THR A N 1
ATOM 4805 C CA . THR A 1 648 ? -18.532 -45.604 34.087 1.00 39.97 648 THR A CA 1
ATOM 4806 C C . THR A 1 648 ? -18.227 -46.309 35.434 1.00 39.97 648 THR A C 1
ATOM 4808 O O . THR A 1 648 ? -19.168 -46.612 36.172 1.00 39.97 648 THR A O 1
ATOM 4811 N N . PRO A 1 649 ? -16.939 -46.523 35.815 1.00 32.84 649 PRO A N 1
ATOM 4812 C CA . PRO A 1 649 ? -16.243 -45.552 36.695 1.00 32.84 649 PRO A CA 1
ATOM 4813 C C . PRO A 1 649 ? -14.724 -45.326 36.417 1.00 32.84 649 PRO A C 1
ATOM 4815 O O . PRO A 1 649 ? -14.089 -46.058 35.666 1.00 32.84 649 PRO A O 1
ATOM 4818 N N . THR A 1 650 ? -14.152 -44.308 37.075 1.00 39.91 650 THR A N 1
ATOM 4819 C CA . THR A 1 650 ? -12.757 -43.772 37.004 1.00 39.91 650 THR A CA 1
ATOM 4820 C C . THR A 1 650 ? -12.065 -43.978 38.381 1.00 39.91 650 THR A C 1
ATOM 4822 O O . THR A 1 650 ? -12.838 -44.101 39.338 1.00 39.91 650 THR A O 1
ATOM 4825 N N . PRO A 1 651 ? -10.714 -43.981 38.607 1.00 45.38 651 PRO A N 1
ATOM 4826 C CA . PRO A 1 651 ? -9.511 -43.701 37.773 1.00 45.38 651 PRO A CA 1
ATOM 4827 C C . PRO A 1 651 ? -8.626 -44.969 37.514 1.00 45.38 651 PRO A C 1
ATOM 4829 O O . PRO A 1 651 ? -9.034 -46.056 37.907 1.00 45.38 651 PRO A O 1
ATOM 4832 N N . THR A 1 652 ? -7.467 -44.999 36.823 1.00 38.69 652 THR A N 1
ATOM 4833 C CA . THR A 1 652 ? -6.314 -44.064 36.692 1.00 38.69 652 THR A CA 1
ATOM 4834 C C . THR A 1 652 ? -5.456 -44.383 35.436 1.00 38.69 652 THR A C 1
ATOM 4836 O O . THR A 1 652 ? -5.231 -45.565 35.189 1.00 38.69 652 THR A O 1
ATOM 4839 N N . PRO A 1 653 ? -4.906 -43.393 34.695 1.00 38.88 653 PRO A N 1
ATOM 4840 C CA . PRO A 1 653 ? -3.827 -43.568 33.696 1.00 38.88 653 PRO A CA 1
ATOM 4841 C C . PRO A 1 653 ? -2.434 -43.246 34.303 1.00 38.88 653 PRO A C 1
ATOM 4843 O O . PRO A 1 653 ? -2.331 -42.324 35.106 1.00 38.88 653 PRO A O 1
ATOM 4846 N N . THR A 1 654 ? -1.294 -43.904 34.045 1.00 39.50 654 THR A N 1
ATOM 4847 C CA . THR A 1 654 ? -0.863 -44.928 33.059 1.00 39.50 654 THR A CA 1
ATOM 4848 C C . THR A 1 654 ? -0.762 -44.422 31.603 1.00 39.50 654 THR A C 1
ATOM 4850 O O . THR A 1 654 ? -1.751 -43.896 31.103 1.00 39.50 654 THR A O 1
ATOM 4853 N N . PRO A 1 655 ? 0.393 -44.545 30.903 1.00 43.34 655 PRO A N 1
ATOM 4854 C CA . PRO A 1 655 ? 0.585 -43.929 29.581 1.00 43.34 655 PRO A CA 1
ATOM 4855 C C . PRO A 1 655 ? -0.383 -44.435 28.503 1.00 43.34 655 PRO A C 1
ATOM 4857 O O . PRO A 1 655 ? -0.652 -45.632 28.419 1.00 43.34 655 PRO A O 1
ATOM 4860 N N . ASN A 1 656 ? -0.860 -43.526 27.647 1.00 47.00 656 ASN A N 1
ATOM 4861 C CA . ASN A 1 656 ? -1.732 -43.848 26.517 1.00 47.00 656 ASN A CA 1
ATOM 4862 C C . ASN A 1 656 ? -0.905 -44.359 25.314 1.00 47.00 656 ASN A C 1
ATOM 4864 O O . ASN A 1 656 ? -0.144 -43.568 24.755 1.00 47.00 656 ASN A O 1
ATOM 4868 N N . PRO A 1 657 ? -1.069 -45.619 24.860 1.00 52.38 657 PRO A N 1
ATOM 4869 C CA . PRO A 1 657 ? -0.351 -46.147 23.696 1.00 52.38 657 PRO A CA 1
ATOM 4870 C C . PRO A 1 657 ? -0.816 -45.558 22.350 1.00 52.38 657 PRO A C 1
ATOM 4872 O O . PRO A 1 657 ? -0.153 -45.787 21.344 1.00 52.38 657 PRO A O 1
ATOM 4875 N N . ASN A 1 658 ? -1.921 -44.802 22.317 1.00 59.41 658 ASN A N 1
ATOM 4876 C CA . ASN A 1 658 ? -2.464 -44.197 21.095 1.00 59.41 658 ASN A CA 1
ATOM 4877 C C . ASN A 1 658 ? -2.049 -42.725 20.887 1.00 59.41 658 ASN A C 1
ATOM 4879 O O . ASN A 1 658 ? -2.451 -42.129 19.891 1.00 59.41 658 ASN A O 1
ATOM 4883 N N . ALA A 1 659 ? -1.294 -42.114 21.809 1.00 74.06 659 ALA A N 1
ATOM 4884 C CA . ALA A 1 659 ? -0.911 -40.700 21.710 1.00 74.06 659 ALA A CA 1
ATOM 4885 C C . ALA A 1 659 ? -0.207 -40.389 20.374 1.00 74.06 659 ALA A C 1
ATOM 4887 O O . ALA A 1 659 ? 0.634 -41.174 19.928 1.00 74.06 659 ALA A O 1
ATOM 4888 N N . SER A 1 660 ? -0.521 -39.250 19.736 1.00 91.19 660 SER A N 1
ATOM 4889 C CA . SER A 1 660 ? 0.191 -38.889 18.507 1.00 91.19 660 SER A CA 1
ATOM 4890 C C . SER A 1 660 ? 1.671 -38.645 18.772 1.00 91.19 660 SER A C 1
ATOM 4892 O O . SER A 1 660 ? 2.044 -38.136 19.828 1.00 91.19 660 SER A O 1
ATOM 4894 N N . ASN A 1 661 ? 2.501 -38.970 17.789 1.00 94.25 661 ASN A N 1
ATOM 4895 C CA . ASN A 1 661 ? 3.912 -38.613 17.739 1.00 94.25 661 ASN A CA 1
ATOM 4896 C C . ASN A 1 661 ? 4.167 -37.653 16.568 1.00 94.25 661 ASN A C 1
ATOM 4898 O O . ASN A 1 661 ? 3.474 -37.722 15.551 1.00 94.25 661 ASN A O 1
ATOM 4902 N N . VAL A 1 662 ? 5.154 -36.769 16.726 1.00 97.12 662 VAL A N 1
ATOM 4903 C CA . VAL A 1 662 ? 5.621 -35.828 15.698 1.00 97.12 662 VAL A CA 1
ATOM 4904 C C . VAL A 1 662 ? 7.132 -35.970 15.514 1.00 97.12 662 VAL A C 1
ATOM 4906 O O . VAL A 1 662 ? 7.871 -36.021 16.496 1.00 97.12 662 VAL A O 1
ATOM 4909 N N . GLN A 1 663 ? 7.594 -36.062 14.267 1.00 97.62 663 GLN A N 1
ATOM 4910 C CA . GLN A 1 663 ? 9.002 -36.294 13.916 1.00 97.62 663 GLN A CA 1
ATOM 4911 C C . GLN A 1 663 ? 9.338 -35.776 12.513 1.00 97.62 663 GLN A C 1
ATOM 4913 O O . GLN A 1 663 ? 8.450 -35.661 11.664 1.00 97.62 663 GLN A O 1
ATOM 4918 N N . PHE A 1 664 ? 10.615 -35.525 12.233 1.00 98.12 664 PHE A N 1
ATOM 4919 C CA . PHE A 1 664 ? 11.078 -35.248 10.873 1.00 98.12 664 PHE A CA 1
ATOM 4920 C C . PHE A 1 664 ? 10.772 -36.418 9.919 1.00 98.12 664 PHE A C 1
ATOM 4922 O O . PHE A 1 664 ? 10.774 -37.582 10.318 1.00 98.12 664 PHE A O 1
ATOM 4929 N N . SER A 1 665 ? 10.502 -36.101 8.650 1.00 96.31 665 SER A N 1
ATOM 4930 C CA . SER A 1 665 ? 10.248 -37.091 7.588 1.00 96.31 665 SER A CA 1
ATOM 4931 C C . SER A 1 665 ? 11.484 -37.925 7.221 1.00 96.31 665 SER A C 1
ATOM 4933 O O . SER A 1 665 ? 11.360 -39.090 6.853 1.00 96.31 665 SER A O 1
ATOM 4935 N N . SER A 1 666 ? 12.670 -37.331 7.366 1.00 96.62 666 SER A N 1
ATOM 4936 C CA . SER A 1 666 ? 13.984 -37.949 7.209 1.00 96.62 666 SER A CA 1
ATOM 4937 C C . SER A 1 666 ? 14.892 -37.512 8.359 1.00 96.62 666 SER A C 1
ATOM 4939 O O . SER A 1 666 ? 14.712 -36.427 8.913 1.00 96.62 666 SER A O 1
ATOM 4941 N N . GLY A 1 667 ? 15.878 -38.345 8.701 1.00 95.38 667 GLY A N 1
ATOM 4942 C CA . GLY A 1 667 ? 16.966 -37.971 9.611 1.00 95.38 667 GLY A CA 1
ATOM 4943 C C . GLY A 1 667 ? 18.060 -37.127 8.947 1.00 95.38 667 GLY A C 1
ATOM 4944 O O . GLY A 1 667 ? 18.801 -36.463 9.657 1.00 95.38 667 GLY A O 1
ATOM 4945 N N . ASN A 1 668 ? 18.132 -37.125 7.610 1.00 95.25 668 ASN A N 1
ATOM 4946 C CA . ASN A 1 668 ? 19.089 -36.339 6.827 1.00 95.25 668 ASN A CA 1
ATOM 4947 C C . ASN A 1 668 ? 18.381 -35.625 5.662 1.00 95.25 668 ASN A C 1
ATOM 4949 O O . ASN A 1 668 ? 17.515 -36.212 5.002 1.00 95.25 668 ASN A O 1
ATOM 4953 N N . TYR A 1 669 ? 18.799 -34.400 5.377 1.00 95.31 669 TYR A N 1
ATOM 4954 C CA . TYR A 1 669 ? 18.446 -33.599 4.207 1.00 95.31 669 TYR A CA 1
ATOM 4955 C C . TYR A 1 669 ? 19.745 -33.058 3.588 1.00 95.31 669 TYR A C 1
ATOM 4957 O O . TYR A 1 669 ? 20.754 -32.984 4.280 1.00 95.31 669 TYR A O 1
ATOM 4965 N N . ALA A 1 670 ? 19.718 -32.682 2.312 1.00 91.44 670 ALA A N 1
ATOM 4966 C CA . ALA A 1 670 ? 20.846 -32.069 1.605 1.00 91.44 670 ALA A CA 1
ATOM 4967 C C . ALA A 1 670 ? 20.329 -30.948 0.691 1.00 91.44 670 ALA A C 1
ATOM 4969 O O . ALA A 1 670 ? 19.169 -31.012 0.263 1.00 91.44 670 ALA A O 1
ATOM 4970 N N . VAL A 1 671 ? 21.131 -29.930 0.408 1.00 90.25 671 VAL A N 1
ATOM 4971 C CA . VAL A 1 671 ? 20.804 -28.815 -0.494 1.00 90.25 671 VAL A CA 1
ATOM 4972 C C . VAL A 1 671 ? 22.093 -28.303 -1.123 1.00 90.25 671 VAL A C 1
ATOM 4974 O O . VAL A 1 671 ? 23.076 -28.164 -0.412 1.00 90.25 671 VAL A O 1
ATOM 4977 N N . VAL A 1 672 ? 22.088 -28.019 -2.426 1.00 85.00 672 VAL A N 1
ATOM 4978 C CA . VAL A 1 672 ? 23.229 -27.361 -3.080 1.00 85.00 672 VAL A CA 1
ATOM 4979 C C . VAL A 1 672 ? 23.199 -25.873 -2.737 1.00 85.00 672 VAL A C 1
ATOM 4981 O O . VAL A 1 672 ? 22.124 -25.264 -2.741 1.00 85.00 672 VAL A O 1
ATOM 4984 N N . GLU A 1 673 ? 24.367 -25.327 -2.420 1.00 80.75 673 GLU A N 1
ATOM 4985 C CA . GLU A 1 673 ? 24.566 -23.966 -1.912 1.00 80.75 673 GLU A CA 1
ATOM 4986 C C . GLU A 1 673 ? 24.145 -22.868 -2.913 1.00 80.75 673 GLU A C 1
ATOM 4988 O O . GLU A 1 673 ? 23.510 -21.889 -2.518 1.00 80.75 673 GLU A O 1
ATOM 4993 N N . ALA A 1 674 ? 24.349 -23.123 -4.208 1.00 69.25 674 ALA A N 1
ATOM 4994 C CA . ALA A 1 674 ? 24.042 -22.248 -5.337 1.00 69.25 674 ALA A CA 1
ATOM 4995 C C . ALA A 1 674 ? 22.596 -21.731 -5.369 1.00 69.25 674 ALA A C 1
ATOM 4997 O O . ALA A 1 674 ? 21.647 -22.511 -5.253 1.00 69.25 674 ALA A O 1
ATOM 4998 N N . VAL A 1 675 ? 22.392 -20.461 -5.721 1.00 58.72 675 VAL A N 1
ATOM 4999 C CA . VAL A 1 675 ? 21.151 -20.030 -6.393 1.00 58.72 675 VAL A CA 1
ATOM 5000 C C . VAL A 1 675 ? 21.244 -20.220 -7.910 1.00 58.72 675 VAL A C 1
ATOM 5002 O O . VAL A 1 675 ? 22.321 -20.172 -8.502 1.00 58.72 675 VAL A O 1
ATOM 5005 N N . GLY A 1 676 ? 20.088 -20.425 -8.549 1.00 54.69 676 GLY A N 1
ATOM 5006 C CA . GLY A 1 676 ? 19.966 -20.415 -10.008 1.00 54.69 676 GLY A CA 1
ATOM 5007 C C . GLY A 1 676 ? 20.459 -19.099 -10.624 1.00 54.69 676 GLY A C 1
ATOM 5008 O O . GLY A 1 676 ? 20.580 -18.076 -9.945 1.00 54.69 676 GLY A O 1
ATOM 5009 N N . GLY A 1 677 ? 20.735 -19.107 -11.932 1.00 48.66 677 GLY A N 1
ATOM 5010 C CA . GLY A 1 677 ? 21.370 -17.979 -12.639 1.00 48.66 677 GLY A CA 1
ATOM 5011 C C . GLY A 1 677 ? 20.573 -16.664 -12.655 1.00 48.66 677 GLY A C 1
ATOM 5012 O O . GLY A 1 677 ? 21.104 -15.630 -13.060 1.00 48.66 677 GLY A O 1
ATOM 5013 N N . ASP A 1 678 ? 19.318 -16.695 -12.204 1.00 46.72 678 ASP A N 1
ATOM 5014 C CA . ASP A 1 678 ? 18.446 -15.541 -11.989 1.00 46.72 678 ASP A CA 1
ATOM 5015 C C . ASP A 1 678 ? 18.650 -14.850 -10.624 1.00 46.72 678 ASP A C 1
ATOM 5017 O O . ASP A 1 678 ? 18.224 -13.710 -10.443 1.00 46.72 678 ASP A O 1
ATOM 5021 N N . GLY A 1 679 ? 19.323 -15.503 -9.670 1.00 49.50 679 GLY A N 1
ATOM 5022 C CA . GLY A 1 679 ? 19.498 -15.033 -8.294 1.00 49.50 679 GLY A CA 1
ATOM 5023 C C . GLY A 1 679 ? 18.255 -15.181 -7.406 1.00 49.50 679 GLY A C 1
ATOM 5024 O O . GLY A 1 679 ? 18.196 -14.537 -6.358 1.00 49.50 679 GLY A O 1
ATOM 5025 N N . LEU A 1 680 ? 17.271 -15.994 -7.809 1.00 48.38 680 LEU A N 1
ATOM 5026 C CA . LEU A 1 680 ? 15.974 -16.165 -7.133 1.00 48.38 680 LEU A CA 1
ATOM 5027 C C . LEU A 1 680 ? 15.799 -17.534 -6.456 1.00 48.38 680 LEU A C 1
ATOM 5029 O O . LEU A 1 680 ? 14.912 -17.693 -5.620 1.00 48.38 680 LEU A O 1
ATOM 5033 N N . GLY A 1 681 ? 16.601 -18.537 -6.828 1.00 47.88 681 GLY A N 1
ATOM 5034 C CA . GLY A 1 681 ? 16.519 -19.891 -6.257 1.00 47.88 681 GLY A CA 1
ATOM 5035 C C . GLY A 1 681 ? 15.255 -20.678 -6.643 1.00 47.88 681 GLY A C 1
ATOM 5036 O O . GLY A 1 681 ? 14.989 -21.742 -6.079 1.00 47.88 681 GLY A O 1
ATOM 5037 N N . PHE A 1 682 ? 14.464 -20.201 -7.614 1.00 40.88 682 PHE A N 1
ATOM 5038 C CA . PHE A 1 682 ? 13.212 -20.854 -8.023 1.00 40.88 682 PHE A CA 1
ATOM 5039 C C . PHE A 1 682 ? 13.408 -22.233 -8.681 1.00 40.88 682 PHE A C 1
ATOM 5041 O O . PHE A 1 682 ? 12.470 -23.029 -8.706 1.00 40.88 682 PHE A O 1
ATOM 5048 N N . GLU A 1 683 ? 14.629 -22.566 -9.110 1.00 34.81 683 GLU A N 1
ATOM 5049 C CA . GLU A 1 683 ? 15.025 -23.914 -9.554 1.00 34.81 683 GLU A CA 1
ATOM 5050 C C . GLU A 1 683 ? 15.141 -24.935 -8.396 1.00 34.81 683 GLU A C 1
ATOM 5052 O O . GLU A 1 683 ? 15.333 -26.129 -8.628 1.00 34.81 683 GLU A O 1
ATOM 5057 N N . GLY A 1 684 ? 14.981 -24.501 -7.138 1.00 45.31 684 GLY A N 1
ATOM 5058 C CA . GLY A 1 684 ? 15.026 -25.362 -5.948 1.00 45.31 684 GLY A CA 1
ATOM 5059 C C . GLY A 1 684 ? 16.417 -25.520 -5.326 1.00 45.31 684 GLY A C 1
ATOM 5060 O O . GLY A 1 684 ? 16.619 -26.416 -4.502 1.00 45.31 684 GLY A O 1
ATOM 5061 N N . THR A 1 685 ? 17.358 -24.658 -5.707 1.00 56.47 685 THR A N 1
ATOM 5062 C CA . THR A 1 685 ? 18.690 -24.515 -5.108 1.00 56.47 685 THR A CA 1
ATOM 5063 C C . THR A 1 685 ? 18.738 -23.211 -4.293 1.00 56.47 685 THR A C 1
ATOM 5065 O O . THR A 1 685 ? 17.973 -22.282 -4.560 1.00 56.47 685 THR A O 1
ATOM 5068 N N . GLY A 1 686 ? 19.544 -23.154 -3.228 1.00 74.38 686 GLY A N 1
ATOM 5069 C CA . GLY A 1 686 ? 19.563 -22.007 -2.307 1.00 74.38 686 GLY A CA 1
ATOM 5070 C C . GLY A 1 686 ? 18.509 -22.028 -1.181 1.00 74.38 686 GLY A C 1
ATOM 5071 O O . GLY A 1 686 ? 18.497 -21.127 -0.341 1.00 74.38 686 GLY A O 1
ATOM 5072 N N . PHE A 1 687 ? 17.640 -23.046 -1.082 1.00 85.38 687 PHE A N 1
ATOM 5073 C CA . PHE A 1 687 ? 16.822 -23.298 0.119 1.00 85.38 687 PHE A CA 1
ATOM 5074 C C . PHE A 1 687 ? 16.408 -24.769 0.273 1.00 85.38 687 PHE A C 1
ATOM 5076 O O . PHE A 1 687 ? 16.312 -25.521 -0.696 1.00 85.38 687 PHE A O 1
ATOM 5083 N N . ARG A 1 688 ? 16.080 -25.196 1.502 1.00 87.88 688 ARG A N 1
ATOM 5084 C CA . ARG A 1 688 ? 15.531 -26.532 1.783 1.00 87.88 688 ARG A CA 1
ATOM 5085 C C . ARG A 1 688 ? 14.205 -26.480 2.532 1.00 87.88 688 ARG A C 1
ATOM 5087 O O . ARG A 1 688 ? 14.124 -26.018 3.667 1.00 87.88 688 ARG A O 1
ATOM 5094 N N . THR A 1 689 ? 13.164 -27.068 1.939 1.00 90.62 689 THR A N 1
ATOM 5095 C CA . THR A 1 689 ? 11.924 -27.388 2.666 1.00 90.62 689 THR A CA 1
ATOM 5096 C C . THR A 1 689 ? 12.115 -28.630 3.539 1.00 90.62 689 THR A C 1
ATOM 5098 O O . THR A 1 689 ? 12.333 -29.738 3.042 1.00 90.62 689 THR A O 1
ATOM 5101 N N . ILE A 1 690 ? 11.984 -28.456 4.852 1.00 94.12 690 ILE A N 1
ATOM 5102 C CA . ILE A 1 690 ? 12.024 -29.524 5.850 1.00 94.12 690 ILE A CA 1
ATOM 5103 C C . ILE A 1 690 ? 10.595 -29.986 6.141 1.00 94.12 690 ILE A C 1
ATOM 5105 O O . ILE A 1 690 ? 9.733 -29.185 6.504 1.00 94.12 690 ILE A O 1
ATOM 5109 N N . THR A 1 691 ? 10.333 -31.289 6.001 1.00 95.81 691 THR A N 1
ATOM 5110 C CA . THR A 1 691 ? 9.006 -31.875 6.258 1.00 95.81 691 THR A CA 1
ATOM 5111 C C . THR A 1 691 ? 8.962 -32.572 7.614 1.00 95.81 691 THR A C 1
ATOM 5113 O O . THR A 1 691 ? 9.785 -33.439 7.918 1.00 95.81 691 THR A O 1
ATOM 5116 N N . VAL A 1 692 ? 7.954 -32.228 8.413 1.00 97.25 692 VAL A N 1
ATOM 5117 C CA . VAL A 1 692 ? 7.664 -32.801 9.730 1.00 97.25 692 VAL A CA 1
ATOM 5118 C C . VAL A 1 692 ? 6.321 -33.525 9.670 1.00 97.25 692 VAL A C 1
ATOM 5120 O O . VAL A 1 692 ? 5.313 -32.984 9.217 1.00 97.25 692 VAL A O 1
ATOM 5123 N N . THR A 1 693 ? 6.309 -34.771 10.127 1.00 97.19 693 THR A N 1
ATOM 5124 C CA . THR A 1 693 ? 5.172 -35.698 10.059 1.00 97.19 693 THR A CA 1
ATOM 5125 C C . THR A 1 693 ? 4.543 -35.907 11.432 1.00 97.19 693 THR A C 1
ATOM 5127 O O . THR A 1 693 ? 5.236 -35.863 12.449 1.00 97.19 693 THR A O 1
ATOM 5130 N N . ARG A 1 694 ? 3.232 -36.162 11.459 1.00 96.69 694 ARG A N 1
ATOM 5131 C CA . ARG A 1 694 ? 2.442 -36.516 12.641 1.00 96.69 694 ARG A CA 1
ATOM 5132 C C . ARG A 1 694 ? 1.704 -37.831 12.391 1.00 96.69 694 ARG A C 1
ATOM 5134 O O . ARG A 1 694 ? 1.047 -37.988 11.364 1.00 96.69 694 ARG A O 1
ATOM 5141 N N . SER A 1 695 ? 1.780 -38.764 13.337 1.00 93.94 695 SER A N 1
ATOM 5142 C CA . SER A 1 695 ? 1.083 -40.060 13.276 1.00 93.94 695 SER A CA 1
ATOM 5143 C C . SER A 1 695 ? 0.493 -40.452 14.637 1.00 93.94 695 SER A C 1
ATOM 5145 O O . SER A 1 695 ? 0.841 -39.847 15.647 1.00 93.94 695 SER A O 1
ATOM 5147 N N . GLY A 1 696 ? -0.400 -41.448 14.685 1.00 92.62 696 GLY A N 1
ATOM 5148 C CA . GLY A 1 696 ? -1.137 -41.846 15.898 1.00 92.62 696 GLY A CA 1
ATOM 5149 C C . GLY A 1 696 ? -2.531 -41.211 15.966 1.00 92.62 696 GLY A C 1
ATOM 5150 O O . GLY A 1 696 ? -3.184 -41.072 14.934 1.00 92.62 696 GLY A O 1
ATOM 5151 N N . ASP A 1 697 ? -3.006 -40.841 17.158 1.00 90.50 697 ASP A N 1
ATOM 5152 C CA . ASP A 1 697 ? -4.308 -40.177 17.330 1.00 90.50 697 ASP A CA 1
ATOM 5153 C C . ASP A 1 697 ? -4.287 -38.715 16.843 1.00 90.50 697 ASP A C 1
ATOM 5155 O O . ASP A 1 697 ? -3.791 -37.810 17.515 1.00 90.50 697 ASP A O 1
ATOM 5159 N N . LEU A 1 698 ? -4.844 -38.486 15.652 1.00 94.50 698 LEU A N 1
ATOM 5160 C CA . LEU A 1 698 ? -4.945 -37.164 15.026 1.00 94.50 698 LEU A CA 1
ATOM 5161 C C . LEU A 1 698 ? -6.232 -36.406 15.399 1.00 94.50 698 LEU A C 1
ATOM 5163 O O . LEU A 1 698 ? -6.483 -35.346 14.830 1.00 94.50 698 LEU A O 1
ATOM 5167 N N . SER A 1 699 ? -7.077 -36.926 16.299 1.00 91.19 699 SER A N 1
ATOM 5168 C CA . SER A 1 699 ? -8.414 -36.362 16.562 1.00 91.19 699 SER A CA 1
ATOM 5169 C C . SER A 1 699 ? -8.399 -34.969 17.204 1.00 91.19 699 SER A C 1
ATOM 5171 O O . SER A 1 699 ? -9.352 -34.208 17.040 1.00 91.19 699 SER A O 1
ATOM 5173 N N . THR A 1 700 ? -7.313 -34.606 17.890 1.00 88.88 700 THR A N 1
ATOM 5174 C CA . THR A 1 700 ? -7.097 -33.273 18.468 1.00 88.88 700 THR A CA 1
ATOM 5175 C C . THR A 1 700 ? -6.013 -32.495 17.717 1.00 88.88 700 THR A C 1
ATOM 5177 O O . THR A 1 700 ? -5.102 -33.107 17.146 1.00 88.88 700 THR A O 1
ATOM 5180 N N . PRO A 1 701 ? -6.023 -31.151 17.769 1.00 90.00 701 PRO A N 1
ATOM 5181 C CA . PRO A 1 701 ? -4.858 -30.349 17.411 1.00 90.00 701 PRO A CA 1
ATOM 5182 C C . PRO A 1 701 ? -3.633 -30.672 18.283 1.00 90.00 701 PRO A C 1
ATOM 5184 O O . PRO A 1 701 ? -3.776 -31.152 19.410 1.00 90.00 701 PRO A O 1
ATOM 5187 N N . ALA A 1 702 ? -2.440 -30.377 17.769 1.00 92.19 702 ALA A N 1
ATOM 5188 C CA . ALA A 1 702 ? -1.159 -30.507 18.463 1.00 92.19 702 ALA A CA 1
ATOM 5189 C C . ALA A 1 702 ? -0.141 -29.473 17.954 1.00 92.19 702 ALA A C 1
ATOM 5191 O O . ALA A 1 702 ? -0.333 -28.864 16.899 1.00 92.19 702 ALA A O 1
ATOM 5192 N N . SER A 1 703 ? 0.971 -29.290 18.666 1.00 90.81 703 SER A N 1
ATOM 5193 C CA . SER A 1 703 ? 2.112 -28.529 18.142 1.00 90.81 703 SER A CA 1
ATOM 5194 C C . SER A 1 703 ? 3.458 -29.028 18.649 1.00 90.81 703 SER A C 1
ATOM 5196 O O . SER A 1 703 ? 3.535 -29.653 19.704 1.00 90.81 703 SER A O 1
ATOM 5198 N N . VAL A 1 704 ? 4.510 -28.709 17.900 1.00 94.94 704 VAL A N 1
ATOM 5199 C CA . VAL A 1 704 ? 5.919 -28.799 18.311 1.00 94.94 704 VAL A CA 1
ATOM 5200 C C . VAL A 1 704 ? 6.615 -27.502 17.921 1.00 94.94 704 VAL A C 1
ATOM 5202 O O . VAL A 1 704 ? 6.227 -26.878 16.928 1.00 94.94 704 VAL A O 1
ATOM 5205 N N . ASP A 1 705 ? 7.647 -27.121 18.660 1.00 90.75 705 ASP A N 1
ATOM 5206 C CA . ASP A 1 705 ? 8.576 -26.087 18.209 1.00 90.75 705 ASP A CA 1
ATOM 5207 C C . ASP A 1 705 ? 9.696 -26.727 17.375 1.00 90.75 705 ASP A C 1
ATOM 5209 O O . ASP A 1 705 ? 10.082 -27.871 17.628 1.00 90.75 705 ASP A O 1
ATOM 5213 N N . TYR A 1 706 ? 10.207 -26.004 16.381 1.00 93.38 706 TYR A N 1
ATOM 5214 C CA . TYR A 1 706 ? 11.385 -26.358 15.587 1.00 93.38 706 TYR A CA 1
ATOM 5215 C C . TYR A 1 706 ? 12.466 -25.293 15.750 1.00 93.38 706 TYR A C 1
ATOM 5217 O O . TYR A 1 706 ? 12.141 -24.120 15.934 1.00 93.38 706 TYR A O 1
ATOM 5225 N N . ALA A 1 707 ? 13.732 -25.697 15.647 1.00 91.00 707 ALA A N 1
ATOM 5226 C CA . ALA A 1 707 ? 14.855 -24.774 15.525 1.00 91.00 707 ALA A CA 1
ATOM 5227 C C . ALA A 1 707 ? 16.024 -25.393 14.751 1.00 91.00 707 ALA A C 1
ATOM 5229 O O . ALA A 1 707 ? 16.387 -26.552 14.988 1.00 91.00 707 ALA A O 1
ATOM 5230 N N . THR A 1 708 ? 16.626 -24.594 13.871 1.00 94.56 708 THR A N 1
ATOM 5231 C CA . THR A 1 708 ? 18.004 -24.769 13.398 1.00 94.56 708 THR A CA 1
ATOM 5232 C C . THR A 1 708 ? 19.005 -24.402 14.494 1.00 94.56 708 THR A C 1
ATOM 5234 O O . THR A 1 708 ? 18.760 -23.479 15.272 1.00 94.56 708 THR A O 1
ATOM 5237 N N . SER A 1 709 ? 20.167 -25.044 14.499 1.00 93.12 709 SER A N 1
ATOM 5238 C CA . SER A 1 709 ? 21.369 -24.528 15.154 1.00 93.12 709 SER A CA 1
ATOM 5239 C C . SER A 1 709 ? 22.614 -24.926 14.370 1.00 93.12 709 SER A C 1
ATOM 5241 O O . SER A 1 709 ? 22.617 -25.968 13.711 1.00 93.12 709 SER A O 1
ATOM 5243 N N . ASP A 1 710 ? 23.677 -24.143 14.516 1.00 94.38 710 ASP A N 1
ATOM 5244 C CA . ASP A 1 710 ? 24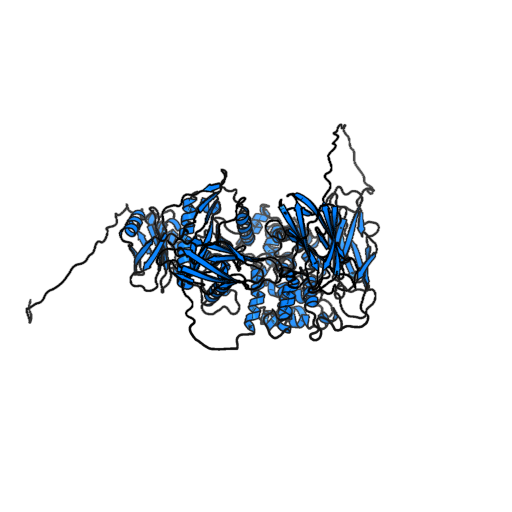.974 -24.369 13.878 1.00 94.38 710 ASP A CA 1
ATOM 5245 C C . ASP A 1 710 ? 25.479 -25.814 14.052 1.00 94.38 710 ASP A C 1
ATOM 5247 O O . ASP A 1 710 ? 25.207 -26.480 15.064 1.00 94.38 710 ASP A O 1
ATOM 5251 N N . GLY A 1 711 ? 26.195 -26.314 13.048 1.00 93.81 711 GLY A N 1
ATOM 5252 C CA . GLY A 1 711 ? 26.855 -27.621 13.070 1.00 93.81 711 GLY A CA 1
ATOM 5253 C C . GLY A 1 711 ? 28.327 -27.459 12.736 1.00 93.81 711 GLY A C 1
ATOM 5254 O O . GLY A 1 711 ? 29.154 -27.343 13.642 1.00 93.81 711 GLY A O 1
ATOM 5255 N N . THR A 1 712 ? 28.624 -27.416 11.444 1.00 94.62 712 THR A N 1
ATOM 5256 C CA . THR A 1 712 ? 29.808 -26.718 10.927 1.00 94.62 712 THR A CA 1
ATOM 5257 C C . THR A 1 712 ? 29.398 -25.340 10.392 1.00 94.62 712 THR A C 1
ATOM 5259 O O . THR A 1 712 ? 29.992 -24.352 10.821 1.00 94.62 712 THR A O 1
ATOM 5262 N N . ALA A 1 713 ? 28.267 -25.289 9.673 1.00 93.50 713 ALA A N 1
ATOM 5263 C CA . ALA A 1 713 ? 27.609 -24.076 9.187 1.00 93.50 713 ALA A CA 1
ATOM 5264 C C . ALA A 1 713 ? 27.170 -23.130 10.304 1.00 93.50 713 ALA A C 1
ATOM 5266 O O . ALA A 1 713 ? 26.788 -23.554 11.404 1.00 93.50 713 ALA A O 1
ATOM 5267 N N . ASN A 1 714 ? 27.190 -21.837 9.984 1.00 90.56 714 ASN A N 1
ATOM 5268 C CA . ASN A 1 714 ? 26.983 -20.709 10.867 1.00 90.56 714 ASN A CA 1
ATOM 5269 C C . ASN A 1 714 ? 25.774 -19.856 10.454 1.00 90.56 714 ASN A C 1
ATOM 5271 O O . ASN A 1 714 ? 25.760 -19.212 9.408 1.00 90.56 714 ASN A O 1
ATOM 5275 N N . GLY A 1 715 ? 24.800 -19.720 11.359 1.00 86.81 715 GLY A N 1
ATOM 5276 C CA . GLY A 1 715 ? 23.535 -19.007 11.122 1.00 86.81 715 GLY A CA 1
ATOM 5277 C C . GLY A 1 715 ? 23.626 -17.481 10.940 1.00 86.81 715 GLY A C 1
ATOM 5278 O O . GLY A 1 715 ? 22.637 -16.771 11.129 1.00 86.81 715 GLY A O 1
ATOM 5279 N N . ARG A 1 716 ? 24.819 -16.948 10.655 1.00 86.88 716 ARG A N 1
ATOM 5280 C CA . ARG A 1 716 ? 25.052 -15.557 10.241 1.00 86.88 716 ARG A CA 1
ATOM 5281 C C . ARG A 1 716 ? 25.573 -15.439 8.813 1.00 86.88 716 ARG A C 1
ATOM 5283 O O . ARG A 1 716 ? 25.556 -14.334 8.279 1.00 86.88 716 ARG A O 1
ATOM 5290 N N . LYS A 1 717 ? 26.083 -16.525 8.243 1.00 87.25 717 LYS A N 1
ATOM 5291 C CA . LYS A 1 717 ? 26.802 -16.556 6.977 1.00 87.25 717 LYS A CA 1
ATOM 5292 C C . LYS A 1 717 ? 25.986 -17.316 5.937 1.00 87.25 717 LYS A C 1
ATOM 5294 O O . LYS A 1 717 ? 25.238 -16.688 5.204 1.00 87.25 717 LYS A O 1
ATOM 5299 N N . ASP A 1 718 ? 26.088 -18.638 5.993 1.00 88.94 718 ASP A N 1
ATOM 5300 C CA . ASP A 1 718 ? 25.775 -19.632 4.961 1.00 88.94 718 ASP A CA 1
ATOM 5301 C C . ASP A 1 718 ? 24.323 -20.143 5.036 1.00 88.94 718 ASP A C 1
ATOM 5303 O O . ASP A 1 718 ? 23.747 -20.558 4.030 1.00 88.94 718 ASP A O 1
ATOM 5307 N N . TYR A 1 719 ? 23.649 -20.029 6.186 1.00 91.00 719 TYR A N 1
ATOM 5308 C CA . TYR A 1 719 ? 22.212 -20.315 6.285 1.00 91.00 719 TYR A CA 1
ATOM 5309 C C . TYR A 1 719 ? 21.440 -19.331 7.166 1.00 91.00 719 TYR A C 1
ATOM 5311 O O . TYR A 1 719 ? 21.958 -18.749 8.120 1.00 91.00 719 TYR A O 1
ATOM 5319 N N . GLU A 1 720 ? 20.143 -19.203 6.885 1.00 87.06 720 GLU A N 1
ATOM 5320 C CA . GLU A 1 720 ? 19.235 -18.391 7.687 1.00 87.06 720 GLU A CA 1
ATOM 5321 C C . GLU A 1 720 ? 18.609 -19.167 8.847 1.00 87.06 720 GLU A C 1
ATOM 5323 O O . GLU A 1 720 ? 17.929 -20.186 8.668 1.00 87.06 720 GLU A O 1
ATOM 5328 N N . ILE A 1 721 ? 18.796 -18.623 10.052 1.00 86.12 721 ILE A N 1
ATOM 5329 C CA . ILE A 1 721 ? 18.268 -19.151 11.312 1.00 86.12 721 ILE A CA 1
ATOM 5330 C C . ILE A 1 721 ? 16.739 -19.289 11.231 1.00 86.12 721 ILE A C 1
ATOM 5332 O O . ILE A 1 721 ? 15.996 -18.308 11.174 1.00 86.12 721 ILE A O 1
ATOM 5336 N N . SER A 1 722 ? 16.263 -20.535 11.271 1.00 87.50 722 SER A N 1
ATOM 5337 C CA . SER A 1 722 ? 14.859 -20.898 11.087 1.00 87.50 722 SER A CA 1
ATOM 5338 C C . SER A 1 722 ? 14.332 -21.629 12.322 1.00 87.50 722 SER A C 1
ATOM 5340 O O . SER A 1 722 ? 14.630 -22.803 12.564 1.00 87.50 722 SER A O 1
ATOM 5342 N N . LEU A 1 723 ? 13.537 -20.921 13.128 1.00 86.88 723 LEU A N 1
ATOM 5343 C CA . LEU A 1 723 ? 12.872 -21.467 14.311 1.00 86.88 723 LEU A CA 1
ATOM 5344 C C . LEU A 1 723 ? 11.451 -20.917 14.490 1.00 86.88 723 LEU A C 1
ATOM 5346 O O . LEU A 1 723 ? 11.131 -19.805 14.072 1.00 86.88 723 LEU A O 1
ATOM 5350 N N . GLY A 1 724 ? 10.582 -21.705 15.121 1.00 84.69 724 GLY A N 1
ATOM 5351 C CA . GLY A 1 724 ? 9.177 -21.352 15.320 1.00 84.69 724 GLY A CA 1
ATOM 5352 C C . GLY A 1 724 ? 8.323 -22.529 15.785 1.00 84.69 724 GLY A C 1
ATOM 5353 O O . GLY A 1 724 ? 8.839 -23.543 16.241 1.00 84.69 724 GLY A O 1
ATOM 5354 N N . THR A 1 725 ? 6.998 -22.417 15.647 1.00 84.88 725 THR A N 1
ATOM 5355 C CA . THR A 1 725 ? 6.042 -23.460 16.069 1.00 84.88 725 THR A CA 1
ATOM 5356 C C . THR A 1 725 ? 5.297 -24.047 14.871 1.00 84.88 725 THR A C 1
ATOM 5358 O O . THR A 1 725 ? 4.598 -23.326 14.154 1.00 84.88 725 THR A O 1
ATOM 5361 N N . LEU A 1 726 ? 5.348 -25.369 14.693 1.00 88.88 726 LEU A N 1
ATOM 5362 C CA . LEU A 1 726 ? 4.451 -26.083 13.781 1.00 88.88 726 LEU A CA 1
ATOM 5363 C C . LEU A 1 726 ? 3.162 -26.448 14.518 1.00 88.88 726 LEU A C 1
ATOM 5365 O O . LEU A 1 726 ? 3.179 -27.206 15.489 1.00 88.88 726 LEU A O 1
ATOM 5369 N N . ARG A 1 727 ? 2.029 -25.922 14.041 1.00 87.50 727 ARG A N 1
ATOM 5370 C CA . ARG A 1 727 ? 0.689 -26.277 14.527 1.00 87.50 727 ARG A CA 1
ATOM 5371 C C . ARG A 1 727 ? 0.021 -27.252 13.565 1.00 87.50 727 ARG A C 1
ATOM 5373 O O . ARG A 1 727 ? -0.048 -26.981 12.369 1.00 87.50 727 ARG A O 1
ATOM 5380 N N . PHE A 1 728 ? -0.487 -28.350 14.112 1.00 90.31 728 PHE A N 1
ATOM 5381 C CA . PHE A 1 728 ? -1.298 -29.351 13.430 1.00 90.31 728 PHE A CA 1
ATOM 5382 C C . PHE A 1 728 ? -2.735 -29.230 13.940 1.00 90.31 728 PHE A C 1
ATOM 5384 O O . PHE A 1 728 ? -2.973 -29.322 15.145 1.00 90.31 728 PHE A O 1
ATOM 5391 N N . GLY A 1 729 ? -3.697 -29.045 13.044 1.00 88.69 729 GLY A N 1
ATOM 5392 C CA . GLY A 1 729 ? -5.120 -29.198 13.320 1.00 88.69 729 GLY A CA 1
ATOM 5393 C C . GLY A 1 729 ? -5.515 -30.658 13.559 1.00 88.69 729 GLY A C 1
ATOM 5394 O O . GLY A 1 729 ? -4.694 -31.579 13.497 1.00 88.69 729 GLY A O 1
ATOM 5395 N N . ALA A 1 730 ? -6.801 -30.880 13.827 1.00 88.62 730 ALA A N 1
ATOM 5396 C CA . ALA A 1 730 ? -7.357 -32.229 13.846 1.00 88.62 730 ALA A CA 1
ATOM 5397 C C . ALA A 1 730 ? -7.287 -32.841 12.432 1.00 88.62 730 ALA A C 1
ATOM 5399 O O . ALA A 1 730 ? -7.661 -32.197 11.455 1.00 88.62 730 ALA A O 1
ATOM 5400 N N . GLY A 1 731 ? -6.790 -34.072 12.327 1.00 91.50 731 GLY A N 1
ATOM 5401 C CA . GLY A 1 731 ? -6.599 -34.795 11.066 1.00 91.50 731 GLY A CA 1
ATOM 5402 C C . GLY A 1 731 ? -5.323 -34.455 10.280 1.00 91.50 731 GLY A C 1
ATOM 5403 O O . GLY A 1 731 ? -4.995 -35.190 9.354 1.00 91.50 731 GLY A O 1
ATOM 5404 N N . GLU A 1 732 ? -4.571 -33.405 10.631 1.00 92.81 732 GLU A N 1
ATOM 5405 C CA . GLU A 1 732 ? -3.369 -33.029 9.872 1.00 92.81 732 GLU A CA 1
ATOM 5406 C C . GLU A 1 732 ? -2.173 -33.955 10.158 1.00 92.81 732 GLU A C 1
ATOM 5408 O O . GLU A 1 732 ? -1.732 -34.101 11.301 1.00 92.81 732 GLU A O 1
ATOM 5413 N N . THR A 1 733 ? -1.618 -34.544 9.094 1.00 95.81 733 THR A N 1
ATOM 5414 C CA . THR A 1 733 ? -0.511 -35.522 9.120 1.00 95.81 733 THR A CA 1
ATOM 5415 C C . THR A 1 733 ? 0.875 -34.928 8.874 1.00 95.81 733 THR A C 1
ATOM 5417 O O . THR A 1 733 ? 1.874 -35.609 9.094 1.00 95.81 733 THR A O 1
ATOM 5420 N N . SER A 1 734 ? 0.977 -33.697 8.372 1.00 94.75 734 SER A N 1
ATOM 5421 C CA . SER A 1 734 ? 2.255 -33.114 7.940 1.00 94.75 734 SER A CA 1
ATOM 5422 C C . SER A 1 734 ? 2.250 -31.587 7.960 1.00 94.75 734 SER A C 1
ATOM 5424 O O . SER A 1 734 ? 1.236 -30.958 7.656 1.00 94.75 734 SER A O 1
ATOM 5426 N N . LYS A 1 735 ? 3.406 -31.003 8.281 1.00 92.19 735 LYS A N 1
ATOM 5427 C CA . LYS A 1 735 ? 3.719 -29.572 8.168 1.00 92.19 735 LYS A CA 1
ATOM 5428 C C . LYS A 1 735 ? 5.146 -29.399 7.650 1.00 92.19 735 LYS A C 1
ATOM 5430 O O . LYS A 1 735 ? 5.959 -30.317 7.749 1.00 92.19 735 LYS A O 1
ATOM 5435 N N . THR A 1 736 ? 5.444 -28.221 7.124 1.00 90.56 736 THR A N 1
ATOM 5436 C CA . THR A 1 736 ? 6.762 -27.861 6.597 1.00 90.56 736 THR A CA 1
ATOM 5437 C C . THR A 1 736 ? 7.271 -26.559 7.209 1.00 90.56 736 THR A C 1
ATOM 5439 O O . THR A 1 736 ? 6.491 -25.735 7.693 1.00 90.56 736 THR A O 1
ATOM 5442 N N . PHE A 1 737 ? 8.587 -26.381 7.170 1.00 88.56 737 PHE A N 1
ATOM 5443 C CA . PHE A 1 737 ? 9.261 -25.086 7.270 1.00 88.56 737 PHE A CA 1
ATOM 5444 C C . PHE A 1 737 ? 10.402 -25.041 6.247 1.00 88.56 737 PHE A C 1
ATOM 5446 O O . PHE A 1 737 ? 10.719 -26.062 5.635 1.00 88.56 737 PHE A O 1
ATOM 5453 N N . ILE A 1 738 ? 10.992 -23.866 6.037 1.00 87.75 738 ILE A N 1
ATOM 5454 C CA . ILE A 1 738 ? 12.104 -23.667 5.103 1.00 87.75 738 ILE A CA 1
ATOM 5455 C C . ILE A 1 738 ? 13.339 -23.229 5.892 1.00 87.75 738 ILE A C 1
ATOM 5457 O O . ILE A 1 738 ? 13.222 -22.461 6.848 1.00 87.75 738 ILE A O 1
ATOM 5461 N N . VAL A 1 739 ? 14.503 -23.737 5.497 1.00 90.12 739 VAL A N 1
ATOM 5462 C CA . VAL A 1 739 ? 15.816 -23.166 5.814 1.00 90.12 739 VAL A CA 1
ATOM 5463 C C . VAL A 1 739 ? 16.331 -22.550 4.515 1.00 90.12 739 VAL A C 1
ATOM 5465 O O . VAL A 1 739 ? 16.417 -23.263 3.514 1.00 90.12 739 VAL A O 1
ATOM 5468 N N . PHE A 1 740 ? 16.594 -21.245 4.498 1.00 89.12 740 PHE A N 1
ATOM 5469 C CA . PHE A 1 740 ? 17.191 -20.575 3.337 1.00 89.12 740 PHE A CA 1
ATOM 5470 C C . PHE A 1 740 ? 18.713 -20.648 3.447 1.00 89.12 740 PHE A C 1
ATOM 5472 O O . PHE A 1 740 ? 19.245 -20.601 4.556 1.00 89.12 740 PHE A O 1
ATOM 5479 N N . ILE A 1 741 ? 19.384 -20.787 2.309 1.00 89.50 741 ILE A N 1
ATOM 5480 C CA . ILE A 1 741 ? 20.841 -20.838 2.180 1.00 89.50 741 ILE A CA 1
ATOM 5481 C C . ILE A 1 741 ? 21.304 -19.534 1.534 1.00 89.50 741 ILE A C 1
ATOM 5483 O O . ILE A 1 741 ? 20.669 -19.031 0.597 1.00 89.50 741 ILE A O 1
ATOM 5487 N N . ALA A 1 742 ? 22.383 -18.973 2.058 1.00 87.44 742 ALA A N 1
ATOM 5488 C CA . ALA A 1 742 ? 23.034 -17.792 1.526 1.00 87.44 742 ALA A CA 1
ATOM 5489 C C . ALA A 1 742 ? 24.269 -18.245 0.742 1.00 87.44 742 ALA A C 1
ATOM 5491 O O . ALA A 1 742 ? 25.287 -18.601 1.318 1.00 87.44 742 ALA A O 1
ATOM 5492 N N . ASP A 1 743 ? 24.118 -18.245 -0.578 1.00 86.00 743 ASP A N 1
ATOM 5493 C CA . ASP A 1 743 ? 25.121 -18.646 -1.566 1.00 86.00 743 ASP A CA 1
ATOM 5494 C C . ASP A 1 743 ? 26.317 -17.677 -1.546 1.00 86.00 743 ASP A C 1
ATOM 5496 O O . ASP A 1 743 ? 26.253 -16.612 -2.168 1.00 86.00 743 ASP A O 1
ATOM 5500 N N . ASP A 1 744 ? 27.355 -17.976 -0.756 1.00 86.19 744 ASP A N 1
ATOM 5501 C CA . ASP A 1 744 ? 28.576 -17.167 -0.734 1.00 86.19 744 ASP A CA 1
ATOM 5502 C C . ASP A 1 744 ? 29.640 -17.606 -1.755 1.00 86.19 744 ASP A C 1
ATOM 5504 O O . ASP A 1 744 ? 29.304 -18.101 -2.823 1.00 86.19 744 ASP A O 1
ATOM 5508 N N . VAL A 1 745 ? 30.907 -17.258 -1.527 1.00 87.56 745 VAL A N 1
ATOM 5509 C CA . VAL A 1 745 ? 32.021 -17.520 -2.448 1.00 87.56 745 VAL A CA 1
ATOM 5510 C C . VAL A 1 745 ? 33.326 -17.864 -1.708 1.00 87.56 745 VAL A C 1
ATOM 5512 O O . VAL A 1 745 ? 34.415 -17.604 -2.223 1.00 87.56 745 VAL A O 1
ATOM 5515 N N . PHE A 1 746 ? 33.276 -18.380 -0.477 1.00 87.81 746 PHE A N 1
ATOM 5516 C CA . PHE A 1 746 ? 34.448 -18.968 0.185 1.00 87.81 746 PHE A CA 1
ATOM 5517 C C . PHE A 1 746 ? 34.735 -20.383 -0.357 1.00 87.81 746 PHE A C 1
ATOM 5519 O O . PHE A 1 746 ? 33.827 -21.126 -0.718 1.00 87.81 746 PHE A O 1
ATOM 5526 N N . LEU A 1 747 ? 36.008 -20.796 -0.390 1.00 88.69 747 LEU A N 1
ATOM 5527 C CA . LEU A 1 747 ? 36.357 -22.203 -0.620 1.00 88.69 747 LEU A CA 1
ATOM 5528 C C . LEU A 1 747 ? 36.167 -23.016 0.667 1.00 88.69 747 LEU A C 1
ATOM 5530 O O . LEU A 1 747 ? 37.094 -23.131 1.477 1.00 88.69 747 LEU A O 1
ATOM 5534 N N . GLU A 1 748 ? 34.988 -23.610 0.832 1.00 88.38 748 GLU A N 1
ATOM 5535 C CA . GLU A 1 748 ? 34.649 -24.426 2.005 1.00 88.38 748 GLU A CA 1
ATOM 5536 C C . GLU A 1 748 ? 34.424 -25.907 1.625 1.00 88.38 748 GLU A C 1
ATOM 5538 O O . GLU A 1 748 ? 34.997 -26.398 0.646 1.00 88.38 748 GLU A O 1
ATOM 5543 N N . ALA A 1 749 ? 33.733 -26.689 2.459 1.00 91.12 749 ALA A N 1
ATOM 5544 C CA . ALA A 1 749 ? 33.512 -28.120 2.232 1.00 91.12 749 ALA A CA 1
ATOM 5545 C C . ALA A 1 749 ? 32.240 -28.596 2.943 1.00 91.12 749 ALA A C 1
ATOM 5547 O O . ALA A 1 749 ? 32.101 -28.302 4.124 1.00 91.12 749 ALA A O 1
ATOM 5548 N N . ASP A 1 750 ? 31.398 -29.375 2.244 1.00 93.00 750 ASP A N 1
ATOM 5549 C CA . ASP A 1 750 ? 30.077 -29.903 2.649 1.00 93.00 750 ASP A CA 1
ATOM 5550 C C . ASP A 1 750 ? 29.667 -29.610 4.106 1.00 93.00 750 ASP A C 1
ATOM 5552 O O . ASP A 1 750 ? 29.952 -30.371 5.042 1.00 93.00 750 ASP A O 1
ATOM 5556 N N . GLU A 1 751 ? 28.982 -28.483 4.275 1.00 94.50 751 GLU A N 1
ATOM 5557 C CA . GLU A 1 751 ? 28.651 -27.869 5.555 1.00 94.50 751 GLU A CA 1
ATOM 5558 C C . GLU A 1 751 ? 27.406 -28.507 6.197 1.00 94.50 751 GLU A C 1
ATOM 5560 O O . GLU A 1 751 ? 26.643 -29.237 5.561 1.00 94.50 751 GLU A O 1
ATOM 5565 N N . THR A 1 752 ? 27.175 -28.277 7.496 1.00 96.00 752 THR A N 1
ATOM 5566 C CA . THR A 1 752 ? 26.077 -28.934 8.232 1.00 96.00 752 THR A CA 1
ATOM 5567 C C . THR A 1 752 ? 25.322 -28.041 9.214 1.00 96.00 752 THR A C 1
ATOM 5569 O O . THR A 1 752 ? 25.917 -27.396 10.076 1.00 96.00 752 THR A O 1
ATOM 5572 N N . VAL A 1 753 ? 23.987 -28.106 9.154 1.00 97.50 753 VAL A N 1
ATOM 5573 C CA . VAL A 1 753 ? 23.035 -27.450 10.066 1.00 97.50 753 VAL A CA 1
ATOM 5574 C C . VAL A 1 753 ? 22.264 -28.507 10.861 1.00 97.50 753 VAL A C 1
ATOM 5576 O O . VAL A 1 753 ? 21.690 -29.447 10.299 1.00 97.50 753 VAL A O 1
ATOM 5579 N N . ASN A 1 754 ? 22.204 -28.355 12.184 1.00 97.62 754 ASN A N 1
ATOM 5580 C CA . ASN A 1 754 ? 21.422 -29.230 13.056 1.00 97.62 754 ASN A CA 1
ATOM 5581 C C . ASN A 1 754 ? 19.953 -28.785 13.089 1.00 97.62 754 ASN A C 1
ATOM 5583 O O . ASN A 1 754 ? 19.654 -27.618 13.328 1.00 97.62 754 ASN A O 1
ATOM 5587 N N . LEU A 1 755 ? 19.020 -29.722 12.909 1.00 98.00 755 LEU A N 1
ATOM 5588 C CA . LEU A 1 755 ? 17.576 -29.484 12.965 1.00 98.00 755 LEU A CA 1
ATOM 5589 C C . LEU A 1 755 ? 16.986 -30.172 14.196 1.00 98.00 755 LEU A C 1
ATOM 5591 O O . LEU A 1 755 ? 17.171 -31.374 14.388 1.00 98.00 755 LEU A O 1
ATOM 5595 N N . THR A 1 756 ? 16.226 -29.445 15.014 1.00 97.88 756 THR A N 1
ATOM 5596 C CA . THR A 1 756 ? 15.653 -29.969 16.266 1.00 97.88 756 THR A CA 1
ATOM 5597 C C . THR A 1 756 ? 14.142 -29.756 16.354 1.00 97.88 756 THR A C 1
ATOM 5599 O O . THR A 1 756 ? 13.620 -28.759 15.858 1.00 97.88 756 THR A O 1
ATOM 5602 N N . LEU A 1 757 ? 13.438 -30.690 17.004 1.00 97.44 757 LEU A N 1
ATOM 5603 C CA . LEU A 1 757 ? 12.043 -30.555 17.433 1.00 97.44 757 LEU A CA 1
ATOM 5604 C C . LEU A 1 757 ? 11.954 -30.585 18.961 1.00 97.44 757 LEU A C 1
ATOM 5606 O O . LEU A 1 757 ? 12.565 -31.430 19.617 1.00 97.44 757 LEU A O 1
ATOM 5610 N N . SER A 1 758 ? 11.156 -29.688 19.536 1.00 94.88 758 SER A N 1
ATOM 5611 C CA . SER A 1 758 ? 11.015 -29.522 20.985 1.00 94.88 758 SER A CA 1
ATOM 5612 C C . SER A 1 758 ? 9.583 -29.147 21.397 1.00 94.88 758 SER A C 1
ATOM 5614 O O . SER A 1 758 ? 8.668 -29.119 20.572 1.00 94.88 758 SER A O 1
ATOM 5616 N N . ASN A 1 759 ? 9.375 -28.930 22.702 1.00 90.69 759 ASN A N 1
ATOM 5617 C CA . ASN A 1 759 ? 8.131 -28.435 23.309 1.00 90.69 759 ASN A CA 1
ATOM 5618 C C . ASN A 1 759 ? 6.822 -29.068 22.769 1.00 90.69 759 ASN A C 1
ATOM 5620 O O . ASN A 1 759 ? 5.902 -28.345 22.380 1.00 90.69 759 ASN A O 1
ATOM 5624 N N . PRO A 1 760 ? 6.694 -30.411 22.731 1.00 94.62 760 PRO A N 1
ATOM 5625 C CA . PRO A 1 760 ? 5.502 -31.059 22.195 1.00 94.62 760 PRO A CA 1
ATOM 5626 C C . PRO A 1 760 ? 4.263 -30.784 23.068 1.00 94.62 760 PRO A C 1
ATOM 5628 O O . PRO A 1 760 ? 4.237 -31.086 24.262 1.00 94.62 760 PRO A O 1
ATOM 5631 N N . VAL A 1 761 ? 3.204 -30.253 22.454 1.00 91.31 761 VAL A N 1
ATOM 5632 C CA . VAL A 1 761 ? 1.907 -29.963 23.086 1.00 91.31 761 VAL A CA 1
ATOM 5633 C C . VAL A 1 761 ? 0.828 -30.844 22.460 1.00 91.31 761 VAL A C 1
ATOM 5635 O O . VAL A 1 761 ? 0.679 -30.878 21.239 1.00 91.31 761 VAL A O 1
ATOM 5638 N N . ALA A 1 762 ? 0.072 -31.555 23.306 1.00 90.56 762 ALA A N 1
ATOM 5639 C CA . ALA A 1 762 ? -0.947 -32.544 22.917 1.00 90.56 762 ALA A CA 1
ATOM 5640 C C . ALA A 1 762 ? -0.436 -33.673 21.986 1.00 90.56 762 ALA A C 1
ATOM 5642 O O . ALA A 1 762 ? -1.209 -34.330 21.295 1.00 90.56 762 ALA A O 1
ATOM 5643 N N . THR A 1 763 ? 0.874 -33.920 21.999 1.00 93.62 763 THR A N 1
ATOM 5644 C CA . THR A 1 763 ? 1.577 -34.956 21.233 1.00 93.62 763 THR A CA 1
ATOM 5645 C C . THR A 1 763 ? 2.838 -35.372 21.998 1.00 93.62 763 THR A C 1
ATOM 5647 O O . THR A 1 763 ? 3.201 -34.730 22.983 1.00 93.62 763 THR A O 1
ATOM 5650 N N . ILE A 1 764 ? 3.528 -36.420 21.551 1.00 95.00 764 ILE A N 1
ATOM 5651 C CA . ILE A 1 764 ? 4.928 -36.696 21.910 1.00 95.00 764 ILE A CA 1
ATOM 5652 C C . ILE A 1 764 ? 5.847 -36.455 20.704 1.00 95.00 764 ILE A C 1
ATOM 5654 O O . ILE A 1 764 ? 5.372 -36.291 19.578 1.00 95.00 764 ILE A O 1
ATOM 5658 N N . LEU A 1 765 ? 7.161 -36.443 20.932 1.00 96.31 765 LEU A N 1
ATOM 5659 C CA . LEU A 1 765 ? 8.146 -36.557 19.854 1.00 96.31 765 LEU A CA 1
ATOM 5660 C C . LEU A 1 765 ? 8.269 -38.026 19.409 1.00 96.31 765 LEU A C 1
ATOM 5662 O O . LEU A 1 765 ? 8.111 -38.938 20.222 1.00 96.31 765 LEU A O 1
ATOM 5666 N N . GLY A 1 766 ? 8.505 -38.249 18.116 1.00 93.88 766 GLY A N 1
ATOM 5667 C CA . GLY A 1 766 ? 8.708 -39.575 17.527 1.00 93.88 766 GLY A CA 1
ATOM 5668 C C . GLY A 1 766 ? 10.161 -40.058 17.585 1.00 93.88 766 GLY A C 1
ATOM 5669 O O . GLY A 1 766 ? 10.955 -39.609 18.407 1.00 93.88 766 GLY A O 1
ATOM 5670 N N . ALA A 1 767 ? 10.511 -40.987 16.694 1.00 95.00 767 ALA A N 1
ATOM 5671 C CA . ALA A 1 767 ? 11.844 -41.585 16.614 1.00 95.00 767 ALA A CA 1
ATOM 5672 C C . ALA A 1 767 ? 12.897 -40.661 15.974 1.00 95.00 767 ALA A C 1
ATOM 5674 O O . ALA A 1 767 ? 14.087 -40.861 16.206 1.00 95.00 767 ALA A O 1
ATOM 5675 N N . ILE A 1 768 ? 12.471 -39.652 15.202 1.00 96.12 768 ILE A N 1
ATOM 5676 C CA . ILE A 1 768 ? 13.349 -38.661 14.553 1.00 96.12 768 ILE A CA 1
ATOM 5677 C C . ILE A 1 768 ? 13.032 -37.237 15.073 1.00 96.12 768 ILE A C 1
ATOM 5679 O O . ILE A 1 768 ? 12.407 -36.442 14.366 1.00 96.12 768 ILE A O 1
ATOM 5683 N N . PRO A 1 769 ? 13.394 -36.902 16.331 1.00 95.56 769 PRO A N 1
ATOM 5684 C CA . PRO A 1 769 ? 13.236 -35.557 16.901 1.00 95.56 769 PRO A CA 1
ATOM 5685 C C . PRO A 1 769 ? 14.378 -34.599 16.526 1.00 95.56 769 PRO A C 1
ATOM 5687 O O . PRO A 1 769 ? 14.286 -33.403 16.782 1.00 95.56 769 PRO A O 1
ATOM 5690 N N . VAL A 1 770 ? 15.463 -35.132 15.962 1.00 97.56 770 VAL A N 1
ATOM 5691 C CA . VAL A 1 770 ? 16.641 -34.404 15.481 1.00 97.56 770 VAL A CA 1
ATOM 5692 C C . VAL A 1 770 ? 16.955 -34.925 14.083 1.00 97.56 770 VAL A C 1
ATOM 5694 O O . VAL A 1 770 ? 16.817 -36.125 13.837 1.00 97.56 770 VAL A O 1
ATOM 5697 N N . ALA A 1 771 ? 17.350 -34.033 13.183 1.00 97.44 771 ALA A N 1
ATOM 5698 C CA . ALA A 1 771 ? 17.811 -34.352 11.838 1.00 97.44 771 ALA A CA 1
ATOM 5699 C C . ALA A 1 771 ? 18.998 -33.454 11.461 1.00 97.44 771 ALA A C 1
ATOM 5701 O O . ALA A 1 771 ? 19.217 -32.418 12.086 1.00 97.44 771 ALA A O 1
ATOM 5702 N N . LEU A 1 772 ? 19.749 -33.848 10.438 1.00 97.38 772 LEU A N 1
ATOM 5703 C CA . LEU A 1 772 ? 20.841 -33.063 9.867 1.00 97.38 772 LEU A CA 1
ATOM 5704 C C . LEU A 1 772 ? 20.418 -32.501 8.504 1.00 97.38 772 LEU A C 1
ATOM 5706 O O . LEU A 1 772 ? 19.743 -33.191 7.736 1.00 97.38 772 LEU A O 1
ATOM 5710 N N . LEU A 1 773 ? 20.817 -31.271 8.200 1.00 97.00 773 LEU A N 1
ATOM 5711 C CA . LEU A 1 773 ? 20.832 -30.718 6.849 1.00 97.00 773 LEU A CA 1
ATOM 5712 C C . LEU A 1 773 ? 22.294 -30.542 6.437 1.00 97.00 773 LEU A C 1
ATOM 5714 O O . LEU A 1 773 ? 23.029 -29.856 7.140 1.00 97.00 773 LEU A O 1
ATOM 5718 N N . THR A 1 774 ? 22.699 -31.158 5.332 1.00 95.69 774 THR A N 1
ATOM 5719 C CA . THR A 1 774 ? 23.968 -30.859 4.657 1.00 95.69 774 THR A CA 1
ATOM 5720 C C . THR A 1 774 ? 23.750 -29.743 3.639 1.00 95.69 774 THR A C 1
ATOM 5722 O O . THR A 1 774 ? 22.712 -29.716 2.972 1.00 95.69 774 THR A O 1
ATOM 5725 N N . ILE A 1 775 ? 24.708 -28.829 3.550 1.00 93.00 775 ILE A N 1
ATOM 5726 C CA . ILE A 1 775 ? 24.835 -27.830 2.492 1.00 93.00 775 ILE A CA 1
ATOM 5727 C C . ILE A 1 775 ? 25.986 -28.322 1.608 1.00 93.00 775 ILE A C 1
ATOM 5729 O O . ILE A 1 775 ? 27.131 -28.386 2.048 1.00 93.00 775 ILE A O 1
ATOM 5733 N N . ASP A 1 776 ? 25.654 -28.782 0.406 1.00 89.50 776 ASP A N 1
ATOM 5734 C CA . ASP A 1 776 ? 26.593 -29.344 -0.560 1.00 89.50 776 ASP A CA 1
ATOM 5735 C C . ASP A 1 776 ? 27.236 -28.163 -1.319 1.00 89.50 776 ASP A C 1
ATOM 5737 O O . ASP A 1 776 ? 26.569 -27.524 -2.140 1.00 89.50 776 ASP A O 1
ATOM 5741 N N . SER A 1 777 ? 28.500 -27.843 -1.024 1.00 84.38 777 SER A N 1
ATOM 5742 C CA . SER A 1 777 ? 29.160 -26.646 -1.572 1.00 84.38 777 SER A CA 1
ATOM 5743 C C . SER A 1 777 ? 29.654 -26.869 -3.005 1.00 84.38 777 SER A C 1
ATOM 5745 O O . SER A 1 777 ? 30.237 -27.911 -3.325 1.00 84.38 777 SER A O 1
ATOM 5747 N N . GLN A 1 778 ? 29.439 -25.890 -3.890 1.00 81.69 778 GLN A N 1
ATOM 5748 C CA . GLN A 1 778 ? 29.936 -25.935 -5.275 1.00 81.69 778 GLN A CA 1
ATOM 5749 C C . GLN A 1 778 ? 31.305 -25.268 -5.471 1.00 81.69 778 GLN A C 1
ATOM 5751 O O . GLN A 1 778 ? 31.900 -25.400 -6.550 1.00 81.69 778 GLN A O 1
ATOM 5756 N N . ASP A 1 779 ? 31.795 -24.528 -4.478 1.00 81.19 779 ASP A N 1
ATOM 5757 C CA . ASP A 1 779 ? 32.879 -23.581 -4.697 1.00 81.19 779 ASP A CA 1
ATOM 5758 C C . ASP A 1 779 ? 34.257 -24.246 -4.734 1.00 81.19 779 ASP A C 1
ATOM 5760 O O . ASP A 1 779 ? 34.649 -25.057 -3.899 1.00 81.19 779 ASP A O 1
ATOM 5764 N N . SER A 1 780 ? 35.010 -23.921 -5.788 1.00 82.06 780 SER A N 1
ATOM 5765 C CA . SER A 1 780 ? 36.296 -24.566 -6.105 1.00 82.06 780 SER A CA 1
ATOM 5766 C C . SER A 1 780 ? 37.513 -23.665 -5.868 1.00 82.06 780 SER A C 1
ATOM 5768 O O . SER A 1 780 ? 38.655 -24.118 -5.990 1.00 82.06 780 SER A O 1
ATOM 5770 N N . SER A 1 781 ? 37.277 -22.401 -5.504 1.00 84.94 781 SER A N 1
ATOM 5771 C CA . SER A 1 781 ? 38.275 -21.410 -5.085 1.00 84.94 781 SER A CA 1
ATOM 5772 C C . SER A 1 781 ? 37.584 -20.151 -4.566 1.00 84.94 781 SER A C 1
ATOM 5774 O O . SER A 1 781 ? 36.615 -19.741 -5.197 1.00 84.94 781 SER A O 1
ATOM 5776 N N . ASP A 1 782 ? 38.155 -19.487 -3.552 1.00 88.75 782 ASP A N 1
ATOM 5777 C CA . ASP A 1 782 ? 37.683 -18.186 -3.049 1.00 88.75 782 ASP A CA 1
ATOM 5778 C C . ASP A 1 782 ? 37.354 -17.206 -4.195 1.00 88.75 782 ASP A C 1
ATOM 5780 O O . ASP A 1 782 ? 38.233 -16.797 -4.966 1.00 88.75 782 ASP A O 1
ATOM 5784 N N . GLY A 1 783 ? 36.081 -16.837 -4.307 1.00 85.38 783 GLY A N 1
ATOM 5785 C CA . GLY A 1 783 ? 35.555 -15.959 -5.338 1.00 85.38 783 GLY A CA 1
ATOM 5786 C C . GLY A 1 783 ? 35.532 -14.475 -4.946 1.00 85.38 783 GLY A C 1
ATOM 5787 O O . GLY A 1 783 ? 35.884 -14.075 -3.832 1.00 85.38 783 GLY A O 1
ATOM 5788 N N . PRO A 1 784 ? 35.136 -13.600 -5.886 1.00 87.75 784 PRO A N 1
ATOM 5789 C CA . PRO A 1 784 ? 35.081 -12.165 -5.654 1.00 87.75 784 PRO A CA 1
ATOM 5790 C C . PRO A 1 784 ? 33.769 -11.776 -4.952 1.00 87.75 784 PRO A C 1
ATOM 5792 O O . PRO A 1 784 ? 32.738 -11.643 -5.606 1.00 87.75 784 PRO A O 1
ATOM 5795 N N . ASN A 1 785 ? 33.837 -11.551 -3.635 1.00 90.69 785 ASN A N 1
ATOM 5796 C CA . ASN A 1 785 ? 32.735 -11.157 -2.740 1.00 90.69 785 ASN A CA 1
ATOM 5797 C C . ASN A 1 785 ? 31.617 -10.328 -3.440 1.00 90.69 785 ASN A C 1
ATOM 5799 O O . ASN A 1 785 ? 31.889 -9.215 -3.915 1.00 90.69 785 ASN A O 1
ATOM 5803 N N . PRO A 1 786 ? 30.362 -10.822 -3.505 1.00 89.69 786 PRO A N 1
ATOM 5804 C CA . PRO A 1 786 ? 29.308 -10.287 -4.365 1.00 89.69 786 PRO A CA 1
ATOM 5805 C C . PRO A 1 786 ? 28.663 -9.000 -3.833 1.00 89.69 786 PRO A C 1
ATOM 5807 O O . PRO A 1 786 ? 27.876 -8.379 -4.545 1.00 89.69 786 PRO A O 1
ATOM 5810 N N . VAL A 1 787 ? 28.997 -8.549 -2.617 1.00 90.31 787 VAL A N 1
ATOM 5811 C CA . VAL A 1 787 ? 28.590 -7.227 -2.099 1.00 90.31 787 VAL A CA 1
ATOM 5812 C C . VAL A 1 787 ? 29.736 -6.205 -2.114 1.00 90.31 787 VAL A C 1
ATOM 5814 O O . VAL A 1 787 ? 29.509 -5.009 -1.911 1.00 90.31 787 VAL A O 1
ATOM 5817 N N . ALA A 1 788 ? 30.970 -6.625 -2.414 1.00 88.06 788 ALA A N 1
ATOM 5818 C CA . ALA A 1 788 ? 32.107 -5.723 -2.562 1.00 88.06 788 ALA A CA 1
ATOM 5819 C C . ALA A 1 788 ? 31.986 -4.858 -3.832 1.00 88.06 788 ALA A C 1
ATOM 5821 O O . ALA A 1 788 ? 31.580 -5.311 -4.899 1.00 88.06 788 ALA A O 1
ATOM 5822 N N . ALA A 1 789 ? 32.386 -3.585 -3.748 1.00 82.56 789 ALA A N 1
ATOM 5823 C CA . ALA A 1 789 ? 32.063 -2.587 -4.774 1.00 82.56 789 ALA A CA 1
ATOM 5824 C C . ALA A 1 789 ? 32.605 -2.873 -6.194 1.00 82.56 789 ALA A C 1
ATOM 5826 O O . ALA A 1 789 ? 32.060 -2.321 -7.150 1.00 82.56 789 ALA A O 1
ATOM 5827 N N . ALA A 1 790 ? 33.646 -3.703 -6.334 1.00 83.75 790 ALA A N 1
ATOM 5828 C CA . ALA A 1 790 ? 34.261 -4.075 -7.614 1.00 83.75 790 ALA A CA 1
ATOM 5829 C C . ALA A 1 790 ? 33.626 -5.311 -8.288 1.00 83.75 790 ALA A C 1
ATOM 5831 O O . ALA A 1 790 ? 33.843 -5.530 -9.476 1.00 83.75 790 ALA A O 1
ATOM 5832 N N . SER A 1 791 ? 32.855 -6.095 -7.534 1.00 86.38 791 SER A N 1
ATOM 5833 C CA . SER A 1 791 ? 32.255 -7.386 -7.915 1.00 86.38 791 SER A CA 1
ATOM 5834 C C . SER A 1 791 ? 30.759 -7.444 -7.582 1.00 86.38 791 SER A C 1
ATOM 5836 O O . SER A 1 791 ? 30.165 -8.512 -7.496 1.00 86.38 791 SER A O 1
ATOM 5838 N N . PHE A 1 792 ? 30.154 -6.273 -7.382 1.00 89.44 792 PHE A N 1
ATOM 5839 C CA . PHE A 1 792 ? 28.823 -6.130 -6.816 1.00 89.44 792 PHE A CA 1
ATOM 5840 C C . PHE A 1 792 ? 27.728 -6.752 -7.698 1.00 89.44 792 PHE A C 1
ATOM 5842 O O . PHE A 1 792 ? 27.460 -6.262 -8.798 1.00 89.44 792 PHE A O 1
ATOM 5849 N N . ASN A 1 793 ? 27.045 -7.767 -7.170 1.00 88.94 793 ASN A N 1
ATOM 5850 C CA . ASN A 1 793 ? 25.894 -8.420 -7.779 1.00 88.94 793 ASN A CA 1
ATOM 5851 C C . ASN A 1 793 ? 24.587 -7.834 -7.190 1.00 88.94 793 ASN A C 1
ATOM 5853 O O . ASN A 1 793 ? 24.300 -8.038 -6.006 1.00 88.94 793 ASN A O 1
ATOM 5857 N N . PRO A 1 794 ? 23.767 -7.117 -7.987 1.00 85.31 794 PRO A N 1
ATOM 5858 C CA . PRO A 1 794 ? 22.529 -6.511 -7.501 1.00 85.31 794 PRO A CA 1
ATOM 5859 C C . PRO A 1 794 ? 21.444 -7.545 -7.176 1.00 85.31 794 PRO A C 1
ATOM 5861 O O . PRO A 1 794 ? 20.673 -7.309 -6.252 1.00 85.31 794 PRO A O 1
ATOM 5864 N N . GLY A 1 795 ? 21.391 -8.679 -7.887 1.00 85.88 795 GLY A N 1
ATOM 5865 C CA . GLY A 1 795 ? 20.440 -9.762 -7.616 1.00 85.88 795 GLY A CA 1
ATOM 5866 C C . GLY A 1 795 ? 20.710 -10.399 -6.259 1.00 85.88 795 GLY A C 1
ATOM 5867 O O . GLY A 1 795 ? 19.835 -10.417 -5.396 1.00 85.88 795 GLY A O 1
ATOM 5868 N N . PHE A 1 796 ? 21.966 -10.792 -6.030 1.00 87.25 796 PHE A N 1
ATOM 5869 C CA . PHE A 1 796 ? 22.422 -11.308 -4.740 1.00 87.25 796 PHE A CA 1
ATOM 5870 C C . PHE A 1 796 ? 22.107 -10.342 -3.589 1.00 87.25 796 PHE A C 1
ATOM 5872 O O . PHE A 1 796 ? 21.448 -10.715 -2.619 1.00 87.25 796 PHE A O 1
ATOM 5879 N N . PHE A 1 797 ? 22.511 -9.072 -3.720 1.00 90.25 797 PHE A N 1
ATOM 5880 C CA . PHE A 1 797 ? 22.275 -8.061 -2.689 1.00 90.25 797 PHE A CA 1
ATOM 5881 C C . PHE A 1 797 ? 20.784 -7.889 -2.369 1.00 90.25 797 PHE A C 1
ATOM 5883 O O . PHE A 1 797 ? 20.412 -7.781 -1.200 1.00 90.25 797 PHE A O 1
ATOM 5890 N N . VAL A 1 798 ? 19.915 -7.900 -3.383 1.00 88.44 798 VAL A N 1
ATOM 5891 C CA . VAL A 1 798 ? 18.462 -7.818 -3.190 1.00 88.44 798 VAL A CA 1
ATOM 5892 C C . VAL A 1 798 ? 17.923 -9.067 -2.492 1.00 88.44 798 VAL A C 1
ATOM 5894 O O . VAL A 1 798 ? 17.209 -8.912 -1.502 1.00 88.44 798 VAL A O 1
ATOM 5897 N N . ARG A 1 799 ? 18.297 -10.283 -2.920 1.00 89.06 799 ARG A N 1
ATOM 5898 C CA . ARG A 1 799 ? 17.874 -11.534 -2.263 1.00 89.06 799 ARG A CA 1
ATOM 5899 C C . ARG A 1 799 ? 18.260 -11.552 -0.781 1.00 89.06 799 ARG A C 1
ATOM 5901 O O . ARG A 1 799 ? 17.400 -11.802 0.060 1.00 89.06 799 ARG A O 1
ATOM 5908 N N . ILE A 1 800 ? 19.502 -11.199 -0.445 1.00 89.81 800 ILE A N 1
ATOM 5909 C CA . ILE A 1 800 ? 19.956 -11.106 0.952 1.00 89.81 800 ILE A CA 1
ATOM 5910 C C . ILE A 1 800 ? 19.107 -10.119 1.765 1.00 89.81 800 ILE A C 1
ATOM 5912 O O . ILE A 1 800 ? 18.749 -10.427 2.896 1.00 89.81 800 ILE A O 1
ATOM 5916 N N . ASN A 1 801 ? 18.707 -8.970 1.209 1.00 90.62 801 ASN A N 1
ATOM 5917 C CA . ASN A 1 801 ? 17.829 -8.040 1.931 1.00 90.62 801 ASN A CA 1
ATOM 5918 C C . ASN A 1 801 ? 16.411 -8.623 2.160 1.00 90.62 801 ASN A C 1
ATOM 5920 O O . ASN A 1 801 ? 15.827 -8.389 3.220 1.00 90.62 801 ASN A O 1
ATOM 5924 N N . TYR A 1 802 ? 15.872 -9.425 1.231 1.00 89.81 802 TYR A N 1
ATOM 5925 C CA . TYR A 1 802 ? 14.615 -10.168 1.437 1.00 89.81 802 TYR A CA 1
ATOM 5926 C C . TYR A 1 802 ? 14.737 -11.218 2.559 1.00 89.81 802 TYR A C 1
ATOM 5928 O O . TYR A 1 802 ? 13.870 -11.288 3.438 1.00 89.81 802 TYR A O 1
ATOM 5936 N N . LEU A 1 803 ? 15.834 -11.980 2.590 1.00 88.50 803 LEU A N 1
ATOM 5937 C CA . LEU A 1 803 ? 16.109 -12.964 3.641 1.00 88.50 803 LEU A CA 1
ATOM 5938 C C . LEU A 1 803 ? 16.316 -12.302 5.018 1.00 88.50 803 LEU A C 1
ATOM 5940 O O . LEU A 1 803 ? 15.610 -12.641 5.975 1.00 88.50 803 LEU A O 1
ATOM 5944 N N . ASP A 1 804 ? 17.209 -11.309 5.101 1.00 90.00 804 ASP A N 1
ATOM 5945 C CA . ASP A 1 804 ? 17.583 -10.595 6.330 1.00 90.00 804 ASP A CA 1
ATOM 5946 C C . ASP A 1 804 ? 16.367 -9.941 7.021 1.00 90.00 804 ASP A C 1
ATOM 5948 O O . ASP A 1 804 ? 16.249 -10.013 8.252 1.00 90.00 804 ASP A O 1
ATOM 5952 N N . PHE A 1 805 ? 15.473 -9.297 6.251 1.00 88.62 805 PHE A N 1
ATOM 5953 C CA . PHE A 1 805 ? 14.378 -8.463 6.779 1.00 88.62 805 PHE A CA 1
ATOM 5954 C C . PHE A 1 805 ? 12.993 -9.119 6.761 1.00 88.62 805 PHE A C 1
ATOM 5956 O O . PHE A 1 805 ? 12.192 -8.814 7.648 1.00 88.62 805 PHE A O 1
ATOM 5963 N N . PHE A 1 806 ? 12.687 -9.990 5.792 1.00 86.38 806 PHE A N 1
ATOM 5964 C CA . PHE A 1 806 ? 11.350 -10.588 5.636 1.00 86.38 806 PHE A CA 1
ATOM 5965 C C . PHE A 1 806 ? 11.308 -12.099 5.898 1.00 86.38 806 PHE A C 1
ATOM 5967 O O . PHE A 1 806 ? 10.225 -12.654 6.087 1.00 86.38 806 PHE A O 1
ATOM 5974 N N . THR A 1 807 ? 12.455 -12.784 5.966 1.00 84.75 807 THR A N 1
ATOM 5975 C CA . THR A 1 807 ? 12.548 -14.249 6.150 1.00 84.75 807 THR A CA 1
ATOM 5976 C C . THR A 1 807 ? 11.833 -15.060 5.053 1.00 84.75 807 THR A C 1
ATOM 5978 O O . THR A 1 807 ? 11.264 -16.123 5.322 1.00 84.75 807 THR A O 1
ATOM 5981 N N . ARG A 1 808 ? 11.851 -14.550 3.812 1.00 84.19 808 ARG A N 1
ATOM 5982 C CA . ARG A 1 808 ? 11.318 -15.197 2.602 1.00 84.19 808 ARG A CA 1
ATOM 5983 C C . ARG A 1 808 ? 12.179 -14.885 1.378 1.00 84.19 808 ARG A C 1
ATOM 5985 O O . ARG A 1 808 ? 12.881 -13.879 1.377 1.00 84.19 808 ARG A O 1
ATOM 5992 N N . GLU A 1 809 ? 12.036 -15.679 0.320 1.00 82.38 809 GLU A N 1
ATOM 5993 C CA . GLU A 1 809 ? 12.509 -15.284 -1.013 1.00 82.38 809 GLU A CA 1
ATOM 5994 C C . GLU A 1 809 ? 11.722 -14.074 -1.558 1.00 82.38 809 GLU A C 1
ATOM 5996 O O . GLU A 1 809 ? 10.546 -13.864 -1.202 1.00 82.38 809 GLU A O 1
ATOM 6001 N N . PRO A 1 810 ? 12.335 -13.279 -2.450 1.00 75.56 810 PRO A N 1
ATOM 6002 C CA . PRO A 1 810 ? 11.617 -12.283 -3.226 1.00 75.56 810 PRO A CA 1
ATOM 6003 C C . PRO A 1 810 ? 10.557 -12.901 -4.141 1.00 75.56 810 PRO A C 1
ATOM 6005 O O . PRO A 1 810 ? 10.669 -14.022 -4.626 1.00 75.56 810 PRO A O 1
ATOM 6008 N N . ASP A 1 811 ? 9.533 -12.110 -4.431 1.00 72.62 811 ASP A N 1
ATOM 6009 C CA . ASP A 1 811 ? 8.675 -12.300 -5.595 1.00 72.62 811 ASP A CA 1
ATOM 6010 C C . ASP A 1 811 ? 9.357 -11.693 -6.836 1.00 72.62 811 ASP A C 1
ATOM 6012 O O . ASP A 1 811 ? 10.037 -10.671 -6.732 1.00 72.62 811 ASP A O 1
ATOM 6016 N N . LEU A 1 812 ? 9.174 -12.301 -8.016 1.00 67.56 812 LEU A N 1
ATOM 6017 C CA . LEU A 1 812 ? 9.844 -11.894 -9.265 1.00 67.56 812 LEU A CA 1
ATOM 6018 C C . LEU A 1 812 ? 9.639 -10.400 -9.598 1.00 67.56 812 LEU A C 1
ATOM 6020 O O . LEU A 1 812 ? 10.559 -9.723 -10.056 1.00 67.56 812 LEU A O 1
ATOM 6024 N N . SER A 1 813 ? 8.443 -9.875 -9.320 1.00 59.44 813 SER A N 1
ATOM 6025 C CA . SER A 1 813 ? 8.092 -8.456 -9.441 1.00 59.44 813 SER A CA 1
ATOM 6026 C C . SER A 1 813 ? 8.970 -7.554 -8.569 1.00 59.44 813 SER A C 1
ATOM 6028 O O . SER A 1 813 ? 9.619 -6.637 -9.078 1.00 59.44 813 SER A O 1
ATOM 6030 N N . GLY A 1 814 ? 9.016 -7.821 -7.263 1.00 67.38 814 GLY A N 1
ATOM 6031 C CA . GLY A 1 814 ? 9.810 -7.066 -6.303 1.00 67.38 814 GLY A CA 1
ATOM 6032 C C . GLY A 1 814 ? 11.312 -7.207 -6.540 1.00 67.38 814 GLY A C 1
ATOM 6033 O O . GLY A 1 814 ? 12.029 -6.209 -6.479 1.00 67.38 814 GLY A O 1
ATOM 6034 N N . PHE A 1 815 ? 11.788 -8.403 -6.900 1.00 74.81 815 PHE A N 1
ATOM 6035 C CA . PHE A 1 815 ? 13.185 -8.632 -7.271 1.00 74.81 815 PHE A CA 1
ATOM 6036 C C . PHE A 1 815 ? 13.617 -7.726 -8.422 1.00 74.81 815 PHE A C 1
ATOM 6038 O O . PHE A 1 815 ? 14.517 -6.906 -8.253 1.00 74.81 815 PHE A O 1
ATOM 6045 N N . ASN A 1 816 ? 12.926 -7.810 -9.564 1.00 70.44 816 ASN A N 1
ATOM 6046 C CA . ASN A 1 816 ? 13.253 -7.028 -10.756 1.00 70.44 816 ASN A CA 1
ATOM 6047 C C . ASN A 1 816 ? 13.213 -5.517 -10.473 1.00 70.44 816 ASN A C 1
ATOM 6049 O O . ASN A 1 816 ? 14.094 -4.775 -10.917 1.00 70.44 816 ASN A O 1
ATOM 6053 N N . PHE A 1 817 ? 12.243 -5.059 -9.674 1.00 73.56 817 PHE A N 1
ATOM 6054 C CA . PHE A 1 817 ? 12.160 -3.667 -9.237 1.00 73.56 817 PHE A CA 1
ATOM 6055 C C . PHE A 1 817 ? 13.374 -3.234 -8.396 1.00 73.56 817 PHE A C 1
ATOM 6057 O O . PHE A 1 817 ? 14.023 -2.234 -8.723 1.00 73.56 817 PHE A O 1
ATOM 6064 N N . TRP A 1 818 ? 13.715 -3.971 -7.334 1.00 72.25 818 TRP A N 1
ATOM 6065 C CA . TRP A 1 818 ? 14.811 -3.605 -6.430 1.00 72.25 818 TRP A CA 1
ATOM 6066 C C . TRP A 1 818 ? 16.194 -3.799 -7.061 1.00 72.25 818 TRP A C 1
ATOM 6068 O O . TRP A 1 818 ? 17.091 -2.990 -6.809 1.00 72.25 818 TRP A O 1
ATOM 6078 N N . VAL A 1 819 ? 16.368 -4.790 -7.941 1.00 77.25 819 VAL A N 1
ATOM 6079 C CA . VAL A 1 819 ? 17.570 -4.951 -8.777 1.00 77.25 819 VAL A CA 1
ATOM 6080 C C . VAL A 1 819 ? 17.721 -3.739 -9.694 1.00 77.25 819 VAL A C 1
ATOM 6082 O O . VAL A 1 819 ? 18.799 -3.146 -9.760 1.00 77.25 819 VAL A O 1
ATOM 6085 N N . GLY A 1 820 ? 16.627 -3.290 -10.317 1.00 69.06 820 GLY A N 1
ATOM 6086 C CA . GLY A 1 820 ? 16.585 -2.060 -11.105 1.00 69.06 820 GLY A CA 1
ATOM 6087 C C . GLY A 1 820 ? 16.962 -0.812 -10.297 1.00 69.06 820 GLY A C 1
ATOM 6088 O O . GLY A 1 820 ? 17.799 -0.029 -10.749 1.00 69.06 820 GLY A O 1
ATOM 6089 N N . GLN A 1 821 ? 16.412 -0.630 -9.087 1.00 74.44 821 GLN A N 1
ATOM 6090 C CA . GLN A 1 821 ? 16.785 0.496 -8.216 1.00 74.44 821 GLN A CA 1
ATOM 6091 C C . GLN A 1 821 ? 18.276 0.454 -7.844 1.00 74.44 821 GLN A C 1
ATOM 6093 O O . GLN A 1 821 ? 18.971 1.459 -8.007 1.00 74.44 821 GLN A O 1
ATOM 6098 N N . THR A 1 822 ? 18.777 -0.708 -7.416 1.00 72.88 822 THR A N 1
ATOM 6099 C CA . THR A 1 822 ? 20.172 -0.919 -6.991 1.00 72.88 822 THR A CA 1
ATOM 6100 C C . THR A 1 822 ? 21.175 -0.636 -8.116 1.00 72.88 822 THR A C 1
ATOM 6102 O O . THR A 1 822 ? 22.228 -0.045 -7.871 1.00 72.88 822 THR A O 1
ATOM 6105 N N . SER A 1 823 ? 20.835 -0.999 -9.355 1.00 76.50 823 SER A N 1
ATOM 6106 C CA . SER A 1 823 ? 21.682 -0.846 -10.549 1.00 76.50 823 SER A CA 1
ATOM 6107 C C . SER A 1 823 ? 21.674 0.552 -11.186 1.00 76.50 823 SER A C 1
ATOM 6109 O O . SER A 1 823 ? 22.322 0.751 -12.212 1.00 76.50 823 SER A O 1
ATOM 6111 N N . GLY A 1 824 ? 20.960 1.524 -10.605 1.00 60.53 824 GLY A N 1
ATOM 6112 C CA . GLY A 1 824 ? 20.921 2.917 -11.080 1.00 60.53 824 GLY A CA 1
ATOM 6113 C C . GLY A 1 824 ? 19.517 3.513 -11.231 1.00 60.53 824 GLY A C 1
ATOM 6114 O O . GLY A 1 824 ? 19.373 4.734 -11.278 1.00 60.53 824 GLY A O 1
ATOM 6115 N N . GLY A 1 825 ? 18.459 2.692 -11.209 1.00 54.16 825 GLY A N 1
ATOM 6116 C CA . GLY A 1 825 ? 17.059 3.152 -11.202 1.00 54.16 825 GLY A CA 1
ATOM 6117 C C . GLY A 1 825 ? 16.699 4.025 -9.990 1.00 54.16 825 GLY A C 1
ATOM 6118 O O . GLY A 1 825 ? 15.693 4.746 -10.010 1.00 54.16 825 GLY A O 1
ATOM 6119 N N . CYS A 1 826 ? 17.559 4.045 -8.964 1.00 49.31 826 CYS A N 1
ATOM 6120 C CA . CYS A 1 826 ? 17.478 4.993 -7.860 1.00 49.31 826 CYS A CA 1
ATOM 6121 C C . CYS A 1 826 ? 17.714 6.463 -8.261 1.00 49.31 826 CYS A C 1
ATOM 6123 O O . CYS A 1 826 ? 17.593 7.323 -7.393 1.00 49.31 826 CYS A O 1
ATOM 6125 N N . GLY A 1 827 ? 17.999 6.788 -9.529 1.00 48.78 827 GLY A N 1
ATOM 6126 C CA . GLY A 1 827 ? 18.094 8.179 -9.993 1.00 48.78 827 GLY A CA 1
ATOM 6127 C C . GLY A 1 827 ? 19.233 8.954 -9.329 1.00 48.78 827 GLY A C 1
ATOM 6128 O O . GLY A 1 827 ? 19.089 10.132 -9.023 1.00 48.78 827 GLY A O 1
ATOM 6129 N N . ASN A 1 828 ? 20.344 8.275 -9.047 1.00 57.62 828 ASN A N 1
ATOM 6130 C CA . ASN A 1 828 ? 21.551 8.871 -8.492 1.00 57.62 828 ASN A CA 1
ATOM 6131 C C . ASN A 1 828 ? 22.765 8.313 -9.253 1.00 57.62 828 ASN A C 1
ATOM 6133 O O . ASN A 1 828 ? 22.846 7.094 -9.419 1.00 57.62 828 ASN A O 1
ATOM 6137 N N . PRO A 1 829 ? 23.708 9.151 -9.722 1.00 68.50 829 PRO A N 1
ATOM 6138 C CA . PRO A 1 829 ? 24.908 8.668 -10.403 1.00 68.50 829 PRO A CA 1
ATOM 6139 C C . PRO A 1 829 ? 25.879 7.914 -9.477 1.00 68.50 829 PRO A C 1
ATOM 6141 O O . PRO A 1 829 ? 26.752 7.206 -9.977 1.00 68.50 829 PRO A O 1
ATOM 6144 N N . ASP A 1 830 ? 25.752 8.042 -8.150 1.00 75.31 830 ASP A N 1
ATOM 6145 C CA . ASP A 1 830 ? 26.485 7.210 -7.194 1.00 75.31 830 ASP A CA 1
ATOM 6146 C C . ASP A 1 830 ? 25.690 5.937 -6.851 1.00 75.31 830 ASP A C 1
ATOM 6148 O O . ASP A 1 830 ? 24.736 5.948 -6.066 1.00 75.31 830 ASP A O 1
ATOM 6152 N N . LEU A 1 831 ? 26.130 4.805 -7.407 1.00 79.31 831 LEU A N 1
ATOM 6153 C CA . LEU A 1 831 ? 25.543 3.489 -7.140 1.00 79.31 831 LEU A CA 1
ATOM 6154 C C . LEU A 1 831 ? 25.663 3.059 -5.667 1.00 79.31 831 LEU A C 1
ATOM 6156 O O . LEU A 1 831 ? 24.872 2.230 -5.218 1.00 79.31 831 LEU A O 1
ATOM 6160 N N . VAL A 1 832 ? 26.589 3.625 -4.882 1.00 79.38 832 VAL A N 1
ATOM 6161 C CA . VAL A 1 832 ? 26.624 3.398 -3.427 1.00 79.38 83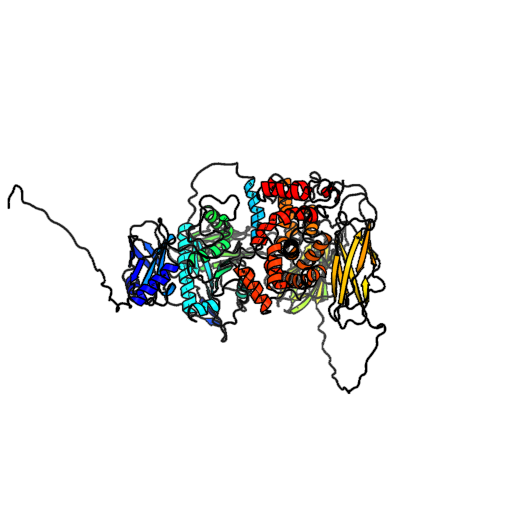2 VAL A CA 1
ATOM 6162 C C . VAL A 1 832 ? 25.370 3.981 -2.778 1.00 79.38 832 VAL A C 1
ATOM 6164 O O . VAL A 1 832 ? 24.753 3.317 -1.947 1.00 79.38 832 VAL A O 1
ATOM 6167 N N . VAL A 1 833 ? 24.918 5.163 -3.209 1.00 72.44 833 VAL A N 1
ATOM 6168 C CA . VAL A 1 833 ? 23.657 5.755 -2.734 1.00 72.44 833 VAL A CA 1
ATOM 6169 C C . VAL A 1 833 ? 22.455 4.915 -3.183 1.00 72.44 833 VAL A C 1
ATOM 6171 O O . VAL A 1 833 ? 21.529 4.730 -2.395 1.00 72.44 833 VAL A O 1
ATOM 6174 N N . CYS A 1 834 ? 22.481 4.308 -4.377 1.00 70.56 834 CYS A N 1
ATOM 6175 C CA . CYS A 1 834 ? 21.433 3.363 -4.794 1.00 70.56 834 CYS A CA 1
ATOM 6176 C C . CYS A 1 834 ? 21.341 2.118 -3.905 1.00 70.56 834 CYS A C 1
ATOM 6178 O O . CYS A 1 834 ? 20.234 1.719 -3.534 1.00 70.56 834 CYS A O 1
ATOM 6180 N N . ARG A 1 835 ? 22.479 1.532 -3.517 1.00 82.56 835 ARG A N 1
ATOM 6181 C CA . ARG A 1 835 ? 22.538 0.384 -2.593 1.00 82.56 835 ARG A CA 1
ATOM 6182 C C . ARG A 1 835 ? 22.035 0.767 -1.202 1.00 82.56 835 ARG A C 1
ATOM 6184 O O . ARG A 1 835 ? 21.174 0.088 -0.654 1.00 82.56 835 ARG A O 1
ATOM 6191 N N . VAL A 1 836 ? 22.513 1.896 -0.676 1.00 77.19 836 VAL A N 1
ATOM 6192 C CA . VAL A 1 836 ? 22.118 2.460 0.625 1.00 77.19 836 VAL A CA 1
ATOM 6193 C C . VAL A 1 836 ? 20.616 2.750 0.689 1.00 77.19 836 VAL A C 1
ATOM 6195 O O . VAL A 1 836 ? 19.965 2.358 1.656 1.00 77.19 836 VAL A O 1
ATOM 6198 N N . ASN A 1 837 ? 20.049 3.383 -0.341 1.00 73.19 837 ASN A N 1
ATOM 6199 C CA . ASN A 1 837 ? 18.619 3.691 -0.401 1.00 73.19 837 ASN A CA 1
ATOM 6200 C C . ASN A 1 837 ? 17.765 2.428 -0.558 1.00 73.19 837 ASN A C 1
ATOM 6202 O O . ASN A 1 837 ? 16.760 2.301 0.135 1.00 73.19 837 ASN A O 1
ATOM 6206 N N . THR A 1 838 ? 18.169 1.491 -1.424 1.00 77.00 838 THR A N 1
ATOM 6207 C CA . THR A 1 838 ? 17.442 0.226 -1.629 1.00 77.00 838 THR A CA 1
ATOM 6208 C C . THR A 1 838 ? 17.421 -0.601 -0.349 1.00 77.00 838 THR A C 1
ATOM 6210 O O . THR A 1 838 ? 16.356 -0.985 0.113 1.00 77.00 838 THR A O 1
ATOM 6213 N N . SER A 1 839 ? 18.577 -0.799 0.281 1.00 78.69 839 SER A N 1
ATOM 6214 C CA . SER A 1 839 ? 18.707 -1.572 1.518 1.00 78.69 839 SER A CA 1
ATOM 6215 C C . SER A 1 839 ? 17.965 -0.913 2.692 1.00 78.69 839 SER A C 1
ATOM 6217 O O . SER A 1 839 ? 17.186 -1.561 3.388 1.00 78.69 839 SER A O 1
ATOM 6219 N N . GLY A 1 840 ? 18.065 0.416 2.831 1.00 73.00 840 GLY A N 1
ATOM 6220 C CA . GLY A 1 840 ? 17.253 1.173 3.788 1.00 73.00 840 GLY A CA 1
ATOM 6221 C C . GLY A 1 840 ? 15.740 1.023 3.566 1.00 73.00 840 GLY A C 1
ATOM 6222 O O . GLY A 1 840 ? 14.986 0.992 4.539 1.00 73.00 840 GLY A O 1
ATOM 6223 N N . ALA A 1 841 ? 15.289 0.868 2.316 1.00 71.94 841 ALA A N 1
ATOM 6224 C CA . ALA A 1 841 ? 13.875 0.723 1.976 1.00 71.94 841 ALA A CA 1
ATOM 6225 C C . ALA A 1 841 ? 13.233 -0.577 2.489 1.00 71.94 841 ALA A C 1
ATOM 6227 O O . ALA A 1 841 ? 12.028 -0.580 2.742 1.00 71.94 841 ALA A O 1
ATOM 6228 N N . PHE A 1 842 ? 14.002 -1.646 2.732 1.00 79.62 842 PHE A N 1
ATOM 6229 C CA . PHE A 1 842 ? 13.458 -2.897 3.277 1.00 79.62 842 PHE A CA 1
ATOM 6230 C C . PHE A 1 842 ? 12.824 -2.688 4.653 1.00 79.62 842 PHE A C 1
ATOM 6232 O O . PHE A 1 842 ? 11.675 -3.073 4.859 1.00 79.62 842 PHE A O 1
ATOM 6239 N N . PHE A 1 843 ? 13.497 -1.974 5.561 1.00 74.56 843 PHE A N 1
ATOM 6240 C CA . PHE A 1 843 ? 12.900 -1.585 6.844 1.00 74.56 843 PHE A CA 1
ATOM 6241 C C . PHE A 1 843 ? 11.725 -0.608 6.683 1.00 74.56 843 PHE A C 1
ATOM 6243 O O . PHE A 1 843 ? 10.780 -0.646 7.471 1.00 74.56 843 PHE A O 1
ATOM 6250 N N . LEU A 1 844 ? 11.787 0.295 5.700 1.00 67.81 844 LEU A N 1
ATOM 6251 C CA . LEU A 1 844 ? 10.730 1.284 5.456 1.00 67.81 844 LEU A CA 1
ATOM 6252 C C . LEU A 1 844 ? 9.452 0.656 4.885 1.00 67.81 844 LEU A C 1
ATOM 6254 O O . LEU A 1 844 ? 8.391 1.256 5.015 1.00 67.81 844 LEU A O 1
ATOM 6258 N N . SER A 1 845 ? 9.550 -0.525 4.272 1.00 67.25 845 SER A N 1
ATOM 6259 C CA . SER A 1 845 ? 8.453 -1.218 3.593 1.00 67.25 845 SER A CA 1
ATOM 6260 C C . SER A 1 845 ? 7.257 -1.555 4.489 1.00 67.25 845 SER A C 1
ATOM 6262 O O . SER A 1 845 ? 7.400 -1.791 5.688 1.00 67.25 845 SER A O 1
ATOM 6264 N N . ILE A 1 846 ? 6.074 -1.681 3.875 1.00 60.31 846 ILE A N 1
ATOM 6265 C CA . ILE A 1 846 ? 4.837 -2.154 4.514 1.00 60.31 846 ILE A CA 1
ATOM 6266 C C . ILE A 1 846 ? 5.097 -3.478 5.214 1.00 60.31 846 ILE A C 1
ATOM 6268 O O . ILE A 1 846 ? 4.737 -3.658 6.375 1.00 60.31 846 ILE A O 1
ATOM 6272 N N . GLU A 1 847 ? 5.757 -4.386 4.497 1.00 76.44 847 GLU A N 1
ATOM 6273 C CA . GLU A 1 847 ? 6.044 -5.730 4.960 1.00 76.44 847 GLU A CA 1
ATOM 6274 C C . GLU A 1 847 ? 6.831 -5.677 6.273 1.00 76.44 847 GLU A C 1
ATOM 6276 O O . GLU A 1 847 ? 6.399 -6.281 7.251 1.00 76.44 847 GLU A O 1
ATOM 6281 N N . PHE A 1 848 ? 7.876 -4.849 6.384 1.00 83.25 848 PHE A N 1
ATOM 6282 C CA . PHE A 1 848 ? 8.587 -4.688 7.655 1.00 83.25 848 PHE A CA 1
ATOM 6283 C C . PHE A 1 848 ? 7.806 -3.888 8.708 1.00 83.25 848 PHE A C 1
ATOM 6285 O O . PHE A 1 848 ? 7.742 -4.292 9.874 1.00 83.25 848 PHE A O 1
ATOM 6292 N N . GLN A 1 849 ? 7.195 -2.761 8.329 1.00 82.62 849 GLN A N 1
ATOM 6293 C CA . GLN A 1 849 ? 6.462 -1.883 9.250 1.00 82.62 849 GLN A CA 1
ATOM 6294 C C . GLN A 1 849 ? 5.282 -2.606 9.926 1.00 82.62 849 GLN A C 1
ATOM 6296 O O . GLN A 1 849 ? 4.957 -2.304 11.081 1.00 82.62 849 GLN A O 1
ATOM 6301 N N . GLN A 1 850 ? 4.686 -3.589 9.238 1.00 83.25 850 GLN A N 1
ATOM 6302 C CA . GLN A 1 850 ? 3.563 -4.402 9.709 1.00 83.25 850 GLN A CA 1
ATOM 6303 C C . GLN A 1 850 ? 3.951 -5.802 10.224 1.00 83.25 850 GLN A C 1
ATOM 6305 O O . GLN A 1 850 ? 3.133 -6.416 10.911 1.00 83.25 850 GLN A O 1
ATOM 6310 N N . THR A 1 851 ? 5.175 -6.290 9.969 1.00 88.81 851 THR A N 1
ATOM 6311 C CA . THR A 1 851 ? 5.732 -7.515 10.582 1.00 88.81 851 THR A CA 1
ATOM 6312 C C . THR A 1 851 ? 6.757 -7.171 11.674 1.00 88.81 851 THR A C 1
ATOM 6314 O O . THR A 1 851 ? 6.381 -6.978 12.831 1.00 88.81 851 THR A O 1
ATOM 6317 N N . GLY A 1 852 ? 8.046 -7.042 11.347 1.00 90.19 852 GLY A N 1
ATOM 6318 C CA . GLY A 1 852 ? 9.136 -6.855 12.306 1.00 90.19 852 GLY A CA 1
ATOM 6319 C C . GLY A 1 852 ? 9.009 -5.615 13.184 1.00 90.19 852 GLY A C 1
ATOM 6320 O O . GLY A 1 852 ? 9.295 -5.678 14.384 1.00 90.19 852 GLY A O 1
ATOM 6321 N N . TYR A 1 853 ? 8.496 -4.499 12.663 1.00 93.31 853 TYR A N 1
ATOM 6322 C CA . TYR A 1 853 ? 8.273 -3.333 13.513 1.00 93.31 853 TYR A CA 1
ATOM 6323 C C . TYR A 1 853 ? 7.053 -3.488 14.441 1.00 93.31 853 TYR A C 1
ATOM 6325 O O . TYR A 1 853 ? 7.039 -2.896 15.522 1.00 93.31 853 TYR A O 1
ATOM 6333 N N . VAL A 1 854 ? 6.072 -4.336 14.105 1.00 94.56 854 VAL A N 1
ATOM 6334 C CA . VAL A 1 854 ? 5.006 -4.737 15.046 1.00 94.56 854 VAL A CA 1
ATOM 6335 C C . VAL A 1 854 ? 5.572 -5.630 16.152 1.00 94.56 854 VAL A C 1
ATOM 6337 O O . VAL A 1 854 ? 5.237 -5.411 17.315 1.00 94.56 854 VAL A O 1
ATOM 6340 N N . VAL A 1 855 ? 6.493 -6.556 15.850 1.00 96.50 855 VAL A N 1
ATOM 6341 C CA . VAL A 1 855 ? 7.198 -7.352 16.880 1.00 96.50 855 VAL A CA 1
ATOM 6342 C C . VAL A 1 855 ? 7.962 -6.436 17.842 1.00 96.50 855 VAL A C 1
ATOM 6344 O O . VAL A 1 855 ? 7.753 -6.494 19.055 1.00 96.50 855 VAL A O 1
ATOM 6347 N N . TYR A 1 856 ? 8.779 -5.520 17.309 1.00 95.69 856 TYR A N 1
ATOM 6348 C CA . TYR A 1 856 ? 9.513 -4.530 18.106 1.00 95.69 856 TYR A CA 1
ATOM 6349 C C . TYR A 1 856 ? 8.581 -3.733 19.034 1.00 95.69 856 TYR A C 1
ATOM 6351 O O . TYR A 1 856 ? 8.852 -3.599 20.234 1.00 95.69 856 TYR A O 1
ATOM 6359 N N . ARG A 1 857 ? 7.473 -3.198 18.499 1.00 95.19 857 ARG A N 1
ATOM 6360 C CA . ARG A 1 857 ? 6.517 -2.394 19.275 1.00 95.19 857 ARG A CA 1
ATOM 6361 C C . ARG A 1 857 ? 5.787 -3.240 20.318 1.00 95.19 857 ARG A C 1
ATOM 6363 O O . ARG A 1 857 ? 5.648 -2.797 21.451 1.00 95.19 857 ARG A O 1
ATOM 6370 N N . THR A 1 858 ? 5.452 -4.490 20.004 1.00 97.75 858 THR A N 1
ATOM 6371 C CA . THR A 1 858 ? 4.818 -5.430 20.945 1.00 97.75 858 THR A CA 1
ATOM 6372 C C . THR A 1 858 ? 5.707 -5.720 22.152 1.00 97.75 858 THR A C 1
ATOM 6374 O O . THR A 1 858 ? 5.251 -5.598 23.290 1.00 97.75 858 THR A O 1
ATOM 6377 N N . PHE A 1 859 ? 6.992 -6.028 21.940 1.00 96.81 859 PHE A N 1
ATOM 6378 C CA . PHE A 1 859 ? 7.953 -6.189 23.038 1.00 96.81 859 PHE A CA 1
ATOM 6379 C C . PHE A 1 859 ? 8.177 -4.879 23.809 1.00 96.81 859 PHE A C 1
ATOM 6381 O O . PHE A 1 859 ? 8.309 -4.911 25.034 1.00 96.81 859 PHE A O 1
ATOM 6388 N N . THR A 1 860 ? 8.160 -3.732 23.118 1.00 94.62 860 THR A N 1
ATOM 6389 C CA . THR A 1 860 ? 8.268 -2.401 23.738 1.00 94.62 860 THR A CA 1
ATOM 6390 C C . THR A 1 860 ? 7.104 -2.153 24.697 1.00 94.62 860 THR A C 1
ATOM 6392 O O . THR A 1 860 ? 7.344 -1.950 25.883 1.00 94.62 860 THR A O 1
ATOM 6395 N N . SER A 1 861 ? 5.848 -2.260 24.249 1.00 96.25 861 SER A N 1
ATOM 6396 C CA . SER A 1 861 ? 4.665 -2.083 25.105 1.00 96.25 861 SER A CA 1
ATOM 6397 C C . SER A 1 861 ? 4.590 -3.134 26.222 1.00 96.25 861 SER A C 1
ATOM 6399 O O . SER A 1 861 ? 4.202 -2.821 27.347 1.00 96.25 861 SER A O 1
ATOM 6401 N N . ALA A 1 862 ? 4.986 -4.383 25.953 1.00 97.00 862 ALA A N 1
ATOM 6402 C CA . ALA A 1 862 ? 4.889 -5.479 26.918 1.00 97.00 862 ALA A CA 1
ATOM 6403 C C . ALA A 1 862 ? 5.971 -5.481 28.011 1.00 97.00 862 ALA A C 1
ATOM 6405 O O . ALA A 1 862 ? 5.728 -6.013 29.094 1.00 97.00 862 ALA A O 1
ATOM 6406 N N . PHE A 1 863 ? 7.162 -4.932 27.759 1.00 94.94 863 PHE A N 1
ATOM 6407 C CA . PHE A 1 863 ? 8.287 -5.054 28.699 1.00 94.94 863 PHE A CA 1
ATOM 6408 C C . PHE A 1 863 ? 9.038 -3.748 28.992 1.00 94.94 863 PHE A C 1
ATOM 6410 O O . PHE A 1 863 ? 9.805 -3.719 29.953 1.00 94.94 863 PHE A O 1
ATOM 6417 N N . GLY A 1 864 ? 8.795 -2.674 28.234 1.00 89.00 864 GLY A N 1
ATOM 6418 C CA . GLY A 1 864 ? 9.465 -1.383 28.407 1.00 89.00 864 GLY A CA 1
ATOM 6419 C C . GLY A 1 864 ? 10.961 -1.436 28.064 1.00 89.00 864 GLY A C 1
ATOM 6420 O O . GLY A 1 864 ? 11.430 -2.424 27.501 1.00 89.00 864 GLY A O 1
ATOM 6421 N N . PRO A 1 865 ? 11.732 -0.378 28.366 1.00 82.88 865 PRO A N 1
ATOM 6422 C CA . PRO A 1 865 ? 13.175 -0.362 28.152 1.00 82.88 865 PRO A CA 1
ATOM 6423 C C . PRO A 1 865 ? 13.962 -1.109 29.248 1.00 82.88 865 PRO A C 1
ATOM 6425 O O . PRO A 1 865 ? 13.605 -1.110 30.427 1.00 82.88 865 PRO A O 1
ATOM 6428 N N . THR A 1 866 ? 15.096 -1.691 28.862 1.00 75.38 866 THR A N 1
ATOM 6429 C CA . THR A 1 866 ? 16.091 -2.326 29.732 1.00 75.38 866 THR A CA 1
ATOM 6430 C C . THR A 1 866 ? 16.786 -1.323 30.654 1.00 75.38 866 THR A C 1
ATOM 6432 O O . THR A 1 866 ? 17.019 -0.163 30.312 1.00 75.38 866 THR A O 1
ATOM 6435 N N . SER A 1 867 ? 17.244 -1.807 31.811 1.00 64.12 867 SER A N 1
ATOM 6436 C CA . SER A 1 867 ? 18.157 -1.065 32.693 1.00 64.12 867 SER A CA 1
ATOM 6437 C C . SER A 1 867 ? 19.586 -0.936 32.138 1.00 64.12 867 SER A C 1
ATOM 6439 O O . SER A 1 867 ? 20.365 -0.132 32.648 1.00 64.12 867 SER A O 1
ATOM 6441 N N . VAL A 1 868 ? 19.935 -1.705 31.100 1.00 57.00 868 VAL A N 1
ATOM 6442 C CA . VAL A 1 868 ? 21.246 -1.698 30.433 1.00 57.00 868 VAL A CA 1
ATOM 6443 C C . VAL A 1 868 ? 21.066 -1.178 29.010 1.00 57.00 868 VAL A C 1
ATOM 6445 O O . VAL A 1 868 ? 20.650 -1.914 28.124 1.00 57.00 868 VAL A O 1
ATOM 6448 N N . GLY A 1 869 ? 21.369 0.102 28.795 1.00 58.50 869 GLY A N 1
ATOM 6449 C CA . GLY A 1 869 ? 21.314 0.740 27.475 1.00 58.50 869 GLY A CA 1
ATOM 6450 C C . GLY A 1 869 ? 19.970 1.373 27.089 1.00 58.50 869 GLY A C 1
ATOM 6451 O O . GLY A 1 869 ? 19.942 2.106 26.107 1.00 58.50 869 GLY A O 1
ATOM 6452 N N . GLY A 1 870 ? 18.883 1.160 27.846 1.00 65.25 870 GLY A N 1
ATOM 6453 C CA . GLY A 1 870 ? 17.581 1.799 27.585 1.00 65.25 870 GLY A CA 1
ATOM 6454 C C . GLY A 1 870 ? 16.867 1.277 26.331 1.00 65.25 870 GLY A C 1
ATOM 6455 O O . GLY A 1 870 ? 16.101 2.004 25.697 1.00 65.25 870 GLY A O 1
ATOM 6456 N N . THR A 1 871 ? 17.155 0.036 25.949 1.00 73.69 871 THR A N 1
ATOM 6457 C CA . THR A 1 871 ? 16.702 -0.642 24.726 1.00 73.69 871 THR A CA 1
ATOM 6458 C C . THR A 1 871 ? 15.518 -1.567 24.994 1.00 73.69 871 THR A C 1
ATOM 6460 O O . THR A 1 871 ? 15.267 -1.935 26.134 1.00 73.69 871 THR A O 1
ATOM 6463 N N . VAL A 1 872 ? 14.766 -1.972 23.969 1.00 83.12 872 VAL A N 1
ATOM 6464 C CA . VAL A 1 872 ? 13.732 -3.006 24.151 1.00 83.12 872 VAL A CA 1
ATOM 6465 C C . VAL A 1 872 ? 14.400 -4.354 24.511 1.00 83.12 872 VAL A C 1
ATOM 6467 O O . VAL A 1 872 ? 15.395 -4.711 23.880 1.00 83.12 872 VAL A O 1
ATOM 6470 N N . PRO A 1 873 ? 13.909 -5.117 25.511 1.00 86.25 873 PRO A N 1
ATOM 6471 C CA . PRO A 1 873 ? 14.434 -6.434 25.872 1.00 86.25 873 PRO A CA 1
ATOM 6472 C C . PRO A 1 873 ? 13.934 -7.494 24.880 1.00 86.25 873 PRO A C 1
ATOM 6474 O O . PRO A 1 873 ? 13.062 -8.301 25.203 1.00 86.25 873 PRO A O 1
ATOM 6477 N N . LEU A 1 874 ? 14.471 -7.438 23.667 1.00 91.50 874 LEU A N 1
ATOM 6478 C CA . LEU A 1 874 ? 14.185 -8.305 22.529 1.00 91.50 874 LEU A CA 1
ATOM 6479 C C . LEU A 1 874 ? 15.525 -8.801 21.974 1.00 91.50 874 LEU A C 1
ATOM 6481 O O . LEU A 1 874 ? 16.409 -7.982 21.713 1.00 91.50 874 LEU A O 1
ATOM 6485 N N . THR A 1 875 ? 15.678 -10.111 21.801 1.00 91.06 875 THR A N 1
ATOM 6486 C CA . THR A 1 875 ? 16.829 -10.714 21.105 1.00 91.06 875 THR A CA 1
ATOM 6487 C C . THR A 1 875 ? 16.474 -11.072 19.663 1.00 91.06 875 THR A C 1
ATOM 6489 O O . THR A 1 875 ? 15.297 -11.123 19.307 1.00 91.06 875 THR A O 1
ATOM 6492 N N . LEU A 1 876 ? 17.480 -11.366 18.835 1.00 89.25 876 LEU A N 1
ATOM 6493 C CA . LEU A 1 876 ? 17.264 -11.886 17.480 1.00 89.25 876 LEU A CA 1
ATOM 6494 C C . LEU A 1 876 ? 16.470 -13.211 17.495 1.00 89.25 876 LEU A C 1
ATOM 6496 O O . LEU A 1 876 ? 15.552 -13.396 16.700 1.00 89.25 876 LEU A O 1
ATOM 6500 N N . GLU A 1 877 ? 16.770 -14.091 18.455 1.00 86.38 877 GLU A N 1
ATOM 6501 C CA . GLU A 1 877 ? 16.073 -15.368 18.682 1.00 86.38 877 GLU A CA 1
ATOM 6502 C C . GLU A 1 877 ? 14.592 -15.184 19.054 1.00 86.38 877 GLU A C 1
ATOM 6504 O O . GLU A 1 877 ? 13.744 -15.975 18.649 1.00 86.38 877 GLU A O 1
ATOM 6509 N N . GLU A 1 878 ? 14.259 -14.134 19.814 1.00 89.19 878 GLU A N 1
ATOM 6510 C CA . GLU A 1 878 ? 12.871 -13.770 20.127 1.00 89.19 878 GLU A CA 1
ATOM 6511 C C . GLU A 1 878 ? 12.173 -13.037 18.966 1.00 89.19 878 GLU A C 1
ATOM 6513 O O . GLU A 1 878 ? 10.944 -13.032 18.895 1.00 89.19 878 GLU A O 1
ATOM 6518 N N . PHE A 1 879 ? 12.939 -12.420 18.063 1.00 92.56 879 PHE A N 1
ATOM 6519 C CA . PHE A 1 879 ? 12.445 -11.622 16.942 1.00 92.56 879 PHE A CA 1
ATOM 6520 C C . PHE A 1 879 ? 12.044 -12.480 15.735 1.00 92.56 879 PHE A C 1
ATOM 6522 O O . PHE A 1 879 ? 10.893 -12.409 15.298 1.00 92.56 879 PHE A O 1
ATOM 6529 N N . LEU A 1 880 ? 12.958 -13.305 15.209 1.00 88.06 880 LEU A N 1
ATOM 6530 C CA . LEU A 1 880 ? 12.766 -14.038 13.946 1.00 88.06 880 LEU A CA 1
ATOM 6531 C C . LEU A 1 880 ? 11.485 -14.906 13.898 1.00 88.06 880 LEU A C 1
ATOM 6533 O O . LEU A 1 880 ? 10.761 -14.805 12.903 1.00 88.06 880 LEU A O 1
ATOM 6537 N N . PRO A 1 881 ? 11.112 -15.681 14.944 1.00 85.88 881 PRO A N 1
ATOM 6538 C CA . PRO A 1 881 ? 9.882 -16.482 14.932 1.00 85.88 881 PRO A CA 1
ATOM 6539 C C . PRO A 1 881 ? 8.615 -15.642 14.815 1.00 85.88 881 PRO A C 1
ATOM 6541 O O . PRO A 1 881 ? 7.609 -16.104 14.279 1.00 85.88 881 PRO A O 1
ATOM 6544 N N . ASP A 1 882 ? 8.646 -14.423 15.351 1.00 91.56 882 ASP A N 1
ATOM 6545 C CA . ASP A 1 882 ? 7.497 -13.529 15.396 1.00 91.56 882 ASP A CA 1
ATOM 6546 C C . ASP A 1 882 ? 7.360 -12.735 14.093 1.00 91.56 882 ASP A C 1
ATOM 6548 O O . ASP A 1 882 ? 6.238 -12.564 13.616 1.00 91.56 882 ASP A O 1
ATOM 6552 N N . VAL A 1 883 ? 8.473 -12.363 13.444 1.00 90.44 883 VAL A N 1
ATOM 6553 C CA . VAL A 1 883 ? 8.460 -11.853 12.059 1.00 90.44 883 VAL A CA 1
ATOM 6554 C C . VAL A 1 883 ? 7.877 -12.907 11.124 1.00 90.44 883 VAL A C 1
ATOM 6556 O O . VAL A 1 883 ? 6.858 -12.660 10.476 1.00 90.44 883 VAL A O 1
ATOM 6559 N N . GLN A 1 884 ? 8.464 -14.110 11.123 1.00 85.38 884 GLN A N 1
ATOM 6560 C CA . GLN A 1 884 ? 8.054 -15.206 10.245 1.00 85.38 884 GLN A CA 1
ATOM 6561 C C . GLN A 1 884 ? 6.608 -15.657 10.521 1.00 85.38 884 GLN A C 1
ATOM 6563 O O . GLN A 1 884 ? 5.929 -16.145 9.619 1.00 85.38 884 GLN A O 1
ATOM 6568 N N . ARG A 1 885 ? 6.098 -15.471 11.748 1.00 84.62 885 ARG A N 1
ATOM 6569 C CA . ARG A 1 885 ? 4.690 -15.713 12.098 1.00 84.62 885 ARG A CA 1
ATOM 6570 C C . ARG A 1 885 ? 3.746 -14.668 11.508 1.00 84.62 885 ARG A C 1
ATOM 6572 O O . ARG A 1 885 ? 2.708 -15.059 10.984 1.00 84.62 885 ARG A O 1
ATOM 6579 N N . ILE A 1 886 ? 4.068 -13.375 11.606 1.00 88.94 886 ILE A N 1
ATOM 6580 C CA . ILE A 1 886 ? 3.187 -12.309 11.098 1.00 88.94 886 ILE A CA 1
ATOM 6581 C C . ILE A 1 886 ? 3.218 -12.276 9.558 1.00 88.94 886 ILE A C 1
ATOM 6583 O O . ILE A 1 886 ? 2.168 -12.179 8.925 1.00 88.94 886 ILE A O 1
ATOM 6587 N N . GLY A 1 887 ? 4.396 -12.445 8.951 1.00 85.50 887 GLY A N 1
ATOM 6588 C CA . GLY A 1 887 ? 4.584 -12.459 7.494 1.00 85.50 887 GLY A CA 1
ATOM 6589 C C . GLY A 1 887 ? 4.210 -13.770 6.787 1.00 85.50 887 GLY A C 1
ATOM 6590 O O . GLY A 1 887 ? 4.296 -13.842 5.564 1.00 85.50 887 GLY A O 1
ATOM 6591 N N . ARG A 1 888 ? 3.796 -14.830 7.503 1.00 81.12 888 ARG A N 1
ATOM 6592 C CA . ARG A 1 888 ? 3.564 -16.159 6.904 1.00 81.12 888 ARG A CA 1
ATOM 6593 C C . ARG A 1 888 ? 2.522 -16.114 5.778 1.00 81.12 888 ARG A C 1
ATOM 6595 O O . ARG A 1 888 ? 1.327 -15.995 6.038 1.00 81.12 888 ARG A O 1
ATOM 6602 N N . GLY A 1 889 ? 2.994 -16.307 4.545 1.00 74.94 889 GLY A N 1
ATOM 6603 C CA . GLY A 1 889 ? 2.172 -16.326 3.330 1.00 74.94 889 GLY A CA 1
ATOM 6604 C C . GLY A 1 889 ? 1.724 -14.945 2.840 1.00 74.94 889 GLY A C 1
ATOM 6605 O O . GLY A 1 889 ? 0.947 -14.872 1.894 1.00 74.94 889 GLY A O 1
ATOM 6606 N N . VAL A 1 890 ? 2.190 -13.865 3.471 1.00 76.62 890 VAL A N 1
ATOM 6607 C CA . VAL A 1 890 ? 1.880 -12.488 3.078 1.00 76.62 890 VAL A CA 1
ATOM 6608 C C . VAL A 1 890 ? 2.878 -12.048 2.009 1.00 76.62 890 VAL A C 1
ATOM 6610 O O . VAL A 1 890 ? 4.083 -12.086 2.235 1.00 76.62 890 VAL A O 1
ATOM 6613 N N . ILE A 1 891 ? 2.372 -11.601 0.861 1.00 73.38 891 ILE A N 1
ATOM 6614 C CA . ILE A 1 891 ? 3.135 -10.857 -0.147 1.00 73.38 891 ILE A CA 1
ATOM 6615 C C . ILE A 1 891 ? 2.336 -9.583 -0.404 1.00 73.38 891 ILE A C 1
ATOM 6617 O O . ILE A 1 891 ? 1.195 -9.651 -0.865 1.00 73.38 891 ILE A O 1
ATOM 6621 N N . ILE A 1 892 ? 2.888 -8.427 -0.037 1.00 65.69 892 ILE A N 1
ATOM 6622 C CA . ILE A 1 892 ? 2.161 -7.154 -0.115 1.00 65.69 892 ILE A CA 1
ATOM 6623 C C . ILE A 1 892 ? 1.788 -6.847 -1.574 1.00 65.69 892 ILE A C 1
ATOM 6625 O O . ILE A 1 892 ? 2.599 -7.021 -2.480 1.00 65.69 892 ILE A O 1
ATOM 6629 N N . GLY A 1 893 ? 0.544 -6.415 -1.798 1.00 54.69 893 GLY A N 1
ATOM 6630 C CA . GLY A 1 893 ? -0.015 -6.169 -3.132 1.00 54.69 893 GLY A CA 1
ATOM 6631 C C . GLY A 1 893 ? -0.679 -7.384 -3.797 1.00 54.69 893 GLY A C 1
ATOM 6632 O O . GLY A 1 893 ? -1.343 -7.211 -4.816 1.00 54.69 893 GLY A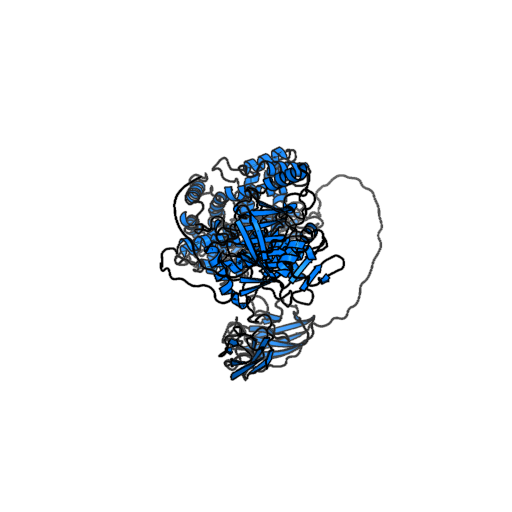 O 1
ATOM 6633 N N . GLN A 1 894 ? -0.569 -8.594 -3.233 1.00 55.53 894 GLN A N 1
ATOM 6634 C CA . GLN A 1 894 ? -1.299 -9.767 -3.736 1.00 55.53 894 GLN A CA 1
ATOM 6635 C C . GLN A 1 894 ? -2.741 -9.837 -3.187 1.00 55.53 894 GLN A C 1
ATOM 6637 O O . GLN A 1 894 ? -2.981 -9.455 -2.036 1.00 55.53 894 GLN A O 1
ATOM 6642 N N . PRO A 1 895 ? -3.721 -10.358 -3.957 1.00 54.41 895 PRO A N 1
ATOM 6643 C CA . PRO A 1 895 ? -5.109 -10.472 -3.508 1.00 54.41 895 PRO A CA 1
ATOM 6644 C C . PRO A 1 895 ? -5.256 -11.231 -2.180 1.00 54.41 895 PRO A C 1
ATOM 6646 O O . PRO A 1 895 ? -4.817 -12.371 -2.041 1.00 54.41 895 PRO A O 1
ATOM 6649 N N . GLY A 1 896 ? -5.903 -10.598 -1.198 1.00 63.97 896 GLY A N 1
ATOM 6650 C CA . GLY A 1 896 ? -6.132 -11.169 0.135 1.00 63.97 896 GLY A CA 1
ATOM 6651 C C . GLY A 1 896 ? -4.954 -11.065 1.117 1.00 63.97 896 GLY A C 1
ATOM 6652 O O . GLY A 1 896 ? -5.112 -11.475 2.269 1.00 63.97 896 GLY A O 1
ATOM 6653 N N . ALA A 1 897 ? -3.812 -10.492 0.716 1.00 62.78 897 ALA A N 1
ATOM 6654 C CA . ALA A 1 897 ? -2.633 -10.356 1.575 1.00 62.78 897 ALA A CA 1
ATOM 6655 C C . ALA A 1 897 ? -2.919 -9.582 2.875 1.00 62.78 897 ALA A C 1
ATOM 6657 O O . ALA A 1 897 ? -2.496 -10.024 3.941 1.00 62.78 897 ALA A O 1
ATOM 6658 N N . ASP A 1 898 ? -3.691 -8.492 2.815 1.00 70.75 898 ASP A N 1
ATOM 6659 C CA . ASP A 1 898 ? -4.022 -7.675 3.993 1.00 70.75 898 ASP A CA 1
ATOM 6660 C C . ASP A 1 898 ? -4.899 -8.427 5.004 1.00 70.75 898 ASP A C 1
ATOM 6662 O O . ASP A 1 898 ? -4.664 -8.361 6.210 1.00 70.75 898 ASP A O 1
ATOM 6666 N N . ALA A 1 899 ? -5.871 -9.211 4.524 1.00 70.44 899 ALA A N 1
ATOM 6667 C CA . ALA A 1 899 ? -6.725 -10.036 5.378 1.00 70.44 899 ALA A CA 1
ATOM 6668 C C . ALA A 1 899 ? -5.935 -11.175 6.050 1.00 70.44 899 ALA A C 1
ATOM 6670 O O . ALA A 1 899 ? -6.174 -11.496 7.217 1.00 70.44 899 ALA A O 1
ATOM 6671 N N . LEU A 1 900 ? -4.962 -11.760 5.340 1.00 77.00 900 LEU A N 1
ATOM 6672 C CA . LEU A 1 900 ? -4.045 -12.756 5.896 1.00 77.00 900 LEU A CA 1
ATOM 6673 C C . LEU A 1 900 ? -3.078 -12.134 6.916 1.00 77.00 900 LEU A C 1
ATOM 6675 O O . LEU A 1 900 ? -2.892 -12.692 7.995 1.00 77.00 900 LEU A O 1
ATOM 6679 N N . LEU A 1 901 ? -2.512 -10.964 6.615 1.00 81.94 901 LEU A N 1
ATOM 6680 C CA . LEU A 1 901 ? -1.647 -10.200 7.514 1.00 81.94 901 LEU A CA 1
ATOM 6681 C C . LEU A 1 901 ? -2.380 -9.823 8.809 1.00 81.94 901 LEU A C 1
ATOM 6683 O O . LEU A 1 901 ? -1.850 -10.015 9.904 1.00 81.94 901 LEU A O 1
ATOM 6687 N N . GLU A 1 902 ? -3.622 -9.354 8.702 1.00 88.62 902 GLU A N 1
ATOM 6688 C CA . GLU A 1 902 ? -4.478 -9.035 9.844 1.00 88.62 902 GLU A CA 1
ATOM 6689 C C . GLU A 1 902 ? -4.806 -10.285 10.680 1.00 88.62 902 GLU A C 1
ATOM 6691 O O . GLU A 1 902 ? -4.647 -10.271 11.904 1.00 88.62 902 GLU A O 1
ATOM 6696 N N . ALA A 1 903 ? -5.163 -11.406 10.045 1.00 80.62 903 ALA A N 1
ATOM 6697 C CA . ALA A 1 903 ? -5.376 -12.678 10.738 1.00 80.62 903 ALA A CA 1
ATOM 6698 C C . ALA A 1 903 ? -4.100 -13.182 11.447 1.00 80.62 903 ALA A C 1
ATOM 6700 O O . ALA A 1 903 ? -4.160 -13.612 12.605 1.00 80.62 903 ALA A O 1
ATOM 6701 N N . ASN A 1 904 ? -2.938 -13.074 10.796 1.00 88.69 904 ASN A N 1
ATOM 6702 C CA . ASN A 1 904 ? -1.640 -13.437 11.364 1.00 88.69 904 ASN A CA 1
ATOM 6703 C C . ASN A 1 904 ? -1.283 -12.551 12.573 1.00 88.69 904 ASN A C 1
ATOM 6705 O O . ASN A 1 904 ? -0.860 -13.077 13.606 1.00 88.69 904 ASN A O 1
ATOM 6709 N N . LYS A 1 905 ? -1.519 -11.230 12.501 1.00 93.38 905 LYS A N 1
ATOM 6710 C CA . LYS A 1 905 ? -1.384 -10.309 13.647 1.00 93.38 905 LYS A CA 1
ATOM 6711 C C . LYS A 1 905 ? -2.307 -10.702 14.800 1.00 93.38 905 LYS A C 1
ATOM 6713 O O . LYS A 1 905 ? -1.858 -10.778 15.944 1.00 93.38 905 LYS A O 1
ATOM 6718 N N . GLN A 1 906 ? -3.588 -10.968 14.533 1.00 91.44 906 GLN A N 1
ATOM 6719 C CA . GLN A 1 906 ? -4.537 -11.373 15.575 1.00 91.44 906 GLN A CA 1
ATOM 6720 C C . GLN A 1 906 ? -4.107 -12.677 16.259 1.00 91.44 906 GLN A C 1
ATOM 6722 O O . GLN A 1 906 ? -4.143 -12.758 17.489 1.00 91.44 906 GLN A O 1
ATOM 6727 N N . ALA A 1 907 ? -3.660 -13.681 15.498 1.00 87.88 907 ALA A N 1
ATOM 6728 C CA . ALA A 1 907 ? -3.103 -14.911 16.056 1.00 87.88 907 ALA A CA 1
ATOM 6729 C C . ALA A 1 907 ? -1.871 -14.612 16.929 1.00 87.88 907 ALA A C 1
ATOM 6731 O O . ALA A 1 907 ? -1.856 -14.963 18.111 1.00 87.88 907 ALA A O 1
ATOM 6732 N N . TYR A 1 908 ? -0.902 -13.867 16.386 1.00 94.94 908 TYR A N 1
ATOM 6733 C CA . TYR A 1 908 ? 0.314 -13.449 17.080 1.00 94.94 908 TYR A CA 1
ATOM 6734 C C . TYR A 1 908 ? 0.034 -12.795 18.440 1.00 94.94 908 TYR A C 1
ATOM 6736 O O . TYR A 1 908 ? 0.529 -13.287 19.455 1.00 94.94 908 TYR A O 1
ATOM 6744 N N . PHE A 1 909 ? -0.792 -11.745 18.503 1.00 97.56 909 PHE A N 1
ATOM 6745 C CA . PHE A 1 909 ? -1.076 -11.047 19.764 1.00 97.56 909 PHE A CA 1
ATOM 6746 C C . PHE A 1 909 ? -1.809 -11.935 20.783 1.00 97.56 909 PHE A C 1
ATOM 6748 O O . PHE A 1 909 ? -1.498 -11.878 21.976 1.00 97.56 909 PHE A O 1
ATOM 6755 N N . ASN A 1 910 ? -2.747 -12.781 20.339 1.00 93.75 910 ASN A N 1
ATOM 6756 C CA . ASN A 1 910 ? -3.446 -13.735 21.211 1.00 93.75 910 ASN A CA 1
ATOM 6757 C C . ASN A 1 910 ? -2.491 -14.773 21.823 1.00 93.75 910 ASN A C 1
ATOM 6759 O O . ASN A 1 910 ? -2.629 -15.142 22.990 1.00 93.75 910 ASN A O 1
ATOM 6763 N N . GLU A 1 911 ? -1.499 -15.221 21.058 1.00 89.38 911 GLU A N 1
ATOM 6764 C CA . GLU A 1 911 ? -0.501 -16.193 21.504 1.00 89.38 911 GLU A CA 1
ATOM 6765 C C . GLU A 1 911 ? 0.617 -15.538 22.331 1.00 89.38 911 GLU A C 1
ATOM 6767 O O . GLU A 1 911 ? 1.115 -16.138 23.284 1.00 89.38 911 GLU A O 1
ATOM 6772 N N . PHE A 1 912 ? 0.979 -14.289 22.025 1.00 95.38 912 PHE A N 1
ATOM 6773 C CA . PHE A 1 912 ? 1.971 -13.508 22.761 1.00 95.38 912 PHE A CA 1
ATOM 6774 C C . PHE A 1 912 ? 1.550 -13.286 24.219 1.00 95.38 912 PHE A C 1
ATOM 6776 O O . PHE A 1 912 ? 2.332 -13.554 25.134 1.00 95.38 912 PHE A O 1
ATOM 6783 N N . VAL A 1 913 ? 0.291 -12.896 24.464 1.00 96.50 913 VAL A N 1
ATOM 6784 C CA . VAL A 1 913 ? -0.214 -12.697 25.838 1.00 96.50 913 VAL A CA 1
ATOM 6785 C C . VAL A 1 913 ? -0.368 -13.994 26.643 1.00 96.50 913 VAL A C 1
ATOM 6787 O O . VAL A 1 913 ? -0.557 -13.936 27.858 1.00 96.50 913 VAL A O 1
ATOM 6790 N N . ALA A 1 914 ? -0.264 -15.158 25.994 1.00 92.44 914 ALA A N 1
ATOM 6791 C CA . ALA A 1 914 ? -0.257 -16.469 26.641 1.00 92.44 914 ALA A CA 1
ATOM 6792 C C . ALA A 1 914 ? 1.159 -16.967 27.007 1.00 92.44 914 ALA A C 1
ATOM 6794 O O . ALA A 1 914 ? 1.290 -17.964 27.721 1.00 92.44 914 ALA A O 1
ATOM 6795 N N . ARG A 1 915 ? 2.231 -16.294 26.554 1.00 91.38 915 ARG A N 1
ATOM 6796 C CA . ARG A 1 915 ? 3.622 -16.692 26.845 1.00 91.38 915 ARG A CA 1
ATOM 6797 C C . ARG A 1 915 ? 3.934 -16.570 28.333 1.00 91.38 915 ARG A C 1
ATOM 6799 O O . ARG A 1 915 ? 3.575 -15.580 28.970 1.00 91.38 915 ARG A O 1
ATOM 6806 N N . ALA A 1 916 ? 4.705 -17.516 28.871 1.00 91.00 916 ALA A N 1
ATOM 6807 C CA . ALA A 1 916 ? 5.081 -17.542 30.289 1.00 91.00 916 ALA A CA 1
ATOM 6808 C C . ALA A 1 916 ? 5.719 -16.222 30.771 1.00 91.00 916 ALA A C 1
ATOM 6810 O O . ALA A 1 916 ? 5.369 -15.731 31.841 1.00 91.00 916 ALA A O 1
ATOM 6811 N N . ARG A 1 917 ? 6.583 -15.602 29.950 1.00 93.06 917 ARG A N 1
ATOM 6812 C CA . ARG A 1 917 ? 7.201 -14.288 30.215 1.00 93.06 917 ARG A CA 1
ATOM 6813 C C . ARG A 1 917 ? 6.160 -13.167 30.369 1.00 93.06 917 ARG A C 1
ATOM 6815 O O . ARG A 1 917 ? 6.271 -12.356 31.284 1.00 93.06 917 ARG A O 1
ATOM 6822 N N . PHE A 1 918 ? 5.124 -13.145 29.526 1.00 96.00 918 PHE A N 1
ATOM 6823 C CA . PHE A 1 918 ? 4.043 -12.156 29.602 1.00 96.00 918 PHE A CA 1
ATOM 6824 C C . PHE A 1 918 ? 3.105 -12.418 30.785 1.00 96.00 918 PHE A C 1
ATOM 6826 O O . PHE A 1 918 ? 2.775 -11.498 31.527 1.00 96.00 918 PHE A O 1
ATOM 6833 N N . VAL A 1 919 ? 2.711 -13.675 31.007 1.00 95.56 919 VAL A N 1
ATOM 6834 C CA . VAL A 1 919 ? 1.815 -14.069 32.110 1.00 95.56 919 VAL A CA 1
ATOM 6835 C C . VAL A 1 919 ? 2.472 -13.857 33.482 1.00 95.56 919 VAL A C 1
ATOM 6837 O O . VAL A 1 919 ? 1.782 -13.497 34.435 1.00 95.56 919 VAL A O 1
ATOM 6840 N N . ALA A 1 920 ? 3.795 -14.021 33.589 1.00 94.81 920 ALA A N 1
ATOM 6841 C CA . ALA A 1 920 ? 4.552 -13.714 34.804 1.00 94.81 920 ALA A CA 1
ATOM 6842 C C . ALA A 1 920 ? 4.613 -12.203 35.096 1.00 94.81 920 ALA A C 1
ATOM 6844 O O . ALA A 1 920 ? 4.431 -11.801 36.244 1.00 94.81 920 ALA A O 1
ATOM 6845 N N . GLN A 1 921 ? 4.822 -11.373 34.067 1.00 94.75 921 GLN A N 1
ATOM 6846 C CA . GLN A 1 921 ? 4.817 -9.908 34.183 1.00 94.75 921 GLN A CA 1
ATOM 6847 C C . GLN A 1 921 ? 3.408 -9.351 34.460 1.00 94.75 921 GLN A C 1
ATOM 6849 O O . GLN A 1 921 ? 3.243 -8.393 35.217 1.00 94.75 921 GLN A O 1
ATOM 6854 N N . TYR A 1 922 ? 2.383 -9.968 33.867 1.00 96.94 922 TYR A N 1
ATOM 6855 C CA . TYR A 1 922 ? 0.997 -9.511 33.913 1.00 96.94 922 TYR A CA 1
ATOM 6856 C C . TYR A 1 922 ? 0.013 -10.655 34.240 1.00 96.94 922 TYR A C 1
ATOM 6858 O O . TYR A 1 922 ? -0.719 -11.117 33.351 1.00 96.94 922 TYR A O 1
ATOM 6866 N N . PRO A 1 923 ? -0.068 -11.096 35.511 1.00 93.88 923 PRO A N 1
ATOM 6867 C CA . PRO A 1 923 ? -0.990 -12.150 35.933 1.00 93.88 923 PRO A CA 1
ATOM 6868 C C . PRO A 1 923 ? -2.453 -11.829 35.609 1.00 93.88 923 PRO A C 1
ATOM 6870 O O . PRO A 1 923 ? -2.882 -10.677 35.670 1.00 93.88 923 PRO A O 1
ATOM 6873 N N . THR A 1 924 ? -3.267 -12.851 35.342 1.00 88.38 924 THR A N 1
ATOM 6874 C CA . THR A 1 924 ? -4.703 -12.689 35.028 1.00 88.38 924 THR A CA 1
ATOM 6875 C C . THR A 1 924 ? -5.540 -12.148 36.195 1.00 88.38 924 THR A C 1
ATOM 6877 O O . THR A 1 924 ? -6.659 -11.692 35.982 1.00 88.38 924 THR A O 1
ATOM 6880 N N . SER A 1 925 ? -4.998 -12.143 37.417 1.00 91.31 925 SER A N 1
ATOM 6881 C CA . SER A 1 925 ? -5.575 -11.496 38.604 1.00 91.31 925 SER A CA 1
ATOM 6882 C C . SER A 1 925 ? -5.274 -9.992 38.723 1.00 91.31 925 SER A C 1
ATOM 6884 O O . SER A 1 925 ? -5.744 -9.347 39.661 1.00 91.31 925 SER A O 1
ATOM 6886 N N . GLN A 1 926 ? -4.460 -9.425 37.829 1.00 94.81 926 GLN A N 1
ATOM 6887 C CA . GLN A 1 926 ? -4.161 -7.993 37.771 1.00 94.81 926 GLN A CA 1
ATOM 6888 C C . GLN A 1 926 ? -5.370 -7.220 37.222 1.00 94.81 926 GLN A C 1
ATOM 6890 O O . GLN A 1 926 ? -5.948 -7.606 36.207 1.00 94.81 926 GLN A O 1
ATOM 6895 N N . SER A 1 927 ? -5.748 -6.110 37.862 1.00 96.81 927 SER A N 1
ATOM 6896 C CA . SER A 1 927 ? -6.897 -5.320 37.411 1.00 96.81 927 SER A CA 1
ATOM 6897 C C . SER A 1 927 ? -6.632 -4.627 36.060 1.00 96.81 927 SER A C 1
ATOM 6899 O O . SER A 1 927 ? -5.492 -4.224 35.797 1.00 96.81 927 SER A O 1
ATOM 6901 N N . PRO A 1 928 ? -7.670 -4.425 35.218 1.00 97.19 928 PRO A N 1
ATOM 6902 C CA . PRO A 1 928 ? -7.545 -3.766 33.915 1.00 97.19 928 PRO A CA 1
ATOM 6903 C C . PRO A 1 928 ? -6.807 -2.424 33.972 1.00 97.19 928 PRO A C 1
ATOM 6905 O O . PRO A 1 928 ? -5.881 -2.202 33.199 1.00 97.19 928 PRO A O 1
ATOM 6908 N N . GLY A 1 929 ? -7.134 -1.575 34.954 1.00 97.31 929 GLY A N 1
ATOM 6909 C CA . GLY A 1 929 ? -6.471 -0.283 35.158 1.00 97.31 929 GLY A CA 1
ATOM 6910 C C . GLY A 1 929 ? -4.961 -0.388 35.384 1.00 97.31 929 GLY A C 1
ATOM 6911 O O . GLY A 1 929 ? -4.201 0.372 34.794 1.00 97.31 929 GLY A O 1
ATOM 6912 N N . VAL A 1 930 ? -4.498 -1.344 36.196 1.00 97.62 930 VAL A N 1
ATOM 6913 C CA . VAL A 1 930 ? -3.055 -1.524 36.451 1.00 97.62 930 VAL A CA 1
ATOM 6914 C C . VAL A 1 930 ? -2.349 -2.102 35.221 1.00 97.62 930 VAL A C 1
ATOM 6916 O O . VAL A 1 930 ? -1.233 -1.691 34.919 1.00 97.62 930 VAL A O 1
ATOM 6919 N N . PHE A 1 931 ? -3.008 -3.002 34.488 1.00 98.12 931 PHE A N 1
ATOM 6920 C CA . PHE A 1 931 ? -2.481 -3.578 33.250 1.00 98.12 931 PHE A CA 1
ATOM 6921 C C . PHE A 1 931 ? -2.290 -2.523 32.147 1.00 98.12 931 PHE A C 1
ATOM 6923 O O . PHE A 1 931 ? -1.171 -2.349 31.671 1.00 98.12 931 PHE A O 1
ATOM 6930 N N . VAL A 1 932 ? -3.337 -1.764 31.794 1.00 98.19 932 VAL A N 1
ATOM 6931 C CA . VAL A 1 932 ? -3.251 -0.720 30.751 1.00 98.19 932 VAL A CA 1
ATOM 6932 C C . VAL A 1 932 ? -2.252 0.372 31.148 1.00 98.19 932 VAL A C 1
ATOM 6934 O O . VAL A 1 932 ? -1.462 0.809 30.317 1.00 98.19 932 VAL A O 1
ATOM 6937 N N . ASN A 1 933 ? -2.215 0.773 32.425 1.00 97.12 933 ASN A N 1
ATOM 6938 C CA . ASN A 1 933 ? -1.242 1.759 32.903 1.00 97.12 933 ASN A CA 1
ATOM 6939 C C . ASN A 1 933 ? 0.209 1.281 32.756 1.00 97.12 933 ASN A C 1
ATOM 6941 O O . ASN A 1 933 ? 1.074 2.086 32.424 1.00 97.12 933 ASN A O 1
ATOM 6945 N N . ALA A 1 934 ? 0.480 -0.005 32.991 1.00 97.38 934 ALA A N 1
ATOM 6946 C CA . ALA A 1 934 ? 1.816 -0.567 32.827 1.00 97.38 934 ALA A CA 1
ATOM 6947 C C . ALA A 1 934 ? 2.222 -0.669 31.347 1.00 97.38 934 ALA A C 1
ATOM 6949 O O . ALA A 1 934 ? 3.357 -0.342 31.017 1.00 97.38 934 ALA A O 1
ATOM 6950 N N . LEU A 1 935 ? 1.297 -1.050 30.456 1.00 97.69 935 LEU A N 1
ATOM 6951 C CA . LEU A 1 935 ? 1.537 -1.027 29.008 1.00 97.69 935 LEU A CA 1
ATOM 6952 C C . LEU A 1 935 ? 1.812 0.396 28.500 1.00 97.69 935 LEU A C 1
ATOM 6954 O O . LEU A 1 935 ? 2.769 0.603 27.760 1.00 97.69 935 LEU A O 1
ATOM 6958 N N . ASN A 1 936 ? 1.024 1.387 28.933 1.00 96.31 936 ASN A N 1
ATOM 6959 C CA . ASN A 1 936 ? 1.228 2.775 28.514 1.00 96.31 936 ASN A CA 1
ATOM 6960 C C . ASN A 1 936 ? 2.557 3.345 29.042 1.00 96.31 936 ASN A C 1
ATOM 6962 O O . ASN A 1 936 ? 3.283 4.006 28.309 1.00 96.31 936 ASN A O 1
ATOM 6966 N N . ALA A 1 937 ? 2.920 3.048 30.296 1.00 94.50 937 ALA A N 1
ATOM 6967 C CA . ALA A 1 937 ? 4.198 3.475 30.870 1.00 94.50 937 ALA A CA 1
ATOM 6968 C C . ALA A 1 937 ? 5.408 2.869 30.133 1.00 94.50 937 ALA A C 1
ATOM 6970 O O . ALA A 1 937 ? 6.395 3.564 29.899 1.00 94.50 937 ALA A O 1
ATOM 6971 N N . ASN A 1 938 ? 5.317 1.599 29.727 1.00 93.94 938 ASN A N 1
ATOM 6972 C CA . ASN A 1 938 ? 6.317 0.944 28.882 1.00 93.94 938 ASN A CA 1
ATOM 6973 C C . ASN A 1 938 ? 6.411 1.583 27.485 1.00 93.94 938 ASN A C 1
ATOM 6975 O O . ASN A 1 938 ? 7.510 1.761 26.966 1.00 93.94 938 ASN A O 1
ATOM 6979 N N . ALA A 1 939 ? 5.269 1.971 26.911 1.00 89.31 939 ALA A N 1
ATOM 6980 C CA . ALA A 1 939 ? 5.142 2.695 25.644 1.00 89.31 939 ALA A CA 1
ATOM 6981 C C . ALA A 1 939 ? 5.451 4.208 25.752 1.00 89.31 939 ALA A C 1
ATOM 6983 O O . ALA A 1 939 ? 5.017 4.994 24.915 1.00 89.31 939 ALA A O 1
ATOM 6984 N N . GLY A 1 940 ? 6.159 4.646 26.799 1.00 88.50 940 GLY A N 1
ATOM 6985 C CA . GLY A 1 940 ? 6.572 6.044 26.982 1.00 88.50 940 GLY A CA 1
ATOM 6986 C C . GLY A 1 940 ? 5.450 7.032 27.329 1.00 88.50 940 GLY A C 1
ATOM 6987 O O . GLY A 1 940 ? 5.731 8.217 27.491 1.00 88.50 940 GLY A O 1
ATOM 6988 N N . GLY A 1 941 ? 4.210 6.563 27.494 1.00 89.56 941 GLY A N 1
ATOM 6989 C CA . GLY A 1 941 ? 3.025 7.389 27.736 1.00 89.56 941 GLY A CA 1
ATOM 6990 C C . GLY A 1 941 ? 2.202 7.730 26.489 1.00 89.56 941 GLY A C 1
ATOM 6991 O O . GLY A 1 941 ? 1.397 8.651 26.582 1.00 89.56 941 GLY A O 1
ATOM 6992 N N . ALA A 1 942 ? 2.393 7.013 25.373 1.00 82.19 942 ALA A N 1
ATOM 6993 C CA . ALA A 1 942 ? 1.731 7.244 24.083 1.00 82.19 942 ALA A CA 1
ATOM 6994 C C . ALA A 1 942 ? 0.198 7.427 24.163 1.00 82.19 942 ALA A C 1
ATOM 6996 O O . ALA A 1 942 ? -0.341 8.363 23.584 1.00 82.19 942 ALA A O 1
ATOM 6997 N N . LEU A 1 943 ? -0.519 6.604 24.944 1.00 82.56 943 LEU A N 1
ATOM 6998 C CA . LEU A 1 943 ? -1.969 6.775 25.083 1.00 82.56 943 LEU A CA 1
ATOM 6999 C C . LEU A 1 943 ? -2.304 8.045 25.874 1.00 82.56 943 LEU A C 1
ATOM 7001 O O . LEU A 1 943 ? -1.966 8.160 27.063 1.00 82.56 943 LEU A O 1
ATOM 7005 N N . SER A 1 944 ? -3.122 8.908 25.274 1.00 89.75 944 SER A N 1
ATOM 7006 C CA . SER A 1 944 ? -3.807 9.989 25.981 1.00 89.75 944 SER A CA 1
ATOM 7007 C C . SER A 1 944 ? -4.717 9.467 27.106 1.00 89.75 944 SER A C 1
ATOM 7009 O O . SER A 1 944 ? -5.105 8.294 27.162 1.00 89.75 944 SER A O 1
ATOM 7011 N N . GLN A 1 945 ? -5.110 10.368 28.014 1.00 86.69 945 GLN A N 1
ATOM 7012 C CA . GLN A 1 945 ? -6.001 10.059 29.139 1.00 86.69 945 GLN A CA 1
ATOM 7013 C C . GLN A 1 945 ? -7.292 9.347 28.690 1.00 86.69 945 GLN A C 1
ATOM 7015 O O . GLN A 1 945 ? -7.684 8.362 29.312 1.00 86.69 945 GLN A O 1
ATOM 7020 N N . SER A 1 946 ? -7.931 9.816 27.614 1.00 88.12 946 SER A N 1
ATOM 7021 C CA . SER A 1 946 ? -9.188 9.266 27.089 1.00 88.12 946 SER A CA 1
ATOM 7022 C C . SER A 1 946 ? -9.005 7.903 26.420 1.00 88.12 946 SER A C 1
ATOM 7024 O O . SER A 1 946 ? -9.796 6.999 26.691 1.00 88.12 946 SER A O 1
ATOM 7026 N N . GLN A 1 947 ? -7.956 7.711 25.609 1.00 90.62 947 GLN A N 1
ATOM 7027 C CA . GLN A 1 947 ? -7.630 6.396 25.030 1.00 90.62 947 GLN A CA 1
ATOM 7028 C C . GLN A 1 947 ? -7.359 5.366 26.138 1.00 90.62 947 GLN A C 1
ATOM 7030 O O . GLN A 1 947 ? -7.920 4.269 26.123 1.00 90.62 947 GLN A O 1
ATOM 7035 N N . ARG A 1 948 ? -6.562 5.740 27.152 1.00 96.31 948 ARG A N 1
ATOM 7036 C CA . ARG A 1 948 ? -6.283 4.890 28.318 1.00 96.31 948 ARG A CA 1
ATOM 7037 C C . ARG A 1 948 ? -7.561 4.517 29.061 1.00 96.31 948 ARG A C 1
ATOM 7039 O O . ARG A 1 948 ? -7.762 3.341 29.356 1.00 96.31 948 ARG A O 1
ATOM 7046 N N . ASP A 1 949 ? -8.409 5.491 29.383 1.00 92.25 949 ASP A N 1
ATOM 7047 C CA . ASP A 1 949 ? -9.634 5.244 30.152 1.00 92.25 949 ASP A CA 1
ATOM 7048 C C . ASP A 1 949 ? -10.632 4.376 29.362 1.00 92.25 949 ASP A C 1
ATOM 7050 O O . ASP A 1 949 ? -11.276 3.502 29.946 1.00 92.25 949 ASP A O 1
ATOM 7054 N N . THR A 1 950 ? -10.682 4.534 28.034 1.00 96.38 950 THR A N 1
ATOM 7055 C CA . THR A 1 950 ? -11.475 3.693 27.119 1.00 96.38 950 THR A CA 1
ATOM 7056 C C . THR A 1 950 ? -10.992 2.242 27.133 1.00 96.38 950 THR A C 1
ATOM 7058 O O . THR A 1 950 ? -11.774 1.352 27.464 1.00 96.38 950 THR A O 1
ATOM 7061 N N . LEU A 1 951 ? -9.695 1.988 26.906 1.00 95.88 951 LEU A N 1
ATOM 7062 C CA . LEU A 1 951 ? -9.135 0.626 26.932 1.00 95.88 951 LEU A CA 1
ATOM 7063 C C . LEU A 1 951 ? -9.294 -0.052 28.306 1.00 95.88 951 LEU A C 1
ATOM 7065 O O . LEU A 1 951 ? -9.485 -1.268 28.386 1.00 95.88 951 LEU A O 1
ATOM 7069 N N . VAL A 1 952 ? -9.252 0.716 29.403 1.00 98.12 952 VAL A N 1
ATOM 7070 C CA . VAL A 1 952 ? -9.559 0.208 30.751 1.00 98.12 952 VAL A CA 1
ATOM 7071 C C . VAL A 1 952 ? -11.035 -0.167 30.882 1.00 98.12 952 VAL A C 1
ATOM 7073 O O . VAL A 1 952 ? -11.333 -1.225 31.442 1.00 98.12 952 VAL A O 1
ATOM 7076 N N . ALA A 1 953 ? -11.957 0.656 30.377 1.00 95.50 953 ALA A N 1
ATOM 7077 C CA . ALA A 1 953 ? -13.389 0.373 30.408 1.00 95.50 953 ALA A CA 1
ATOM 7078 C C . ALA A 1 953 ? -13.748 -0.859 29.560 1.00 95.50 953 ALA A C 1
ATOM 7080 O O . ALA A 1 953 ? -14.429 -1.756 30.054 1.00 95.50 953 ALA A O 1
ATOM 7081 N N . GLU A 1 954 ? -13.227 -0.960 28.336 1.00 96.88 954 GLU A N 1
ATOM 7082 C CA . GLU A 1 954 ? -13.458 -2.087 27.424 1.00 96.88 954 GLU A CA 1
ATOM 7083 C C . GLU A 1 954 ? -12.925 -3.415 27.976 1.00 96.88 954 GLU A C 1
ATOM 7085 O O . GLU A 1 954 ? -13.626 -4.428 27.957 1.00 96.88 954 GLU A O 1
ATOM 7090 N N . LEU A 1 955 ? -11.712 -3.419 28.539 1.00 96.94 955 LEU A N 1
ATOM 7091 C CA . LEU A 1 955 ? -11.141 -4.609 29.178 1.00 96.94 955 LEU A CA 1
ATOM 7092 C C . LEU A 1 955 ? -11.872 -4.985 30.479 1.00 96.94 955 LEU A C 1
ATOM 7094 O O . LEU A 1 955 ? -11.893 -6.155 30.857 1.00 96.94 955 LEU A O 1
ATOM 7098 N N . THR A 1 956 ? -12.486 -4.015 31.163 1.00 96.56 956 THR A N 1
ATOM 7099 C CA . THR A 1 956 ? -13.331 -4.266 32.344 1.00 96.56 956 THR A CA 1
ATOM 7100 C C . THR A 1 956 ? -14.709 -4.810 31.951 1.00 96.56 956 THR A C 1
ATOM 7102 O O . THR A 1 956 ? -15.242 -5.673 32.644 1.00 96.56 956 THR A O 1
ATOM 7105 N N . GLY A 1 957 ? -15.278 -4.338 30.837 1.00 93.25 957 GLY A N 1
ATOM 7106 C CA . GLY A 1 957 ? -16.535 -4.832 30.266 1.00 93.25 957 GLY A CA 1
ATOM 7107 C C . GLY A 1 957 ? -16.399 -6.142 29.480 1.00 93.25 957 GLY A C 1
ATOM 7108 O O . GLY A 1 957 ? -17.406 -6.789 29.205 1.00 93.25 957 GLY A O 1
ATOM 7109 N N . GLY A 1 958 ? -15.173 -6.544 29.133 1.00 91.94 958 GLY A N 1
ATOM 7110 C CA . GLY A 1 958 ? -14.886 -7.739 28.337 1.00 91.94 958 GLY A CA 1
ATOM 7111 C C . GLY A 1 958 ? -15.075 -7.560 26.826 1.00 91.94 958 GLY A C 1
ATOM 7112 O O . GLY A 1 958 ? -15.090 -8.559 26.111 1.00 91.94 958 GLY A O 1
ATOM 7113 N N . THR A 1 959 ? -15.209 -6.325 26.326 1.00 94.62 959 THR A N 1
ATOM 7114 C CA . THR A 1 959 ? -15.351 -6.035 24.885 1.00 94.62 959 THR A CA 1
ATOM 7115 C C . THR A 1 959 ? -14.016 -6.062 24.139 1.00 94.62 959 THR A C 1
ATOM 7117 O O . THR A 1 959 ? -14.000 -6.353 22.945 1.00 94.62 959 THR A O 1
ATOM 7120 N N . LYS A 1 960 ? -12.891 -5.829 24.832 1.00 94.56 960 LYS A N 1
ATOM 7121 C CA . LYS A 1 960 ? -11.539 -6.119 24.328 1.00 94.56 960 LYS A CA 1
ATOM 7122 C C . LYS A 1 960 ? -10.819 -7.123 25.229 1.00 94.56 960 LYS A C 1
ATOM 7124 O O . LYS A 1 960 ? -10.873 -7.050 26.456 1.00 94.56 960 LYS A O 1
ATOM 7129 N N . THR A 1 961 ? -10.092 -8.047 24.610 1.00 97.00 961 THR A N 1
ATOM 7130 C CA . THR A 1 961 ? -9.174 -8.980 25.278 1.00 97.00 961 THR A CA 1
ATOM 7131 C C . THR A 1 961 ? -7.852 -8.303 25.658 1.00 97.00 961 THR A C 1
ATOM 7133 O O . THR A 1 961 ? -7.494 -7.247 25.137 1.00 97.00 961 THR A O 1
ATOM 7136 N N . ARG A 1 962 ? -7.051 -8.953 26.516 1.00 97.00 962 ARG A N 1
ATOM 7137 C CA . ARG A 1 962 ? -5.683 -8.498 26.851 1.00 97.00 962 ARG A CA 1
ATOM 7138 C C . ARG A 1 962 ? -4.769 -8.410 25.620 1.00 97.00 962 ARG A C 1
ATOM 7140 O O . ARG A 1 962 ? -3.887 -7.559 25.602 1.00 97.00 962 ARG A O 1
ATOM 7147 N N . ALA A 1 963 ? -5.005 -9.248 24.607 1.00 97.25 963 ALA A N 1
ATOM 7148 C CA . ALA A 1 963 ? -4.302 -9.221 23.326 1.00 97.25 963 ALA A CA 1
ATOM 7149 C C . ALA A 1 963 ? -4.676 -7.989 22.493 1.00 97.25 963 ALA A C 1
ATOM 7151 O O . ALA A 1 963 ? -3.792 -7.262 22.056 1.00 97.25 963 ALA A O 1
ATOM 7152 N N . GLN A 1 964 ? -5.975 -7.706 22.343 1.00 97.00 964 GLN A N 1
ATOM 7153 C CA . GLN A 1 964 ? -6.459 -6.514 21.633 1.00 97.00 964 GLN A CA 1
ATOM 7154 C C . GLN A 1 964 ? -6.032 -5.214 22.328 1.00 97.00 964 GLN A C 1
ATOM 7156 O O . GLN A 1 964 ? -5.707 -4.244 21.655 1.00 97.00 964 GLN A O 1
ATOM 7161 N N . VAL A 1 965 ? -5.971 -5.199 23.663 1.00 97.75 965 VAL A N 1
ATOM 7162 C CA . VAL A 1 965 ? -5.434 -4.063 24.429 1.00 97.75 965 VAL A CA 1
ATOM 7163 C C . VAL A 1 965 ? -3.928 -3.901 24.219 1.00 97.75 965 VAL A C 1
ATOM 7165 O O . VAL A 1 965 ? -3.492 -2.793 23.934 1.00 97.75 965 VAL A O 1
ATOM 7168 N N . LEU A 1 966 ? -3.130 -4.974 24.311 1.00 98.31 966 LEU A N 1
ATOM 7169 C CA . LEU A 1 966 ? -1.691 -4.911 24.016 1.00 98.31 966 LEU A CA 1
ATOM 7170 C C . LEU A 1 966 ? -1.439 -4.406 22.590 1.00 98.31 966 LEU A C 1
ATOM 7172 O O . LEU A 1 966 ? -0.593 -3.539 22.394 1.00 98.31 966 LEU A O 1
ATOM 7176 N N . ARG A 1 967 ? -2.211 -4.910 21.623 1.00 97.50 967 ARG A N 1
ATOM 7177 C CA . ARG A 1 967 ? -2.163 -4.479 20.228 1.00 97.50 967 ARG A CA 1
ATOM 7178 C C . ARG A 1 967 ? -2.496 -2.997 20.068 1.00 97.50 967 ARG A C 1
ATOM 7180 O O . ARG A 1 967 ? -1.739 -2.298 19.412 1.00 97.50 967 ARG A O 1
ATOM 7187 N N . ALA A 1 968 ? -3.555 -2.509 20.713 1.00 93.25 968 ALA A N 1
ATOM 7188 C CA . ALA A 1 968 ? -3.924 -1.094 20.670 1.00 93.25 968 ALA A CA 1
ATOM 7189 C C . ALA A 1 968 ? -2.815 -0.171 21.212 1.00 93.25 968 ALA A C 1
ATOM 7191 O O . ALA A 1 968 ? -2.651 0.924 20.696 1.00 93.25 968 ALA A O 1
ATOM 7192 N N . VAL A 1 969 ? -2.019 -0.610 22.199 1.00 94.50 969 VAL A N 1
ATOM 7193 C CA . VAL A 1 969 ? -0.834 0.152 22.650 1.00 94.50 969 VAL A CA 1
ATOM 7194 C C . VAL A 1 969 ? 0.349 0.009 21.684 1.00 94.50 969 VAL A C 1
ATOM 7196 O O . VAL A 1 969 ? 1.097 0.960 21.501 1.00 94.50 969 VAL A O 1
ATOM 7199 N N . ALA A 1 970 ? 0.542 -1.163 21.073 1.00 92.62 970 ALA A N 1
ATOM 7200 C CA . ALA A 1 970 ? 1.643 -1.419 20.139 1.00 92.62 970 ALA A CA 1
ATOM 7201 C C . ALA A 1 970 ? 1.447 -0.753 18.759 1.00 92.62 970 ALA A C 1
ATOM 7203 O O . ALA A 1 970 ? 2.424 -0.474 18.061 1.00 92.62 970 ALA A O 1
ATOM 7204 N N . GLU A 1 971 ? 0.200 -0.504 18.354 1.00 87.19 971 GLU A N 1
ATOM 7205 C CA . GLU A 1 971 ? -0.164 0.132 17.081 1.00 87.19 971 GLU A CA 1
ATOM 7206 C C . GLU A 1 971 ? -0.566 1.615 17.206 1.00 87.19 971 GLU A C 1
ATOM 7208 O O . GLU A 1 971 ? -0.855 2.237 16.190 1.00 87.19 971 GLU A O 1
ATOM 7213 N N . ASP A 1 972 ? -0.499 2.201 18.407 1.00 87.19 972 ASP A N 1
ATOM 7214 C CA . ASP A 1 972 ? -0.727 3.634 18.644 1.00 87.19 972 ASP A CA 1
ATOM 7215 C C . ASP A 1 972 ? 0.331 4.526 17.958 1.00 87.19 972 ASP A C 1
ATOM 7217 O O . ASP A 1 972 ? 1.538 4.270 18.052 1.00 87.19 972 ASP A O 1
ATOM 7221 N N . SER A 1 973 ? -0.129 5.588 17.286 1.00 73.69 973 SER A N 1
ATOM 7222 C CA . SER A 1 973 ? 0.668 6.492 16.444 1.00 73.69 973 SER A CA 1
ATOM 7223 C C . SER A 1 973 ? 1.835 7.161 17.171 1.00 73.69 973 SER A C 1
ATOM 7225 O O . SER A 1 973 ? 2.923 7.273 16.597 1.00 73.69 973 SER A O 1
ATOM 7227 N N . ASP A 1 974 ? 1.658 7.554 18.434 1.00 75.12 974 ASP A N 1
ATOM 7228 C CA . ASP A 1 974 ? 2.704 8.239 19.196 1.00 75.12 974 ASP A CA 1
ATOM 7229 C C . ASP A 1 974 ? 3.844 7.266 19.529 1.00 75.12 974 ASP A C 1
ATOM 7231 O O . ASP A 1 974 ? 5.021 7.643 19.495 1.00 75.12 974 ASP A O 1
ATOM 7235 N N . LEU A 1 975 ? 3.529 5.982 19.746 1.00 80.88 975 LEU A N 1
ATOM 7236 C CA . LEU A 1 975 ? 4.541 4.933 19.881 1.00 80.88 975 LEU A CA 1
ATOM 7237 C C . LEU A 1 975 ? 5.256 4.653 18.548 1.00 80.88 975 LEU A C 1
ATOM 7239 O O . LEU A 1 975 ? 6.481 4.482 18.550 1.00 80.88 975 LEU A O 1
ATOM 7243 N N . VAL A 1 976 ? 4.527 4.626 17.421 1.00 76.50 976 VAL A N 1
ATOM 7244 C CA . VAL A 1 976 ? 5.116 4.465 16.073 1.00 76.50 976 VAL A CA 1
ATOM 7245 C C . VAL A 1 976 ? 6.125 5.584 15.792 1.00 76.50 976 VAL A C 1
ATOM 7247 O O . VAL A 1 976 ? 7.261 5.312 15.408 1.00 76.50 976 VAL A O 1
ATOM 7250 N N . GLY A 1 977 ? 5.768 6.843 16.056 1.00 72.56 977 GLY A N 1
ATOM 7251 C CA . GLY A 1 977 ? 6.688 7.971 15.900 1.00 72.56 977 GLY A CA 1
ATOM 7252 C C . GLY A 1 977 ? 7.879 7.901 16.864 1.00 72.56 977 GLY A C 1
ATOM 7253 O O . GLY A 1 977 ? 9.039 7.941 16.447 1.00 72.56 977 GLY A O 1
ATOM 7254 N N . ALA A 1 978 ? 7.617 7.747 18.167 1.00 78.12 978 ALA A N 1
ATOM 7255 C CA . ALA A 1 978 ? 8.645 7.843 19.206 1.00 78.12 978 ALA A CA 1
ATOM 7256 C C . ALA A 1 978 ? 9.705 6.726 19.159 1.00 78.12 978 ALA A C 1
ATOM 7258 O O . ALA A 1 978 ? 10.826 6.917 19.648 1.00 78.12 978 ALA A O 1
ATOM 7259 N N . HIS A 1 979 ? 9.386 5.555 18.597 1.00 84.12 979 HIS A N 1
ATOM 7260 C CA . HIS A 1 979 ? 10.308 4.416 18.543 1.00 84.12 979 HIS A CA 1
ATOM 7261 C C . HIS A 1 979 ? 10.939 4.144 17.175 1.00 84.12 979 HIS A C 1
ATOM 7263 O O . HIS A 1 979 ? 11.846 3.311 17.116 1.00 84.12 979 HIS A O 1
ATOM 7269 N N . PHE A 1 980 ? 10.549 4.853 16.112 1.00 81.12 980 PHE A N 1
ATOM 7270 C CA . PHE A 1 980 ? 11.021 4.602 14.746 1.00 81.12 980 PHE A CA 1
ATOM 7271 C C . PHE A 1 980 ? 12.558 4.517 14.642 1.00 81.12 980 PHE A C 1
ATOM 7273 O O . PHE A 1 980 ? 13.101 3.470 14.287 1.00 81.12 980 PHE A O 1
ATOM 7280 N N . ASN A 1 981 ? 13.279 5.561 15.076 1.00 83.75 981 ASN A N 1
ATOM 7281 C CA . ASN A 1 981 ? 14.751 5.591 15.044 1.00 83.75 981 ASN A CA 1
ATOM 7282 C C . ASN A 1 981 ? 15.402 4.491 15.906 1.00 83.75 981 ASN A C 1
ATOM 7284 O O . ASN A 1 981 ? 16.478 4.002 15.573 1.00 83.75 981 ASN A O 1
ATOM 7288 N N . ARG A 1 982 ? 14.765 4.075 17.010 1.00 89.44 982 ARG A N 1
ATOM 7289 C CA . ARG A 1 982 ? 15.287 3.017 17.899 1.00 89.44 982 ARG A CA 1
ATOM 7290 C C . ARG A 1 982 ? 15.171 1.639 17.254 1.00 89.44 982 ARG A C 1
ATOM 7292 O O . ARG A 1 982 ? 16.113 0.853 17.310 1.00 89.44 982 ARG A O 1
ATOM 7299 N N . ALA A 1 983 ? 14.029 1.362 16.629 1.00 89.69 983 ALA A N 1
ATOM 7300 C CA . ALA A 1 983 ? 13.840 0.146 15.854 1.00 89.69 983 ALA A CA 1
ATOM 7301 C C . ALA A 1 983 ? 14.778 0.118 14.647 1.00 89.69 983 ALA A C 1
ATOM 7303 O O . ALA A 1 983 ? 15.467 -0.876 14.458 1.00 89.69 983 ALA A O 1
ATOM 7304 N N . PHE A 1 984 ? 14.885 1.215 13.892 1.00 88.25 984 PHE A N 1
ATOM 7305 C CA . PHE A 1 984 ? 15.729 1.253 12.700 1.00 88.25 984 PHE A CA 1
ATOM 7306 C C . PHE A 1 984 ? 17.198 0.930 13.005 1.00 88.25 984 PHE A C 1
ATOM 7308 O O . PHE A 1 984 ? 17.785 0.090 12.325 1.00 88.25 984 PHE A O 1
ATOM 7315 N N . VAL A 1 985 ? 17.763 1.499 14.080 1.00 92.12 985 VAL A N 1
ATOM 7316 C CA . VAL A 1 985 ? 19.126 1.168 14.542 1.00 92.12 985 VAL A CA 1
ATOM 7317 C C . VAL A 1 985 ? 19.241 -0.298 14.974 1.00 92.12 985 VAL A C 1
ATOM 7319 O O . VAL A 1 985 ? 20.229 -0.942 14.634 1.00 92.12 985 VAL A O 1
ATOM 7322 N N . LEU A 1 986 ? 18.247 -0.860 15.678 1.00 92.75 986 LEU A N 1
ATOM 7323 C CA . LEU A 1 986 ? 18.270 -2.279 16.064 1.00 92.75 986 LEU A CA 1
ATOM 7324 C C . LEU A 1 986 ? 18.297 -3.200 14.835 1.00 92.75 986 LEU A C 1
ATOM 7326 O O . LEU A 1 986 ? 19.050 -4.172 14.814 1.00 92.75 986 LEU A O 1
ATOM 7330 N N . MET A 1 987 ? 17.535 -2.868 13.791 1.00 91.88 987 MET A N 1
ATOM 7331 C CA . MET A 1 987 ? 17.454 -3.696 12.585 1.00 91.88 987 MET A CA 1
ATOM 7332 C C . MET A 1 987 ? 18.697 -3.622 11.696 1.00 91.88 987 MET A C 1
ATOM 7334 O O . MET A 1 987 ? 18.869 -4.494 10.854 1.00 91.88 987 MET A O 1
ATOM 7338 N N . GLN A 1 988 ? 19.622 -2.684 11.936 1.00 92.25 988 GLN A N 1
ATOM 7339 C CA . GLN A 1 988 ? 20.954 -2.764 11.325 1.00 92.25 988 GLN A CA 1
ATOM 7340 C C . GLN A 1 988 ? 21.761 -3.955 11.894 1.00 92.25 988 GLN A C 1
ATOM 7342 O O . GLN A 1 988 ? 22.565 -4.551 11.187 1.00 92.25 988 GLN A O 1
ATOM 7347 N N . TYR A 1 989 ? 21.532 -4.326 13.163 1.00 93.56 989 TYR A N 1
ATOM 7348 C CA . TYR A 1 989 ? 22.167 -5.484 13.810 1.00 93.56 989 TYR A CA 1
ATOM 7349 C C . TYR A 1 989 ? 21.415 -6.795 13.540 1.00 93.56 989 TYR A C 1
ATOM 7351 O O . TYR A 1 989 ? 22.049 -7.819 13.294 1.00 93.56 989 TYR A O 1
ATOM 7359 N N . PHE A 1 990 ? 20.077 -6.767 13.576 1.00 93.00 990 PHE A N 1
ATOM 7360 C CA . PHE A 1 990 ? 19.252 -7.957 13.332 1.00 93.00 990 PHE A CA 1
ATOM 7361 C C . PHE A 1 990 ? 19.188 -8.346 11.851 1.00 93.00 990 PHE A C 1
ATOM 7363 O O . PHE A 1 990 ? 19.285 -9.531 11.553 1.00 93.00 990 PHE A O 1
ATOM 7370 N N . GLY A 1 991 ? 19.045 -7.373 10.943 1.00 90.88 991 GLY A N 1
ATOM 7371 C CA . GLY A 1 991 ? 19.141 -7.584 9.499 1.00 90.88 991 GLY A CA 1
ATOM 7372 C C . GLY A 1 991 ? 20.585 -7.888 9.115 1.00 90.88 991 GLY A C 1
ATOM 7373 O O . GLY A 1 991 ? 21.012 -9.032 9.186 1.00 90.88 991 GLY A O 1
ATOM 7374 N N . TYR A 1 992 ? 21.372 -6.857 8.809 1.00 91.50 992 TYR A N 1
ATOM 7375 C CA . TYR A 1 992 ? 22.689 -7.027 8.184 1.00 91.50 992 TYR A CA 1
ATOM 7376 C C . TYR A 1 992 ? 23.678 -7.911 8.965 1.00 91.50 992 TYR A C 1
ATOM 7378 O O . TYR A 1 992 ? 24.388 -8.700 8.351 1.00 91.50 992 TYR A O 1
ATOM 7386 N N . LEU A 1 993 ? 23.762 -7.796 10.297 1.00 91.81 993 LEU A N 1
ATOM 7387 C CA . LEU A 1 993 ? 24.817 -8.468 11.084 1.00 91.81 993 LEU A CA 1
ATOM 7388 C C . LEU A 1 993 ? 24.385 -9.794 11.744 1.00 91.81 993 LEU A C 1
ATOM 7390 O O . LEU A 1 993 ? 25.183 -10.382 12.476 1.00 91.81 993 LEU A O 1
ATOM 7394 N N . ARG A 1 994 ? 23.128 -10.231 11.553 1.00 90.38 994 ARG A N 1
ATOM 7395 C CA . ARG A 1 994 ? 22.507 -11.428 12.172 1.00 90.38 994 ARG A CA 1
ATOM 7396 C C . ARG A 1 994 ? 22.911 -11.661 13.645 1.00 90.38 994 ARG A C 1
ATOM 7398 O O . ARG A 1 994 ? 23.209 -12.780 14.066 1.00 90.38 994 ARG A O 1
ATOM 7405 N N . ARG A 1 995 ? 22.933 -10.599 14.468 1.00 89.69 995 ARG A N 1
ATOM 7406 C CA . ARG A 1 995 ? 23.307 -10.688 15.899 1.00 89.69 995 ARG A CA 1
ATOM 7407 C C . ARG A 1 995 ? 22.628 -9.657 16.789 1.00 89.69 995 ARG A C 1
ATOM 7409 O O . ARG A 1 995 ? 22.067 -8.674 16.313 1.00 89.69 995 ARG A O 1
ATOM 7416 N N . ASN A 1 996 ? 22.751 -9.817 18.106 1.00 90.75 996 ASN A N 1
ATOM 7417 C CA . ASN A 1 996 ? 22.314 -8.787 19.039 1.00 90.75 996 ASN A CA 1
ATOM 7418 C C . ASN A 1 996 ? 23.332 -7.622 19.106 1.00 90.75 996 ASN A C 1
ATOM 7420 O O . ASN A 1 996 ? 24.547 -7.840 19.041 1.00 90.75 996 ASN A O 1
ATOM 7424 N N . PRO A 1 997 ? 22.879 -6.371 19.326 1.00 89.94 997 PRO A N 1
ATOM 7425 C CA . PRO A 1 997 ? 23.753 -5.195 19.468 1.00 89.94 997 PRO A CA 1
ATOM 7426 C C . PRO A 1 997 ? 24.635 -5.194 20.731 1.00 89.94 997 PRO A C 1
ATOM 7428 O O . PRO A 1 997 ? 25.421 -4.270 20.930 1.00 89.94 997 PRO A O 1
ATOM 7431 N N . PHE A 1 998 ? 24.481 -6.192 21.603 1.00 85.62 998 PHE A N 1
ATOM 7432 C CA . PHE A 1 998 ? 25.300 -6.410 22.796 1.00 85.62 998 PHE A CA 1
ATOM 7433 C C . PHE A 1 998 ? 26.189 -7.662 22.695 1.00 85.62 998 PHE A C 1
ATOM 7435 O O . PHE A 1 998 ? 26.916 -7.943 23.643 1.00 85.62 998 PHE A O 1
ATOM 7442 N N . ASP A 1 999 ? 26.155 -8.395 21.576 1.00 86.31 999 ASP A N 1
ATOM 7443 C CA . ASP A 1 999 ? 27.023 -9.553 21.339 1.00 86.31 999 ASP A CA 1
ATOM 7444 C C . ASP A 1 999 ? 28.417 -9.131 20.854 1.00 86.31 999 ASP A C 1
ATOM 7446 O O . ASP A 1 999 ? 28.588 -8.083 20.225 1.00 86.31 999 ASP A O 1
ATOM 7450 N N . SER A 1 1000 ? 29.401 -10.013 21.053 1.00 79.25 1000 SER A N 1
ATOM 7451 C CA . SER A 1 1000 ? 30.698 -9.953 20.361 1.00 79.25 1000 SER A CA 1
ATOM 7452 C C . SER A 1 1000 ? 30.491 -9.771 18.843 1.00 79.25 1000 SER A C 1
ATOM 7454 O O . SER A 1 1000 ? 29.646 -10.482 18.281 1.00 79.25 1000 SER A O 1
ATOM 7456 N N . PRO A 1 1001 ? 31.225 -8.861 18.168 1.00 79.94 1001 PRO A N 1
ATOM 7457 C CA . PRO A 1 1001 ? 32.444 -8.164 18.609 1.00 79.94 1001 PRO A CA 1
ATOM 7458 C C . PRO A 1 1001 ? 32.271 -6.881 19.456 1.00 79.94 1001 PRO A C 1
ATOM 7460 O O . PRO A 1 1001 ? 33.261 -6.180 19.657 1.00 79.94 1001 PRO A O 1
ATOM 7463 N N . GLU A 1 1002 ? 31.081 -6.544 19.976 1.00 78.75 1002 GLU A N 1
ATOM 7464 C CA . GLU A 1 1002 ? 30.874 -5.346 20.821 1.00 78.75 1002 GLU A CA 1
ATOM 7465 C C . GLU A 1 1002 ? 31.821 -5.344 22.052 1.00 78.75 1002 GLU A C 1
ATOM 7467 O O . GLU A 1 1002 ? 31.614 -6.138 22.976 1.00 78.75 1002 GLU A O 1
ATOM 7472 N N . PRO A 1 1003 ? 32.832 -4.449 22.150 1.00 68.69 1003 PRO A N 1
ATOM 7473 C CA . PRO A 1 1003 ? 33.924 -4.604 23.127 1.00 68.69 1003 PRO A CA 1
ATOM 7474 C C . PRO A 1 1003 ? 33.513 -4.478 24.599 1.00 68.69 1003 PRO A C 1
ATOM 7476 O O . PRO A 1 1003 ? 34.275 -4.835 25.498 1.00 68.69 1003 PRO A O 1
ATOM 7479 N N . THR A 1 1004 ? 32.334 -3.912 24.852 1.00 73.31 1004 THR A N 1
ATOM 7480 C CA . THR A 1 1004 ? 31.818 -3.579 26.185 1.00 73.31 1004 THR A CA 1
ATOM 7481 C C . THR A 1 1004 ? 30.478 -4.243 26.511 1.00 73.31 1004 THR A C 1
ATOM 7483 O O . THR A 1 1004 ? 29.987 -4.053 27.623 1.00 73.31 1004 THR A O 1
ATOM 7486 N N . LEU A 1 1005 ? 29.899 -5.019 25.578 1.00 77.00 1005 LEU A N 1
ATOM 7487 C CA . LEU A 1 1005 ? 28.646 -5.788 25.722 1.00 77.00 1005 LEU A CA 1
ATOM 7488 C C . LEU A 1 1005 ? 27.469 -4.990 26.340 1.00 77.00 1005 LEU A C 1
ATOM 7490 O O . LEU A 1 1005 ? 26.648 -5.527 27.082 1.00 77.00 1005 LEU A O 1
ATOM 7494 N N . ASN A 1 1006 ? 27.409 -3.677 26.088 1.00 79.19 1006 ASN A N 1
ATOM 7495 C CA . ASN A 1 1006 ? 26.540 -2.733 26.806 1.00 79.19 1006 ASN A CA 1
ATOM 7496 C C . ASN A 1 1006 ? 25.795 -1.747 25.885 1.00 79.19 1006 ASN A C 1
ATOM 7498 O O . ASN A 1 1006 ? 25.423 -0.657 26.327 1.00 79.19 1006 ASN A O 1
ATOM 7502 N N . PHE A 1 1007 ? 25.555 -2.135 24.626 1.00 86.44 1007 PHE A N 1
ATOM 7503 C CA . PHE A 1 1007 ? 24.890 -1.318 23.602 1.00 86.44 1007 PHE A CA 1
ATOM 7504 C C . PHE A 1 1007 ? 25.616 0.013 23.296 1.00 86.44 1007 PHE A C 1
ATOM 7506 O O . PHE A 1 1007 ? 24.957 0.999 22.960 1.00 86.44 1007 PHE A O 1
ATOM 7513 N N . ALA A 1 1008 ? 26.944 0.097 23.418 1.00 84.81 1008 ALA A N 1
ATOM 7514 C CA . ALA A 1 1008 ? 27.690 1.317 23.106 1.00 84.81 1008 ALA A CA 1
ATOM 7515 C C . ALA A 1 1008 ? 27.639 1.638 21.602 1.00 84.81 1008 ALA A C 1
ATOM 7517 O O . ALA A 1 1008 ? 27.336 2.777 21.244 1.00 84.81 1008 ALA A O 1
ATOM 7518 N N . GLY A 1 1009 ? 27.836 0.643 20.730 1.00 88.44 1009 GLY A N 1
ATOM 7519 C CA . GLY A 1 1009 ? 27.687 0.789 19.278 1.00 88.44 1009 GLY A CA 1
ATOM 7520 C C . GLY A 1 1009 ? 26.267 1.201 18.872 1.00 88.44 1009 GLY A C 1
ATOM 7521 O O . GLY A 1 1009 ? 26.085 2.177 18.145 1.00 88.44 1009 GLY A O 1
ATOM 7522 N N . TYR A 1 1010 ? 25.247 0.535 19.423 1.00 90.69 1010 TYR A N 1
ATOM 7523 C CA . TYR A 1 1010 ? 23.841 0.888 19.190 1.00 90.69 1010 TYR A CA 1
ATOM 7524 C C . TYR A 1 1010 ? 23.527 2.323 19.647 1.00 90.69 1010 TYR A C 1
ATOM 7526 O O . TYR A 1 1010 ? 22.898 3.082 18.913 1.00 90.69 1010 TYR A O 1
ATOM 7534 N N . ASN A 1 1011 ? 23.988 2.734 20.834 1.00 89.69 1011 ASN A N 1
ATOM 7535 C CA . ASN A 1 1011 ? 23.731 4.083 21.342 1.00 89.69 1011 ASN A CA 1
ATOM 7536 C C . ASN A 1 1011 ? 24.518 5.162 20.579 1.00 89.69 1011 ASN A C 1
ATOM 7538 O O . ASN A 1 1011 ? 24.012 6.272 20.415 1.00 89.69 1011 ASN A O 1
ATOM 7542 N N . PHE A 1 1012 ? 25.706 4.842 20.055 1.00 92.00 1012 PHE A N 1
ATOM 7543 C CA . PHE A 1 1012 ? 26.426 5.701 19.114 1.00 92.00 1012 PHE A CA 1
ATOM 7544 C C . PHE A 1 1012 ? 25.619 5.914 17.825 1.00 92.00 1012 PHE A C 1
ATOM 7546 O O . PHE A 1 1012 ? 25.391 7.060 17.435 1.00 92.00 1012 PHE A O 1
ATOM 7553 N N . TRP A 1 1013 ? 25.129 4.839 17.200 1.00 92.75 1013 TRP A N 1
ATOM 7554 C CA . TRP A 1 1013 ? 24.353 4.930 15.960 1.00 92.75 1013 TRP A CA 1
ATOM 7555 C C . TRP A 1 1013 ? 23.002 5.619 16.151 1.00 92.75 1013 TRP A C 1
ATOM 7557 O O . TRP A 1 1013 ? 22.645 6.474 15.345 1.00 92.75 1013 TRP A O 1
ATOM 7567 N N . LEU A 1 1014 ? 22.300 5.358 17.257 1.00 90.31 1014 LEU A N 1
ATOM 7568 C CA . LEU A 1 1014 ? 21.094 6.100 17.636 1.00 90.31 1014 LEU A CA 1
ATOM 7569 C C . LEU A 1 1014 ? 21.391 7.587 17.881 1.00 90.31 1014 LEU A C 1
ATOM 7571 O O . LEU A 1 1014 ? 20.607 8.444 17.476 1.00 90.31 1014 LEU A O 1
ATOM 7575 N N . GLY A 1 1015 ? 22.536 7.913 18.486 1.00 87.44 1015 GLY A N 1
ATOM 7576 C CA . GLY A 1 1015 ? 23.021 9.287 18.621 1.00 87.44 1015 GLY A CA 1
ATOM 7577 C C . GLY A 1 1015 ? 23.257 9.966 17.268 1.00 87.44 1015 GLY A C 1
ATOM 7578 O O . GLY A 1 1015 ? 22.720 11.050 17.036 1.00 87.44 1015 GLY A O 1
ATOM 7579 N N . LYS A 1 1016 ? 24.000 9.317 16.356 1.00 85.81 1016 LYS A N 1
ATOM 7580 C CA . LYS A 1 1016 ? 24.290 9.840 15.007 1.00 85.81 1016 LYS A CA 1
ATOM 7581 C C . LYS A 1 1016 ? 23.002 9.994 14.188 1.00 85.81 1016 LYS A C 1
ATOM 7583 O O . LYS A 1 1016 ? 22.764 11.060 13.636 1.00 85.81 1016 LYS A O 1
ATOM 7588 N N . LEU A 1 1017 ? 22.123 8.992 14.170 1.00 81.56 1017 LEU A N 1
ATOM 7589 C CA . LEU A 1 1017 ? 20.846 9.045 13.449 1.00 81.56 1017 LEU A CA 1
ATOM 7590 C C . LEU A 1 1017 ? 19.945 10.188 13.947 1.00 81.56 1017 LEU A C 1
ATOM 7592 O O . LEU A 1 1017 ? 19.386 10.931 13.142 1.00 81.56 1017 LEU A O 1
ATOM 7596 N N . ASN A 1 1018 ? 19.846 10.380 15.267 1.00 81.00 1018 ASN A N 1
ATOM 7597 C CA . ASN A 1 1018 ? 19.088 11.492 15.846 1.00 81.00 1018 ASN A CA 1
ATOM 7598 C C . ASN A 1 1018 ? 19.724 12.862 15.540 1.00 81.00 1018 ASN A C 1
ATOM 7600 O O . ASN A 1 1018 ? 18.994 13.826 15.335 1.00 81.00 1018 ASN A O 1
ATOM 7604 N N . GLN A 1 1019 ? 21.058 12.960 15.456 1.00 80.50 1019 GLN A N 1
ATOM 7605 C CA . GLN A 1 1019 ? 21.757 14.189 15.046 1.00 80.50 1019 GLN A CA 1
ATOM 7606 C C . GLN A 1 1019 ? 21.395 14.622 13.612 1.00 80.50 1019 GLN A C 1
ATOM 7608 O O . GLN A 1 1019 ? 21.383 15.819 13.326 1.00 80.50 1019 GLN A O 1
ATOM 7613 N N . PHE A 1 1020 ? 21.071 13.672 12.731 1.00 70.38 1020 PHE A N 1
ATOM 7614 C CA . PHE A 1 1020 ? 20.606 13.921 11.362 1.00 70.38 1020 PHE A CA 1
ATOM 7615 C C . PHE A 1 1020 ? 19.076 13.790 11.211 1.00 70.38 1020 PHE A C 1
ATOM 7617 O O . PHE A 1 1020 ? 18.579 13.561 10.112 1.00 70.38 1020 PHE A O 1
ATOM 7624 N N . ASN A 1 1021 ? 18.307 13.952 12.297 1.00 72.38 1021 ASN A N 1
ATOM 7625 C CA . ASN A 1 1021 ? 16.835 13.927 12.301 1.00 72.38 1021 ASN A CA 1
ATOM 7626 C C . ASN A 1 1021 ? 16.202 12.652 11.691 1.00 72.38 1021 ASN A C 1
ATOM 7628 O O . ASN A 1 1021 ? 15.097 12.709 11.160 1.00 72.38 1021 ASN A O 1
ATOM 7632 N N . GLY A 1 1022 ? 16.883 11.501 11.749 1.00 66.00 1022 GLY A N 1
ATOM 7633 C CA . GLY A 1 1022 ? 16.424 10.253 11.121 1.00 66.00 1022 GLY A CA 1
ATOM 7634 C C . GLY A 1 1022 ? 16.893 10.037 9.674 1.00 66.00 1022 GLY A C 1
ATOM 7635 O O . GLY A 1 1022 ? 16.669 8.958 9.129 1.00 66.00 1022 GLY A O 1
ATOM 7636 N N . ASP A 1 1023 ? 17.580 11.002 9.051 1.00 72.06 1023 ASP A N 1
ATOM 7637 C CA . ASP A 1 1023 ? 18.181 10.826 7.724 1.00 72.06 1023 ASP A CA 1
ATOM 7638 C C . ASP A 1 1023 ? 19.391 9.881 7.807 1.00 72.06 1023 ASP A C 1
ATOM 7640 O O . ASP A 1 1023 ? 20.487 10.249 8.238 1.00 72.06 1023 ASP A O 1
ATOM 7644 N N . PHE A 1 1024 ? 19.178 8.635 7.390 1.00 73.50 1024 PHE A N 1
ATOM 7645 C CA . PHE A 1 1024 ? 20.178 7.574 7.444 1.00 73.50 1024 PHE A CA 1
ATOM 7646 C C . PHE A 1 1024 ? 21.260 7.672 6.367 1.00 73.50 1024 PHE A C 1
ATOM 7648 O O . PHE A 1 1024 ? 22.320 7.065 6.533 1.00 73.50 1024 PHE A O 1
ATOM 7655 N N . VAL A 1 1025 ? 21.013 8.434 5.297 1.00 72.88 1025 VAL A N 1
ATOM 7656 C CA . VAL A 1 1025 ? 21.993 8.709 4.240 1.00 72.88 1025 VAL A CA 1
ATOM 7657 C C . VAL A 1 1025 ? 22.954 9.782 4.740 1.00 72.88 1025 VAL A C 1
ATOM 7659 O O . VAL A 1 1025 ? 24.164 9.569 4.738 1.00 72.88 1025 VAL A O 1
ATOM 7662 N N . SER A 1 1026 ? 22.421 10.876 5.293 1.00 72.56 1026 SER A N 1
ATOM 7663 C CA . SER A 1 1026 ? 23.200 11.931 5.958 1.00 72.56 1026 SER A CA 1
ATOM 7664 C C . SER A 1 1026 ? 23.937 11.424 7.209 1.00 72.56 1026 SER A C 1
ATOM 7666 O O . SER A 1 1026 ? 25.055 11.854 7.486 1.00 72.56 1026 SER A O 1
ATOM 7668 N N . ALA A 1 1027 ? 23.358 10.466 7.944 1.00 74.00 1027 ALA A N 1
ATOM 7669 C CA . ALA A 1 1027 ? 24.039 9.760 9.031 1.00 74.00 1027 ALA A CA 1
ATOM 7670 C C . ALA A 1 1027 ? 25.012 8.664 8.552 1.00 74.00 1027 ALA A C 1
ATOM 7672 O O . ALA A 1 1027 ? 25.684 8.059 9.388 1.00 74.00 1027 ALA A O 1
ATOM 7673 N N . GLU A 1 1028 ? 25.098 8.381 7.248 1.00 82.38 1028 GLU A N 1
ATOM 7674 C CA . GLU A 1 1028 ? 25.880 7.287 6.641 1.00 82.38 1028 GLU A CA 1
ATOM 7675 C C . GLU A 1 1028 ? 25.636 5.910 7.295 1.00 82.38 1028 GLU A C 1
ATOM 7677 O O . GLU A 1 1028 ? 26.519 5.054 7.285 1.00 82.38 1028 GLU A O 1
ATOM 7682 N N . MET A 1 1029 ? 24.480 5.693 7.931 1.00 86.19 1029 MET A N 1
ATOM 7683 C CA . MET A 1 1029 ? 24.310 4.560 8.844 1.00 86.19 1029 MET A CA 1
ATOM 7684 C C . MET A 1 1029 ? 24.193 3.246 8.081 1.00 86.19 1029 MET A C 1
ATOM 7686 O O . MET A 1 1029 ? 25.056 2.392 8.243 1.00 86.19 1029 MET A O 1
ATOM 7690 N N . VAL A 1 1030 ? 23.198 3.108 7.197 1.00 86.75 1030 VAL A N 1
ATOM 7691 C CA . VAL A 1 1030 ? 23.038 1.896 6.368 1.00 86.75 1030 VAL A CA 1
ATOM 7692 C C . VAL A 1 1030 ? 24.335 1.602 5.611 1.00 86.75 1030 VAL A C 1
ATOM 7694 O O . VAL A 1 1030 ? 24.808 0.471 5.636 1.00 86.75 1030 VAL A O 1
ATOM 7697 N N . LYS A 1 1031 ? 24.971 2.642 5.045 1.00 88.00 1031 LYS A N 1
ATOM 7698 C CA . LYS A 1 1031 ? 26.280 2.557 4.381 1.00 88.00 1031 LYS A CA 1
ATOM 7699 C C . LYS A 1 1031 ? 27.339 1.898 5.268 1.00 88.00 1031 LYS A C 1
ATOM 7701 O O . LYS A 1 1031 ? 27.960 0.930 4.853 1.00 88.00 1031 LYS A O 1
ATOM 7706 N N . ALA A 1 1032 ? 27.527 2.394 6.488 1.00 91.25 1032 ALA A N 1
ATOM 7707 C CA . ALA A 1 1032 ? 28.547 1.888 7.399 1.00 91.25 1032 ALA A CA 1
ATOM 7708 C C . ALA A 1 1032 ? 28.305 0.444 7.867 1.00 91.25 1032 ALA A C 1
ATOM 7710 O O . ALA A 1 1032 ? 29.263 -0.209 8.270 1.00 91.25 1032 ALA A O 1
ATOM 7711 N N . PHE A 1 1033 ? 27.066 -0.060 7.805 1.00 94.31 1033 PHE A N 1
ATOM 7712 C CA . PHE A 1 1033 ? 26.774 -1.476 8.030 1.00 94.31 1033 PHE A CA 1
ATOM 7713 C C . PHE A 1 1033 ? 27.029 -2.311 6.763 1.00 94.31 1033 PHE A C 1
ATOM 7715 O O . PHE A 1 1033 ? 27.803 -3.261 6.840 1.00 94.31 1033 PHE A O 1
ATOM 7722 N N . ILE A 1 1034 ? 26.486 -1.939 5.595 1.00 91.69 1034 ILE A N 1
ATOM 7723 C CA . ILE A 1 1034 ? 26.644 -2.729 4.352 1.00 91.69 1034 ILE A CA 1
ATOM 7724 C C . ILE A 1 1034 ? 28.057 -2.662 3.733 1.00 91.69 1034 ILE A C 1
ATOM 7726 O O . ILE A 1 1034 ? 28.421 -3.511 2.927 1.00 91.69 1034 ILE A O 1
ATOM 7730 N N . GLU A 1 1035 ? 28.878 -1.678 4.112 1.00 90.62 1035 GLU A N 1
ATOM 7731 C CA . GLU A 1 1035 ? 30.310 -1.614 3.770 1.00 90.62 1035 GLU A CA 1
ATOM 7732 C C . GLU A 1 1035 ? 31.221 -2.173 4.883 1.00 90.62 1035 GLU A C 1
ATOM 7734 O O . GLU A 1 1035 ? 32.443 -2.207 4.713 1.00 90.62 1035 GLU A O 1
ATOM 7739 N N . SER A 1 1036 ? 30.665 -2.601 6.026 1.00 92.88 1036 SER A N 1
ATOM 7740 C CA . SER A 1 1036 ? 31.460 -3.152 7.131 1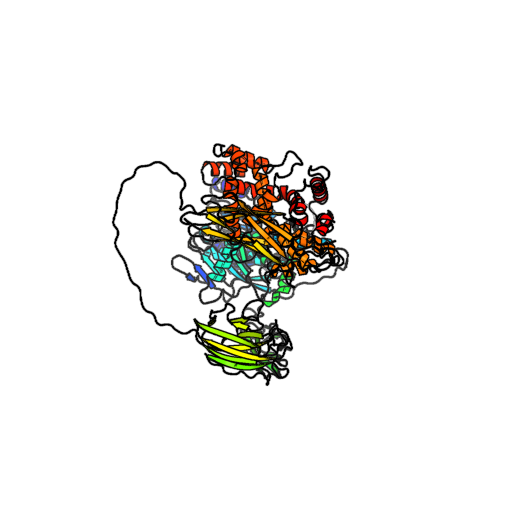.00 92.88 1036 SER A CA 1
ATOM 7741 C C . SER A 1 1036 ? 32.115 -4.480 6.754 1.00 92.88 1036 SER A C 1
ATOM 7743 O O . SER A 1 1036 ? 31.576 -5.250 5.957 1.00 92.88 1036 SER A O 1
ATOM 7745 N N . SER A 1 1037 ? 33.266 -4.782 7.363 1.00 91.00 1037 SER A N 1
ATOM 7746 C CA . SER A 1 1037 ? 33.881 -6.098 7.181 1.00 91.00 1037 SER A CA 1
ATOM 7747 C C . SER A 1 1037 ? 32.995 -7.199 7.781 1.00 91.00 1037 SER A C 1
ATOM 7749 O O . SER A 1 1037 ? 32.778 -8.199 7.122 1.00 91.00 1037 SER A O 1
ATOM 7751 N N . GLU A 1 1038 ? 32.342 -6.956 8.925 1.00 91.31 1038 GLU A N 1
ATOM 7752 C CA . GLU A 1 1038 ? 31.406 -7.904 9.554 1.00 91.31 1038 GLU A CA 1
ATOM 7753 C C . GLU A 1 1038 ? 30.208 -8.284 8.656 1.00 91.31 1038 GLU A C 1
ATOM 7755 O O . GLU A 1 1038 ? 29.785 -9.435 8.676 1.00 91.31 1038 GLU A O 1
ATOM 7760 N N . TYR A 1 1039 ? 29.681 -7.362 7.838 1.00 93.12 1039 TYR A N 1
ATOM 7761 C CA . TYR A 1 1039 ? 28.670 -7.690 6.820 1.00 93.12 1039 TYR A CA 1
ATOM 7762 C C . TYR A 1 1039 ? 29.280 -8.396 5.607 1.00 93.12 1039 TYR A C 1
ATOM 7764 O O . TYR A 1 1039 ? 28.721 -9.365 5.109 1.00 93.12 1039 TYR A O 1
ATOM 7772 N N . ARG A 1 1040 ? 30.430 -7.919 5.118 1.00 92.38 1040 ARG A N 1
ATOM 7773 C CA . ARG A 1 1040 ? 31.073 -8.475 3.921 1.00 92.38 1040 ARG A CA 1
ATOM 7774 C C . ARG A 1 1040 ? 31.604 -9.892 4.124 1.00 92.38 1040 ARG A C 1
ATOM 7776 O O . ARG A 1 1040 ? 31.464 -10.698 3.216 1.00 92.38 1040 ARG A O 1
ATOM 7783 N N . GLU A 1 1041 ? 32.152 -10.187 5.299 1.00 91.50 1041 GLU A N 1
ATOM 7784 C CA . GLU A 1 1041 ? 32.674 -11.495 5.716 1.00 91.50 1041 GLU A CA 1
ATOM 7785 C C . GLU A 1 1041 ? 31.568 -12.566 5.848 1.00 91.50 1041 GLU A C 1
ATOM 7787 O O . GLU A 1 1041 ? 31.896 -13.738 6.032 1.00 91.50 1041 GLU A O 1
ATOM 7792 N N . ARG A 1 1042 ? 30.279 -12.192 5.719 1.00 91.25 1042 ARG A N 1
ATOM 7793 C CA . ARG A 1 1042 ? 29.164 -13.131 5.485 1.00 91.25 1042 ARG A CA 1
ATOM 7794 C C . ARG A 1 1042 ? 29.168 -13.743 4.084 1.00 91.25 1042 ARG A C 1
ATOM 7796 O O . ARG A 1 1042 ? 28.455 -14.711 3.888 1.00 91.25 1042 ARG A O 1
ATOM 7803 N N . PHE A 1 1043 ? 29.871 -13.128 3.127 1.00 91.19 1043 PHE A N 1
ATOM 7804 C CA . PHE A 1 1043 ? 29.679 -13.359 1.693 1.00 91.19 1043 PHE A CA 1
ATOM 7805 C C . PHE A 1 1043 ? 31.010 -13.469 0.912 1.00 91.19 1043 PHE A C 1
ATOM 7807 O O . PHE A 1 1043 ? 31.153 -12.908 -0.173 1.00 91.19 1043 PHE A O 1
ATOM 7814 N N . GLY A 1 1044 ? 32.042 -14.092 1.477 1.00 88.38 1044 GLY A N 1
ATOM 7815 C CA . GLY A 1 1044 ? 33.387 -14.135 0.883 1.00 88.38 1044 GLY A CA 1
ATOM 7816 C C . GLY A 1 1044 ? 34.375 -13.054 1.384 1.00 88.38 1044 GLY A C 1
ATOM 7817 O O . GLY A 1 1044 ? 34.029 -12.219 2.227 1.00 88.38 1044 GLY A O 1
ATOM 7818 N N . PRO A 1 1045 ? 35.629 -13.061 0.886 1.00 84.31 1045 PRO A N 1
ATOM 7819 C CA . PRO A 1 1045 ? 36.758 -12.288 1.444 1.00 84.31 1045 PRO A CA 1
ATOM 7820 C C . PRO A 1 1045 ? 36.808 -10.772 1.107 1.00 84.31 1045 PRO A C 1
ATOM 7822 O O . PRO A 1 1045 ? 35.901 -10.237 0.425 1.00 84.31 1045 PRO A O 1
#

Secondary structure (DSSP, 8-state):
--------------------PPPP--PPPPPHHHHHHHHHHHHHHBS--EEEE--HHHHHHHHHHHSEEEEEETTEEEEEEEEE---EEEEEEEEEEETTEEEEE--PPP-EEEEEETT-TT-EEEEEE-SS-EEEEEEETTEEEEEEEGGGT-TT--TTEEEEEEGGGB--S---EEEEPHHHHHHHHHHHHHTTT--SS----------SSPEEEEEEEEE-HHHHHHTTS-HHHHHHHHHHHHHHHHHHHHHHT-EEEEEEEEEEE-SS--S----SHHHHHHHHHHHHHHTS-SSPPPS-SEEEEEE-SPPSSSEEEEE-SS--BTTB-TT-EEEEE--SS-HHHHHHHHHHHHTT---TTTSSSPPTT-TT-TTSSB--S--PPPHHHHHHHHHHHHHTTTTS-----TT---EEE-SEEEE-TT-EEEEEEEE--TT-EEEB----TTEEES--EEESSEEEEEEEPP--SS-EEEEEEBSS-EEEEEEPPPTT-PEEE--TTEEEEEEE-TTSEE--BTTBSS-EEEEEEEEE-TT-EEEEEEEESS-TTSSPPEEEEEE-TTS-EEEEES-SSTTT-S--EESSSTT--EEPSSSEEEEEEEEESSTT--EEEEEEEEE---PPP-----------------------TT--EEEES-SEEEEESPPPTTSS-TTS-SEEEEEEEEES--SS-EEEEEEEEESSS-TTTTB---EEEEEE-TT--EEEEEEEB--------SEEEEEEEEEEESSEE-S-SEEEEEEE---SS----TTSTTS--HHHHHHHHHHHHHSSPPPHHHHHHHHHIIIIITT-S-HHHHHHHHHHHHHHSHHHHHTHHHHHHHHHHHH---TTTS--S--HHHHHHHHHHHSTT--TTSTTHHHHHHHHHHHHHHHHTTSHHHHHHS-TTS-HHHHHHHHHHHTTT-S-HHHHHHHHHHHHHTSS-HHHHHHHHHS-HHHHHHHHHHHHHHHIIIIIT-S-TTSTT-TTSSSHHHHHHHHHHHHTTT-TTTTTHHHHHHTSHHHHTTS--

Radius of gyration: 35.79 Å; chains: 1; bounding box: 81×137×87 Å

pLDDT: mean 76.69, std 18.15, range [23.48, 98.31]